Protein AF-0000000082283662 (afdb_homodimer)

Organism: NCBI:txid303405

Nearest PDB structures (foldseek):
  5i6c-assembly1_A  TM=8.855E-01  e=8.992E-28  Aspergillus nidulans FGSC A4
  5i6c-assembly1_B  TM=8.596E-01  e=1.888E-27  Aspergillus nidulans FGSC A4
  8omz-assembly1_C  TM=7.988E-01  e=1.079E-13  Escherichia coli O157:H7
  5xls-assembly1_A-2  TM=7.523E-01  e=9.564E-13  Escherichia coli O157:H7
  3qe7-assembly1_A  TM=6.862E-01  e=3.458E-10  Escherichia coli K-12

Radius of gyration: 35.25 Å; Cα contacts (8 Å, |Δi|>4): 2328; chains: 2; bounding box: 118×87×156 Å

Sequence (1244 aa):
MTSSFFGIWKEHGAKAAILGDYDWKFLCTPRFPFCSKGKNYEPPPFYAHDEPLSLIVSLSIGLQHALCMATNIITPALLVFNVVMSYFPEQFDPSLGEEQAANREQALDFAQYLVSASLICSGLATMIQVSTIPIPFTGGRYQLGTGILSTMGTANQYNAIFPVILFDIMSAGYTLDQAWGKLLGTIMACVWLEALISLVPNKALTRVCPPYVLGVTVLLIGVQLTGSGIRFWGGGVGCSAVPSPENLCLGNGEVQLGYGSAPYIGLGFSVFFIFLVVEIFGSPFARNTMVIWGLLGGYAIAALASYEGDRFVTTDRIQNSATFTFLWVETFPIGIHGPAIIPMLFAFVVTAMETMGDVTATEHASRLRPSGANHAKRIQGGLLGDAISTFFAALGTTSPNTTLSQNNSVVALTRCASTSAGYSCGFWLLCFGVIAKIGAWILSIPDCVLGGALTFLFANIIVSGIKLIGFHRIDRRSHYIVGTSLALGVGTALVPAFSSPGIGAAASRPNQWWPYNDGMSDAANSFRVGCMIAINTPYFIGSVTAILLNLIIPTDLEDDIEVEIEATWHVEEEDDEDGEPLTKQKTIADGEKNLVDAEDPDPTEPSVKAASDPRENAEEEGMTSSFFGIWKEHGAKAAILGDYDWKFLCTPRFPFCSKGKNYEPPPFYAHDEPLSLIVSLSIGLQHALCMATNIITPALLVFNVVMSYFPEQFDPSLGEEQAANREQALDFAQYLVSASLICSGLATMIQVSTIPIPFTGGRYQLGTGILSTMGTANQYNAIFPVILFDIMSAGYTLDQAWGKLLGTIMACVWLEALISLVPNKALTRVCPPYVLGVTVLLIGVQLTGSGIRFWGGGVGCSAVPSPENLCLGNGEVQLGYGSAPYIGLGFSVFFIFLVVEIFGSPFARNTMVIWGLLGGYAIAALASYEGDRFVTTDRIQNSATFTFLWVETFPIGIHGPAIIPMLFAFVVTAMETMGDVTATEHASRLRPSGANHAKRIQGGLLGDAISTFFAALGTTSPNTTLSQNNSVVALTRCASTSAGYSCGFWLLCFGVIAKIGAWILSIPDCVLGGALTFLFANIIVSGIKLIGFHRIDRRSHYIVGTSLALGVGTALVPAFSSPGIGAAASRPNQWWPYNDGMSDAANSFRVGCMIAINTPYFIGSVTAILLNLIIPTDLEDDIEVEIEATWHVEEEDDEDGEPLTKQKTIADGEKNLVDAEDPDPTEPSVKAASDPRENAEEEG

Structure (mmCIF, N/CA/C/O backbone):
data_AF-0000000082283662-model_v1
#
loop_
_entity.id
_entity.type
_entity.pdbx_description
1 polymer 'Uracil-xanthine permease'
#
loop_
_atom_site.group_PDB
_atom_site.id
_atom_site.type_symbol
_atom_site.label_atom_id
_atom_site.label_alt_id
_atom_site.label_comp_id
_atom_site.label_asym_id
_atom_site.label_entity_id
_atom_site.label_seq_id
_atom_site.pdbx_PDB_ins_code
_atom_site.Cartn_x
_atom_site.Cartn_y
_atom_site.Cartn_z
_atom_site.occupancy
_atom_site.B_iso_or_equiv
_atom_site.auth_seq_id
_atom_site.auth_comp_id
_atom_site.auth_asym_id
_atom_site.auth_atom_id
_atom_site.pdbx_PDB_model_num
ATOM 1 N N . MET A 1 1 ? -22.469 34.781 12.32 1 32.72 1 MET A N 1
ATOM 2 C CA . MET A 1 1 ? -21.547 35.375 13.289 1 32.72 1 MET A CA 1
ATOM 3 C C . MET A 1 1 ? -22.188 35.438 14.672 1 32.72 1 MET A C 1
ATOM 5 O O . MET A 1 1 ? -21.547 35.875 15.641 1 32.72 1 MET A O 1
ATOM 9 N N . THR A 1 2 ? -23.422 35.406 14.57 1 37.88 2 THR A N 1
ATOM 10 C CA . THR A 1 2 ? -24.141 35.812 15.773 1 37.88 2 THR A CA 1
ATOM 11 C C . THR A 1 2 ? -24.172 34.656 16.797 1 37.88 2 THR A C 1
ATOM 13 O O . THR A 1 2 ? -24.719 34.812 17.891 1 37.88 2 THR A O 1
ATOM 16 N N . SER A 1 3 ? -24.141 33.531 16.312 1 48.81 3 SER A N 1
ATOM 17 C CA . SER A 1 3 ? -24.234 32.469 17.344 1 48.81 3 SER A CA 1
ATOM 18 C C . SER A 1 3 ? -23.031 32.531 18.281 1 48.81 3 SER A C 1
ATOM 20 O O . SER A 1 3 ? -22.281 31.547 18.359 1 48.81 3 SER A O 1
ATOM 22 N N . SER A 1 4 ? -22.562 33.75 18.516 1 55.84 4 SER A N 1
ATOM 23 C CA . SER A 1 4 ? -21.281 34.188 19.062 1 55.84 4 SER A CA 1
ATOM 24 C C . SER A 1 4 ? -21.297 34.188 20.578 1 55.84 4 SER A C 1
ATOM 26 O O . SER A 1 4 ? -22.359 34.094 21.203 1 55.84 4 SER A O 1
ATOM 28 N N . PHE A 1 5 ? -20.125 34.094 21.203 1 60.62 5 PHE A N 1
ATOM 29 C CA . PHE A 1 5 ? -19.812 34.312 22.609 1 60.62 5 PHE A CA 1
ATOM 30 C C . PHE A 1 5 ? -20.703 35.406 23.203 1 60.62 5 PHE A C 1
ATOM 32 O O . PHE A 1 5 ? -21.266 35.25 24.281 1 60.62 5 PHE A O 1
ATOM 39 N N . PHE A 1 6 ? -20.984 36.406 22.422 1 57.72 6 PHE A N 1
ATOM 40 C CA . PHE A 1 6 ? -21.703 37.562 22.922 1 57.72 6 PHE A CA 1
ATOM 41 C C . PHE A 1 6 ? -23.188 37.25 23.031 1 57.72 6 PHE A C 1
ATOM 43 O O . PHE A 1 6 ? -23.875 37.812 23.891 1 57.72 6 PHE A O 1
ATOM 50 N N . GLY A 1 7 ? -23.5 36.344 22.156 1 60.78 7 GLY A N 1
ATOM 51 C CA . GLY A 1 7 ? -24.891 35.938 22.266 1 60.78 7 GLY A CA 1
ATOM 52 C C . GLY A 1 7 ? -25.203 35.188 23.547 1 60.78 7 GLY A C 1
ATOM 53 O O . GLY A 1 7 ? -26.219 35.469 24.203 1 60.78 7 GLY A O 1
ATOM 54 N N . ILE A 1 8 ? -24.344 34.406 24 1 70.06 8 ILE A N 1
ATOM 55 C CA . ILE A 1 8 ? -24.531 33.656 25.234 1 70.06 8 ILE A CA 1
ATOM 56 C C . ILE A 1 8 ? -24.438 34.594 26.422 1 70.06 8 ILE A C 1
ATOM 58 O O . ILE A 1 8 ? -25.219 34.5 27.375 1 70.06 8 ILE A O 1
ATOM 62 N N . TRP A 1 9 ? -23.438 35.469 26.266 1 67.44 9 TRP A N 1
ATOM 63 C CA . TRP A 1 9 ? -23.25 36.438 27.359 1 67.44 9 TRP A CA 1
ATOM 64 C C . TRP A 1 9 ? -24.516 37.25 27.594 1 67.44 9 TRP A C 1
ATOM 66 O O . TRP A 1 9 ? -24.906 37.438 28.75 1 67.44 9 TRP A O 1
ATOM 76 N N . LYS A 1 10 ? -25.172 37.656 26.578 1 65.19 10 LYS A N 1
ATOM 77 C CA . LYS A 1 10 ? -26.359 38.5 26.672 1 65.19 10 LYS A CA 1
ATOM 78 C C . LYS A 1 10 ? -27.547 37.688 27.203 1 65.19 10 LYS A C 1
ATOM 80 O O . LYS A 1 10 ? -28.344 38.188 28 1 65.19 10 LYS A O 1
ATOM 85 N N . GLU A 1 11 ? -27.5 36.469 26.734 1 66.5 11 GLU A N 1
ATOM 86 C CA . GLU A 1 11 ? -28.703 35.688 27.062 1 66.5 11 GLU A CA 1
ATOM 87 C C . GLU A 1 11 ? -28.547 34.969 28.391 1 66.5 11 GLU A C 1
ATOM 89 O O . GLU A 1 11 ? -29.5 34.844 29.156 1 66.5 11 GLU A O 1
ATOM 94 N N . HIS A 1 12 ? -27.328 34.469 28.688 1 70.5 12 HIS A N 1
ATOM 95 C CA . HIS A 1 12 ? -27.219 33.562 29.844 1 70.5 12 HIS A CA 1
ATOM 96 C C . HIS A 1 12 ? -26.219 34.125 30.859 1 70.5 12 HIS A C 1
ATOM 98 O O . HIS A 1 12 ? -25.969 33.5 31.891 1 70.5 12 HIS A O 1
ATOM 104 N N . GLY A 1 13 ? -25.656 35.219 30.625 1 68.38 13 GLY A N 1
ATOM 105 C CA . GLY A 1 13 ? -24.766 35.844 31.562 1 68.38 13 GLY A CA 1
ATOM 106 C C . GLY A 1 13 ? -23.312 35.5 31.344 1 68.38 13 GLY A C 1
ATOM 107 O O . GLY A 1 13 ? -23 34.625 30.516 1 68.38 13 GLY A O 1
ATOM 108 N N . ALA A 1 14 ? -22.453 36.156 32.156 1 69.31 14 ALA A N 1
ATOM 109 C CA . ALA A 1 14 ? -21 36.062 31.984 1 69.31 14 ALA A CA 1
ATOM 110 C C . ALA A 1 14 ? -20.484 34.688 32.406 1 69.31 14 ALA A C 1
ATOM 112 O O . ALA A 1 14 ? -19.609 34.125 31.734 1 69.31 14 ALA A O 1
ATOM 113 N N . LYS A 1 15 ? -21.078 34.188 33.406 1 71.69 15 LYS A N 1
ATOM 114 C CA . LYS A 1 15 ? -20.609 32.875 33.906 1 71.69 15 LYS A CA 1
ATOM 115 C C . LYS A 1 15 ? -20.953 31.766 32.906 1 71.69 15 LYS A C 1
ATOM 117 O O . LYS A 1 15 ? -20.125 30.875 32.656 1 71.69 15 LYS A O 1
ATOM 122 N N . ALA A 1 16 ? -22.016 31.844 32.469 1 70.5 16 ALA A N 1
ATOM 123 C CA . ALA A 1 16 ? -22.438 30.828 31.516 1 70.5 16 ALA A CA 1
ATOM 124 C C . ALA A 1 16 ? -21.641 30.938 30.203 1 70.5 16 ALA A C 1
ATOM 126 O O . ALA A 1 16 ? -21.312 29.922 29.594 1 70.5 16 ALA A O 1
ATOM 127 N N . ALA A 1 17 ? -21.422 32.156 29.922 1 73.88 17 ALA A N 1
ATOM 128 C CA . ALA A 1 17 ? -20.688 32.406 28.688 1 73.88 17 ALA A CA 1
ATOM 129 C C . ALA A 1 17 ? -19.234 31.953 28.812 1 73.88 17 ALA A C 1
ATOM 131 O O . ALA A 1 17 ? -18.625 31.516 27.828 1 73.88 17 ALA A O 1
ATOM 132 N N . ILE A 1 18 ? -18.812 31.906 30.016 1 76 18 ILE A N 1
ATOM 133 C CA . ILE A 1 18 ? -17.406 31.578 30.219 1 76 18 ILE A CA 1
ATOM 134 C C . ILE A 1 18 ? -17.266 30.094 30.562 1 76 18 ILE A C 1
ATOM 136 O O . ILE A 1 18 ? -16.469 29.375 29.969 1 76 18 ILE A O 1
ATOM 140 N N . LEU A 1 19 ? -18 29.5 31.516 1 75 19 LEU A N 1
ATOM 141 C CA . LEU A 1 19 ? -17.766 28.156 32.031 1 75 19 LEU A CA 1
ATOM 142 C C . LEU A 1 19 ? -18.641 27.141 31.328 1 75 19 LEU A C 1
ATOM 144 O O . LEU A 1 19 ? -18.219 25.984 31.125 1 75 19 LEU A O 1
ATOM 148 N N . GLY A 1 20 ? -19.641 27.391 30.75 1 70.19 20 GLY A N 1
ATOM 149 C CA . GLY A 1 20 ? -20.562 26.5 30.078 1 70.19 20 GLY A CA 1
ATOM 150 C C . GLY A 1 20 ? -20.859 25.25 30.875 1 70.19 20 GLY A C 1
ATOM 151 O O . GLY A 1 20 ? -20.375 25.094 32 1 70.19 20 GLY A O 1
ATOM 152 N N . ASP A 1 21 ? -21.844 24.297 30.484 1 70.62 21 ASP A N 1
ATOM 153 C CA . ASP A 1 21 ? -22.234 23.047 31.141 1 70.62 21 ASP A CA 1
ATOM 154 C C . ASP A 1 21 ? -21.719 21.844 30.375 1 70.62 21 ASP A C 1
ATOM 156 O O . ASP A 1 21 ? -22.406 21.297 29.5 1 70.62 21 ASP A O 1
ATOM 160 N N . TYR A 1 22 ? -20.438 21.734 30.25 1 75.12 22 TYR A N 1
ATOM 161 C CA . TYR A 1 22 ? -19.891 20.578 29.578 1 75.12 22 TYR A CA 1
ATOM 162 C C . TYR A 1 22 ? -19.438 19.516 30.578 1 75.12 22 TYR A C 1
ATOM 164 O O . TYR A 1 22 ? -18.953 19.844 31.656 1 75.12 22 TYR A O 1
ATOM 172 N N . ASP A 1 23 ? -19.797 18.234 30.297 1 72.94 23 ASP A N 1
ATOM 173 C CA . ASP A 1 23 ? -19.391 17.141 31.156 1 72.94 23 ASP A CA 1
ATOM 174 C C . ASP A 1 23 ? -17.891 16.828 31 1 72.94 23 ASP A C 1
ATOM 176 O O . ASP A 1 23 ? -17.516 15.969 30.203 1 72.94 23 ASP A O 1
ATOM 180 N N . TRP A 1 24 ? -17.094 17.438 31.828 1 77.25 24 TRP A N 1
ATOM 181 C CA . TRP A 1 24 ? -15.648 17.328 31.766 1 77.25 24 TRP A CA 1
ATOM 182 C C . TRP A 1 24 ? -15.188 15.93 32.156 1 77.25 24 TRP A C 1
ATOM 184 O O . TRP A 1 24 ? -14.125 15.477 31.734 1 77.25 24 TRP A O 1
ATOM 194 N N . LYS A 1 25 ? -15.945 15.242 32.906 1 73.12 25 LYS A N 1
ATOM 195 C CA . LYS A 1 25 ? -15.57 13.906 33.344 1 73.12 25 LYS A CA 1
ATOM 196 C C . LYS A 1 25 ? -15.586 12.906 32.188 1 73.12 25 LYS A C 1
ATOM 198 O O . LYS A 1 25 ? -14.75 12.008 32.125 1 73.12 25 LYS A O 1
ATOM 203 N N . PHE A 1 26 ? -16.469 13.203 31.359 1 74.31 26 PHE A N 1
ATOM 204 C CA . PHE A 1 26 ? -16.547 12.344 30.188 1 74.31 26 PHE A CA 1
ATOM 205 C C . PHE A 1 26 ? -15.312 12.523 29.312 1 74.31 26 PHE A C 1
ATOM 207 O O . PHE A 1 26 ? -14.742 11.547 28.828 1 74.31 26 PHE A O 1
ATOM 214 N N . LEU A 1 27 ? -14.883 13.641 29.234 1 76.25 27 LEU A N 1
ATOM 215 C CA . LEU A 1 27 ? -13.82 13.977 28.281 1 76.25 27 LEU A CA 1
ATOM 216 C C . LEU A 1 27 ? -12.453 13.625 28.859 1 76.25 27 LEU A C 1
ATOM 218 O O . LEU A 1 27 ? -11.547 13.25 28.109 1 76.25 27 LEU A O 1
ATOM 222 N N . CYS A 1 28 ? -12.258 13.633 30.156 1 76.19 28 CYS A N 1
ATOM 223 C CA . CYS A 1 28 ? -10.906 13.586 30.703 1 76.19 28 CYS A CA 1
ATOM 224 C C . CYS A 1 28 ? -10.695 12.328 31.547 1 76.19 28 CYS A C 1
ATOM 226 O O . CYS A 1 28 ? -9.578 12.047 31.969 1 76.19 28 CYS A O 1
ATOM 228 N N . THR A 1 29 ? -11.734 11.523 31.766 1 73.19 29 THR A N 1
ATOM 229 C CA . THR A 1 29 ? -11.57 10.375 32.656 1 73.19 29 THR A CA 1
ATOM 230 C C . THR A 1 29 ? -11.039 9.172 31.875 1 73.19 29 THR A C 1
ATOM 232 O O . THR A 1 29 ? -11.617 8.773 30.859 1 73.19 29 THR A O 1
ATOM 235 N N . PRO A 1 30 ? -9.922 8.656 32.344 1 76.31 30 PRO A N 1
ATOM 236 C CA . PRO A 1 30 ? -9.375 7.449 31.719 1 76.31 30 PRO A CA 1
ATOM 237 C C . PRO A 1 30 ? -10.305 6.242 31.859 1 76.31 30 PRO A C 1
ATOM 239 O O . PRO A 1 30 ? -11.156 6.207 32.75 1 76.31 30 PRO A O 1
ATOM 242 N N . ARG A 1 31 ? -10.18 5.348 30.859 1 73.69 31 ARG A N 1
ATOM 243 C CA . ARG A 1 31 ? -11.008 4.148 30.859 1 73.69 31 ARG A CA 1
ATOM 244 C C . ARG A 1 31 ? -10.227 2.943 31.375 1 73.69 31 ARG A C 1
ATOM 246 O O . ARG A 1 31 ? -9.031 2.807 31.094 1 73.69 31 ARG A O 1
ATOM 253 N N . PHE A 1 32 ? -10.797 2.266 32.219 1 73.25 32 PHE A N 1
ATOM 254 C CA . PHE A 1 32 ? -10.227 0.999 32.656 1 73.25 32 PHE A CA 1
ATOM 255 C C . PHE A 1 32 ? -11.117 -0.168 32.25 1 73.25 32 PHE A C 1
ATOM 257 O O . PHE A 1 32 ? -11.945 -0.633 33.031 1 73.25 32 PHE A O 1
ATOM 264 N N . PRO A 1 33 ? -10.969 -0.522 30.891 1 65.25 33 PRO A N 1
ATOM 265 C CA . PRO A 1 33 ? -11.898 -1.5 30.312 1 65.25 33 PRO A CA 1
ATOM 266 C C . PRO A 1 33 ? -11.875 -2.838 31.047 1 65.25 33 PRO A C 1
ATOM 268 O O . PRO A 1 33 ? -12.828 -3.619 30.938 1 65.25 33 PRO A O 1
ATOM 271 N N . PHE A 1 34 ? -10.797 -3.125 31.703 1 61.56 34 PHE A N 1
ATOM 272 C CA . PHE A 1 34 ? -10.688 -4.434 32.344 1 61.56 34 PHE A CA 1
ATOM 273 C C . PHE A 1 34 ? -11.398 -4.445 33.688 1 61.56 34 PHE A C 1
ATOM 275 O O . PHE A 1 34 ? -11.555 -5.504 34.281 1 61.56 34 PHE A O 1
ATOM 282 N N . CYS A 1 35 ? -11.773 -3.201 34.094 1 59.22 35 CYS A N 1
ATOM 283 C CA . CYS A 1 35 ? -12.508 -3.15 35.344 1 59.22 35 CYS A CA 1
ATOM 284 C C . CYS A 1 35 ? -14 -3.01 35.094 1 59.22 35 CYS A C 1
ATOM 286 O O . CYS A 1 35 ? -14.422 -2.295 34.188 1 59.22 35 CYS A O 1
ATOM 288 N N . SER A 1 36 ? -14.82 -4.031 35.281 1 54.75 36 SER A N 1
ATOM 289 C CA . SER A 1 36 ? -16.266 -4.23 35.125 1 54.75 36 SER A CA 1
ATOM 290 C C . SER A 1 36 ? -17.016 -2.922 35.312 1 54.75 36 SER A C 1
ATOM 292 O O . SER A 1 36 ? -18.141 -2.768 34.812 1 54.75 36 SER A O 1
ATOM 294 N N . LYS A 1 37 ? -16.938 -2.174 36.531 1 47.88 37 LYS A N 1
ATOM 295 C CA . LYS A 1 37 ? -17.844 -1.142 37.031 1 47.88 37 LYS A CA 1
ATOM 296 C C . LYS A 1 37 ? -17.656 0.169 36.281 1 47.88 37 LYS A C 1
ATOM 298 O O . LYS A 1 37 ? -17.828 1.25 36.844 1 47.88 37 LYS A O 1
ATOM 303 N N . GLY A 1 38 ? -17.016 0.214 35.25 1 48.06 38 GLY A N 1
ATOM 304 C CA . GLY A 1 38 ? -16.766 1.49 34.594 1 48.06 38 GLY A CA 1
ATOM 305 C C . GLY A 1 38 ? -18.016 2.297 34.344 1 48.06 38 GLY A C 1
ATOM 306 O O . GLY A 1 38 ? -19.016 1.762 33.844 1 48.06 38 GLY A O 1
ATOM 307 N N . LYS A 1 39 ? -18.406 3.287 35.094 1 47.97 39 LYS A N 1
ATOM 308 C CA . LYS A 1 39 ? -19.547 4.188 35 1 47.97 39 LYS A CA 1
ATOM 309 C C . LYS A 1 39 ? -19.703 4.715 33.562 1 47.97 39 LYS A C 1
ATOM 311 O O . LYS A 1 39 ? -18.766 5.285 33 1 47.97 39 LYS A O 1
ATOM 316 N N . ASN A 1 40 ? -20.375 3.928 32.75 1 53.94 40 ASN A N 1
ATOM 317 C CA . ASN A 1 40 ? -20.766 4.422 31.438 1 53.94 40 ASN A CA 1
ATOM 318 C C . ASN A 1 40 ? -21.266 5.863 31.5 1 53.94 40 ASN A C 1
ATOM 320 O O . ASN A 1 40 ? -22.281 6.145 32.125 1 53.94 40 ASN A O 1
ATOM 324 N N . TYR A 1 41 ? -20.328 6.777 31.594 1 55.44 41 TYR A N 1
ATOM 325 C CA . TYR A 1 41 ? -20.797 8.156 31.594 1 55.44 41 TYR A CA 1
ATOM 326 C C . TYR A 1 41 ? -21.672 8.438 30.375 1 55.44 41 TYR A C 1
ATOM 328 O O . TYR A 1 41 ? -21.453 7.863 29.312 1 55.44 41 TYR A O 1
ATOM 336 N N . GLU A 1 42 ? -22.766 8.953 30.578 1 61.78 42 GLU A N 1
ATOM 337 C CA . GLU A 1 42 ? -23.688 9.352 29.516 1 61.78 42 GLU A CA 1
ATOM 338 C C . GLU A 1 42 ? -23.016 10.32 28.547 1 61.78 42 GLU A C 1
ATOM 340 O O . GLU A 1 42 ? -22.312 11.25 28.969 1 61.78 42 GLU A O 1
ATOM 345 N N . PRO A 1 43 ? -23.031 10.062 27.312 1 69.38 43 PRO A N 1
ATOM 346 C CA . PRO A 1 43 ? -22.438 10.961 26.328 1 69.38 43 PRO A CA 1
ATOM 347 C C . PRO A 1 43 ? -23.062 12.359 26.344 1 69.38 43 PRO A C 1
ATOM 349 O O . PRO A 1 43 ? -24.25 12.492 26.609 1 69.38 43 PRO A O 1
ATOM 352 N N . PRO A 1 44 ? -22.172 13.375 26.344 1 72.75 44 PRO A N 1
ATOM 353 C CA . PRO A 1 44 ? -22.703 14.742 26.281 1 72.75 44 PRO A CA 1
ATOM 354 C C . PRO A 1 44 ? -23.625 14.961 25.078 1 72.75 44 PRO A C 1
ATOM 356 O O . PRO A 1 44 ? -23.625 14.164 24.141 1 72.75 44 PRO A O 1
ATOM 359 N N . PRO A 1 45 ? -24.438 15.953 25.234 1 78.62 45 PRO A N 1
ATOM 360 C CA . PRO A 1 45 ? -25.281 16.266 24.078 1 78.62 45 PRO A CA 1
ATOM 361 C C . PRO A 1 45 ? -24.484 16.703 22.859 1 78.62 45 PRO A C 1
ATOM 363 O O . PRO A 1 45 ? -23.359 17.188 23 1 78.62 45 PRO A O 1
ATOM 366 N N . PHE A 1 46 ? -25.062 16.516 21.734 1 85.62 46 PHE A N 1
ATOM 367 C CA . PHE A 1 46 ? -24.391 16.891 20.484 1 85.62 46 PHE A CA 1
ATOM 368 C C . PHE A 1 46 ? -24.578 18.375 20.203 1 85.62 46 PHE A C 1
ATOM 370 O O . PHE A 1 46 ? -25.703 18.859 20.125 1 85.62 46 PHE A O 1
ATOM 377 N N . TYR A 1 47 ? -23.5 19.094 20.141 1 87 47 TYR A N 1
ATOM 378 C CA . TYR A 1 47 ? -23.516 20.5 19.766 1 87 47 TYR A CA 1
ATOM 379 C C . TYR A 1 47 ? -23.484 20.656 18.25 1 87 47 TYR A C 1
ATOM 381 O O . TYR A 1 47 ? -22.484 20.297 17.609 1 87 47 TYR A O 1
ATOM 389 N N . ALA A 1 48 ? -24.469 21.266 17.75 1 88.31 48 ALA A N 1
ATOM 390 C CA . ALA A 1 48 ? -24.578 21.438 16.312 1 88.31 48 ALA A CA 1
ATOM 391 C C . ALA A 1 48 ? -23.625 22.516 15.812 1 88.31 48 ALA A C 1
ATOM 393 O O . ALA A 1 48 ? -23 23.219 16.625 1 88.31 48 ALA A O 1
ATOM 394 N N . HIS A 1 49 ? -23.469 22.719 14.492 1 89.69 49 HIS A N 1
ATOM 395 C CA . HIS A 1 49 ? -22.438 23.547 13.883 1 89.69 49 HIS A CA 1
ATOM 396 C C . HIS A 1 49 ? -22.672 25.016 14.188 1 89.69 49 HIS A C 1
ATOM 398 O O . HIS A 1 49 ? -21.719 25.797 14.25 1 89.69 49 HIS A O 1
ATOM 404 N N . ASP A 1 50 ? -23.891 25.375 14.477 1 84.38 50 ASP A N 1
ATOM 405 C CA . ASP A 1 50 ? -24.219 26.781 14.703 1 84.38 50 ASP A CA 1
ATOM 406 C C . ASP A 1 50 ? -24.484 27.062 16.172 1 84.38 50 ASP A C 1
ATOM 408 O O . ASP A 1 50 ? -24.859 28.172 16.562 1 84.38 50 ASP A O 1
ATOM 412 N N . GLU A 1 51 ? -24.25 26.094 16.969 1 82.88 51 GLU A N 1
ATOM 413 C CA . GLU A 1 51 ? -24.516 26.266 18.391 1 82.88 51 GLU A CA 1
ATOM 414 C C . GLU A 1 51 ? -23.359 26.953 19.094 1 82.88 51 GLU A C 1
ATOM 416 O O . GLU A 1 51 ? -22.203 26.547 18.938 1 82.88 51 GLU A O 1
ATOM 421 N N . PRO A 1 52 ? -23.719 28 19.75 1 82.44 52 PRO A N 1
ATOM 422 C CA . PRO A 1 52 ? -22.656 28.703 20.469 1 82.44 52 PRO A CA 1
ATOM 423 C C . PRO A 1 52 ? -22.156 27.938 21.688 1 82.44 52 PRO A C 1
ATOM 425 O O . PRO A 1 52 ? -22.953 27.281 22.375 1 82.44 52 PRO A O 1
ATOM 428 N N . LEU A 1 53 ? -20.891 28.047 21.875 1 85.62 53 LEU A N 1
ATOM 429 C CA . LEU A 1 53 ? -20.281 27.406 23.031 1 85.62 53 LEU A CA 1
ATOM 430 C C . LEU A 1 53 ? -19.766 28.438 24.016 1 85.62 53 LEU A C 1
ATOM 432 O O . LEU A 1 53 ? -19.453 29.578 23.641 1 85.62 53 LEU A O 1
ATOM 436 N N . SER A 1 54 ? -19.703 27.984 25.25 1 85.69 54 SER A N 1
ATOM 437 C CA . SER A 1 54 ? -19.016 28.812 26.234 1 85.69 54 SER A CA 1
ATOM 438 C C . SER A 1 54 ? -17.531 28.922 25.938 1 85.69 54 SER A C 1
ATOM 440 O O . SER A 1 54 ? -16.984 28.109 25.188 1 85.69 54 SER A O 1
ATOM 442 N N . LEU A 1 55 ? -16.953 29.922 26.453 1 88.19 55 LEU A N 1
ATOM 443 C CA . LEU A 1 55 ? -15.57 30.219 26.109 1 88.19 55 LEU A CA 1
ATOM 444 C C . LEU A 1 55 ? -14.641 29.094 26.547 1 88.19 55 LEU A C 1
ATOM 446 O O . LEU A 1 55 ? -13.789 28.656 25.766 1 88.19 55 LEU A O 1
ATOM 450 N N . ILE A 1 56 ? -14.773 28.594 27.703 1 88.38 56 ILE A N 1
ATOM 451 C CA . ILE A 1 56 ? -13.875 27.578 28.234 1 88.38 56 ILE A CA 1
ATOM 452 C C . ILE A 1 56 ? -14.07 26.266 27.484 1 88.38 56 ILE A C 1
ATOM 454 O O . ILE A 1 56 ? -13.109 25.547 27.203 1 88.38 56 ILE A O 1
ATOM 458 N N . VAL A 1 57 ? -15.336 26 27.219 1 87.31 57 VAL A N 1
ATOM 459 C CA . VAL A 1 57 ? -15.617 24.797 26.453 1 87.31 57 VAL A CA 1
ATOM 460 C C . VAL A 1 57 ? -15.055 24.906 25.047 1 87.31 57 VAL A C 1
ATOM 462 O O . VAL A 1 57 ? -14.438 23.984 24.531 1 87.31 57 VAL A O 1
ATOM 465 N N . SER A 1 58 ? -15.25 26.062 24.484 1 92.25 58 SER A N 1
ATOM 466 C CA . SER A 1 58 ? -14.742 26.312 23.141 1 92.25 58 SER A CA 1
ATOM 467 C C . SER A 1 58 ? -13.227 26.219 23.094 1 92.25 58 SER A C 1
ATOM 469 O O . SER A 1 58 ? -12.656 25.609 22.188 1 92.25 58 SER A O 1
ATOM 471 N N . LEU A 1 59 ? -12.586 26.766 24.062 1 93.44 59 LEU A N 1
ATOM 472 C CA . LEU A 1 59 ? -11.125 26.766 24.109 1 93.44 59 LEU A CA 1
ATOM 473 C C . LEU A 1 59 ? -10.602 25.359 24.375 1 93.44 59 LEU A C 1
ATOM 475 O O . LEU A 1 59 ? -9.562 24.969 23.844 1 93.44 59 LEU A O 1
ATOM 479 N N . SER A 1 60 ? -11.289 24.656 25.188 1 91.38 60 SER A N 1
ATOM 480 C CA . SER A 1 60 ? -10.836 23.312 25.5 1 91.38 60 SER A CA 1
ATOM 481 C C . SER A 1 60 ? -10.984 22.375 24.312 1 91.38 60 SER A C 1
ATOM 483 O O . SER A 1 60 ? -10.062 21.625 23.984 1 91.38 60 SER A O 1
ATOM 485 N N . ILE A 1 61 ? -12.117 22.453 23.656 1 92.12 61 ILE A N 1
ATOM 486 C CA . ILE A 1 61 ? -12.336 21.609 22.484 1 92.12 61 ILE A CA 1
ATOM 487 C C . ILE A 1 61 ? -11.43 22.078 21.344 1 92.12 61 ILE A C 1
ATOM 489 O O . ILE A 1 61 ? -10.891 21.25 20.609 1 92.12 61 ILE A O 1
ATOM 493 N N . GLY A 1 62 ? -11.289 23.375 21.25 1 95 62 GLY A N 1
ATOM 494 C CA . GLY A 1 62 ? -10.375 23.906 20.25 1 95 62 GLY A CA 1
ATOM 495 C C . GLY A 1 62 ? -8.945 23.438 20.453 1 95 62 GLY A C 1
ATOM 496 O O . GLY A 1 62 ? -8.227 23.188 19.484 1 95 62 GLY A O 1
ATOM 497 N N . LEU A 1 63 ? -8.547 23.375 21.672 1 94.5 63 LEU A N 1
ATOM 498 C CA . LEU A 1 63 ? -7.207 22.891 21.984 1 94.5 63 LEU A CA 1
ATOM 499 C C . LEU A 1 63 ? -7.031 21.453 21.531 1 94.5 63 LEU A C 1
ATOM 501 O O . LEU A 1 63 ? -5.973 21.078 21.016 1 94.5 63 LEU A O 1
ATOM 505 N N . GLN A 1 64 ? -8.047 20.703 21.719 1 92.69 64 GLN A N 1
ATOM 506 C CA . GLN A 1 64 ? -7.996 19.312 21.281 1 92.69 64 GLN A CA 1
ATOM 507 C C . GLN A 1 64 ? -7.828 19.203 19.766 1 92.69 64 GLN A C 1
ATOM 509 O O . GLN A 1 64 ? -7.027 18.406 19.281 1 92.69 64 GLN A O 1
ATOM 514 N N . HIS A 1 65 ? -8.609 20.016 19.078 1 95.25 65 HIS A N 1
ATOM 515 C CA . HIS A 1 65 ? -8.484 20.031 17.625 1 95.25 65 HIS A CA 1
ATOM 516 C C . HIS A 1 65 ? -7.07 20.438 17.203 1 95.25 65 HIS A C 1
ATOM 518 O O . HIS A 1 65 ? -6.484 19.812 16.312 1 95.25 65 HIS A O 1
ATOM 524 N N . ALA A 1 66 ? -6.531 21.406 17.875 1 96.12 66 ALA A N 1
ATOM 525 C CA . ALA A 1 66 ? -5.203 21.922 17.531 1 96.12 66 ALA A CA 1
ATOM 526 C C . ALA A 1 66 ? -4.129 20.859 17.797 1 96.12 66 ALA A C 1
ATOM 528 O O . ALA A 1 66 ? -3.238 20.656 16.969 1 96.12 66 ALA A O 1
ATOM 529 N N . LEU A 1 67 ? -4.223 20.234 18.891 1 92.31 67 LEU A N 1
ATOM 530 C CA . LEU A 1 67 ? -3.232 19.234 19.25 1 92.31 67 LEU A CA 1
ATOM 531 C C . LEU A 1 67 ? -3.348 18 18.344 1 92.31 67 LEU A C 1
ATOM 533 O O . LEU A 1 67 ? -2.34 17.375 18.016 1 92.31 67 LEU A O 1
ATOM 537 N N . CYS A 1 68 ? -4.539 17.719 17.953 1 89.62 68 CYS A N 1
ATOM 538 C CA . CYS A 1 68 ? -4.789 16.578 17.094 1 89.62 68 CYS A CA 1
ATOM 539 C C . CYS A 1 68 ? -4.121 16.766 15.734 1 89.62 68 CYS A C 1
ATOM 541 O O . CYS A 1 68 ? -3.592 15.805 15.164 1 89.62 68 CYS A O 1
ATOM 543 N N . MET A 1 69 ? -4.047 17.969 15.258 1 93.5 69 MET A N 1
ATOM 544 C CA . MET A 1 69 ? -3.582 18.188 13.883 1 93.5 69 MET A CA 1
ATOM 545 C C . MET A 1 69 ? -2.18 18.781 13.875 1 93.5 69 MET A C 1
ATOM 547 O O . MET A 1 69 ? -1.59 18.969 12.812 1 93.5 69 MET A O 1
ATOM 551 N N . ALA A 1 70 ? -1.616 19.141 15.008 1 91.44 70 ALA A N 1
ATOM 552 C CA . ALA A 1 70 ? -0.341 19.844 15.117 1 91.44 70 ALA A CA 1
ATOM 553 C C . ALA A 1 70 ? 0.778 19.062 14.445 1 91.44 70 ALA A C 1
ATOM 555 O O . ALA A 1 70 ? 1.59 19.625 13.703 1 91.44 70 ALA A O 1
ATOM 556 N N . THR A 1 71 ? 0.771 17.781 14.695 1 86.88 71 THR A N 1
ATOM 557 C CA . THR A 1 71 ? 1.845 16.953 14.156 1 86.88 71 THR A CA 1
ATOM 558 C C . THR A 1 71 ? 1.778 16.906 12.633 1 86.88 71 THR A C 1
ATOM 560 O O . THR A 1 71 ? 2.812 16.859 11.961 1 86.88 71 THR A O 1
ATOM 563 N N . ASN A 1 72 ? 0.626 16.891 12.109 1 87.88 72 ASN A N 1
ATOM 564 C CA . ASN A 1 72 ? 0.453 16.906 10.664 1 87.88 72 ASN A CA 1
ATOM 565 C C . ASN A 1 72 ? 0.973 18.219 10.055 1 87.88 72 ASN A C 1
ATOM 567 O O . ASN A 1 72 ? 1.507 18.219 8.945 1 87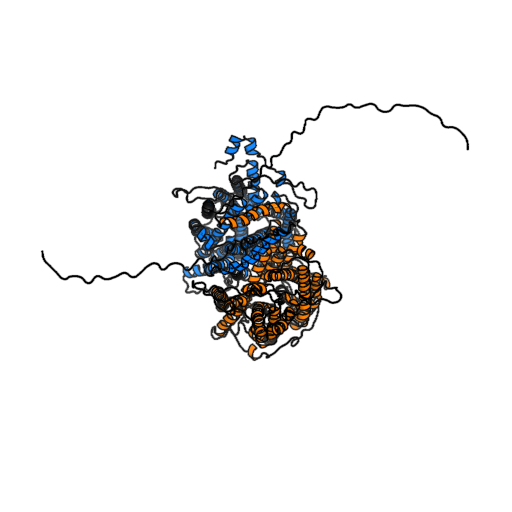.88 72 ASN A O 1
ATOM 571 N N . ILE A 1 73 ? 0.813 19.266 10.75 1 94.25 73 ILE A N 1
ATOM 572 C CA . ILE A 1 73 ? 1.151 20.609 10.258 1 94.25 73 ILE A CA 1
ATOM 573 C C . ILE A 1 73 ? 2.666 20.781 10.266 1 94.25 73 ILE A C 1
ATOM 575 O O . ILE A 1 73 ? 3.23 21.391 9.344 1 94.25 73 ILE A O 1
ATOM 579 N N . ILE A 1 74 ? 3.342 20.266 11.211 1 91.62 74 ILE A N 1
ATOM 580 C CA . ILE A 1 74 ? 4.754 20.578 11.398 1 91.62 74 ILE A CA 1
ATOM 581 C C . ILE A 1 74 ? 5.605 19.609 10.57 1 91.62 74 ILE A C 1
ATOM 583 O O . ILE A 1 74 ? 6.773 19.875 10.297 1 91.62 74 ILE A O 1
ATOM 587 N N . THR A 1 75 ? 5.047 18.516 10.125 1 86.5 75 THR A N 1
ATOM 588 C CA . THR A 1 75 ? 5.77 17.406 9.539 1 86.5 75 THR A CA 1
ATOM 589 C C . THR A 1 75 ? 6.367 17.781 8.188 1 86.5 75 THR A C 1
ATOM 591 O O . THR A 1 75 ? 7.527 17.484 7.906 1 86.5 75 THR A O 1
ATOM 594 N N . PRO A 1 76 ? 5.664 18.438 7.355 1 89.38 76 PRO A N 1
ATOM 595 C CA . PRO A 1 76 ? 6.207 18.703 6.023 1 89.38 76 PRO A CA 1
ATOM 596 C C . PRO A 1 76 ? 7.512 19.5 6.066 1 89.38 76 PRO A C 1
ATOM 598 O O . PRO A 1 76 ? 8.461 19.172 5.34 1 89.38 76 PRO A O 1
ATOM 601 N N . ALA A 1 77 ? 7.629 20.469 6.898 1 90.44 77 ALA A N 1
ATOM 602 C CA . ALA A 1 77 ? 8.844 21.281 7 1 90.44 77 ALA A CA 1
ATOM 603 C C . ALA A 1 77 ? 10.031 20.422 7.445 1 90.44 77 ALA A C 1
ATOM 605 O O . ALA A 1 77 ? 11.125 20.547 6.898 1 90.44 77 ALA A O 1
ATOM 606 N N . LEU A 1 78 ? 9.75 19.594 8.344 1 88.69 78 LEU A N 1
ATOM 607 C CA . LEU A 1 78 ? 10.805 18.719 8.859 1 88.69 78 LEU A CA 1
ATOM 608 C C . LEU A 1 78 ? 11.203 17.672 7.828 1 88.69 78 LEU A C 1
ATOM 610 O O . LEU A 1 78 ? 12.391 17.438 7.602 1 88.69 78 LEU A O 1
ATOM 614 N N . LEU A 1 79 ? 10.211 17.125 7.219 1 88.88 79 LEU A N 1
ATOM 615 C CA . LEU A 1 79 ? 10.438 16.047 6.27 1 88.88 79 LEU A CA 1
ATOM 616 C C . LEU A 1 79 ? 11.141 16.547 5.016 1 88.88 79 LEU A C 1
ATOM 618 O O . LEU A 1 79 ? 12.148 15.977 4.59 1 88.88 79 LEU A O 1
ATOM 622 N N . VAL A 1 80 ? 10.711 17.609 4.441 1 91.25 80 VAL A N 1
ATOM 623 C CA . VAL A 1 80 ? 11.211 18.109 3.158 1 91.25 80 VAL A CA 1
ATOM 624 C C . VAL A 1 80 ? 12.672 18.531 3.295 1 91.25 80 VAL A C 1
ATOM 626 O O . VAL A 1 80 ? 13.508 18.156 2.477 1 91.25 80 VAL A O 1
ATOM 629 N N . PHE A 1 81 ? 13.039 19.219 4.309 1 90.69 81 PHE A N 1
ATOM 630 C CA . PHE A 1 81 ? 14.391 19.719 4.461 1 90.69 81 PHE A CA 1
ATOM 631 C C . PHE A 1 81 ? 15.352 18.594 4.832 1 90.69 81 PHE A C 1
ATOM 633 O O . PHE A 1 81 ? 16.5 18.578 4.379 1 90.69 81 PHE A O 1
ATOM 640 N N . ASN A 1 82 ? 14.844 17.641 5.621 1 86.94 82 ASN A N 1
ATOM 641 C CA . ASN A 1 82 ? 15.688 16.5 5.938 1 86.94 82 ASN A CA 1
ATOM 642 C C . ASN A 1 82 ? 15.977 15.656 4.695 1 86.94 82 ASN A C 1
ATOM 644 O O . ASN A 1 82 ? 17.109 15.195 4.504 1 86.94 82 ASN A O 1
ATOM 648 N N . VAL A 1 83 ? 15.023 15.523 3.895 1 85 83 VAL A N 1
ATOM 649 C CA . VAL A 1 83 ? 15.18 14.711 2.693 1 85 83 VAL A CA 1
ATOM 650 C C . VAL A 1 83 ? 16.094 15.422 1.701 1 85 83 VAL A C 1
ATOM 652 O O . VAL A 1 83 ? 16.984 14.805 1.114 1 85 83 VAL A O 1
ATOM 655 N N . VAL A 1 84 ? 15.969 16.672 1.579 1 88.62 84 VAL A N 1
ATOM 656 C CA . VAL A 1 84 ? 16.781 17.406 0.613 1 88.62 84 VAL A CA 1
ATOM 657 C C . VAL A 1 84 ? 18.234 17.422 1.053 1 88.62 84 VAL A C 1
ATOM 659 O O . VAL A 1 84 ? 19.141 17.281 0.225 1 88.62 84 VAL A O 1
ATOM 662 N N . MET A 1 85 ? 18.453 17.578 2.314 1 88.31 85 MET A N 1
ATOM 663 C CA . MET A 1 85 ? 19.828 17.547 2.822 1 88.31 85 MET A CA 1
ATOM 664 C C . MET A 1 85 ? 20.484 16.203 2.553 1 88.31 85 MET A C 1
ATOM 666 O O . MET A 1 85 ? 21.688 16.141 2.287 1 88.31 85 MET A O 1
ATOM 670 N N . SER A 1 86 ? 19.688 15.219 2.559 1 83.5 86 SER A N 1
ATOM 671 C CA . SER A 1 86 ? 20.219 13.875 2.326 1 83.5 86 SER A CA 1
ATOM 672 C C . SER A 1 86 ? 20.609 13.68 0.864 1 83.5 86 SER A C 1
ATOM 674 O O . SER A 1 86 ? 21.469 12.852 0.549 1 83.5 86 SER A O 1
ATOM 676 N N . TYR A 1 87 ? 20 14.461 0.027 1 82 87 TYR A N 1
ATOM 677 C CA . TYR A 1 87 ? 20.297 14.367 -1.397 1 82 87 TYR A CA 1
ATOM 678 C C . TYR A 1 87 ? 21.641 15.023 -1.719 1 82 87 TYR A C 1
ATOM 680 O O . TYR A 1 87 ? 22.219 14.766 -2.77 1 82 87 TYR A O 1
ATOM 688 N N . PHE A 1 88 ? 22.109 15.875 -0.816 1 88.06 88 PHE A N 1
ATOM 689 C CA . PHE A 1 88 ? 23.328 16.641 -1.065 1 88.06 88 PHE A CA 1
ATOM 690 C C . PHE A 1 88 ? 24.281 16.516 0.113 1 88.06 88 PHE A C 1
ATOM 692 O O . PHE A 1 88 ? 24.625 17.516 0.742 1 88.06 88 PHE A O 1
ATOM 699 N N . PRO A 1 89 ? 24.766 15.352 0.276 1 83.5 89 PRO A N 1
ATOM 700 C CA . PRO A 1 89 ? 25.688 15.195 1.396 1 83.5 89 PRO A CA 1
ATOM 701 C C . PRO A 1 89 ? 26.922 16.078 1.264 1 83.5 89 PRO A C 1
ATOM 703 O O . PRO A 1 89 ? 27.469 16.531 2.27 1 83.5 89 PRO A O 1
ATOM 706 N N . GLU A 1 90 ? 27.344 16.344 0.112 1 87.06 90 GLU A N 1
ATOM 707 C CA . GLU A 1 90 ? 28.516 17.156 -0.143 1 87.06 90 GLU A CA 1
ATOM 708 C C . GLU A 1 90 ? 28.312 18.594 0.351 1 87.06 90 GLU A C 1
ATOM 710 O O . GLU A 1 90 ? 29.281 19.312 0.623 1 87.06 90 GLU A O 1
ATOM 715 N N . GLN A 1 91 ? 27.062 18.922 0.529 1 90.88 91 GLN A N 1
ATOM 716 C CA . GLN A 1 91 ? 26.75 20.297 0.936 1 90.88 91 GLN A CA 1
ATOM 717 C C . GLN A 1 91 ? 26.344 20.359 2.404 1 90.88 91 GLN A C 1
ATOM 719 O O . GLN A 1 91 ? 26.469 21.391 3.049 1 90.88 91 GLN A O 1
ATOM 724 N N . PHE A 1 92 ? 25.906 19.234 2.926 1 92 92 PHE A N 1
ATOM 725 C CA . PHE A 1 92 ? 25.219 19.359 4.211 1 92 92 PHE A CA 1
ATOM 726 C C . PHE A 1 92 ? 25.812 18.391 5.234 1 92 92 PHE A C 1
ATOM 728 O O . PHE A 1 92 ? 25.5 18.469 6.422 1 92 92 PHE A O 1
ATOM 735 N N . ASP A 1 93 ? 26.703 17.516 4.859 1 87.38 93 ASP A N 1
ATOM 736 C CA . ASP A 1 93 ? 27.328 16.578 5.793 1 87.38 93 ASP A CA 1
ATOM 737 C C . ASP A 1 93 ? 28.391 17.266 6.629 1 87.38 93 ASP A C 1
ATOM 739 O O . ASP A 1 93 ? 29.453 17.625 6.113 1 87.38 93 ASP A O 1
ATOM 743 N N . PRO A 1 94 ? 28.156 17.344 7.871 1 88.31 94 PRO A N 1
ATOM 744 C CA . PRO A 1 94 ? 29.109 18.094 8.703 1 88.31 94 PRO A CA 1
ATOM 745 C C . PRO A 1 94 ? 30.453 17.375 8.844 1 88.31 94 PRO A C 1
ATOM 747 O O . PRO A 1 94 ? 31.453 18 9.195 1 88.31 94 PRO A O 1
ATOM 750 N N . SER A 1 95 ? 30.453 16.109 8.602 1 83.94 95 SER A N 1
ATOM 751 C CA . SER A 1 95 ? 31.703 15.344 8.711 1 83.94 95 SER A CA 1
ATOM 752 C C . SER A 1 95 ? 32.688 15.727 7.613 1 83.94 95 SER A C 1
ATOM 754 O O . SER A 1 95 ? 33.875 15.484 7.742 1 83.94 95 SER A O 1
ATOM 756 N N . LEU A 1 96 ? 32.219 16.406 6.645 1 88.94 96 LEU A N 1
ATOM 757 C CA . LEU A 1 96 ? 33.062 16.703 5.492 1 88.94 96 LEU A CA 1
ATOM 758 C C . LEU A 1 96 ? 33.75 18.062 5.66 1 88.94 96 LEU A C 1
ATOM 760 O O . LEU A 1 96 ? 34.75 18.328 5.016 1 88.94 96 LEU A O 1
ATOM 764 N N . GLY A 1 97 ? 33.156 18.969 6.488 1 91.44 97 GLY A N 1
ATOM 765 C CA . GLY A 1 97 ? 33.812 20.234 6.695 1 91.44 97 GLY A CA 1
ATOM 766 C C . GLY A 1 97 ? 32.969 21.234 7.445 1 91.44 97 GLY A C 1
ATOM 767 O O . GLY A 1 97 ? 31.781 20.969 7.727 1 91.44 97 GLY A O 1
ATOM 768 N N . GLU A 1 98 ? 33.562 22.406 7.656 1 92.31 98 GLU A N 1
ATOM 769 C CA . GLU A 1 98 ? 32.906 23.469 8.406 1 92.31 98 GLU A CA 1
ATOM 770 C C . GLU A 1 98 ? 31.812 24.141 7.566 1 92.31 98 GLU A C 1
ATOM 772 O O . GLU A 1 98 ? 30.766 24.547 8.094 1 92.31 98 GLU A O 1
ATOM 777 N N . GLU A 1 99 ? 32.094 24.281 6.355 1 93 99 GLU A N 1
ATOM 778 C CA . GLU A 1 99 ? 31.109 24.875 5.465 1 93 99 GLU A CA 1
ATOM 779 C C . GLU A 1 99 ? 29.828 24.047 5.406 1 93 99 GLU A C 1
ATOM 781 O O . GLU A 1 99 ? 28.719 24.594 5.445 1 93 99 GLU A O 1
ATOM 786 N N . GLN A 1 100 ? 29.969 22.734 5.301 1 92.44 100 GLN A N 1
ATOM 787 C CA . GLN A 1 100 ? 28.844 21.828 5.281 1 92.44 100 GLN A CA 1
ATOM 788 C C . GLN A 1 100 ? 28.062 21.875 6.598 1 92.44 100 GLN A C 1
ATOM 790 O O . GLN A 1 100 ? 26.828 21.828 6.602 1 92.44 100 GLN A O 1
ATOM 795 N N . ALA A 1 101 ? 28.812 22.047 7.637 1 92.38 101 ALA A N 1
ATOM 796 C CA . ALA A 1 101 ? 28.172 22.156 8.953 1 92.38 101 ALA A CA 1
ATOM 797 C C . ALA A 1 101 ? 27.359 23.438 9.055 1 92.38 101 ALA A C 1
ATOM 799 O O . ALA A 1 101 ? 26.25 23.438 9.617 1 92.38 101 ALA A O 1
ATOM 800 N N . ALA A 1 102 ? 27.891 24.469 8.578 1 93.56 102 ALA A N 1
ATOM 801 C CA . ALA A 1 102 ? 27.188 25.75 8.594 1 93.56 102 ALA A CA 1
ATOM 802 C C . ALA A 1 102 ? 25.938 25.703 7.727 1 93.56 102 ALA A C 1
ATOM 804 O O . ALA A 1 102 ? 24.906 26.266 8.102 1 93.56 102 ALA A O 1
ATOM 805 N N . ASN A 1 103 ? 26.031 25.109 6.586 1 94 103 ASN A N 1
ATOM 806 C CA . ASN A 1 103 ? 24.875 24.953 5.699 1 94 103 ASN A CA 1
ATOM 807 C C . ASN A 1 103 ? 23.781 24.141 6.355 1 94 103 ASN A C 1
ATOM 809 O O . ASN A 1 103 ? 22.594 24.453 6.195 1 94 103 ASN A O 1
ATOM 813 N N . ARG A 1 104 ? 24.203 23.125 6.988 1 92.62 104 ARG A N 1
ATOM 814 C CA . ARG A 1 104 ? 23.25 22.281 7.68 1 92.62 104 ARG A CA 1
ATOM 815 C C . ARG A 1 104 ? 22.531 23.047 8.781 1 92.62 104 ARG A C 1
ATOM 817 O O . ARG A 1 104 ? 21.312 22.938 8.93 1 92.62 104 ARG A O 1
ATOM 824 N N . GLU A 1 105 ? 23.266 23.781 9.5 1 91.88 105 GLU A N 1
ATOM 825 C CA . GLU A 1 105 ? 22.656 24.578 10.562 1 91.88 105 GLU A CA 1
ATOM 826 C C . GLU A 1 105 ? 21.672 25.609 10 1 91.88 105 GLU A C 1
ATOM 828 O O . GLU A 1 105 ? 20.625 25.844 10.586 1 91.88 105 GLU A O 1
ATOM 833 N N . GLN A 1 106 ? 22.047 26.188 8.945 1 92.94 106 GLN A N 1
ATOM 834 C CA . GLN A 1 106 ? 21.141 27.125 8.289 1 92.94 106 GLN A CA 1
ATOM 835 C C . GLN A 1 106 ? 19.859 26.438 7.84 1 92.94 106 GLN A C 1
ATOM 837 O O . GLN A 1 106 ? 18.766 27 7.984 1 92.94 106 GLN A O 1
ATOM 842 N N . ALA A 1 107 ? 19.984 25.312 7.281 1 93.62 107 ALA A N 1
ATOM 843 C CA . ALA A 1 107 ? 18.828 24.531 6.848 1 93.62 107 ALA A CA 1
ATOM 844 C C . ALA A 1 107 ? 17.922 24.203 8.031 1 93.62 107 ALA A C 1
ATOM 846 O O . ALA A 1 107 ? 16.688 24.234 7.902 1 93.62 107 ALA A O 1
ATOM 847 N N . LEU A 1 108 ? 18.547 23.906 9.133 1 91.94 108 LEU A N 1
ATOM 848 C CA . LEU A 1 108 ? 17.781 23.578 10.336 1 91.94 108 LEU A CA 1
ATOM 849 C C . LEU A 1 108 ? 17.078 24.828 10.875 1 91.94 108 LEU A C 1
ATOM 851 O O . LEU A 1 108 ? 15.969 24.719 11.422 1 91.94 108 LEU A O 1
ATOM 855 N N . ASP A 1 109 ? 17.719 25.906 10.719 1 92.81 109 ASP A N 1
ATOM 856 C CA . ASP A 1 109 ? 17.078 27.172 11.102 1 92.81 109 ASP A CA 1
ATOM 857 C C . ASP A 1 109 ? 15.852 27.438 10.234 1 92.81 109 ASP A C 1
ATOM 859 O O . ASP A 1 109 ? 14.828 27.906 10.742 1 92.81 109 ASP A O 1
ATOM 863 N N . PHE A 1 110 ? 16.016 27.188 8.992 1 93.88 110 PHE A N 1
ATOM 864 C CA . PHE A 1 110 ? 14.875 27.344 8.094 1 93.88 110 PHE A CA 1
ATOM 865 C C . PHE A 1 110 ? 13.734 26.422 8.5 1 93.88 110 PHE A C 1
ATOM 867 O O . PHE A 1 110 ? 12.57 26.844 8.539 1 93.88 110 PHE A O 1
ATOM 874 N N . ALA A 1 111 ? 14.078 25.188 8.789 1 93.5 111 ALA A N 1
ATOM 875 C CA . ALA A 1 111 ? 13.07 24.219 9.18 1 93.5 111 ALA A CA 1
ATOM 876 C C . ALA A 1 111 ? 12.344 24.656 10.445 1 93.5 111 ALA A C 1
ATOM 878 O O . ALA A 1 111 ? 11.117 24.531 10.547 1 93.5 111 ALA A O 1
ATOM 879 N N . GLN A 1 112 ? 13.125 25.125 11.391 1 93.25 112 GLN A N 1
ATOM 880 C CA . GLN A 1 112 ? 12.555 25.609 12.641 1 93.25 112 GLN A CA 1
ATOM 881 C C . GLN A 1 112 ? 11.578 26.766 12.398 1 93.25 112 GLN A C 1
ATOM 883 O O . GLN A 1 112 ? 10.477 26.781 12.945 1 93.25 112 GLN A O 1
ATOM 888 N N . TYR A 1 113 ? 11.969 27.672 11.641 1 95 113 TYR A N 1
ATOM 889 C CA . TYR A 1 113 ? 11.117 28.812 11.289 1 95 113 TYR A CA 1
ATOM 890 C C . TYR A 1 113 ? 9.867 28.344 10.555 1 95 113 TYR A C 1
ATOM 892 O O . TYR A 1 113 ? 8.766 28.812 10.844 1 95 113 TYR A O 1
ATOM 900 N N . LEU A 1 114 ? 10.023 27.469 9.656 1 95.56 114 LEU A N 1
ATOM 901 C CA . LEU A 1 114 ? 8.914 27.031 8.82 1 95.56 114 LEU A CA 1
ATOM 902 C C . LEU A 1 114 ? 7.902 26.234 9.641 1 95.56 114 LEU A C 1
ATOM 904 O O . LEU A 1 114 ? 6.711 26.219 9.328 1 95.56 114 LEU A O 1
ATOM 908 N N . VAL A 1 115 ? 8.367 25.516 10.641 1 95.06 115 VAL A N 1
ATOM 909 C CA . VAL A 1 115 ? 7.453 24.859 11.562 1 95.06 115 VAL A CA 1
ATOM 910 C C . VAL A 1 115 ? 6.523 25.891 12.195 1 95.06 115 VAL A C 1
ATOM 912 O O . VAL A 1 115 ? 5.301 25.719 12.195 1 95.06 115 VAL A O 1
ATOM 915 N N . SER A 1 116 ? 7.121 26.938 12.656 1 96.31 116 SER A N 1
ATOM 916 C CA . SER A 1 116 ? 6.352 28.016 13.281 1 96.31 116 SER A CA 1
ATOM 917 C C . SER A 1 116 ? 5.438 28.703 12.273 1 96.31 116 SER A C 1
ATOM 919 O O . SER A 1 116 ? 4.262 28.938 12.555 1 96.31 116 SER A O 1
ATOM 921 N N . ALA A 1 117 ? 5.977 29 11.164 1 97 117 ALA A N 1
ATOM 922 C CA . ALA A 1 117 ? 5.203 29.672 10.125 1 97 117 ALA A CA 1
ATOM 923 C C . ALA A 1 117 ? 4.031 28.812 9.664 1 97 117 ALA A C 1
ATOM 925 O O . ALA A 1 117 ? 2.951 29.328 9.367 1 97 117 ALA A O 1
ATOM 926 N N . SER A 1 118 ? 4.246 27.5 9.555 1 97.06 118 SER A N 1
ATOM 927 C CA . SER A 1 118 ? 3.182 26.594 9.125 1 97.06 118 SER A CA 1
ATOM 928 C C . SER A 1 118 ? 2.041 26.562 10.141 1 97.06 118 SER A C 1
ATOM 930 O O . SER A 1 118 ? 0.87 26.484 9.766 1 97.06 118 SER A O 1
ATOM 932 N N . LEU A 1 119 ? 2.361 26.609 11.398 1 97.44 119 LEU A N 1
ATOM 933 C CA . LEU A 1 119 ? 1.341 26.641 12.438 1 97.44 119 LEU A CA 1
ATOM 934 C C . LEU A 1 119 ? 0.523 27.938 12.352 1 97.44 119 LEU A C 1
ATOM 936 O O . LEU A 1 119 ? -0.707 27.891 12.43 1 97.44 119 LEU A O 1
ATOM 940 N N . ILE A 1 120 ? 1.202 29.016 12.156 1 97.88 120 ILE A N 1
ATOM 941 C CA . ILE A 1 120 ? 0.534 30.312 12.078 1 97.88 120 ILE A CA 1
ATOM 942 C C . ILE A 1 120 ? -0.392 30.344 10.859 1 97.88 120 ILE A C 1
ATOM 944 O O . ILE A 1 120 ? -1.568 30.688 10.977 1 97.88 120 ILE A O 1
ATOM 948 N N . CYS A 1 121 ? 0.127 29.969 9.742 1 97.94 121 CYS A N 1
ATOM 949 C CA . CYS A 1 121 ? -0.663 29.984 8.516 1 97.94 121 CYS A CA 1
ATOM 950 C C . CYS A 1 121 ? -1.836 29.016 8.609 1 97.94 121 CYS A C 1
ATOM 952 O O . CYS A 1 121 ? -2.926 29.312 8.109 1 97.94 121 CYS A O 1
ATOM 954 N N . SER A 1 122 ? -1.644 27.844 9.172 1 97.88 122 SER A N 1
ATOM 955 C CA . SER A 1 122 ? -2.725 26.875 9.336 1 97.88 122 SER A CA 1
ATOM 956 C C . SER A 1 122 ? -3.809 27.422 10.266 1 97.88 122 SER A C 1
ATOM 958 O O . SER A 1 122 ? -4.996 27.156 10.055 1 97.88 122 SER A O 1
ATOM 960 N N . GLY A 1 123 ? -3.369 28.078 11.344 1 98 123 GLY A N 1
ATOM 961 C CA . GLY A 1 123 ? -4.336 28.703 12.242 1 98 123 GLY A CA 1
ATOM 962 C C . GLY A 1 123 ? -5.203 29.734 11.555 1 98 123 GLY A C 1
ATOM 963 O O . GLY A 1 123 ? -6.43 29.719 11.68 1 98 123 GLY A O 1
ATOM 964 N N . LEU A 1 124 ? -4.605 30.594 10.852 1 97.81 124 LEU A N 1
ATOM 965 C CA . LEU A 1 124 ? -5.336 31.625 10.125 1 97.81 124 LEU A CA 1
ATOM 966 C C . LEU A 1 124 ? -6.234 31.016 9.055 1 97.81 124 LEU A C 1
ATOM 968 O O . LEU A 1 124 ? -7.379 31.438 8.883 1 97.81 124 LEU A O 1
ATOM 972 N N . ALA A 1 125 ? -5.691 30.047 8.383 1 98 125 ALA A N 1
ATOM 973 C CA . ALA A 1 125 ? -6.461 29.359 7.352 1 98 125 ALA A CA 1
ATOM 974 C C . ALA A 1 125 ? -7.684 28.672 7.949 1 98 125 ALA A C 1
ATOM 976 O O . ALA A 1 125 ? -8.758 28.656 7.336 1 98 125 ALA A O 1
ATOM 977 N N . THR A 1 126 ? -7.488 28.047 9.086 1 97.94 126 THR A N 1
ATOM 978 C CA . THR A 1 126 ? -8.602 27.375 9.758 1 97.94 126 THR A CA 1
ATOM 979 C C . THR A 1 126 ? -9.711 28.375 10.078 1 97.94 126 THR A C 1
ATOM 981 O O . THR A 1 126 ? -10.891 28.094 9.875 1 97.94 126 THR A O 1
ATOM 984 N N . MET A 1 127 ? -9.367 29.562 10.547 1 96.94 127 MET A N 1
ATOM 985 C CA . MET A 1 127 ? -10.344 30.594 10.883 1 96.94 127 MET A CA 1
ATOM 986 C C . MET A 1 127 ? -11.109 31.047 9.641 1 96.94 127 MET A C 1
ATOM 988 O O . MET A 1 127 ? -12.312 31.297 9.703 1 96.94 127 MET A O 1
ATOM 992 N N . ILE A 1 128 ? -10.453 31.078 8.562 1 95.88 128 ILE A N 1
ATOM 993 C CA . ILE A 1 128 ? -11.102 31.453 7.309 1 95.88 128 ILE A CA 1
ATOM 994 C C . ILE A 1 128 ? -12.039 30.344 6.859 1 95.88 128 ILE A C 1
ATOM 996 O O . ILE A 1 128 ? -13.18 30.594 6.473 1 95.88 128 ILE A O 1
ATOM 1000 N N . GLN A 1 129 ? -11.57 29.125 6.906 1 96.62 129 GLN A N 1
ATOM 1001 C CA . GLN A 1 129 ? -12.312 27.984 6.391 1 96.62 129 GLN A CA 1
ATOM 1002 C C . GLN A 1 129 ? -13.594 27.75 7.188 1 96.62 129 GLN A C 1
ATOM 1004 O O . GLN A 1 129 ? -14.609 27.328 6.629 1 96.62 129 GLN A O 1
ATOM 1009 N N . VAL A 1 130 ? -13.547 27.969 8.5 1 95.75 130 VAL A N 1
ATOM 1010 C CA . VAL A 1 130 ? -14.703 27.734 9.359 1 95.75 130 VAL A CA 1
ATOM 1011 C C . VAL A 1 130 ? -15.719 28.859 9.164 1 95.75 130 VAL A C 1
ATOM 1013 O O . VAL A 1 130 ? -16.906 28.688 9.469 1 95.75 130 VAL A O 1
ATOM 1016 N N . SER A 1 131 ? -15.359 29.906 8.578 1 93.88 131 SER A N 1
ATOM 1017 C CA . SER A 1 131 ? -16.234 31.062 8.359 1 93.88 131 SER A CA 1
ATOM 1018 C C . SER A 1 131 ? -17 30.938 7.051 1 93.88 131 SER A C 1
ATOM 1020 O O . SER A 1 131 ? -16.688 30.078 6.223 1 93.88 131 SER A O 1
ATOM 1022 N N . THR A 1 132 ? -18.078 31.625 6.922 1 91.06 132 THR A N 1
ATOM 1023 C CA . THR A 1 132 ? -18.828 31.766 5.688 1 91.06 132 THR A CA 1
ATOM 1024 C C . THR A 1 132 ? -18.797 33.219 5.203 1 91.06 132 THR A C 1
ATOM 1026 O O . THR A 1 132 ? -19.656 34.031 5.555 1 91.06 132 THR A O 1
ATOM 1029 N N . ILE A 1 133 ? -17.812 33.531 4.438 1 91.12 133 ILE A N 1
ATOM 1030 C CA . ILE A 1 133 ? -17.672 34.906 3.936 1 91.12 133 ILE A CA 1
ATOM 1031 C C . ILE A 1 133 ? -18.25 35 2.523 1 91.12 133 ILE A C 1
ATOM 1033 O O . ILE A 1 133 ? -17.688 34.406 1.584 1 91.12 133 ILE A O 1
ATOM 1037 N N . PRO A 1 134 ? -19.344 35.656 2.359 1 89.75 134 PRO A N 1
ATOM 1038 C CA . PRO A 1 134 ? -19.906 35.781 1.015 1 89.75 134 PRO A CA 1
ATOM 1039 C C . PRO A 1 134 ? -19.031 36.625 0.088 1 89.75 134 PRO A C 1
ATOM 1041 O O . PRO A 1 134 ? -18.438 37.594 0.523 1 89.75 134 PRO A O 1
ATOM 1044 N N . ILE A 1 135 ? -18.766 36.219 -1.034 1 87.12 135 ILE A N 1
ATOM 1045 C CA . ILE A 1 135 ? -18.016 36.969 -2.02 1 87.12 135 ILE A CA 1
ATOM 1046 C C . ILE A 1 135 ? -18.891 38.031 -2.646 1 87.12 135 ILE A C 1
ATOM 1048 O O . ILE A 1 135 ? -19.969 37.75 -3.156 1 87.12 135 ILE A O 1
ATOM 1052 N N . PRO A 1 136 ? -18.375 39.219 -2.65 1 81.56 136 PRO A N 1
ATOM 1053 C CA . PRO A 1 136 ? -19.188 40.344 -3.143 1 81.56 136 PRO A CA 1
ATOM 1054 C C . PRO A 1 136 ? -19.5 40.219 -4.633 1 81.56 136 PRO A C 1
ATOM 1056 O O . PRO A 1 136 ? -18.719 39.625 -5.387 1 81.56 136 PRO A O 1
ATOM 1059 N N . PHE A 1 137 ? -20.547 40.688 -5.152 1 77.38 137 PHE A N 1
ATOM 1060 C CA . PHE A 1 137 ? -20.953 40.844 -6.543 1 77.38 137 PHE A CA 1
ATOM 1061 C C . PHE A 1 137 ? -21.391 39.531 -7.141 1 77.38 137 PHE A C 1
ATOM 1063 O O . PHE A 1 137 ? -21.578 39.406 -8.352 1 77.38 137 PHE A O 1
ATOM 1070 N N . THR A 1 138 ? -21.422 38.406 -6.414 1 78.19 138 THR A N 1
ATOM 1071 C CA . THR A 1 138 ? -21.844 37.156 -6.988 1 78.19 138 THR A CA 1
ATOM 1072 C C . THR A 1 138 ? -23.266 36.781 -6.527 1 78.19 138 THR A C 1
ATOM 1074 O O . THR A 1 138 ? -23.766 35.719 -6.836 1 78.19 138 THR A O 1
ATOM 1077 N N . GLY A 1 139 ? -24.047 37.656 -5.902 1 71.19 139 GLY A N 1
ATOM 1078 C CA . GLY A 1 139 ? -25.422 37.438 -5.477 1 71.19 139 GLY A CA 1
ATOM 1079 C C . GLY A 1 139 ? -25.578 36.25 -4.531 1 71.19 139 GLY A C 1
ATOM 1080 O O . GLY A 1 139 ? -26.578 35.562 -4.574 1 71.19 139 GLY A O 1
ATOM 1081 N N . GLY A 1 140 ? -24.5 35.969 -3.859 1 72.69 140 GLY A N 1
ATOM 1082 C CA . GLY A 1 140 ? -24.594 34.906 -2.863 1 72.69 140 GLY A CA 1
ATOM 1083 C C . GLY A 1 140 ? -24.328 33.531 -3.43 1 72.69 140 GLY A C 1
ATOM 1084 O O . GLY A 1 140 ? -24.469 32.531 -2.727 1 72.69 140 GLY A O 1
ATOM 1085 N N . ARG A 1 141 ? -23.859 33.375 -4.609 1 79.88 141 ARG A N 1
ATOM 1086 C CA . ARG A 1 141 ? -23.656 32.094 -5.27 1 79.88 141 ARG A CA 1
ATOM 1087 C C . ARG A 1 141 ? -22.359 31.438 -4.801 1 79.88 141 ARG A C 1
ATOM 1089 O O . ARG A 1 141 ? -22.266 30.203 -4.727 1 79.88 141 ARG A O 1
ATOM 1096 N N . TYR A 1 142 ? -21.406 32.375 -4.441 1 89.5 142 TYR A N 1
ATOM 1097 C CA . TYR A 1 142 ? -20.109 31.859 -4.039 1 89.5 142 TYR A CA 1
ATOM 1098 C C . TYR A 1 142 ? -19.719 32.375 -2.652 1 89.5 142 TYR A C 1
ATOM 1100 O O . TYR A 1 142 ? -20.141 33.469 -2.248 1 89.5 142 TYR A O 1
ATOM 1108 N N . GLN A 1 143 ? -19.047 31.578 -1.928 1 92.75 143 GLN A N 1
ATOM 1109 C CA . GLN A 1 143 ? -18.594 31.953 -0.587 1 92.75 143 GLN A CA 1
ATOM 1110 C C . GLN A 1 143 ? -17.156 31.516 -0.348 1 92.75 143 GLN A C 1
ATOM 1112 O O . GLN A 1 143 ? -16.609 30.703 -1.096 1 92.75 143 GLN A O 1
ATOM 1117 N N . LEU A 1 144 ? -16.594 32.125 0.612 1 95.19 144 LEU A N 1
ATOM 1118 C CA . LEU A 1 144 ? -15.273 31.75 1.098 1 95.19 144 LEU A CA 1
ATOM 1119 C C . LEU A 1 144 ? -15.367 31.031 2.438 1 95.19 144 LEU A C 1
ATOM 1121 O O . LEU A 1 144 ? -15.898 31.578 3.406 1 95.19 144 LEU A O 1
ATOM 1125 N N . GLY A 1 145 ? -14.875 29.766 2.414 1 95.81 145 GLY A N 1
ATOM 1126 C CA . GLY A 1 145 ? -15.008 28.953 3.611 1 95.81 145 GLY A CA 1
ATOM 1127 C C . GLY A 1 145 ? -16.203 28.016 3.559 1 95.81 145 GLY A C 1
ATOM 1128 O O . GLY A 1 145 ? -17.125 28.219 2.775 1 95.81 145 GLY A O 1
ATOM 1129 N N . THR A 1 146 ? -16.219 27.016 4.359 1 95.56 146 THR A N 1
ATOM 1130 C CA . THR A 1 146 ? -17.25 26 4.328 1 95.56 146 THR A CA 1
ATOM 1131 C C . THR A 1 146 ? -18.391 26.344 5.293 1 95.56 146 THR A C 1
ATOM 1133 O O . THR A 1 146 ? -19.516 25.891 5.117 1 95.56 146 THR A O 1
ATOM 1136 N N . GLY A 1 147 ? -18.094 27.016 6.41 1 94.5 147 GLY A N 1
ATOM 1137 C CA . GLY A 1 147 ? -19.094 27.359 7.41 1 94.5 147 GLY A CA 1
ATOM 1138 C C . GLY A 1 147 ? -19.344 26.234 8.406 1 94.5 147 GLY A C 1
ATOM 1139 O O . GLY A 1 147 ? -20.297 26.297 9.18 1 94.5 147 GLY A O 1
ATOM 1140 N N . ILE A 1 148 ? -18.625 25.188 8.266 1 95.38 148 ILE A N 1
ATOM 1141 C CA . ILE A 1 148 ? -18.672 24.094 9.227 1 95.38 148 ILE A CA 1
ATOM 1142 C C . ILE A 1 148 ? -17.297 23.891 9.844 1 95.38 148 ILE A C 1
ATOM 1144 O O . ILE A 1 148 ? -16.344 24.594 9.508 1 95.38 148 ILE A O 1
ATOM 1148 N N . LEU A 1 149 ? -17.172 23 10.82 1 95.06 149 LEU A N 1
ATOM 1149 C CA . LEU A 1 149 ? -15.922 22.828 11.547 1 95.06 149 LEU A CA 1
ATOM 1150 C C . LEU A 1 149 ? -14.906 22.078 10.688 1 95.06 149 LEU A C 1
ATOM 1152 O O . LEU A 1 149 ? -14.492 20.969 11.039 1 95.06 149 LEU A O 1
ATOM 1156 N N . SER A 1 150 ? -14.484 22.75 9.664 1 94.62 150 SER A N 1
ATOM 1157 C CA . SER A 1 150 ? -13.414 22.281 8.797 1 94.62 150 SER A CA 1
ATOM 1158 C C . SER A 1 150 ? -12.078 22.938 9.141 1 94.62 150 SER A C 1
ATOM 1160 O O . SER A 1 150 ? -11.898 24.141 8.938 1 94.62 150 SER A O 1
ATOM 1162 N N . THR A 1 151 ? -11.203 22.141 9.586 1 96.25 151 THR A N 1
ATOM 1163 C CA . THR A 1 151 ? -9.898 22.672 9.945 1 96.25 151 THR A CA 1
ATOM 1164 C C . THR A 1 151 ? -8.938 22.594 8.766 1 96.25 151 THR A C 1
ATOM 1166 O O . THR A 1 151 ? -9.164 21.844 7.816 1 96.25 151 THR A O 1
ATOM 1169 N N . MET A 1 152 ? -7.906 23.438 8.828 1 97.19 152 MET A N 1
ATOM 1170 C CA . MET A 1 152 ? -6.934 23.516 7.742 1 97.19 152 MET A CA 1
ATOM 1171 C C . MET A 1 152 ? -5.523 23.234 8.258 1 97.19 152 MET A C 1
ATOM 1173 O O . MET A 1 152 ? -5.172 23.641 9.367 1 97.19 152 MET A O 1
ATOM 1177 N N . GLY A 1 153 ? -4.766 22.547 7.52 1 95.69 153 GLY A N 1
ATOM 1178 C CA . GLY A 1 153 ? -3.371 22.266 7.812 1 95.69 153 GLY A CA 1
ATOM 1179 C C . GLY A 1 153 ? -2.529 22.062 6.566 1 95.69 153 GLY A C 1
ATOM 1180 O O . GLY A 1 153 ? -3.025 22.203 5.445 1 95.69 153 GLY A O 1
ATOM 1181 N N . THR A 1 154 ? -1.294 21.844 6.789 1 94.75 154 THR A N 1
ATOM 1182 C CA . THR A 1 154 ? -0.384 21.625 5.672 1 94.75 154 THR A CA 1
ATOM 1183 C C . THR A 1 154 ? -0.771 20.359 4.902 1 94.75 154 THR A C 1
ATOM 1185 O O . THR A 1 154 ? -1.14 19.344 5.504 1 94.75 154 THR A O 1
ATOM 1188 N N . ALA A 1 155 ? -0.717 20.453 3.613 1 92.25 155 ALA A N 1
ATOM 1189 C CA . ALA A 1 155 ? -1.105 19.344 2.746 1 92.25 155 ALA A CA 1
ATOM 1190 C C . ALA A 1 155 ? 0.047 18.359 2.566 1 92.25 155 ALA A C 1
ATOM 1192 O O . ALA A 1 155 ? 1.154 18.75 2.191 1 92.25 155 ALA A O 1
ATOM 1193 N N . ASN A 1 156 ? -0.211 17.078 2.688 1 86.38 156 ASN A N 1
ATOM 1194 C CA . ASN A 1 156 ? 0.838 16.062 2.705 1 86.38 156 ASN A CA 1
ATOM 1195 C C . ASN A 1 156 ? 1.2 15.609 1.294 1 86.38 156 ASN A C 1
ATOM 1197 O O . ASN A 1 156 ? 2.26 15.023 1.082 1 86.38 156 ASN A O 1
ATOM 1201 N N . GLN A 1 157 ? 0.316 15.758 0.355 1 86.94 157 GLN A N 1
ATOM 1202 C CA . GLN A 1 157 ? 0.598 15.273 -0.991 1 86.94 157 GLN A CA 1
ATOM 1203 C C . GLN A 1 157 ? 1.815 15.969 -1.586 1 86.94 157 GLN A C 1
ATOM 1205 O O . GLN A 1 157 ? 2.498 15.414 -2.449 1 86.94 157 GLN A O 1
ATOM 1210 N N . TYR A 1 158 ? 2.137 17.125 -1.095 1 92.31 158 TYR A N 1
ATOM 1211 C CA . TYR A 1 158 ? 3.262 17.875 -1.632 1 92.31 158 TYR A CA 1
ATOM 1212 C C . TYR A 1 158 ? 4.582 17.375 -1.066 1 92.31 158 TYR A C 1
ATOM 1214 O O . TYR A 1 158 ? 5.652 17.656 -1.609 1 92.31 158 TYR A O 1
ATOM 1222 N N . ASN A 1 159 ? 4.496 16.656 0.024 1 88.75 159 ASN A N 1
ATOM 1223 C CA . ASN A 1 159 ? 5.691 16.078 0.629 1 88.75 159 ASN A CA 1
ATOM 1224 C C . ASN A 1 159 ? 6.371 15.094 -0.309 1 88.75 159 ASN A C 1
ATOM 1226 O O . ASN A 1 159 ? 7.566 14.82 -0.174 1 88.75 159 ASN A O 1
ATOM 1230 N N . ALA A 1 160 ? 5.621 14.656 -1.201 1 81.19 160 ALA A N 1
ATOM 1231 C CA . ALA A 1 160 ? 6.168 13.672 -2.129 1 81.19 160 ALA A CA 1
ATOM 1232 C C . ALA A 1 160 ? 6.914 14.352 -3.273 1 81.19 160 ALA A C 1
ATOM 1234 O O . ALA A 1 160 ? 7.871 13.789 -3.814 1 81.19 160 ALA A O 1
ATOM 1235 N N . ILE A 1 161 ? 6.578 15.531 -3.662 1 88 161 ILE A N 1
ATOM 1236 C CA . ILE A 1 161 ? 7.137 16.109 -4.883 1 88 161 ILE A CA 1
ATOM 1237 C C . ILE A 1 161 ? 8.117 17.219 -4.527 1 88 161 ILE A C 1
ATOM 1239 O O . ILE A 1 161 ? 9.047 17.5 -5.289 1 88 161 ILE A O 1
ATOM 1243 N N . PHE A 1 162 ? 8 17.828 -3.357 1 93.62 162 PHE A N 1
ATOM 1244 C CA . PHE A 1 162 ? 8.836 18.969 -2.992 1 93.62 162 PHE A CA 1
ATOM 1245 C C . PHE A 1 162 ? 10.305 18.562 -2.957 1 93.62 162 PHE A C 1
ATOM 1247 O O . PHE A 1 162 ? 11.148 19.234 -3.557 1 93.62 162 PHE A O 1
ATOM 1254 N N . PRO A 1 163 ? 10.648 17.438 -2.287 1 88.88 163 PRO A N 1
ATOM 1255 C CA . PRO A 1 163 ? 12.07 17.094 -2.26 1 88.88 163 PRO A CA 1
ATOM 1256 C C . PRO A 1 163 ? 12.648 16.875 -3.656 1 88.88 163 PRO A C 1
ATOM 1258 O O . PRO A 1 163 ? 13.797 17.25 -3.916 1 88.88 163 PRO A O 1
ATOM 1261 N N . VAL A 1 164 ? 11.859 16.359 -4.516 1 85.75 164 VAL A N 1
ATOM 1262 C CA . VAL A 1 164 ? 12.328 16.078 -5.871 1 85.75 164 VAL A CA 1
ATOM 1263 C C . VAL A 1 164 ? 12.492 17.391 -6.637 1 85.75 164 VAL A C 1
ATOM 1265 O O . VAL A 1 164 ? 13.453 17.562 -7.391 1 85.75 164 VAL A O 1
ATOM 1268 N N . ILE A 1 165 ? 11.594 18.281 -6.461 1 91.75 165 ILE A N 1
ATOM 1269 C CA . ILE A 1 165 ? 11.656 19.578 -7.121 1 91.75 165 ILE A CA 1
ATOM 1270 C C . ILE A 1 165 ? 12.852 20.375 -6.586 1 91.75 165 ILE A C 1
ATOM 1272 O O . ILE A 1 165 ? 13.594 20.969 -7.359 1 91.75 165 ILE A O 1
ATOM 1276 N N . LEU A 1 166 ? 13.023 20.344 -5.32 1 93.81 166 LEU A N 1
ATOM 1277 C CA . LEU A 1 166 ? 14.156 21.047 -4.719 1 93.81 166 LEU A CA 1
ATOM 1278 C C . LEU A 1 166 ? 15.477 20.453 -5.188 1 93.81 166 LEU A C 1
ATOM 1280 O O . LEU A 1 166 ? 16.453 21.188 -5.418 1 93.81 166 LEU A O 1
ATOM 1284 N N . PHE A 1 167 ? 15.484 19.172 -5.293 1 88.62 167 PHE A N 1
ATOM 1285 C CA . PHE A 1 167 ? 16.672 18.516 -5.812 1 88.62 167 PHE A CA 1
ATOM 1286 C C . PHE A 1 167 ? 17 19 -7.219 1 88.62 167 PHE A C 1
ATOM 1288 O O . PHE A 1 167 ? 18.156 19.266 -7.535 1 88.62 167 PHE A O 1
ATOM 1295 N N . ASP A 1 168 ? 15.945 19.078 -7.992 1 87.44 168 ASP A N 1
ATOM 1296 C CA . ASP A 1 168 ? 16.125 19.531 -9.367 1 87.44 168 ASP A CA 1
ATOM 1297 C C . ASP A 1 168 ? 16.641 20.953 -9.414 1 87.44 168 ASP A C 1
ATOM 1299 O O . ASP A 1 168 ? 17.562 21.266 -10.18 1 87.44 168 ASP A O 1
ATOM 1303 N N . ILE A 1 169 ? 16.188 21.828 -8.609 1 92.5 169 ILE A N 1
ATOM 1304 C CA . ILE A 1 169 ? 16.578 23.219 -8.578 1 92.5 169 ILE A CA 1
ATOM 1305 C C . ILE A 1 169 ? 18 23.344 -8.055 1 92.5 169 ILE A C 1
ATOM 1307 O O . ILE A 1 169 ? 18.828 24.062 -8.633 1 92.5 169 ILE A O 1
ATOM 1311 N N . MET A 1 170 ? 18.266 22.656 -7.055 1 92.69 170 MET A N 1
ATOM 1312 C CA . MET A 1 170 ? 19.578 22.766 -6.434 1 92.69 170 MET A CA 1
ATOM 1313 C C . MET A 1 170 ? 20.656 22.109 -7.312 1 92.69 170 MET A C 1
ATOM 1315 O O . MET A 1 170 ? 21.797 22.547 -7.324 1 92.69 170 MET A O 1
ATOM 1319 N N . SER A 1 171 ? 20.281 21.062 -8.008 1 88 171 SER A N 1
ATOM 1320 C CA . SER A 1 171 ? 21.203 20.422 -8.93 1 88 171 SER A CA 1
ATOM 1321 C C . SER A 1 171 ? 21.594 21.375 -10.062 1 88 171 SER A C 1
ATOM 1323 O O . SER A 1 171 ? 22.641 21.203 -10.695 1 88 171 SER A O 1
ATOM 1325 N N . ALA A 1 172 ? 20.766 22.328 -10.305 1 87.44 172 ALA A N 1
ATOM 1326 C CA . ALA A 1 172 ? 21.062 23.344 -11.312 1 87.44 172 ALA A CA 1
ATOM 1327 C C . ALA A 1 172 ? 21.969 24.422 -10.75 1 87.44 172 ALA A C 1
ATOM 1329 O O . ALA A 1 172 ? 22.312 25.375 -11.453 1 87.44 172 ALA A O 1
ATOM 1330 N N . GLY A 1 173 ? 22.328 24.406 -9.477 1 89.75 173 GLY A N 1
ATOM 1331 C CA . GLY A 1 173 ? 23.328 25.297 -8.914 1 89.75 173 GLY A CA 1
ATOM 1332 C C . GLY A 1 173 ? 22.75 26.312 -7.941 1 89.75 173 GLY A C 1
ATOM 1333 O O . GLY A 1 173 ? 23.469 27.188 -7.461 1 89.75 173 GLY A O 1
ATOM 1334 N N . TYR A 1 174 ? 21.531 26.203 -7.586 1 94.12 174 TYR A N 1
ATOM 1335 C CA . TYR A 1 174 ? 20.906 27.156 -6.676 1 94.12 174 TYR A CA 1
ATOM 1336 C C . TYR A 1 174 ? 21.078 26.719 -5.227 1 94.12 174 TYR A C 1
ATOM 1338 O O . TYR A 1 174 ? 21.188 25.516 -4.941 1 94.12 174 TYR A O 1
ATOM 1346 N N . THR A 1 175 ? 21.094 27.703 -4.348 1 94.5 175 THR A N 1
ATOM 1347 C CA . THR A 1 175 ? 21.156 27.422 -2.92 1 94.5 175 THR A CA 1
ATOM 1348 C C . THR A 1 175 ? 19.797 27 -2.393 1 94.5 175 THR A C 1
ATOM 1350 O O . THR A 1 175 ? 18.781 27.172 -3.074 1 94.5 175 THR A O 1
ATOM 1353 N N . LEU A 1 176 ? 19.766 26.484 -1.162 1 95.19 176 LEU A N 1
ATOM 1354 C CA . LEU A 1 176 ? 18.531 25.969 -0.573 1 95.19 176 LEU A CA 1
ATOM 1355 C C . LEU A 1 176 ? 17.5 27.078 -0.427 1 95.19 176 LEU A C 1
ATOM 1357 O O . LEU A 1 176 ? 16.312 26.875 -0.68 1 95.19 176 LEU A O 1
ATOM 1361 N N . ASP A 1 177 ? 17.906 28.266 -0.008 1 95.56 177 ASP A N 1
ATOM 1362 C CA . ASP A 1 177 ? 16.984 29.391 0.158 1 95.56 177 ASP A CA 1
ATOM 1363 C C . ASP A 1 177 ? 16.406 29.828 -1.184 1 95.56 177 ASP A C 1
ATOM 1365 O O . ASP A 1 177 ? 15.211 30.125 -1.28 1 95.56 177 ASP A O 1
ATOM 1369 N N . GLN A 1 178 ? 17.234 29.812 -2.219 1 96.56 178 GLN A N 1
ATOM 1370 C CA . GLN A 1 178 ? 16.766 30.156 -3.557 1 96.56 178 GLN A CA 1
ATOM 1371 C C . GLN A 1 178 ? 15.797 29.109 -4.094 1 96.56 178 GLN A C 1
ATOM 1373 O O . GLN A 1 178 ? 14.812 29.438 -4.754 1 96.56 178 GLN A O 1
ATOM 1378 N N . ALA A 1 179 ? 16.156 27.891 -3.785 1 96.81 179 ALA A N 1
ATOM 1379 C CA . ALA A 1 179 ? 15.305 26.797 -4.234 1 96.81 179 ALA A CA 1
ATOM 1380 C C . ALA A 1 179 ? 13.922 26.875 -3.59 1 96.81 179 ALA A C 1
ATOM 1382 O O . ALA A 1 179 ? 12.906 26.703 -4.266 1 96.81 179 ALA A O 1
ATOM 1383 N N . TRP A 1 180 ? 13.914 27.125 -2.314 1 97.19 180 TRP A N 1
ATOM 1384 C CA . TRP A 1 180 ? 12.633 27.25 -1.62 1 97.19 180 TRP A CA 1
ATOM 1385 C C . TRP A 1 180 ? 11.844 28.438 -2.158 1 97.19 180 TRP A C 1
ATOM 1387 O O . TRP A 1 180 ? 10.617 28.359 -2.293 1 97.19 180 TRP A O 1
ATOM 1397 N N . GLY A 1 181 ? 12.516 29.5 -2.441 1 97.62 181 GLY A N 1
ATOM 1398 C CA . GLY A 1 181 ? 11.867 30.656 -3.025 1 97.62 181 GLY A CA 1
ATOM 1399 C C . GLY A 1 181 ? 11.227 30.375 -4.371 1 97.62 181 GLY A C 1
ATOM 1400 O O . GLY A 1 181 ? 10.117 30.828 -4.648 1 97.62 181 GLY A O 1
ATOM 1401 N N . LYS A 1 182 ? 11.938 29.656 -5.172 1 97.19 182 LYS A N 1
ATOM 1402 C CA . LYS A 1 182 ? 11.398 29.281 -6.477 1 97.19 182 LYS A CA 1
ATOM 1403 C C . LYS A 1 182 ? 10.18 28.375 -6.328 1 97.19 182 LYS A C 1
ATOM 1405 O O . LYS A 1 182 ? 9.258 28.422 -7.148 1 97.19 182 LYS A O 1
ATOM 1410 N N . LEU A 1 183 ? 10.281 27.547 -5.359 1 97.06 183 LEU A N 1
ATOM 1411 C CA . LEU A 1 183 ? 9.141 26.688 -5.074 1 97.06 183 LEU A CA 1
ATOM 1412 C C . LEU A 1 183 ? 7.93 27.5 -4.645 1 97.06 183 LEU A C 1
ATOM 1414 O O . LEU A 1 183 ? 6.812 27.266 -5.109 1 97.06 183 LEU A O 1
ATOM 1418 N N . LEU A 1 184 ? 8.148 28.5 -3.773 1 97.69 184 LEU A N 1
ATOM 1419 C CA . LEU A 1 184 ? 7.078 29.359 -3.287 1 97.69 184 LEU A CA 1
ATOM 1420 C C . LEU A 1 184 ? 6.434 30.125 -4.438 1 97.69 184 LEU A C 1
ATOM 1422 O O . LEU A 1 184 ? 5.203 30.219 -4.516 1 97.69 184 LEU A O 1
ATOM 1426 N N . GLY A 1 185 ? 7.258 30.609 -5.305 1 98.06 185 GLY A N 1
ATOM 1427 C CA . GLY A 1 185 ? 6.723 31.312 -6.457 1 98.06 185 GLY A CA 1
ATOM 1428 C C . GLY A 1 185 ? 5.898 30.438 -7.371 1 98.06 185 GLY A C 1
ATOM 1429 O O . GLY A 1 185 ? 4.887 30.859 -7.918 1 98.06 185 GLY A O 1
ATOM 1430 N N . THR A 1 186 ? 6.336 29.234 -7.531 1 97.69 186 THR A N 1
ATOM 1431 C CA . THR A 1 186 ? 5.605 28.281 -8.367 1 97.69 186 THR A CA 1
ATOM 1432 C C . THR A 1 186 ? 4.258 27.938 -7.738 1 97.69 186 THR A C 1
ATOM 1434 O O . THR A 1 186 ? 3.26 27.781 -8.445 1 97.69 186 THR A O 1
ATOM 1437 N N . ILE A 1 187 ? 4.211 27.797 -6.422 1 97.94 187 ILE A N 1
ATOM 1438 C CA . ILE A 1 187 ? 2.969 27.531 -5.699 1 97.94 187 ILE A CA 1
ATOM 1439 C C . ILE A 1 187 ? 1.997 28.688 -5.918 1 97.94 187 ILE A C 1
ATOM 1441 O O . ILE A 1 187 ? 0.817 28.484 -6.203 1 97.94 187 ILE A O 1
ATOM 1445 N N . MET A 1 188 ? 2.496 29.938 -5.836 1 97.88 188 MET A N 1
ATOM 1446 C CA . MET A 1 188 ? 1.671 31.141 -5.969 1 97.88 188 MET A CA 1
ATOM 1447 C C . MET A 1 188 ? 1.068 31.234 -7.367 1 97.88 188 MET A C 1
ATOM 1449 O O . MET A 1 188 ? -0.052 31.719 -7.535 1 97.88 188 MET A O 1
ATOM 1453 N N . ALA A 1 189 ? 1.751 30.703 -8.273 1 97.75 189 ALA A N 1
ATOM 1454 C CA . ALA A 1 189 ? 1.272 30.75 -9.656 1 97.75 189 ALA A CA 1
ATOM 1455 C C . ALA A 1 189 ? 0.267 29.625 -9.922 1 97.75 189 ALA A C 1
ATOM 1457 O O . ALA A 1 189 ? -0.732 29.844 -10.617 1 97.75 189 ALA A O 1
ATOM 1458 N N . CYS A 1 190 ? 0.506 28.453 -9.367 1 97.75 190 CYS A N 1
ATOM 1459 C CA . CYS A 1 190 ? -0.25 27.266 -9.75 1 97.75 190 CYS A CA 1
ATOM 1460 C C . CYS A 1 190 ? -1.5 27.125 -8.891 1 97.75 190 CYS A C 1
ATOM 1462 O O . CYS A 1 190 ? -2.432 26.406 -9.258 1 97.75 190 CYS A O 1
ATOM 1464 N N . VAL A 1 191 ? -1.594 27.734 -7.73 1 97.75 191 VAL A N 1
ATOM 1465 C CA . VAL A 1 191 ? -2.67 27.547 -6.762 1 97.75 191 VAL A CA 1
ATOM 1466 C C . VAL A 1 191 ? -3.996 28 -7.371 1 97.75 191 VAL A C 1
ATOM 1468 O O . VAL A 1 191 ? -5.062 27.531 -6.969 1 97.75 191 VAL A O 1
ATOM 1471 N N . TRP A 1 192 ? -3.977 28.766 -8.383 1 97.69 192 TRP A N 1
ATOM 1472 C CA . TRP A 1 192 ? -5.184 29.328 -8.984 1 97.69 192 TRP A CA 1
ATOM 1473 C C . TRP A 1 192 ? -5.957 28.266 -9.75 1 97.69 192 TRP A C 1
ATOM 1475 O O . TRP A 1 192 ? -7.148 28.438 -10.023 1 97.69 192 TRP A O 1
ATOM 1485 N N . LEU A 1 193 ? -5.305 27.188 -10.023 1 97.25 193 LEU A N 1
ATOM 1486 C CA . LEU A 1 193 ? -6.051 26.062 -10.594 1 97.25 193 LEU A CA 1
ATOM 1487 C C . LEU A 1 193 ? -7.105 25.562 -9.617 1 97.25 193 LEU A C 1
ATOM 1489 O O . LEU A 1 193 ? -8.227 25.234 -10.016 1 97.25 193 LEU A O 1
ATOM 1493 N N . GLU A 1 194 ? -6.758 25.484 -8.43 1 96.38 194 GLU A N 1
ATOM 1494 C CA . GLU A 1 194 ? -7.711 25.047 -7.418 1 96.38 194 GLU A CA 1
ATOM 1495 C C . GLU A 1 194 ? -8.867 26.031 -7.281 1 96.38 194 GLU A C 1
ATOM 1497 O O . GLU A 1 194 ? -10.016 25.625 -7.078 1 96.38 194 GLU A O 1
ATOM 1502 N N . ALA A 1 195 ? -8.57 27.297 -7.355 1 96.38 195 ALA A N 1
ATOM 1503 C CA . ALA A 1 195 ? -9.625 28.312 -7.34 1 96.38 195 ALA A CA 1
ATOM 1504 C C . ALA A 1 195 ? -10.562 28.156 -8.531 1 96.38 195 ALA A C 1
ATOM 1506 O O . ALA A 1 195 ? -11.781 28.297 -8.391 1 96.38 195 ALA A O 1
ATOM 1507 N N . LEU A 1 196 ? -10.016 27.812 -9.633 1 96.5 196 LEU A N 1
ATOM 1508 C CA . LEU A 1 196 ? -10.82 27.609 -10.836 1 96.5 196 LEU A CA 1
ATOM 1509 C C . LEU A 1 196 ? -11.68 26.359 -10.711 1 96.5 196 LEU A C 1
ATOM 1511 O O . LEU A 1 196 ? -12.828 26.344 -11.164 1 96.5 196 LEU A O 1
ATOM 1515 N N . ILE A 1 197 ? -11.148 25.375 -10.094 1 95.38 197 ILE A N 1
ATOM 1516 C CA . ILE A 1 197 ? -11.898 24.141 -9.883 1 95.38 197 ILE A CA 1
ATOM 1517 C C . ILE A 1 197 ? -13.078 24.406 -8.953 1 95.38 197 ILE A C 1
ATOM 1519 O O . ILE A 1 197 ? -14.133 23.781 -9.086 1 95.38 197 ILE A O 1
ATOM 1523 N N . SER A 1 198 ? -12.898 25.328 -8.039 1 94.56 198 SER A N 1
ATOM 1524 C CA . SER A 1 198 ? -13.961 25.672 -7.105 1 94.56 198 SER A CA 1
ATOM 1525 C C . SER A 1 198 ? -15.188 26.203 -7.836 1 94.56 198 SER A C 1
ATOM 1527 O O . SER A 1 198 ? -16.297 26.172 -7.301 1 94.56 198 SER A O 1
ATOM 1529 N N . LEU A 1 199 ? -15.023 26.656 -9.078 1 92.25 199 LEU A N 1
ATOM 1530 C CA . LEU A 1 199 ? -16.109 27.234 -9.852 1 92.25 199 LEU A CA 1
ATOM 1531 C C . LEU A 1 199 ? -16.812 26.156 -10.695 1 92.25 199 LEU A C 1
ATOM 1533 O O . LEU A 1 199 ? -17.859 26.406 -11.281 1 92.25 199 LEU A O 1
ATOM 1537 N N . VAL A 1 200 ? -16.266 25 -10.742 1 91.81 200 VAL A N 1
ATOM 1538 C CA . VAL A 1 200 ? -16.844 23.906 -11.5 1 91.81 200 VAL A CA 1
ATOM 1539 C C . VAL A 1 200 ? -17.938 23.234 -10.688 1 91.81 200 VAL A C 1
ATOM 1541 O O . VAL A 1 200 ? -17.797 23.031 -9.477 1 91.81 200 VAL A O 1
ATOM 1544 N N . PRO A 1 201 ? -19.016 22.922 -11.32 1 88.62 201 PRO A N 1
ATOM 1545 C CA . PRO A 1 201 ? -20.109 22.297 -10.602 1 88.62 201 PRO A CA 1
ATOM 1546 C C . PRO A 1 201 ? -19.703 20.969 -9.953 1 88.62 201 PRO A C 1
ATOM 1548 O O . PRO A 1 201 ? -18.922 20.203 -10.539 1 88.62 201 PRO A O 1
ATOM 1551 N N . ASN A 1 202 ? -20.25 20.75 -8.82 1 85.19 202 ASN A N 1
ATOM 1552 C CA . ASN A 1 202 ? -19.922 19.578 -8.023 1 85.19 202 ASN A CA 1
ATOM 1553 C C . ASN A 1 202 ? -20.172 18.281 -8.789 1 85.19 202 ASN A C 1
ATOM 1555 O O . ASN A 1 202 ? -19.453 17.297 -8.625 1 85.19 202 ASN A O 1
ATOM 1559 N N . LYS A 1 203 ? -21.203 18.219 -9.555 1 85.12 203 LYS A N 1
ATOM 1560 C CA . LYS A 1 203 ? -21.562 17.016 -10.297 1 85.12 203 LYS A CA 1
ATOM 1561 C C . LYS A 1 203 ? -20.453 16.625 -11.281 1 85.12 203 LYS A C 1
ATOM 1563 O O . LYS A 1 203 ? -20.172 15.445 -11.453 1 85.12 203 LYS A O 1
ATOM 1568 N N . ALA A 1 204 ? -19.906 17.609 -11.875 1 88.12 204 ALA A N 1
ATOM 1569 C CA . ALA A 1 204 ? -18.828 17.344 -12.828 1 88.12 204 ALA A CA 1
ATOM 1570 C C . ALA A 1 204 ? -17.578 16.828 -12.109 1 88.12 204 ALA A C 1
ATOM 1572 O O . ALA A 1 204 ? -16.891 15.953 -12.625 1 88.12 204 ALA A O 1
ATOM 1573 N N . LEU A 1 205 ? -17.344 17.375 -11 1 86.62 205 LEU A N 1
ATOM 1574 C CA . LEU A 1 205 ? -16.172 16.969 -10.242 1 86.62 205 LEU A CA 1
ATOM 1575 C C . LEU A 1 205 ? -16.312 15.547 -9.727 1 86.62 205 LEU A C 1
ATOM 1577 O O . LEU A 1 205 ? -15.344 14.773 -9.75 1 86.62 205 LEU A O 1
ATOM 1581 N N . THR A 1 206 ? -17.453 15.164 -9.289 1 84.88 206 THR A N 1
ATOM 1582 C CA . THR A 1 206 ? -17.688 13.82 -8.766 1 84.88 206 THR A CA 1
ATOM 1583 C C . THR A 1 206 ? -17.672 12.789 -9.891 1 84.88 206 THR A C 1
ATOM 1585 O O . THR A 1 206 ? -17.391 11.617 -9.648 1 84.88 206 THR A O 1
ATOM 1588 N N . ARG A 1 207 ? -18.031 13.289 -11.031 1 86.56 207 ARG A N 1
ATOM 1589 C CA . ARG A 1 207 ? -17.969 12.398 -12.18 1 86.56 207 ARG A CA 1
ATOM 1590 C C . ARG A 1 207 ? -16.531 12.07 -12.547 1 86.56 207 ARG A C 1
ATOM 1592 O O . ARG A 1 207 ? -16.219 10.938 -12.922 1 86.56 207 ARG A O 1
ATOM 1599 N N . VAL A 1 208 ? -15.711 12.992 -12.398 1 87.81 208 VAL A N 1
ATOM 1600 C CA . VAL A 1 208 ? -14.305 12.82 -12.766 1 87.81 208 VAL A CA 1
ATOM 1601 C C . VAL A 1 208 ? -13.57 12.062 -11.656 1 87.81 208 VAL A C 1
ATOM 1603 O O . VAL A 1 208 ? -12.711 11.227 -11.938 1 87.81 208 VAL A O 1
ATOM 1606 N N . CYS A 1 209 ? -13.906 12.367 -10.445 1 88.75 209 CYS A N 1
ATOM 1607 C CA . CYS A 1 209 ? -13.188 11.781 -9.328 1 88.75 209 CYS A CA 1
ATOM 1608 C C . CYS A 1 209 ? -14.148 11.227 -8.281 1 88.75 209 CYS A C 1
ATOM 1610 O O . CYS A 1 209 ? -14.227 11.75 -7.168 1 88.75 209 CYS A O 1
ATOM 1612 N N . PRO A 1 210 ? -14.781 10.133 -8.578 1 88.56 210 PRO A N 1
ATOM 1613 C CA . PRO A 1 210 ? -15.625 9.492 -7.57 1 88.56 210 PRO A CA 1
ATOM 1614 C C . PRO A 1 210 ? -14.836 9.023 -6.352 1 88.56 210 PRO A C 1
ATOM 1616 O O . PRO A 1 210 ? -13.602 9.055 -6.363 1 88.56 210 PRO A O 1
ATOM 1619 N N . PRO A 1 211 ? -15.5 8.594 -5.336 1 85.62 211 PRO A N 1
ATOM 1620 C CA . PRO A 1 211 ? -14.844 8.266 -4.066 1 85.62 211 PRO A CA 1
ATOM 1621 C C . PRO A 1 211 ? -13.758 7.199 -4.223 1 85.62 211 PRO A C 1
ATOM 1623 O O . PRO A 1 211 ? -12.703 7.285 -3.59 1 85.62 211 PRO A O 1
ATOM 1626 N N . TYR A 1 212 ? -14.023 6.203 -5.016 1 91.25 212 TYR A N 1
ATOM 1627 C CA . TYR A 1 212 ? -13.016 5.152 -5.121 1 91.25 212 TYR A CA 1
ATOM 1628 C C . TYR A 1 212 ? -11.758 5.672 -5.809 1 91.25 212 TYR A C 1
ATOM 1630 O O . TYR A 1 212 ? -10.648 5.219 -5.512 1 91.25 212 TYR A O 1
ATOM 1638 N N . VAL A 1 213 ? -11.906 6.641 -6.773 1 92.44 213 VAL A N 1
ATOM 1639 C CA . VAL A 1 213 ? -10.75 7.262 -7.41 1 92.44 213 VAL A CA 1
ATOM 1640 C C . VAL A 1 213 ? -9.984 8.109 -6.395 1 92.44 213 VAL A C 1
ATOM 1642 O O . VAL A 1 213 ? -8.758 8.062 -6.34 1 92.44 213 VAL A O 1
ATOM 1645 N N . LEU A 1 214 ? -10.75 8.797 -5.602 1 89.25 214 LEU A N 1
ATOM 1646 C CA . LEU A 1 214 ? -10.141 9.578 -4.531 1 89.25 214 LEU A CA 1
ATOM 1647 C C . LEU A 1 214 ? -9.438 8.672 -3.527 1 89.25 214 LEU A C 1
ATOM 1649 O O . LEU A 1 214 ? -8.352 9.008 -3.035 1 89.25 214 LEU A O 1
ATOM 1653 N N . GLY A 1 215 ? -10.102 7.609 -3.225 1 92 215 GLY A N 1
ATOM 1654 C CA . GLY A 1 215 ? -9.523 6.648 -2.299 1 92 215 GLY A CA 1
ATOM 1655 C C . GLY A 1 215 ? -8.18 6.113 -2.76 1 92 215 GLY A C 1
ATOM 1656 O O . GLY A 1 215 ? -7.262 5.949 -1.955 1 92 215 GLY A O 1
ATOM 1657 N N . VAL A 1 216 ? -8.039 5.844 -4.051 1 95 216 VAL A N 1
ATOM 1658 C CA . VAL A 1 216 ? -6.777 5.375 -4.625 1 95 216 VAL A CA 1
ATOM 1659 C C . VAL A 1 216 ? -5.688 6.418 -4.398 1 95 216 VAL A C 1
ATOM 1661 O O . VAL A 1 216 ? -4.57 6.082 -3.99 1 95 216 VAL A O 1
ATOM 1664 N N . THR A 1 217 ? -6.043 7.621 -4.625 1 91.75 217 THR A N 1
ATOM 1665 C CA . THR A 1 217 ? -5.094 8.719 -4.48 1 91.75 217 THR A CA 1
ATOM 1666 C C . THR A 1 217 ? -4.633 8.852 -3.031 1 91.75 217 THR A C 1
ATOM 1668 O O . THR A 1 217 ? -3.43 8.922 -2.762 1 91.75 217 THR A O 1
ATOM 1671 N N . VAL A 1 218 ? -5.562 8.852 -2.121 1 89.5 218 VAL A N 1
ATOM 1672 C CA . VAL A 1 218 ? -5.262 9.031 -0.705 1 89.5 218 VAL A CA 1
ATOM 1673 C C . VAL A 1 218 ? -4.434 7.852 -0.198 1 89.5 218 VAL A C 1
ATOM 1675 O O . VAL A 1 218 ? -3.469 8.031 0.545 1 89.5 218 VAL A O 1
ATOM 1678 N N . LEU A 1 219 ? -4.812 6.676 -0.597 1 94.81 219 LEU A N 1
ATOM 1679 C CA . LEU A 1 219 ? -4.082 5.473 -0.21 1 94.81 219 LEU A CA 1
ATOM 1680 C C . LEU A 1 219 ? -2.627 5.555 -0.664 1 94.81 219 LEU A C 1
ATOM 1682 O O . LEU A 1 219 ? -1.713 5.266 0.113 1 94.81 219 LEU A O 1
ATOM 1686 N N . LEU A 1 220 ? -2.404 5.992 -1.866 1 94.62 220 LEU A N 1
ATOM 1687 C CA . LEU A 1 220 ? -1.06 6.035 -2.432 1 94.62 220 LEU A CA 1
ATOM 1688 C C . LEU A 1 220 ? -0.229 7.133 -1.772 1 94.62 220 LEU A C 1
ATOM 1690 O O . LEU A 1 220 ? 0.985 6.988 -1.616 1 94.62 220 LEU A O 1
ATOM 1694 N N . ILE A 1 221 ? -0.858 8.227 -1.392 1 89.88 221 ILE A N 1
ATOM 1695 C CA . ILE A 1 221 ? -0.163 9.25 -0.622 1 89.88 221 ILE A CA 1
ATOM 1696 C C . ILE A 1 221 ? 0.336 8.656 0.694 1 89.88 221 ILE A C 1
ATOM 1698 O O . ILE A 1 221 ? 1.503 8.828 1.056 1 89.88 221 ILE A O 1
ATOM 1702 N N . GLY A 1 222 ? -0.547 7.941 1.313 1 92 222 GLY A N 1
ATOM 1703 C CA . GLY A 1 222 ? -0.182 7.305 2.568 1 92 222 GLY A CA 1
ATOM 1704 C C . GLY A 1 222 ? 0.96 6.316 2.428 1 92 222 GLY A C 1
ATOM 1705 O O . GLY A 1 222 ? 1.869 6.285 3.26 1 92 222 GLY A O 1
ATOM 1706 N N . VAL A 1 223 ? 0.902 5.562 1.381 1 93.94 223 VAL A N 1
ATOM 1707 C CA . VAL A 1 223 ? 1.938 4.562 1.152 1 93.94 223 VAL A CA 1
ATOM 1708 C C . VAL A 1 223 ? 3.293 5.246 0.993 1 93.94 223 VAL A C 1
ATOM 1710 O O . VAL A 1 223 ? 4.273 4.855 1.632 1 93.94 223 VAL A O 1
ATOM 1713 N N . GLN A 1 224 ? 3.359 6.207 0.226 1 89.5 224 GLN A N 1
ATOM 1714 C CA . GLN A 1 224 ? 4.613 6.914 -0.025 1 89.5 224 GLN A CA 1
ATOM 1715 C C . GLN A 1 224 ? 5.133 7.578 1.247 1 89.5 224 GLN A C 1
ATOM 1717 O O . GLN A 1 224 ? 6.332 7.52 1.537 1 89.5 224 GLN A O 1
ATOM 1722 N N . LEU A 1 225 ? 4.246 8.156 1.99 1 88.81 225 LEU A N 1
ATOM 1723 C CA . LEU A 1 225 ? 4.656 8.875 3.193 1 88.81 225 LEU A CA 1
ATOM 1724 C C . LEU A 1 225 ? 5.086 7.898 4.289 1 88.81 225 LEU A C 1
ATOM 1726 O O . LEU A 1 225 ? 5.973 8.211 5.086 1 88.81 225 LEU A O 1
ATOM 1730 N N . THR A 1 226 ? 4.441 6.754 4.316 1 93.25 226 THR A N 1
ATOM 1731 C CA . THR A 1 226 ? 4.84 5.746 5.293 1 93.25 226 THR A CA 1
ATOM 1732 C C . THR A 1 226 ? 6.305 5.359 5.102 1 93.25 226 THR A C 1
ATOM 1734 O O . THR A 1 226 ? 7.02 5.109 6.078 1 93.25 226 THR A O 1
ATOM 1737 N N . GLY A 1 227 ? 6.746 5.352 3.873 1 89.56 227 GLY A N 1
ATOM 1738 C CA . GLY A 1 227 ? 8.156 5.121 3.604 1 89.56 227 GLY A CA 1
ATOM 1739 C C . GLY A 1 227 ? 9.062 6.168 4.23 1 89.56 227 GLY A C 1
ATOM 1740 O O . GLY A 1 227 ? 10.102 5.832 4.805 1 89.56 227 GLY A O 1
ATOM 1741 N N . SER A 1 228 ? 8.617 7.367 4.188 1 87.88 228 SER A N 1
ATOM 1742 C CA . SER A 1 228 ? 9.375 8.445 4.812 1 87.88 228 SER A CA 1
ATOM 1743 C C . SER A 1 228 ? 9.398 8.297 6.332 1 87.88 228 SER A C 1
ATOM 1745 O O . SER A 1 228 ? 10.422 8.555 6.973 1 87.88 228 SER A O 1
ATOM 1747 N N . GLY A 1 229 ? 8.258 7.926 6.867 1 91.25 229 GLY A N 1
ATOM 1748 C CA . GLY A 1 229 ? 8.18 7.73 8.305 1 91.25 229 GLY A CA 1
ATOM 1749 C C . GLY A 1 229 ? 9.148 6.68 8.82 1 91.25 229 GLY A C 1
ATOM 1750 O O . GLY A 1 229 ? 9.852 6.902 9.805 1 91.25 229 GLY A O 1
ATOM 1751 N N . ILE A 1 230 ? 9.25 5.602 8.141 1 91.56 230 ILE A N 1
ATOM 1752 C CA . ILE A 1 230 ? 10.109 4.508 8.578 1 91.56 230 ILE A CA 1
ATOM 1753 C C . ILE A 1 230 ? 11.57 4.906 8.422 1 91.56 230 ILE A C 1
ATOM 1755 O O . ILE A 1 230 ? 12.422 4.516 9.227 1 91.56 230 ILE A O 1
ATOM 1759 N N . ARG A 1 231 ? 11.922 5.691 7.43 1 90.19 231 ARG A N 1
ATOM 1760 C CA . ARG A 1 231 ? 13.289 6.184 7.262 1 90.19 231 ARG A CA 1
ATOM 1761 C C . ARG A 1 231 ? 13.711 7.031 8.461 1 90.19 231 ARG A C 1
ATOM 1763 O O . ARG A 1 231 ? 14.852 6.934 8.922 1 90.19 231 ARG A O 1
ATOM 1770 N N . PHE A 1 232 ? 12.758 7.812 8.922 1 91.81 232 PHE A N 1
ATOM 1771 C CA . PHE A 1 232 ? 13.031 8.57 10.141 1 91.81 232 PHE A CA 1
ATOM 1772 C C . PHE A 1 232 ? 13.195 7.633 11.328 1 91.81 232 PHE A C 1
ATOM 1774 O O . PHE A 1 232 ? 14.133 7.785 12.117 1 91.81 232 PHE A O 1
ATOM 1781 N N . TRP A 1 233 ? 12.344 6.676 11.398 1 93.06 233 TRP A N 1
ATOM 1782 C CA . TRP A 1 233 ? 12.328 5.742 12.516 1 93.06 233 TRP A CA 1
ATOM 1783 C C . TRP A 1 233 ? 13.656 5 12.625 1 93.06 233 TRP A C 1
ATOM 1785 O O . TRP A 1 233 ? 14.164 4.793 13.734 1 93.06 233 TRP A O 1
ATOM 1795 N N . GLY A 1 234 ? 14.211 4.613 11.531 1 90.62 234 GLY A N 1
ATOM 1796 C CA . GLY A 1 234 ? 15.469 3.871 11.516 1 90.62 234 GLY A CA 1
ATOM 1797 C C . GLY A 1 234 ? 16.672 4.727 11.867 1 90.62 234 GLY A C 1
ATOM 1798 O O . GLY A 1 234 ? 17.781 4.211 12.023 1 90.62 234 GLY A O 1
ATOM 1799 N N . GLY A 1 235 ? 16.531 6.023 11.953 1 90.19 235 GLY A N 1
ATOM 1800 C CA . GLY A 1 235 ? 17.625 6.895 12.352 1 90.19 235 GLY A CA 1
ATOM 1801 C C . GLY A 1 235 ? 17.688 8.188 11.562 1 90.19 235 GLY A C 1
ATOM 1802 O O . GLY A 1 235 ? 18.359 9.133 11.961 1 90.19 235 GLY A O 1
ATOM 1803 N N . GLY A 1 236 ? 17.047 8.125 10.422 1 88.31 236 GLY A N 1
ATOM 1804 C CA . GLY A 1 236 ? 17.047 9.32 9.594 1 88.31 236 GLY A CA 1
ATOM 1805 C C . GLY A 1 236 ? 17.016 9.016 8.109 1 88.31 236 GLY A C 1
ATOM 1806 O O . GLY A 1 236 ? 17.391 7.922 7.684 1 88.31 236 GLY A O 1
ATOM 1807 N N . VAL A 1 237 ? 16.672 9.953 7.312 1 82.06 237 VAL A N 1
ATOM 1808 C CA . VAL A 1 237 ? 16.484 9.766 5.879 1 82.06 237 VAL A CA 1
ATOM 1809 C C . VAL A 1 237 ? 17.844 9.648 5.191 1 82.06 237 VAL A C 1
ATOM 1811 O O . VAL A 1 237 ? 18.031 8.836 4.281 1 82.06 237 VAL A O 1
ATOM 1814 N N . GLY A 1 238 ? 18.844 10.391 5.621 1 74.88 238 GLY A N 1
ATOM 1815 C CA . GLY A 1 238 ? 20.156 10.414 4.984 1 74.88 238 GLY A CA 1
ATOM 1816 C C . GLY A 1 238 ? 20.891 9.086 5.082 1 74.88 238 GLY A C 1
ATOM 1817 O O . GLY A 1 238 ? 21.453 8.617 4.098 1 74.88 238 GLY A O 1
ATOM 1818 N N . CYS A 1 239 ? 20.781 8.5 6.246 1 79.12 239 CYS A N 1
ATOM 1819 C CA . CYS A 1 239 ? 21.531 7.266 6.473 1 79.12 239 CYS A CA 1
ATOM 1820 C C . CYS A 1 239 ? 20.75 6.055 5.977 1 79.12 239 CYS A C 1
ATOM 1822 O O . CYS A 1 239 ? 21.312 4.961 5.859 1 79.12 239 CYS A O 1
ATOM 1824 N N . SER A 1 240 ? 19.562 6.211 5.523 1 80.88 240 SER A N 1
ATOM 1825 C CA . SER A 1 240 ? 18.734 5.094 5.082 1 80.88 240 SER A CA 1
ATOM 1826 C C . SER A 1 240 ? 19.062 4.695 3.646 1 80.88 240 SER A C 1
ATOM 1828 O O . SER A 1 240 ? 18.766 3.572 3.227 1 80.88 240 SER A O 1
ATOM 1830 N N . ALA A 1 241 ? 19.672 5.531 2.934 1 68.56 241 ALA A N 1
ATOM 1831 C CA . ALA A 1 241 ? 19.984 5.27 1.53 1 68.56 241 ALA A CA 1
ATOM 1832 C C . ALA A 1 241 ? 21.062 4.195 1.395 1 68.56 241 ALA A C 1
ATOM 1834 O O . ALA A 1 241 ? 21 3.359 0.488 1 68.56 241 ALA A O 1
ATOM 1835 N N . VAL A 1 242 ? 22.047 4.27 2.271 1 70.56 242 VAL A N 1
ATOM 1836 C CA . VAL A 1 242 ? 23.109 3.271 2.307 1 70.56 242 VAL A CA 1
ATOM 1837 C C . VAL A 1 242 ? 23.328 2.795 3.74 1 70.56 242 VAL A C 1
ATOM 1839 O O . VAL A 1 242 ? 24.312 3.162 4.383 1 70.56 242 VAL A O 1
ATOM 1842 N N . PRO A 1 243 ? 22.453 1.981 4.109 1 74.94 243 PRO A N 1
ATOM 1843 C CA . PRO A 1 243 ? 22.547 1.548 5.504 1 74.94 243 PRO A CA 1
ATOM 1844 C C . PRO A 1 243 ? 23.828 0.782 5.801 1 74.94 243 PRO A C 1
ATOM 1846 O O . PRO A 1 243 ? 24.172 -0.163 5.082 1 74.94 243 PRO A O 1
ATOM 1849 N N . SER A 1 244 ? 24.703 1.301 6.625 1 73.12 244 SER A N 1
ATOM 1850 C CA . SER A 1 244 ? 25.953 0.701 7.082 1 73.12 244 SER A CA 1
ATOM 1851 C C . SER A 1 244 ? 26.359 1.249 8.445 1 73.12 244 SER A C 1
ATOM 1853 O O . SER A 1 244 ? 25.953 2.344 8.828 1 73.12 244 SER A O 1
ATOM 1855 N N . PRO A 1 245 ? 27.062 0.494 9.125 1 75.88 245 PRO A N 1
ATOM 1856 C CA . PRO A 1 245 ? 27.562 1.016 10.406 1 75.88 245 PRO A CA 1
ATOM 1857 C C . PRO A 1 245 ? 28.469 2.234 10.234 1 75.88 245 PRO A C 1
ATOM 1859 O O . PRO A 1 245 ? 28.625 3.021 11.172 1 75.88 245 PRO A O 1
ATOM 1862 N N . GLU A 1 246 ? 28.984 2.342 9 1 76.81 246 GLU A N 1
ATOM 1863 C CA . GLU A 1 246 ? 29.922 3.436 8.742 1 76.81 246 GLU A CA 1
ATOM 1864 C C . GLU A 1 246 ? 29.172 4.715 8.367 1 76.81 246 GLU A C 1
ATOM 1866 O O . GLU A 1 246 ? 29.688 5.816 8.562 1 76.81 246 GLU A O 1
ATOM 1871 N N . ASN A 1 247 ? 27.953 4.539 7.871 1 81.44 247 ASN A N 1
ATOM 1872 C CA . ASN A 1 247 ? 27.125 5.688 7.535 1 81.44 247 ASN A CA 1
ATOM 1873 C C . ASN A 1 247 ? 26.219 6.086 8.695 1 81.44 247 ASN A C 1
ATOM 1875 O O . ASN A 1 247 ? 25.094 5.598 8.812 1 81.44 247 ASN A O 1
ATOM 1879 N N . LEU A 1 248 ? 26.656 7.07 9.406 1 86.75 248 LEU A N 1
ATOM 1880 C CA . LEU A 1 248 ? 26.031 7.391 10.68 1 86.75 248 LEU A CA 1
ATOM 1881 C C . LEU A 1 248 ? 24.828 8.297 10.484 1 86.75 248 LEU A C 1
ATOM 1883 O O . LEU A 1 248 ? 24.844 9.18 9.617 1 86.75 248 LEU A O 1
ATOM 1887 N N . CYS A 1 249 ? 23.828 8.078 11.289 1 89.12 249 CYS A N 1
ATOM 1888 C CA . CYS A 1 249 ? 22.641 8.922 11.297 1 89.12 249 CYS A CA 1
ATOM 1889 C C . CYS A 1 249 ? 22.844 10.133 12.203 1 89.12 249 CYS A C 1
ATOM 1891 O O . CYS A 1 249 ? 23.047 9.984 13.406 1 89.12 249 CYS A O 1
ATOM 1893 N N . LEU A 1 250 ? 22.656 11.25 11.727 1 86.69 250 LEU A N 1
ATOM 1894 C CA . LEU A 1 250 ? 23.078 12.469 12.414 1 86.69 250 LEU A CA 1
ATOM 1895 C C . LEU A 1 250 ? 21.891 13.164 13.07 1 86.69 250 LEU A C 1
ATOM 1897 O O . LEU A 1 250 ? 22.062 14.164 13.766 1 86.69 250 LEU A O 1
ATOM 1901 N N . GLY A 1 251 ? 20.703 12.672 13 1 88.81 251 GLY A N 1
ATOM 1902 C CA . GLY A 1 251 ? 19.516 13.391 13.461 1 88.81 251 GLY A CA 1
ATOM 1903 C C . GLY A 1 251 ? 19.016 12.914 14.805 1 88.81 251 GLY A C 1
ATOM 1904 O O . GLY A 1 251 ? 17.859 13.148 15.156 1 88.81 251 GLY A O 1
ATOM 1905 N N . ASN A 1 252 ? 19.891 12.258 15.594 1 94.56 252 ASN A N 1
ATOM 1906 C CA . ASN A 1 252 ? 19.453 11.695 16.875 1 94.56 252 ASN A CA 1
ATOM 1907 C C . ASN A 1 252 ? 20.328 12.188 18.016 1 94.56 252 ASN A C 1
ATOM 1909 O O . ASN A 1 252 ? 20.844 11.383 18.812 1 94.56 252 ASN A O 1
ATOM 1913 N N . GLY A 1 253 ? 20.5 13.562 18.062 1 91.31 253 GLY A N 1
ATOM 1914 C CA . GLY A 1 253 ? 21.312 14.148 19.125 1 91.31 253 GLY A CA 1
ATOM 1915 C C . GLY A 1 253 ? 22.797 13.844 18.984 1 91.31 253 GLY A C 1
ATOM 1916 O O . GLY A 1 253 ? 23.359 14 17.891 1 91.31 253 GLY A O 1
ATOM 1917 N N . GLU A 1 254 ? 23.344 13.445 20.141 1 92.5 254 GLU A N 1
ATOM 1918 C CA . GLU A 1 254 ? 24.766 13.109 20.156 1 92.5 254 GLU A CA 1
ATOM 1919 C C . GLU A 1 254 ? 25 11.656 19.766 1 92.5 254 GLU A C 1
ATOM 1921 O O . GLU A 1 254 ? 26.125 11.266 19.438 1 92.5 254 GLU A O 1
ATOM 1926 N N . VAL A 1 255 ? 23.922 10.945 19.797 1 93.38 255 VAL A N 1
ATOM 1927 C CA . VAL A 1 255 ? 24.031 9.531 19.469 1 93.38 255 VAL A CA 1
ATOM 1928 C C . VAL A 1 255 ? 24.047 9.344 17.953 1 93.38 255 VAL A C 1
ATOM 1930 O O . VAL A 1 255 ? 23.094 9.711 17.25 1 93.38 255 VAL A O 1
ATOM 1933 N N . GLN A 1 256 ? 25.141 8.828 17.422 1 91.94 256 GLN A N 1
ATOM 1934 C CA . GLN A 1 256 ? 25.312 8.617 15.992 1 91.94 256 GLN A CA 1
ATOM 1935 C C . GLN A 1 256 ? 25.609 7.152 15.688 1 91.94 256 GLN A C 1
ATOM 1937 O O . GLN A 1 256 ? 26.766 6.719 15.789 1 91.94 256 GLN A O 1
ATOM 1942 N N . LEU A 1 257 ? 24.594 6.477 15.336 1 90.31 257 LEU A N 1
ATOM 1943 C CA . LEU A 1 257 ? 24.688 5.062 15 1 90.31 257 LEU A CA 1
ATOM 1944 C C . LEU A 1 257 ? 24.219 4.805 13.578 1 90.31 257 LEU A C 1
ATOM 1946 O O . LEU A 1 257 ? 23.719 5.711 12.914 1 90.31 257 LEU A O 1
ATOM 1950 N N . GLY A 1 258 ? 24.469 3.629 13.125 1 86.19 258 GLY A N 1
ATOM 1951 C CA . GLY A 1 258 ? 24 3.264 11.797 1 86.19 258 GLY A CA 1
ATOM 1952 C C . GLY A 1 258 ? 22.484 3.104 11.711 1 86.19 258 GLY A C 1
ATOM 1953 O O . GLY A 1 258 ? 21.828 2.906 12.734 1 86.19 258 GLY A O 1
ATOM 1954 N N . TYR A 1 259 ? 21.969 3.223 10.562 1 88.19 259 TYR A N 1
ATOM 1955 C CA . TYR A 1 259 ? 20.547 3.1 10.312 1 88.19 259 TYR A CA 1
ATOM 1956 C C . TYR A 1 259 ? 20.016 1.755 10.805 1 88.19 259 TYR A C 1
ATOM 1958 O O . TYR A 1 259 ? 20.641 0.718 10.578 1 88.19 259 TYR A O 1
ATOM 1966 N N . GLY A 1 260 ? 18.984 1.721 11.492 1 86.06 260 GLY A N 1
ATOM 1967 C CA . GLY A 1 260 ? 18.344 0.494 11.945 1 86.06 260 GLY A CA 1
ATOM 1968 C C . GLY A 1 260 ? 18.922 -0.048 13.234 1 86.06 260 GLY A C 1
ATOM 1969 O O . GLY A 1 260 ? 18.672 -1.197 13.602 1 86.06 260 GLY A O 1
ATOM 1970 N N . SER A 1 261 ? 19.75 0.714 13.891 1 88.31 261 SER A N 1
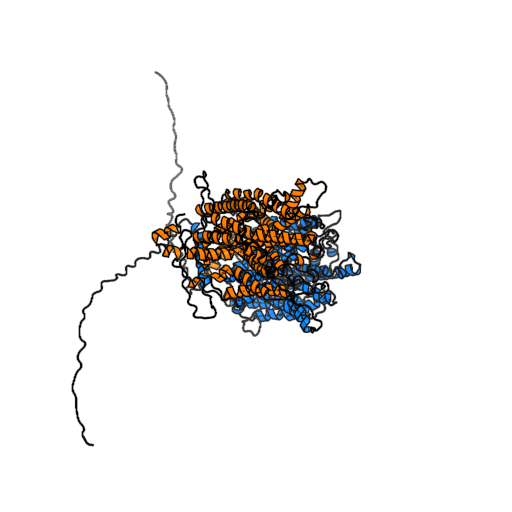ATOM 1971 C CA . SER A 1 261 ? 20.344 0.295 15.156 1 88.31 261 SER A CA 1
ATOM 1972 C C . SER A 1 261 ? 19.266 0.063 16.219 1 88.31 261 SER A C 1
ATOM 1974 O O . SER A 1 261 ? 18.203 0.673 16.172 1 88.31 261 SER A O 1
ATOM 1976 N N . ALA A 1 262 ? 19.562 -0.792 17.172 1 88.12 262 ALA A N 1
ATOM 1977 C CA . ALA A 1 262 ? 18.609 -1.256 18.172 1 88.12 262 ALA A CA 1
ATOM 1978 C C . ALA A 1 262 ? 18.062 -0.087 18.984 1 88.12 262 ALA A C 1
ATOM 1980 O O . ALA A 1 262 ? 16.859 -0.032 19.266 1 88.12 262 ALA A O 1
ATOM 1981 N N . PRO A 1 263 ? 18.938 0.862 19.391 1 91.75 263 PRO A N 1
ATOM 1982 C CA . PRO A 1 263 ? 18.375 1.969 20.172 1 91.75 263 PRO A CA 1
ATOM 1983 C C . PRO A 1 263 ? 17.375 2.799 19.391 1 91.75 263 PRO A C 1
ATOM 1985 O O . PRO A 1 263 ? 16.375 3.273 19.953 1 91.75 263 PRO A O 1
ATOM 1988 N N . TYR A 1 264 ? 17.625 3.039 18.078 1 92.56 264 TYR A N 1
ATOM 1989 C CA . TYR A 1 264 ? 16.703 3.805 17.25 1 92.56 264 TYR A CA 1
ATOM 1990 C C . TYR A 1 264 ? 15.375 3.082 17.109 1 92.56 264 TYR A C 1
ATOM 1992 O O . TYR A 1 264 ? 14.312 3.688 17.297 1 92.56 264 TYR A O 1
ATOM 2000 N N . ILE A 1 265 ? 15.438 1.761 16.875 1 90.81 265 ILE A N 1
ATOM 2001 C CA . ILE A 1 265 ? 14.227 0.958 16.703 1 90.81 265 ILE A CA 1
ATOM 2002 C C . ILE A 1 265 ? 13.461 0.895 18.016 1 90.81 265 ILE A C 1
ATOM 2004 O O . ILE A 1 265 ? 12.227 0.979 18.031 1 90.81 265 ILE A O 1
ATOM 2008 N N . GLY A 1 266 ? 14.211 0.763 19.047 1 92.69 266 GLY A N 1
ATOM 2009 C CA . GLY A 1 266 ? 13.586 0.695 20.359 1 92.69 266 GLY A CA 1
ATOM 2010 C C . GLY A 1 266 ? 12.852 1.969 20.75 1 92.69 266 GLY A C 1
ATOM 2011 O O . GLY A 1 266 ? 11.75 1.918 21.297 1 92.69 266 GLY A O 1
ATOM 2012 N N . LEU A 1 267 ? 13.477 3.08 20.484 1 95 267 LEU A N 1
ATOM 2013 C CA . LEU A 1 267 ? 12.852 4.355 20.828 1 95 267 LEU A CA 1
ATOM 2014 C C . LEU A 1 267 ? 11.609 4.59 19.969 1 95 267 LEU A C 1
ATOM 2016 O O . LEU A 1 267 ? 10.641 5.195 20.422 1 95 267 LEU A O 1
ATOM 2020 N N . GLY A 1 268 ? 11.664 4.188 18.688 1 94.38 268 GLY A N 1
ATOM 2021 C CA . GLY A 1 268 ? 10.469 4.246 17.859 1 94.38 268 GLY A CA 1
ATOM 2022 C C . GLY A 1 268 ? 9.328 3.406 18.406 1 94.38 268 GLY A C 1
ATOM 2023 O O . GLY A 1 268 ? 8.172 3.844 18.422 1 94.38 268 GLY A O 1
ATOM 2024 N N . PHE A 1 269 ? 9.672 2.234 18.906 1 95 269 PHE A N 1
ATOM 2025 C CA . PHE A 1 269 ? 8.664 1.35 19.469 1 95 269 PHE A CA 1
ATOM 2026 C C . PHE A 1 269 ? 8.109 1.917 20.766 1 95 269 PHE A C 1
ATOM 2028 O O . PHE A 1 269 ? 6.973 1.625 21.141 1 95 269 PHE A O 1
ATOM 2035 N N . SER A 1 270 ? 8.875 2.691 21.484 1 96.62 270 SER A N 1
ATOM 2036 C CA . SER A 1 270 ? 8.367 3.334 22.688 1 96.62 270 SER A CA 1
ATOM 2037 C C . SER A 1 270 ? 7.188 4.246 22.391 1 96.62 270 SER A C 1
ATOM 2039 O O . SER A 1 270 ? 6.242 4.336 23.172 1 96.62 270 SER A O 1
ATOM 2041 N N . VAL A 1 271 ? 7.254 4.898 21.266 1 96.94 271 VAL A N 1
ATOM 2042 C CA . VAL A 1 271 ? 6.148 5.75 20.828 1 96.94 271 VAL A CA 1
ATOM 2043 C C . VAL A 1 271 ? 4.906 4.895 20.578 1 96.94 271 VAL A C 1
ATOM 2045 O O . VAL A 1 271 ? 3.807 5.242 21.031 1 96.94 271 VAL A O 1
ATOM 2048 N N . PHE A 1 272 ? 5.094 3.756 19.953 1 96.06 272 PHE A N 1
ATOM 2049 C CA . PHE A 1 272 ? 3.988 2.842 19.672 1 96.06 272 PHE A CA 1
ATOM 2050 C C . PHE A 1 272 ? 3.41 2.295 20.984 1 96.06 272 PHE A C 1
ATOM 2052 O O . PHE A 1 272 ? 2.205 2.059 21.078 1 96.06 272 PHE A O 1
ATOM 2059 N N . PHE A 1 273 ? 4.289 2.072 21.891 1 96.38 273 PHE A N 1
ATOM 2060 C CA . PHE A 1 273 ? 3.834 1.589 23.188 1 96.38 273 PHE A CA 1
ATOM 2061 C C . PHE A 1 273 ? 2.947 2.623 23.875 1 96.38 273 PHE A C 1
ATOM 2063 O O . PHE A 1 273 ? 1.923 2.277 24.453 1 96.38 273 PHE A O 1
ATOM 2070 N N . ILE A 1 274 ? 3.338 3.838 23.797 1 96.56 274 ILE A N 1
ATOM 2071 C CA . ILE A 1 274 ? 2.533 4.906 24.391 1 96.56 274 ILE A CA 1
ATOM 2072 C C . ILE A 1 274 ? 1.188 4.992 23.672 1 96.56 274 ILE A C 1
ATOM 2074 O O . ILE A 1 274 ? 0.152 5.203 24.297 1 96.56 274 ILE A O 1
ATOM 2078 N N . PHE A 1 275 ? 1.222 4.879 22.297 1 95.81 275 PHE A N 1
ATOM 2079 C CA . PHE A 1 275 ? -0.033 4.836 21.547 1 95.81 275 PHE A CA 1
ATOM 2080 C C . PHE A 1 275 ? -0.949 3.75 22.109 1 95.81 275 PHE A C 1
ATOM 2082 O O . PHE A 1 275 ? -2.143 3.98 22.312 1 95.81 275 PHE A O 1
ATOM 2089 N N . LEU A 1 276 ? -0.384 2.596 22.328 1 94.81 276 LEU A N 1
ATOM 2090 C CA . LEU A 1 276 ? -1.153 1.452 22.812 1 94.81 276 LEU A CA 1
ATOM 2091 C C . LEU A 1 276 ? -1.746 1.733 24.188 1 94.81 276 LEU A C 1
ATOM 2093 O O . LEU A 1 276 ? -2.914 1.43 24.438 1 94.81 276 LEU A O 1
ATOM 2097 N N . VAL A 1 277 ? -0.975 2.309 25.062 1 94.56 277 VAL A N 1
ATOM 2098 C CA . VAL A 1 277 ? -1.427 2.627 26.422 1 94.56 277 VAL A CA 1
ATOM 2099 C C . VAL A 1 277 ? -2.566 3.643 26.359 1 94.56 277 VAL A C 1
ATOM 2101 O O . VAL A 1 277 ? -3.572 3.5 27.047 1 94.56 277 VAL A O 1
ATOM 2104 N N . VAL A 1 278 ? -2.387 4.621 25.547 1 93.12 278 VAL A N 1
ATOM 2105 C CA . VAL A 1 278 ? -3.412 5.652 25.406 1 93.12 278 VAL A CA 1
ATOM 2106 C C . VAL A 1 278 ? -4.672 5.051 24.797 1 93.12 278 VAL A C 1
ATOM 2108 O O . VAL A 1 278 ? -5.789 5.402 25.188 1 93.12 278 VAL A O 1
ATOM 2111 N N . GLU A 1 279 ? -4.465 4.176 23.859 1 90.62 279 GLU A N 1
ATOM 2112 C CA . GLU A 1 279 ? -5.609 3.553 23.188 1 90.62 279 GLU A CA 1
ATOM 2113 C C . GLU A 1 279 ? -6.41 2.699 24.172 1 90.62 279 GLU A C 1
ATOM 2115 O O . GLU A 1 279 ? -7.645 2.682 24.125 1 90.62 279 GLU A O 1
ATOM 2120 N N . ILE A 1 280 ? -5.77 2.016 25.047 1 89.75 280 ILE A N 1
ATOM 2121 C CA . ILE A 1 280 ? -6.43 1.084 25.953 1 89.75 280 ILE A CA 1
ATOM 2122 C C . ILE A 1 280 ? -6.984 1.844 27.156 1 89.75 280 ILE A C 1
ATOM 2124 O O . ILE A 1 280 ? -8.133 1.638 27.562 1 89.75 280 ILE A O 1
ATOM 2128 N N . PHE A 1 281 ? -6.207 2.801 27.703 1 89.06 281 PHE A N 1
ATOM 2129 C CA . PHE A 1 281 ? -6.559 3.387 29 1 89.06 281 PHE A CA 1
ATOM 2130 C C . PHE A 1 281 ? -6.922 4.855 28.844 1 89.06 281 PHE A C 1
ATOM 2132 O O . PHE A 1 281 ? -7.426 5.48 29.781 1 89.06 281 PHE A O 1
ATOM 2139 N N . GLY A 1 282 ? -6.691 5.379 27.734 1 86.81 282 GLY A N 1
ATOM 2140 C CA . GLY A 1 282 ? -6.832 6.816 27.578 1 86.81 282 GLY A CA 1
ATOM 2141 C C . GLY A 1 282 ? -8.273 7.281 27.562 1 86.81 282 GLY A C 1
ATOM 2142 O O . GLY A 1 282 ? -9.164 6.535 27.141 1 86.81 282 GLY A O 1
ATOM 2143 N N . SER A 1 283 ? -8.477 8.516 27.984 1 86.12 283 SER A N 1
ATOM 2144 C CA . SER A 1 283 ? -9.758 9.211 27.859 1 86.12 283 SER A CA 1
ATOM 2145 C C . SER A 1 283 ? -10.023 9.602 26.406 1 86.12 283 SER A C 1
ATOM 2147 O O . SER A 1 283 ? -9.133 9.508 25.562 1 86.12 283 SER A O 1
ATOM 2149 N N . PRO A 1 284 ? -11.242 9.992 26.156 1 79.94 284 PRO A N 1
ATOM 2150 C CA . PRO A 1 284 ? -11.523 10.477 24.812 1 79.94 284 PRO A CA 1
ATOM 2151 C C . PRO A 1 284 ? -10.586 11.602 24.375 1 79.94 284 PRO A C 1
ATOM 2153 O O . PRO A 1 284 ? -10.156 11.648 23.219 1 79.94 284 PRO A O 1
ATOM 2156 N N . PHE A 1 285 ? -10.234 12.43 25.312 1 85.62 285 PHE A N 1
ATOM 2157 C CA . PHE A 1 285 ? -9.281 13.492 25.016 1 85.62 285 PHE A CA 1
ATOM 2158 C C . PHE A 1 285 ? -7.926 12.914 24.656 1 85.62 285 PHE A C 1
ATOM 2160 O O . PHE A 1 285 ? -7.32 13.328 23.656 1 85.62 285 PHE A O 1
ATOM 2167 N N . ALA A 1 286 ? -7.508 12.039 25.406 1 88.81 286 ALA A N 1
ATOM 2168 C CA . ALA A 1 286 ? -6.195 11.445 25.188 1 88.81 286 ALA A CA 1
ATOM 2169 C C . ALA A 1 286 ? -6.172 10.633 23.891 1 88.81 286 ALA A C 1
ATOM 2171 O O . ALA A 1 286 ? -5.176 10.648 23.156 1 88.81 286 ALA A O 1
ATOM 2172 N N . ARG A 1 287 ? -7.195 10.016 23.578 1 87.69 287 ARG A N 1
ATOM 2173 C CA . ARG A 1 287 ? -7.262 9.188 22.391 1 87.69 287 ARG A CA 1
ATOM 2174 C C . ARG A 1 287 ? -7.305 10.047 21.125 1 87.69 287 ARG A C 1
ATOM 2176 O O . ARG A 1 287 ? -6.695 9.695 20.109 1 87.69 287 ARG A O 1
ATOM 2183 N N . ASN A 1 288 ? -7.938 11.164 21.266 1 84.5 288 ASN A N 1
ATOM 2184 C CA . ASN A 1 288 ? -8.016 12.07 20.125 1 84.5 288 ASN A CA 1
ATOM 2185 C C . ASN A 1 288 ? -6.684 12.766 19.859 1 84.5 288 ASN A C 1
ATOM 2187 O O . ASN A 1 288 ? -6.406 13.188 18.734 1 84.5 288 ASN A O 1
ATOM 2191 N N . THR A 1 289 ? -5.957 12.883 20.891 1 89.69 289 THR A N 1
ATOM 2192 C CA . THR A 1 289 ? -4.66 13.547 20.781 1 89.69 289 THR A CA 1
ATOM 2193 C C . THR A 1 289 ? -3.527 12.539 20.969 1 89.69 289 THR A C 1
ATOM 2195 O O . THR A 1 289 ? -2.504 12.859 21.578 1 89.69 289 THR A O 1
ATOM 2198 N N . MET A 1 290 ? -3.74 11.398 20.5 1 91.38 290 MET A N 1
ATOM 2199 C CA . MET A 1 290 ? -2.842 10.281 20.766 1 91.38 290 MET A CA 1
ATOM 2200 C C . MET A 1 290 ? -1.442 10.562 20.234 1 91.38 290 MET A C 1
ATOM 2202 O O . MET A 1 290 ? -0.448 10.25 20.891 1 91.38 290 MET A O 1
ATOM 2206 N N . VAL A 1 291 ? -1.313 11.172 19.125 1 89.94 291 VAL A N 1
ATOM 2207 C CA . VAL A 1 291 ? -0.025 11.336 18.453 1 89.94 291 VAL A CA 1
ATOM 2208 C C . VAL A 1 291 ? 0.858 12.281 19.266 1 89.94 291 VAL A C 1
ATOM 2210 O O . VAL A 1 291 ? 2.062 12.055 19.406 1 89.94 291 VAL A O 1
ATOM 2213 N N . ILE A 1 292 ? 0.304 13.289 19.828 1 90.31 292 ILE A N 1
ATOM 2214 C CA . ILE A 1 292 ? 1.08 14.234 20.625 1 90.31 292 ILE A CA 1
ATOM 2215 C C . ILE A 1 292 ? 1.597 13.547 21.875 1 90.31 292 ILE A C 1
ATOM 2217 O O . ILE A 1 292 ? 2.709 13.828 22.344 1 90.31 292 ILE A O 1
ATOM 2221 N N . TRP A 1 293 ? 0.786 12.734 22.469 1 93.31 293 TRP A N 1
ATOM 2222 C CA . TRP A 1 293 ? 1.228 12 23.641 1 93.31 293 TRP A CA 1
ATOM 2223 C C . TRP A 1 293 ? 2.373 11.055 23.297 1 93.31 293 TRP A C 1
ATOM 2225 O O . TRP A 1 293 ? 3.285 10.859 24.109 1 93.31 293 TRP A O 1
ATOM 2235 N N . GLY A 1 294 ? 2.227 10.445 22.172 1 94.5 294 GLY A N 1
ATOM 2236 C CA . GLY A 1 294 ? 3.326 9.609 21.719 1 94.5 294 GLY A CA 1
ATOM 2237 C C . GLY A 1 294 ? 4.621 10.375 21.531 1 94.5 294 GLY A C 1
ATOM 2238 O O . GLY A 1 294 ? 5.691 9.906 21.922 1 94.5 294 GLY A O 1
ATOM 2239 N N . LEU A 1 295 ? 4.516 11.539 21 1 93 295 LEU A N 1
ATOM 2240 C CA . LEU A 1 295 ? 5.691 12.367 20.766 1 93 295 LEU A CA 1
ATOM 2241 C C . LEU A 1 295 ? 6.289 12.844 22.094 1 93 295 LEU A C 1
ATOM 2243 O O . LEU A 1 295 ? 7.504 12.781 22.281 1 93 295 LEU A O 1
ATOM 2247 N N . LEU A 1 296 ? 5.422 13.305 22.953 1 94.06 296 LEU A N 1
ATOM 2248 C CA . LEU A 1 296 ? 5.883 13.797 24.25 1 94.06 296 LEU A CA 1
ATOM 2249 C C . LEU A 1 296 ? 6.473 12.672 25.078 1 94.06 296 LEU A C 1
ATOM 2251 O O . LEU A 1 296 ? 7.531 12.828 25.703 1 94.06 296 LEU A O 1
ATOM 2255 N N . GLY A 1 297 ? 5.746 11.586 25.109 1 95.94 297 GLY A N 1
ATOM 2256 C CA . GLY A 1 297 ? 6.254 10.438 25.844 1 95.94 297 GLY A CA 1
ATOM 2257 C C . GLY A 1 297 ? 7.551 9.891 25.266 1 95.94 297 GLY A C 1
ATOM 2258 O O . GLY A 1 297 ? 8.484 9.586 26.016 1 95.94 297 GLY A O 1
ATOM 2259 N N . GLY A 1 298 ? 7.578 9.727 23.938 1 96.06 298 GLY A N 1
ATOM 2260 C CA . GLY A 1 298 ? 8.805 9.281 23.297 1 96.06 298 GLY A CA 1
ATOM 2261 C C . GLY A 1 298 ? 9.977 10.219 23.531 1 96.06 298 GLY A C 1
ATOM 2262 O O . GLY A 1 298 ? 11.102 9.773 23.75 1 96.06 298 GLY A O 1
ATOM 2263 N N . TYR A 1 299 ? 9.695 11.492 23.484 1 95.38 299 TYR A N 1
ATOM 2264 C CA . TYR A 1 299 ? 10.711 12.5 23.766 1 95.38 299 TYR A CA 1
ATOM 2265 C C . TYR A 1 299 ? 11.234 12.383 25.188 1 95.38 299 TYR A C 1
ATOM 2267 O O . TYR A 1 299 ? 12.438 12.5 25.438 1 95.38 299 TYR A O 1
ATOM 2275 N N . ALA A 1 300 ? 10.344 12.18 26.094 1 96.5 300 ALA A N 1
ATOM 2276 C CA . ALA A 1 300 ? 10.734 12.039 27.5 1 96.5 300 ALA A CA 1
ATOM 2277 C C . ALA A 1 300 ? 11.633 10.828 27.703 1 96.5 300 ALA A C 1
ATOM 2279 O O . ALA A 1 300 ? 12.641 10.906 28.422 1 96.5 300 ALA A O 1
ATOM 2280 N N . ILE A 1 301 ? 11.273 9.789 27.109 1 97.06 301 ILE A N 1
ATOM 2281 C CA . ILE A 1 301 ? 12.078 8.578 27.219 1 97.06 301 ILE A CA 1
ATOM 2282 C C . ILE A 1 301 ? 13.438 8.805 26.562 1 97.06 301 ILE A C 1
ATOM 2284 O O . ILE A 1 301 ? 14.469 8.391 27.109 1 97.06 301 ILE A O 1
ATOM 2288 N N . ALA A 1 302 ? 13.438 9.43 25.438 1 96.62 302 ALA A N 1
ATOM 2289 C CA . ALA A 1 302 ? 14.688 9.719 24.734 1 96.62 302 ALA A CA 1
ATOM 2290 C C . ALA A 1 302 ? 15.57 10.664 25.547 1 96.62 302 ALA A C 1
ATOM 2292 O O . ALA A 1 302 ? 16.797 10.547 25.516 1 96.62 302 ALA A O 1
ATOM 2293 N N . ALA A 1 303 ? 14.953 11.578 26.219 1 94.94 303 ALA A N 1
ATOM 2294 C CA . ALA A 1 303 ? 15.695 12.547 27.031 1 94.94 303 ALA A CA 1
ATOM 2295 C C . ALA A 1 303 ? 16.375 11.859 28.203 1 94.94 303 ALA A C 1
ATOM 2297 O O . ALA A 1 303 ? 17.438 12.305 28.672 1 94.94 303 ALA A O 1
ATOM 2298 N N . LEU A 1 304 ? 15.797 10.742 28.641 1 94.5 304 LEU A N 1
ATOM 2299 C CA . LEU A 1 304 ? 16.344 10.008 29.781 1 94.5 304 LEU A CA 1
ATOM 2300 C C . LEU A 1 304 ? 17.297 8.914 29.312 1 94.5 304 LEU A C 1
ATOM 2302 O O . LEU A 1 304 ? 18.125 8.43 30.094 1 94.5 304 LEU A O 1
ATOM 2306 N N . ALA A 1 305 ? 17.188 8.602 28.078 1 93.19 305 ALA A N 1
ATOM 2307 C CA . ALA A 1 305 ? 18.016 7.52 27.547 1 93.19 305 ALA A CA 1
ATOM 2308 C C . ALA A 1 305 ? 19.375 8.039 27.078 1 93.19 305 ALA A C 1
ATOM 2310 O O . ALA A 1 305 ? 19.484 9.188 26.641 1 93.19 305 ALA A O 1
ATOM 2311 N N . SER A 1 306 ? 20.375 7.262 27.297 1 90.88 306 SER A N 1
ATOM 2312 C CA . SER A 1 306 ? 21.719 7.539 26.812 1 90.88 306 SER A CA 1
ATOM 2313 C C . SER A 1 306 ? 22.359 6.285 26.234 1 90.88 306 SER A C 1
ATOM 2315 O O . SER A 1 306 ? 21.953 5.164 26.547 1 90.88 306 SER A O 1
ATOM 2317 N N . TYR A 1 307 ? 23.109 6.496 25.297 1 91.81 307 TYR A N 1
ATOM 2318 C CA . TYR A 1 307 ? 23.875 5.398 24.703 1 91.81 307 TYR A CA 1
ATOM 2319 C C . TYR A 1 307 ? 25.375 5.676 24.781 1 91.81 307 TYR A C 1
ATOM 2321 O O . TYR A 1 307 ? 25.875 6.605 24.141 1 91.81 307 TYR A O 1
ATOM 2329 N N . GLU A 1 308 ? 26.094 4.863 25.516 1 91.81 308 GLU A N 1
ATOM 2330 C CA . GLU A 1 308 ? 27.547 4.965 25.703 1 91.81 308 GLU A CA 1
ATOM 2331 C C . GLU A 1 308 ? 27.953 6.379 26.094 1 91.81 308 GLU A C 1
ATOM 2333 O O . GLU A 1 308 ? 28.922 6.922 25.562 1 91.81 308 GLU A O 1
ATOM 2338 N N . GLY A 1 309 ? 27.125 7.074 26.812 1 89.19 309 GLY A N 1
ATOM 2339 C CA . GLY A 1 309 ? 27.438 8.383 27.344 1 89.19 309 GLY A CA 1
ATOM 2340 C C . GLY A 1 309 ? 26.875 9.523 26.531 1 89.19 309 GLY A C 1
ATOM 2341 O O . GLY A 1 309 ? 26.844 10.672 26.969 1 89.19 309 GLY A O 1
ATOM 2342 N N . ASP A 1 310 ? 26.406 9.242 25.391 1 93.19 310 ASP A N 1
ATOM 2343 C CA . ASP A 1 310 ? 25.844 10.273 24.531 1 93.19 310 ASP A CA 1
ATOM 2344 C C . ASP A 1 310 ? 24.328 10.391 24.719 1 93.19 310 ASP A C 1
ATOM 2346 O O . ASP A 1 310 ? 23.656 9.383 24.953 1 93.19 310 ASP A O 1
ATOM 2350 N N . ARG A 1 311 ? 23.922 11.562 24.594 1 94.12 311 ARG A N 1
ATOM 2351 C CA . ARG A 1 311 ? 22.516 11.82 24.859 1 94.12 311 ARG A CA 1
ATOM 2352 C C . ARG A 1 311 ? 21.734 11.922 23.562 1 94.12 311 ARG A C 1
ATOM 2354 O O . ARG A 1 311 ? 22.219 12.453 22.562 1 94.12 311 ARG A O 1
ATOM 2361 N N . PHE A 1 312 ? 20.453 11.508 23.531 1 95.88 312 PHE A N 1
ATOM 2362 C CA . PHE A 1 312 ? 19.578 11.547 22.359 1 95.88 312 PHE A CA 1
ATOM 2363 C C . PHE A 1 312 ? 18.969 12.93 22.188 1 95.88 312 PHE A C 1
ATOM 2365 O O . PHE A 1 312 ? 18.578 13.312 21.078 1 95.88 312 PHE A O 1
ATOM 2372 N N . VAL A 1 313 ? 18.844 13.688 23.266 1 95.38 313 VAL A N 1
ATOM 2373 C CA . VAL A 1 313 ? 18.219 15.008 23.219 1 95.38 313 VAL A CA 1
ATOM 2374 C C . VAL A 1 313 ? 19.219 16.062 23.734 1 95.38 313 VAL A C 1
ATOM 2376 O O . VAL A 1 313 ? 19.797 15.898 24.812 1 95.38 313 VAL A O 1
ATOM 2379 N N . THR A 1 314 ? 19.453 17 22.844 1 90.31 314 THR A N 1
ATOM 2380 C CA . THR A 1 314 ? 20.266 18.156 23.25 1 90.31 314 THR A CA 1
ATOM 2381 C C . THR A 1 314 ? 19.406 19.406 23.312 1 90.31 314 THR A C 1
ATOM 2383 O O . THR A 1 314 ? 18.5 19.594 22.5 1 90.31 314 THR A O 1
ATOM 2386 N N . THR A 1 315 ? 19.656 20.281 24.25 1 88.12 315 THR A N 1
ATOM 2387 C CA . THR A 1 315 ? 18.797 21.438 24.484 1 88.12 315 THR A CA 1
ATOM 2388 C C . THR A 1 315 ? 19.422 22.703 23.906 1 88.12 315 THR A C 1
ATOM 2390 O O . THR A 1 315 ? 18.906 23.797 24.109 1 88.12 315 THR A O 1
ATOM 2393 N N . ASP A 1 316 ? 20.406 22.625 23.188 1 87.44 316 ASP A N 1
ATOM 2394 C CA . ASP A 1 316 ? 21.109 23.797 22.688 1 87.44 316 ASP A CA 1
ATOM 2395 C C . ASP A 1 316 ? 20.203 24.625 21.766 1 87.44 316 ASP A C 1
ATOM 2397 O O . ASP A 1 316 ? 20.172 25.844 21.859 1 87.44 316 ASP A O 1
ATOM 2401 N N . ARG A 1 317 ? 19.469 23.969 20.969 1 85.44 317 ARG A N 1
ATOM 2402 C CA . ARG A 1 317 ? 18.625 24.688 20.016 1 85.44 317 ARG A CA 1
ATOM 2403 C C . ARG A 1 317 ? 17.484 25.391 20.75 1 85.44 317 ARG A C 1
ATOM 2405 O O . ARG A 1 317 ? 17.062 26.484 20.344 1 85.44 317 ARG A O 1
ATOM 2412 N N . ILE A 1 318 ? 17.031 24.844 21.781 1 89.81 318 ILE A N 1
ATOM 2413 C CA . ILE A 1 318 ? 15.938 25.422 22.547 1 89.81 318 ILE A CA 1
ATOM 2414 C C . ILE A 1 318 ? 16.438 26.672 23.281 1 89.81 318 ILE A C 1
ATOM 2416 O O . ILE A 1 318 ? 15.758 27.703 23.297 1 89.81 318 ILE A O 1
ATOM 2420 N N . GLN A 1 319 ? 17.609 26.547 23.734 1 88.75 319 GLN A N 1
ATOM 2421 C CA . GLN A 1 319 ? 18.172 27.641 24.516 1 88.75 319 GLN A CA 1
ATOM 2422 C C . GLN A 1 319 ? 18.562 28.812 23.609 1 88.75 319 GLN A C 1
ATOM 2424 O O . GLN A 1 319 ? 18.422 29.969 24 1 88.75 319 GLN A O 1
ATOM 2429 N N . ASN A 1 320 ? 18.984 28.547 22.438 1 88.38 320 ASN A N 1
ATOM 2430 C CA . ASN A 1 320 ? 19.484 29.578 21.547 1 88.38 320 ASN A CA 1
ATOM 2431 C C . ASN A 1 320 ? 18.375 30.156 20.672 1 88.38 320 ASN A C 1
ATOM 2433 O O . ASN A 1 320 ? 18.578 31.156 19.984 1 88.38 320 ASN A O 1
ATOM 2437 N N . SER A 1 321 ? 17.219 29.578 20.75 1 88.75 321 SER A N 1
ATOM 2438 C CA . SER A 1 321 ? 16.125 30.047 19.922 1 88.75 321 SER A CA 1
ATOM 2439 C C . SER A 1 321 ? 15.492 31.312 20.484 1 88.75 321 SER A C 1
ATOM 2441 O O . SER A 1 321 ? 15.508 31.531 21.688 1 88.75 321 SER A O 1
ATOM 2443 N N . ALA A 1 322 ? 14.977 32.156 19.578 1 89.06 322 ALA A N 1
ATOM 2444 C CA . ALA A 1 322 ? 14.203 33.312 20 1 89.06 322 ALA A CA 1
ATOM 2445 C C . ALA A 1 322 ? 12.93 32.906 20.734 1 89.06 322 ALA A C 1
ATOM 2447 O O . ALA A 1 322 ? 12.461 31.766 20.578 1 89.06 322 ALA A O 1
ATOM 2448 N N . THR A 1 323 ? 12.422 33.75 21.516 1 90.94 323 THR A N 1
ATOM 2449 C CA . THR A 1 323 ? 11.211 33.438 22.266 1 90.94 323 THR A CA 1
ATOM 2450 C C . THR A 1 323 ? 9.984 33.531 21.359 1 90.94 323 THR A C 1
ATOM 2452 O O . THR A 1 323 ? 9.07 32.688 21.484 1 90.94 323 THR A O 1
ATOM 2455 N N . PHE A 1 324 ? 9.984 34.562 20.469 1 93.5 324 PHE A N 1
ATOM 2456 C CA . PHE A 1 324 ? 8.844 34.75 19.578 1 93.5 324 PHE A CA 1
ATOM 2457 C C . PHE A 1 324 ? 9.297 34.844 18.125 1 93.5 324 PHE A C 1
ATOM 2459 O O . PHE A 1 324 ? 10.445 35.219 17.859 1 93.5 324 PHE A O 1
ATOM 2466 N N . THR A 1 325 ? 8.508 34.344 17.297 1 92.06 325 THR A N 1
ATOM 2467 C CA . THR A 1 325 ? 8.703 34.469 15.852 1 92.06 325 THR A CA 1
ATOM 2468 C C . THR A 1 325 ? 7.379 34.75 15.148 1 92.06 325 THR A C 1
ATOM 2470 O O . THR A 1 325 ? 6.32 34.75 15.781 1 92.06 325 THR A O 1
ATOM 2473 N N . PHE A 1 326 ? 7.516 35.219 13.953 1 94.06 326 PHE A N 1
ATOM 2474 C CA . PHE A 1 326 ? 6.324 35.5 13.164 1 94.06 326 PHE A CA 1
ATOM 2475 C C . PHE A 1 326 ? 6.594 35.312 11.68 1 94.06 326 PHE A C 1
ATOM 2477 O O . PHE A 1 326 ? 7.691 34.906 11.289 1 94.06 326 PHE A O 1
ATOM 2484 N N . LEU A 1 327 ? 5.566 35.531 10.961 1 93.81 327 LEU A N 1
ATOM 2485 C CA . LEU A 1 327 ? 5.707 35.406 9.516 1 93.81 327 LEU A CA 1
ATOM 2486 C C . LEU A 1 327 ? 6.688 36.438 8.977 1 93.81 327 LEU A C 1
ATOM 2488 O O . LEU A 1 327 ? 6.742 37.562 9.469 1 93.81 327 LEU A O 1
ATOM 2492 N N . TRP A 1 328 ? 7.594 36.094 8.055 1 93.31 328 TRP A N 1
ATOM 2493 C CA . TRP A 1 328 ? 8.492 36.938 7.262 1 93.31 328 TRP A CA 1
ATOM 2494 C C . TRP A 1 328 ? 9.734 37.312 8.055 1 93.31 328 TRP A C 1
ATOM 2496 O O . TRP A 1 328 ? 10.469 38.219 7.68 1 93.31 328 TRP A O 1
ATOM 2506 N N . VAL A 1 329 ? 9.891 36.656 9.211 1 89.94 329 VAL A N 1
ATOM 2507 C CA . VAL A 1 329 ? 11.195 36.781 9.859 1 89.94 329 VAL A CA 1
ATOM 2508 C C . VAL A 1 329 ? 12.289 36.25 8.938 1 89.94 329 VAL A C 1
ATOM 2510 O O . VAL A 1 329 ? 13.383 36.812 8.859 1 89.94 329 VAL A O 1
ATOM 2513 N N . GLU A 1 330 ? 11.984 35.125 8.32 1 90.75 330 GLU A N 1
ATOM 2514 C CA . GLU A 1 330 ? 12.797 34.594 7.227 1 90.75 330 GLU A CA 1
ATOM 2515 C C . GLU A 1 330 ? 12.102 34.812 5.879 1 90.75 330 GLU A C 1
ATOM 2517 O O . GLU A 1 330 ? 10.906 34.531 5.75 1 90.75 330 GLU A O 1
ATOM 2522 N N . THR A 1 331 ? 12.891 35.344 4.938 1 92.75 331 THR A N 1
ATOM 2523 C CA . THR A 1 331 ? 12.352 35.562 3.6 1 92.75 331 THR A CA 1
ATOM 2524 C C . THR A 1 331 ? 13.172 34.812 2.559 1 92.75 331 THR A C 1
ATOM 2526 O O . THR A 1 331 ? 14.359 34.531 2.779 1 92.75 331 THR A O 1
ATOM 2529 N N . PHE A 1 332 ? 12.5 34.438 1.519 1 96.12 332 PHE A N 1
ATOM 2530 C CA . PHE A 1 332 ? 13.125 33.688 0.441 1 96.12 332 PHE A CA 1
ATOM 2531 C C . PHE A 1 332 ? 12.922 34.375 -0.9 1 96.12 332 PHE A C 1
ATOM 2533 O O . PHE A 1 332 ? 11.867 34.969 -1.145 1 96.12 332 PHE A O 1
ATOM 2540 N N . PRO A 1 333 ? 13.906 34.406 -1.748 1 95.81 333 PRO A N 1
ATOM 2541 C CA . PRO A 1 333 ? 13.758 35.062 -3.057 1 95.81 333 PRO A CA 1
ATOM 2542 C C . PRO A 1 333 ? 12.742 34.344 -3.949 1 95.81 333 PRO A C 1
ATOM 2544 O O . PRO A 1 333 ? 13.008 33.25 -4.43 1 95.81 333 PRO A O 1
ATOM 2547 N N . ILE A 1 334 ? 11.734 35 -4.324 1 96.62 334 ILE A N 1
ATOM 2548 C CA . ILE A 1 334 ? 10.617 34.406 -5.039 1 96.62 334 ILE A CA 1
ATOM 2549 C C . ILE A 1 334 ? 10.969 34.25 -6.52 1 96.62 334 ILE A C 1
ATOM 2551 O O . ILE A 1 334 ? 11.562 35.156 -7.109 1 96.62 334 ILE A O 1
ATOM 2555 N N . GLY A 1 335 ? 10.742 33.125 -7.094 1 95.75 335 GLY A N 1
ATOM 2556 C CA . GLY A 1 335 ? 10.922 32.812 -8.5 1 95.75 335 GLY A CA 1
ATOM 2557 C C . GLY A 1 335 ? 10.039 31.672 -8.984 1 95.75 335 GLY A C 1
ATOM 2558 O O . GLY A 1 335 ? 9.297 31.078 -8.195 1 95.75 335 GLY A O 1
ATOM 2559 N N . ILE A 1 336 ? 10.094 31.469 -10.305 1 95.56 336 ILE A N 1
ATOM 2560 C CA . ILE A 1 336 ? 9.297 30.391 -10.891 1 95.56 336 ILE A CA 1
ATOM 2561 C C . ILE A 1 336 ? 10.219 29.312 -11.461 1 95.56 336 ILE A C 1
ATOM 2563 O O . ILE A 1 336 ? 11.219 29.641 -12.102 1 95.56 336 ILE A O 1
ATOM 2567 N N . HIS A 1 337 ? 9.945 28.125 -11.078 1 95 337 HIS A N 1
ATOM 2568 C CA . HIS A 1 337 ? 10.656 26.969 -11.641 1 95 337 HIS A CA 1
ATOM 2569 C C . HIS A 1 337 ? 9.766 26.188 -12.602 1 95 337 HIS A C 1
ATOM 2571 O O . HIS A 1 337 ? 8.93 25.406 -12.172 1 95 337 HIS A O 1
ATOM 2577 N N . GLY A 1 338 ? 9.992 26.281 -13.875 1 92.62 338 GLY A N 1
ATOM 2578 C CA . GLY A 1 338 ? 9.172 25.734 -14.945 1 92.62 338 GLY A CA 1
ATOM 2579 C C . GLY A 1 338 ? 8.859 24.266 -14.781 1 92.62 338 GLY A C 1
ATOM 2580 O O . GLY A 1 338 ? 7.695 23.859 -14.836 1 92.62 338 GLY A O 1
ATOM 2581 N N . PRO A 1 339 ? 9.898 23.453 -14.578 1 91.12 339 PRO A N 1
ATOM 2582 C CA . PRO A 1 339 ? 9.68 22 -14.492 1 91.12 339 PRO A CA 1
ATOM 2583 C C . PRO A 1 339 ? 8.742 21.609 -13.352 1 91.12 339 PRO A C 1
ATOM 2585 O O . PRO A 1 339 ? 8.195 20.516 -13.344 1 91.12 339 PRO A O 1
ATOM 2588 N N . ALA A 1 340 ? 8.578 22.5 -12.398 1 94 340 ALA A N 1
ATOM 2589 C CA . ALA A 1 340 ? 7.762 22.188 -11.227 1 94 340 ALA A CA 1
ATOM 2590 C C . ALA A 1 340 ? 6.285 22.438 -11.508 1 94 340 ALA A C 1
ATOM 2592 O O . ALA A 1 340 ? 5.418 22 -10.75 1 94 340 ALA A O 1
ATOM 2593 N N . ILE A 1 341 ? 5.934 23.016 -12.594 1 95.25 341 ILE A N 1
ATOM 2594 C CA . ILE A 1 341 ? 4.578 23.484 -12.867 1 95.25 341 ILE A CA 1
ATOM 2595 C C . ILE A 1 341 ? 3.65 22.281 -13.07 1 95.25 341 ILE A C 1
ATOM 2597 O O . ILE A 1 341 ? 2.582 22.203 -12.461 1 95.25 341 ILE A O 1
ATOM 2601 N N . ILE A 1 342 ? 4.051 21.312 -13.781 1 92 342 ILE A N 1
ATOM 2602 C CA . ILE A 1 342 ? 3.184 20.172 -14.109 1 92 342 ILE A CA 1
ATOM 2603 C C . ILE A 1 342 ? 2.891 19.375 -12.844 1 92 342 ILE A C 1
ATOM 2605 O O . ILE A 1 342 ? 1.729 19.141 -12.5 1 92 342 ILE A O 1
ATOM 2609 N N . PRO A 1 343 ? 3.959 18.938 -12.156 1 91.06 343 PRO A N 1
ATOM 2610 C CA . PRO A 1 343 ? 3.656 18.188 -10.945 1 91.06 343 PRO A CA 1
ATOM 2611 C C . PRO A 1 343 ? 2.834 18.984 -9.938 1 91.06 343 PRO A C 1
ATOM 2613 O O . PRO A 1 343 ? 1.979 18.438 -9.242 1 91.06 343 PRO A O 1
ATOM 2616 N N . MET A 1 344 ? 3.064 20.281 -9.906 1 95.12 344 MET A N 1
ATOM 2617 C CA . MET A 1 344 ? 2.334 21.125 -8.977 1 95.12 344 MET A CA 1
ATOM 2618 C C . MET A 1 344 ? 0.865 21.234 -9.367 1 95.12 344 MET A C 1
ATOM 2620 O O . MET A 1 344 ? -0.017 21.172 -8.508 1 95.12 344 MET A O 1
ATOM 2624 N N . LEU A 1 345 ? 0.584 21.375 -10.609 1 95 345 LEU A N 1
ATOM 2625 C CA . LEU A 1 345 ? -0.793 21.469 -11.078 1 95 345 LEU A CA 1
ATOM 2626 C C . LEU A 1 345 ? -1.562 20.188 -10.766 1 95 345 LEU A C 1
ATOM 2628 O O . LEU A 1 345 ? -2.709 20.234 -10.32 1 95 345 LEU A O 1
ATOM 2632 N N . PHE A 1 346 ? -0.923 19.141 -10.953 1 89.88 346 PHE A N 1
ATOM 2633 C CA . PHE A 1 346 ? -1.585 17.875 -10.656 1 89.88 346 PHE A CA 1
ATOM 2634 C C . PHE A 1 346 ? -1.818 17.734 -9.156 1 89.88 346 PHE A C 1
ATOM 2636 O O . PHE A 1 346 ? -2.844 17.188 -8.734 1 89.88 346 PHE A O 1
ATOM 2643 N N . ALA A 1 347 ? -0.811 18.125 -8.414 1 92.88 347 ALA A N 1
ATOM 2644 C CA . ALA A 1 347 ? -0.971 18.078 -6.965 1 92.88 347 ALA A CA 1
ATOM 2645 C C . ALA A 1 347 ? -2.164 18.906 -6.516 1 92.88 347 ALA A C 1
ATOM 2647 O O . ALA A 1 347 ? -2.883 18.531 -5.586 1 92.88 347 ALA A O 1
ATOM 2648 N N . PHE A 1 348 ? -2.387 20.031 -7.188 1 95.69 348 PHE A N 1
ATOM 2649 C CA . PHE A 1 348 ? -3.502 20.891 -6.816 1 95.69 348 PHE A CA 1
ATOM 2650 C C . PHE A 1 348 ? -4.832 20.25 -7.219 1 95.69 348 PHE A C 1
ATOM 2652 O O . PHE A 1 348 ? -5.844 20.453 -6.543 1 95.69 348 PHE A O 1
ATOM 2659 N N . VAL A 1 349 ? -4.879 19.469 -8.242 1 90.88 349 VAL A N 1
ATOM 2660 C CA . VAL A 1 349 ? -6.086 18.734 -8.609 1 90.88 349 VAL A CA 1
ATOM 2661 C C . VAL A 1 349 ? -6.41 17.703 -7.531 1 90.88 349 VAL A C 1
ATOM 2663 O O . VAL A 1 349 ? -7.566 17.578 -7.113 1 90.88 349 VAL A O 1
ATOM 2666 N N . VAL A 1 350 ? -5.398 17.094 -7.148 1 86.19 350 VAL A N 1
ATOM 2667 C CA . VAL A 1 350 ? -5.566 16.078 -6.121 1 86.19 350 VAL A CA 1
ATOM 2668 C C . VAL A 1 350 ? -6.047 16.719 -4.824 1 86.19 350 VAL A C 1
ATOM 2670 O O . VAL A 1 350 ? -6.914 16.188 -4.137 1 86.19 350 VAL A O 1
ATOM 2673 N N . THR A 1 351 ? -5.43 17.812 -4.508 1 92.31 351 THR A N 1
ATOM 2674 C CA . THR A 1 351 ? -5.836 18.531 -3.305 1 92.31 351 THR A CA 1
ATOM 2675 C C . THR A 1 351 ? -7.305 18.938 -3.385 1 92.31 351 THR A C 1
ATOM 2677 O O . THR A 1 351 ? -8.031 18.844 -2.393 1 92.31 351 THR A O 1
ATOM 2680 N N . ALA A 1 352 ? -7.715 19.344 -4.508 1 92.94 352 ALA A N 1
ATOM 2681 C CA . ALA A 1 352 ? -9.102 19.734 -4.699 1 92.94 352 ALA A CA 1
ATOM 2682 C C . ALA A 1 352 ? -10.047 18.562 -4.465 1 92.94 352 ALA A C 1
ATOM 2684 O O . ALA A 1 352 ? -11.07 18.703 -3.789 1 92.94 352 ALA A O 1
ATOM 2685 N N . MET A 1 353 ? -9.672 17.516 -4.949 1 86.12 353 MET A N 1
ATOM 2686 C CA . MET A 1 353 ? -10.508 16.328 -4.793 1 86.12 353 MET A CA 1
ATOM 2687 C C . MET A 1 353 ? -10.539 15.875 -3.34 1 86.12 353 MET A C 1
ATOM 2689 O O . MET A 1 353 ? -11.586 15.461 -2.836 1 86.12 353 MET A O 1
ATOM 2693 N N . GLU A 1 354 ? -9.43 15.922 -2.779 1 85.31 354 GLU A N 1
ATOM 2694 C CA . GLU A 1 354 ? -9.344 15.555 -1.368 1 85.31 354 GLU A CA 1
ATOM 2695 C C . GLU A 1 354 ? -10.203 16.484 -0.508 1 85.31 354 GLU A C 1
ATOM 2697 O O . GLU A 1 354 ? -10.875 16.031 0.422 1 85.31 354 GLU A O 1
ATOM 2702 N N . THR A 1 355 ? -10.141 17.719 -0.825 1 92.5 355 THR A N 1
ATOM 2703 C CA . THR A 1 355 ? -10.938 18.703 -0.089 1 92.5 355 THR A CA 1
ATOM 2704 C C . THR A 1 355 ? -12.43 18.406 -0.232 1 92.5 355 THR A C 1
ATOM 2706 O O . THR A 1 355 ? -13.188 18.516 0.735 1 92.5 355 THR A O 1
ATOM 2709 N N . MET A 1 356 ? -12.867 18.016 -1.388 1 89.12 356 MET A N 1
ATOM 2710 C CA . MET A 1 356 ? -14.266 17.672 -1.599 1 89.12 356 MET A CA 1
ATOM 2711 C C . MET A 1 356 ? -14.68 16.516 -0.683 1 89.12 356 MET A C 1
ATOM 2713 O O . MET A 1 356 ? -15.75 16.562 -0.07 1 89.12 356 MET A O 1
ATOM 2717 N N . GLY A 1 357 ? -13.844 15.594 -0.659 1 83.5 357 GLY A N 1
ATOM 2718 C CA . GLY A 1 357 ? -14.109 14.477 0.231 1 83.5 357 GLY A CA 1
ATOM 2719 C C . GLY A 1 357 ? -14.102 14.867 1.697 1 83.5 357 GLY A C 1
ATOM 2720 O O . GLY A 1 357 ? -14.93 14.398 2.475 1 83.5 357 GLY A O 1
ATOM 2721 N N . ASP A 1 358 ? -13.156 15.664 2.053 1 88.88 358 ASP A N 1
ATOM 2722 C CA . ASP A 1 358 ? -12.992 16.078 3.445 1 88.88 358 ASP A CA 1
ATOM 2723 C C . ASP A 1 358 ? -14.188 16.906 3.91 1 88.88 358 ASP A C 1
ATOM 2725 O O . ASP A 1 358 ? -14.656 16.75 5.039 1 88.88 358 ASP A O 1
ATOM 2729 N N . VAL A 1 359 ? -14.641 17.766 3.061 1 92.19 359 VAL A N 1
ATOM 2730 C CA . VAL A 1 359 ? -15.797 18.594 3.41 1 92.19 359 VAL A CA 1
ATOM 2731 C C . VAL A 1 359 ? -17.031 17.719 3.559 1 92.19 359 VAL A C 1
ATOM 2733 O O . VAL A 1 359 ? -17.828 17.906 4.484 1 92.19 359 VAL A O 1
ATOM 2736 N N . THR A 1 360 ? -17.219 16.797 2.684 1 86.19 360 THR A N 1
ATOM 2737 C CA . THR A 1 360 ? -18.328 15.867 2.764 1 86.19 360 THR A CA 1
ATOM 2738 C C . THR A 1 360 ? -18.266 15.055 4.055 1 86.19 360 THR A C 1
ATOM 2740 O O . THR A 1 360 ? -19.281 14.852 4.719 1 86.19 360 THR A O 1
ATOM 2743 N N . ALA A 1 361 ? -17.125 14.664 4.367 1 83.06 361 ALA A N 1
ATOM 2744 C CA . ALA A 1 361 ? -16.938 13.906 5.602 1 83.06 361 ALA A CA 1
ATOM 2745 C C . ALA A 1 361 ? -17.25 14.758 6.828 1 83.06 361 ALA A C 1
ATOM 2747 O O . ALA A 1 361 ? -17.797 14.258 7.816 1 83.06 361 ALA A O 1
ATOM 2748 N N . THR A 1 362 ? -16.812 15.977 6.781 1 91.56 362 THR A N 1
ATOM 2749 C CA . THR A 1 362 ? -17.094 16.891 7.883 1 91.56 362 THR A CA 1
ATOM 2750 C C . THR A 1 362 ? -18.594 17.125 8.016 1 91.56 362 THR A C 1
ATOM 2752 O O . THR A 1 362 ? -19.109 17.281 9.125 1 91.56 362 THR A O 1
ATOM 2755 N N . GLU A 1 363 ? -19.266 17.188 6.883 1 91.44 363 GLU A N 1
ATOM 2756 C CA . GLU A 1 363 ? -20.719 17.297 6.922 1 91.44 363 GLU A CA 1
ATOM 2757 C C . GLU A 1 363 ? -21.359 16.094 7.605 1 91.44 363 GLU A C 1
ATOM 2759 O O . GLU A 1 363 ? -22.25 16.234 8.438 1 91.44 363 GLU A O 1
ATOM 2764 N N . HIS A 1 364 ? -20.828 15.023 7.289 1 82.88 364 HIS A N 1
ATOM 2765 C CA . HIS A 1 364 ? -21.328 13.805 7.91 1 82.88 364 HIS A CA 1
ATOM 2766 C C . HIS A 1 364 ? -21.062 13.805 9.414 1 82.88 364 HIS A C 1
ATOM 2768 O O . HIS A 1 364 ? -21.953 13.477 10.203 1 82.88 364 HIS A O 1
ATOM 2774 N N . ALA A 1 365 ? -19.906 14.133 9.758 1 84.38 365 ALA A N 1
ATOM 2775 C CA . ALA A 1 365 ? -19.531 14.164 11.172 1 84.38 365 ALA A CA 1
ATOM 2776 C C . ALA A 1 365 ? -20.375 15.195 11.93 1 84.38 365 ALA A C 1
ATOM 2778 O O . ALA A 1 365 ? -20.625 15.031 13.125 1 84.38 365 ALA A O 1
ATOM 2779 N N . SER A 1 366 ? -20.781 16.188 11.227 1 90.56 366 SER A N 1
ATOM 2780 C CA . SER A 1 366 ? -21.578 17.25 11.82 1 90.56 366 SER A CA 1
ATOM 2781 C C . SER A 1 366 ? -23.062 16.938 11.75 1 90.56 366 SER A C 1
ATOM 2783 O O . SER A 1 366 ? -23.906 17.781 12.07 1 90.56 366 SER A O 1
ATOM 2785 N N . ARG A 1 367 ? -23.391 15.758 11.219 1 88.12 367 ARG A N 1
ATOM 2786 C CA . ARG A 1 367 ? -24.766 15.281 11.086 1 88.12 367 ARG A CA 1
ATOM 2787 C C . ARG A 1 367 ? -25.562 16.156 10.133 1 88.12 367 ARG A C 1
ATOM 2789 O O . ARG A 1 367 ? -26.734 16.484 10.406 1 88.12 367 ARG A O 1
ATOM 2796 N N . LEU A 1 368 ? -24.844 16.672 9.172 1 89.44 368 LEU A N 1
ATOM 2797 C CA . LEU A 1 368 ? -25.484 17.406 8.078 1 89.44 368 LEU A CA 1
ATOM 2798 C C . LEU A 1 368 ? -25.578 16.516 6.836 1 89.44 368 LEU A C 1
ATOM 2800 O O . LEU A 1 368 ? -24.734 15.656 6.613 1 89.44 368 LEU A O 1
ATOM 2804 N N . ARG A 1 369 ? -26.547 16.75 6.043 1 81.62 369 ARG A N 1
ATOM 2805 C CA . ARG A 1 369 ? -26.734 15.961 4.828 1 81.62 369 ARG A CA 1
ATOM 2806 C C . ARG A 1 369 ? -25.828 16.453 3.707 1 81.62 369 ARG A C 1
ATOM 2808 O O . ARG A 1 369 ? -25.922 17.625 3.307 1 81.62 369 ARG A O 1
ATOM 2815 N N . PRO A 1 370 ? -25 15.625 3.225 1 84.06 370 PRO A N 1
ATOM 2816 C CA . PRO A 1 370 ? -24.094 16.031 2.154 1 84.06 370 PRO A CA 1
ATOM 2817 C C . PRO A 1 370 ? -24.75 16.031 0.78 1 84.06 370 PRO A C 1
ATOM 2819 O O . PRO A 1 370 ? -24.328 15.32 -0.126 1 84.06 370 PRO A O 1
ATOM 2822 N N . SER A 1 371 ? -25.812 16.734 0.695 1 83 371 SER A N 1
ATOM 2823 C CA . SER A 1 371 ? -26.531 16.844 -0.565 1 83 371 SER A CA 1
ATOM 2824 C C . SER A 1 371 ? -27.203 18.203 -0.695 1 83 371 SER A C 1
ATOM 2826 O O . SER A 1 371 ? -27.297 18.953 0.278 1 83 371 SER A O 1
ATOM 2828 N N . GLY A 1 372 ? -27.453 18.516 -1.957 1 85 372 GLY A N 1
ATOM 2829 C CA . GLY A 1 372 ? -28.219 19.719 -2.195 1 85 372 GLY A CA 1
ATOM 2830 C C . GLY A 1 372 ? -27.359 20.938 -2.443 1 85 372 GLY A C 1
ATOM 2831 O O . GLY A 1 372 ? -26.156 20.812 -2.711 1 85 372 GLY A O 1
ATOM 2832 N N . ALA A 1 373 ? -28 22.094 -2.426 1 86.31 373 ALA A N 1
ATOM 2833 C CA . ALA A 1 373 ? -27.359 23.359 -2.766 1 86.31 373 ALA A CA 1
ATOM 2834 C C . ALA A 1 373 ? -26.391 23.797 -1.678 1 86.31 373 ALA A C 1
ATOM 2836 O O . ALA A 1 373 ? -25.328 24.375 -1.971 1 86.31 373 ALA A O 1
ATOM 2837 N N . ASN A 1 374 ? -26.781 23.547 -0.483 1 89.56 374 ASN A N 1
ATOM 2838 C CA . ASN A 1 374 ? -25.891 23.906 0.621 1 89.56 374 ASN A CA 1
ATOM 2839 C C . ASN A 1 374 ? -24.594 23.109 0.577 1 89.56 374 ASN A C 1
ATOM 2841 O O . ASN A 1 374 ? -23.531 23.641 0.889 1 89.56 374 ASN A O 1
ATOM 2845 N N . HIS A 1 375 ? -24.688 21.891 0.219 1 91.44 375 HIS A N 1
ATOM 2846 C CA . HIS A 1 375 ? -23.516 21.047 0.057 1 91.44 375 HIS A CA 1
ATOM 2847 C C . HIS A 1 375 ? -22.594 21.578 -1.045 1 91.44 375 HIS A C 1
ATOM 2849 O O . HIS A 1 375 ? -21.391 21.688 -0.858 1 91.44 375 HIS A O 1
ATOM 2855 N N . ALA A 1 376 ? -23.234 21.922 -2.111 1 90.5 376 ALA A N 1
ATOM 2856 C CA . ALA A 1 376 ? -22.469 22.453 -3.238 1 90.5 376 ALA A CA 1
ATOM 2857 C C . ALA A 1 376 ? -21.781 23.766 -2.867 1 90.5 376 ALA A C 1
ATOM 2859 O O . ALA A 1 376 ? -20.641 24.016 -3.271 1 90.5 376 ALA A O 1
ATOM 2860 N N . LYS A 1 377 ? -22.453 24.547 -2.135 1 92.25 377 LYS A N 1
ATOM 2861 C CA . LYS A 1 377 ? -21.906 25.828 -1.698 1 92.25 377 LYS A CA 1
ATOM 2862 C C . LYS A 1 377 ? -20.734 25.609 -0.73 1 92.25 377 LYS A C 1
ATOM 2864 O O . LYS A 1 377 ? -19.75 26.344 -0.772 1 92.25 377 LYS A O 1
ATOM 2869 N N . ARG A 1 378 ? -20.875 24.703 0.149 1 94.12 378 ARG A N 1
ATOM 2870 C CA . ARG A 1 378 ? -19.812 24.406 1.109 1 94.12 378 ARG A CA 1
ATOM 2871 C C . ARG A 1 378 ? -18.578 23.859 0.407 1 94.12 378 ARG A C 1
ATOM 2873 O O . ARG A 1 378 ? -17.453 24.188 0.787 1 94.12 378 ARG A O 1
ATOM 2880 N N . ILE A 1 379 ? -18.828 23.016 -0.569 1 94 379 ILE A N 1
ATOM 2881 C CA . ILE A 1 379 ? -17.719 22.469 -1.334 1 94 379 ILE A CA 1
ATOM 2882 C C . ILE A 1 379 ? -17 23.594 -2.086 1 94 379 ILE A C 1
ATOM 2884 O O . ILE A 1 379 ? -15.781 23.703 -2.045 1 94 379 ILE A O 1
ATOM 2888 N N . GLN A 1 380 ? -17.797 24.391 -2.74 1 94.5 380 GLN A N 1
ATOM 2889 C CA . GLN A 1 380 ? -17.234 25.531 -3.461 1 94.5 380 GLN A CA 1
ATOM 2890 C C . GLN A 1 380 ? -16.484 26.453 -2.516 1 94.5 380 GLN A C 1
ATOM 2892 O O . GLN A 1 380 ? -15.375 26.891 -2.826 1 94.5 380 GLN A O 1
ATOM 2897 N N . GLY A 1 381 ? -17.031 26.766 -1.416 1 95.69 381 GLY A N 1
ATOM 2898 C CA . GLY A 1 381 ? -16.391 27.625 -0.427 1 95.69 381 GLY A CA 1
ATOM 2899 C C . GLY A 1 381 ? -15.133 27.016 0.154 1 95.69 381 GLY A C 1
ATOM 2900 O O . GLY A 1 381 ? -14.188 27.734 0.473 1 95.69 381 GLY A O 1
ATOM 2901 N N . GLY A 1 382 ? -15.219 25.719 0.386 1 96.38 382 GLY A N 1
ATOM 2902 C CA . GLY A 1 382 ? -14.047 25.016 0.891 1 96.38 382 GLY A CA 1
ATOM 2903 C C . GLY A 1 382 ? -12.883 25.016 -0.086 1 96.38 382 GLY A C 1
ATOM 2904 O O . GLY A 1 382 ? -11.734 25.234 0.309 1 96.38 382 GLY A O 1
ATOM 2905 N N . LEU A 1 383 ? -13.18 24.781 -1.323 1 96.31 383 LEU A N 1
ATOM 2906 C CA . LEU A 1 383 ? -12.156 24.766 -2.363 1 96.31 383 LEU A CA 1
ATOM 2907 C C . LEU A 1 383 ? -11.523 26.141 -2.535 1 96.31 383 LEU A C 1
ATOM 2909 O O . LEU A 1 383 ? -10.305 26.266 -2.652 1 96.31 383 LEU A O 1
ATOM 2913 N N . LEU A 1 384 ? -12.336 27.125 -2.562 1 96.44 384 LEU A N 1
ATOM 2914 C CA . LEU A 1 384 ? -11.82 28.484 -2.668 1 96.44 384 LEU A CA 1
ATOM 2915 C C . LEU A 1 384 ? -11.016 28.859 -1.425 1 96.44 384 LEU A C 1
ATOM 2917 O O . LEU A 1 384 ? -10 29.531 -1.522 1 96.44 384 LEU A O 1
ATOM 2921 N N . GLY A 1 385 ? -11.555 28.484 -0.294 1 96.69 385 GLY A N 1
ATOM 2922 C CA . GLY A 1 385 ? -10.812 28.688 0.939 1 96.69 385 GLY A CA 1
ATOM 2923 C C . GLY A 1 385 ? -9.438 28.047 0.917 1 96.69 385 GLY A C 1
ATOM 2924 O O . GLY A 1 385 ? -8.461 28.625 1.384 1 96.69 385 GLY A O 1
ATOM 2925 N N . ASP A 1 386 ? -9.328 26.844 0.383 1 97.44 386 ASP A N 1
ATOM 2926 C CA . ASP A 1 386 ? -8.055 26.141 0.223 1 97.44 386 ASP A CA 1
ATOM 2927 C C . ASP A 1 386 ? -7.094 26.953 -0.638 1 97.44 386 ASP A C 1
ATOM 2929 O O . ASP A 1 386 ? -5.926 27.125 -0.281 1 97.44 386 ASP A O 1
ATOM 2933 N N . ALA A 1 387 ? -7.598 27.422 -1.748 1 97.62 387 ALA A N 1
ATOM 2934 C CA . ALA A 1 387 ? -6.762 28.125 -2.713 1 97.62 387 ALA A CA 1
ATOM 2935 C C . ALA A 1 387 ? -6.238 29.438 -2.127 1 97.62 387 ALA A C 1
ATOM 2937 O O . ALA A 1 387 ? -5.043 29.734 -2.221 1 97.62 387 ALA A O 1
ATOM 2938 N N . ILE A 1 388 ? -7.066 30.172 -1.515 1 97.06 388 ILE A N 1
ATOM 2939 C CA . ILE A 1 388 ? -6.688 31.469 -0.963 1 97.06 388 ILE A CA 1
ATOM 2940 C C . ILE A 1 388 ? -5.738 31.266 0.216 1 97.06 388 ILE A C 1
ATOM 2942 O O . ILE A 1 388 ? -4.754 32 0.359 1 97.06 388 ILE A O 1
ATOM 2946 N N . SER A 1 389 ? -6.121 30.359 1.038 1 97.69 389 SER A N 1
ATOM 2947 C CA . SER A 1 389 ? -5.258 30.062 2.178 1 97.69 389 SER A CA 1
ATOM 2948 C C . SER A 1 389 ? -3.881 29.594 1.723 1 97.69 389 SER A C 1
ATOM 2950 O O . SER A 1 389 ? -2.869 29.922 2.348 1 97.69 389 SER A O 1
ATOM 2952 N N . THR A 1 390 ? -3.822 28.75 0.701 1 98 390 THR A N 1
ATOM 2953 C CA . THR A 1 390 ? -2.551 28.297 0.152 1 98 390 THR A CA 1
ATOM 2954 C C . THR A 1 390 ? -1.748 29.469 -0.41 1 98 390 THR A C 1
ATOM 2956 O O . THR A 1 390 ? -0.527 29.516 -0.25 1 98 390 THR A O 1
ATOM 2959 N N . PHE A 1 391 ? -2.4 30.359 -1.124 1 98.06 391 PHE A N 1
ATOM 2960 C CA . PHE A 1 391 ? -1.726 31.547 -1.645 1 98.06 391 PHE A CA 1
ATOM 2961 C C . PHE A 1 391 ? -1.105 32.344 -0.513 1 98.06 391 PHE A C 1
ATOM 2963 O O . PHE A 1 391 ? 0.055 32.75 -0.598 1 98.06 391 PHE A O 1
ATOM 2970 N N . PHE A 1 392 ? -1.844 32.562 0.52 1 97.25 392 PHE A N 1
ATOM 2971 C CA . PHE A 1 392 ? -1.349 33.312 1.67 1 97.25 392 PHE A CA 1
ATOM 2972 C C . PHE A 1 392 ? -0.235 32.531 2.375 1 97.25 392 PHE A C 1
ATOM 2974 O O . PHE A 1 392 ? 0.705 33.156 2.896 1 97.25 392 PHE A O 1
ATOM 2981 N N . ALA A 1 393 ? -0.438 31.234 2.502 1 97.56 393 ALA A N 1
ATOM 2982 C CA . ALA A 1 393 ? 0.612 30.422 3.105 1 97.56 393 ALA A CA 1
ATOM 2983 C C . ALA A 1 393 ? 1.925 30.562 2.34 1 97.56 393 ALA A C 1
ATOM 2985 O O . ALA A 1 393 ? 2.996 30.641 2.945 1 97.56 393 ALA A O 1
ATOM 2986 N N . ALA A 1 394 ? 1.835 30.531 1.023 1 97.5 394 ALA A N 1
ATOM 2987 C CA . ALA A 1 394 ? 3.033 30.719 0.21 1 97.5 394 ALA A CA 1
ATOM 2988 C C . ALA A 1 394 ? 3.633 32.094 0.436 1 97.5 394 ALA A C 1
ATOM 2990 O O . ALA A 1 394 ? 4.855 32.25 0.48 1 97.5 394 ALA A O 1
ATOM 2991 N N . LEU A 1 395 ? 2.795 33.094 0.545 1 96.75 395 LEU A N 1
ATOM 2992 C CA . LEU A 1 395 ? 3.279 34.406 0.88 1 96.75 395 LEU A CA 1
ATOM 2993 C C . LEU A 1 395 ? 3.934 34.438 2.258 1 96.75 395 LEU A C 1
ATOM 2995 O O . LEU A 1 395 ? 4.887 35.188 2.49 1 96.75 395 LEU A O 1
ATOM 2999 N N . GLY A 1 396 ? 3.316 33.656 3.145 1 96.62 396 GLY A N 1
ATOM 3000 C CA . GLY A 1 396 ? 3.896 33.5 4.469 1 96.62 396 GLY A CA 1
ATOM 3001 C C . GLY A 1 396 ? 5.098 32.562 4.484 1 96.62 396 GLY A C 1
ATOM 3002 O O . GLY A 1 396 ? 5.609 32.219 5.551 1 96.62 396 GLY A O 1
ATOM 3003 N N . THR A 1 397 ? 5.516 32.031 3.334 1 96.88 397 THR A N 1
ATOM 3004 C CA . THR A 1 397 ? 6.754 31.312 3.061 1 96.88 397 THR A CA 1
ATOM 3005 C C . THR A 1 397 ? 6.602 29.828 3.408 1 96.88 397 THR A C 1
ATOM 3007 O O . THR A 1 397 ? 7.594 29.141 3.615 1 96.88 397 THR A O 1
ATOM 3010 N N . THR A 1 398 ? 5.379 29.344 3.537 1 95.81 398 THR A N 1
ATOM 3011 C CA . THR A 1 398 ? 5.18 27.953 3.959 1 95.81 398 THR A CA 1
ATOM 3012 C C . THR A 1 398 ? 4.551 27.141 2.838 1 95.81 398 THR A C 1
ATOM 3014 O O . THR A 1 398 ? 4.227 27.672 1.775 1 95.81 398 THR A O 1
ATOM 3017 N N . SER A 1 399 ? 4.41 25.859 3.08 1 95.31 399 SER A N 1
ATOM 3018 C CA . SER A 1 399 ? 3.836 24.906 2.135 1 95.31 399 SER A CA 1
ATOM 3019 C C . SER A 1 399 ? 2.328 25.094 2.01 1 95.31 399 SER A C 1
ATOM 3021 O O . SER A 1 399 ? 1.705 25.75 2.848 1 95.31 399 SER A O 1
ATOM 3023 N N . PRO A 1 400 ? 1.751 24.5 0.977 1 96.81 400 PRO A N 1
ATOM 3024 C CA . PRO A 1 400 ? 0.311 24.641 0.753 1 96.81 400 PRO A CA 1
ATOM 3025 C C . PRO A 1 400 ? -0.526 24.047 1.883 1 96.81 400 PRO A C 1
ATOM 3027 O O . PRO A 1 400 ? -0.099 23.094 2.535 1 96.81 400 PRO A O 1
ATOM 3030 N N . ASN A 1 401 ? -1.713 24.625 2.055 1 96.56 401 ASN A N 1
ATOM 3031 C CA . ASN A 1 401 ? -2.678 24.172 3.049 1 96.56 401 ASN A CA 1
ATOM 3032 C C . ASN A 1 401 ? -3.867 23.469 2.398 1 96.56 401 ASN A C 1
ATOM 3034 O O . ASN A 1 401 ? -4.152 23.688 1.221 1 96.56 401 ASN A O 1
ATOM 3038 N N . THR A 1 402 ? -4.457 22.594 3.162 1 95.06 402 THR A N 1
ATOM 3039 C CA . THR A 1 402 ? -5.68 21.953 2.711 1 95.06 402 THR A CA 1
ATOM 3040 C C . THR A 1 402 ? -6.602 21.656 3.891 1 95.06 402 THR A C 1
ATOM 3042 O O . THR A 1 402 ? -6.207 21.812 5.047 1 95.06 402 THR A O 1
ATOM 3045 N N . THR A 1 403 ? -7.828 21.375 3.551 1 94.56 403 THR A N 1
ATOM 3046 C CA . THR A 1 403 ? -8.812 20.984 4.547 1 94.56 403 THR A CA 1
ATOM 3047 C C . THR A 1 403 ? -8.523 19.594 5.082 1 94.56 403 THR A C 1
ATOM 3049 O O . THR A 1 403 ? -8.188 18.688 4.316 1 94.56 403 THR A O 1
ATOM 3052 N N . LEU A 1 404 ? -8.609 19.438 6.395 1 89.62 404 LEU A N 1
ATOM 3053 C CA . LEU A 1 404 ? -8.289 18.156 7.023 1 89.62 404 LEU A CA 1
ATOM 3054 C C . LEU A 1 404 ? -9.547 17.484 7.559 1 89.62 404 LEU A C 1
ATOM 3056 O O . LEU A 1 404 ? -10.367 18.125 8.219 1 89.62 404 LEU A O 1
ATOM 3060 N N . SER A 1 405 ? -9.719 16.203 7.293 1 81.88 405 SER A N 1
ATOM 3061 C CA . SER A 1 405 ? -10.844 15.445 7.82 1 81.88 405 SER A CA 1
ATOM 3062 C C . SER A 1 405 ? -10.445 14.672 9.07 1 81.88 405 SER A C 1
ATOM 3064 O O . SER A 1 405 ? -11.305 14.148 9.781 1 81.88 405 SER A O 1
ATOM 3066 N N . GLN A 1 406 ? -9.156 14.625 9.359 1 78.56 406 GLN A N 1
ATOM 3067 C CA . GLN A 1 406 ? -8.672 13.898 10.523 1 78.56 406 GLN A CA 1
ATOM 3068 C C . GLN A 1 406 ? -9.344 14.398 11.797 1 78.56 406 GLN A C 1
ATOM 3070 O O . GLN A 1 406 ? -9.594 13.625 12.727 1 78.56 406 GLN A O 1
ATOM 3075 N N . ASN A 1 407 ? -9.688 15.664 11.898 1 88.5 407 ASN A N 1
ATOM 3076 C CA . ASN A 1 407 ? -10.289 16.266 13.078 1 88.5 407 ASN A CA 1
ATOM 3077 C C . ASN A 1 407 ? -11.75 15.844 13.25 1 88.5 407 ASN A C 1
ATOM 3079 O O . ASN A 1 407 ? -12.359 16.109 14.289 1 88.5 407 ASN A O 1
ATOM 3083 N N . ASN A 1 408 ? -12.273 15.164 12.289 1 86.38 408 ASN A N 1
ATOM 3084 C CA . ASN A 1 408 ? -13.648 14.672 12.414 1 86.38 408 ASN A CA 1
ATOM 3085 C C . ASN A 1 408 ? -13.773 13.641 13.531 1 86.38 408 ASN A C 1
ATOM 3087 O O . ASN A 1 408 ? -14.852 13.461 14.094 1 86.38 408 ASN A O 1
ATOM 3091 N N . SER A 1 409 ? -12.742 13.016 13.781 1 79.75 409 SER A N 1
ATOM 3092 C CA . SER A 1 409 ? -12.758 12.094 14.914 1 79.75 409 SER A CA 1
ATOM 3093 C C . SER A 1 409 ? -12.977 12.836 16.234 1 79.75 409 SER A C 1
ATOM 3095 O O . SER A 1 409 ? -13.609 12.312 17.141 1 79.75 409 SER A O 1
ATOM 3097 N N . VAL A 1 410 ? -12.391 14.023 16.297 1 87.62 410 VAL A N 1
ATOM 3098 C CA . VAL A 1 410 ? -12.578 14.852 17.484 1 87.62 410 VAL A CA 1
ATOM 3099 C C . VAL A 1 410 ? -14.039 15.273 17.594 1 87.62 410 VAL A C 1
ATOM 3101 O O . VAL A 1 410 ? -14.602 15.289 18.703 1 87.62 410 VAL A O 1
ATOM 3104 N N . VAL A 1 411 ? -14.609 15.547 16.5 1 89.44 411 VAL A N 1
ATOM 3105 C CA . VAL A 1 411 ? -16.016 15.922 16.469 1 89.44 411 VAL A CA 1
ATOM 3106 C C . VAL A 1 411 ? -16.875 14.75 16.953 1 89.44 411 VAL A C 1
ATOM 3108 O O . VAL A 1 411 ? -17.797 14.93 17.75 1 89.44 411 VAL A O 1
ATOM 3111 N N . ALA A 1 412 ? -16.516 13.648 16.484 1 80.31 412 ALA A N 1
ATOM 3112 C CA . ALA A 1 412 ? -17.281 12.461 16.828 1 80.31 412 ALA A CA 1
ATOM 3113 C C . ALA A 1 412 ? -17.156 12.141 18.312 1 80.31 412 ALA A C 1
ATOM 3115 O O . ALA A 1 412 ? -18.141 11.82 18.984 1 80.31 412 ALA A O 1
ATOM 3116 N N . LEU A 1 413 ? -16.016 12.289 18.812 1 76.88 413 LEU A N 1
ATOM 3117 C CA . LEU A 1 413 ? -15.75 11.883 20.188 1 76.88 413 LEU A CA 1
ATOM 3118 C C . LEU A 1 413 ? -16.234 12.945 21.172 1 76.88 413 LEU A C 1
ATOM 3120 O O . LEU A 1 413 ? -16.688 12.617 22.281 1 76.88 413 LEU A O 1
ATOM 3124 N N . THR A 1 414 ? -16.109 14.156 20.828 1 84.75 414 THR A N 1
ATOM 3125 C CA . THR A 1 414 ? -16.516 15.242 21.703 1 84.75 414 THR A CA 1
ATOM 3126 C C . THR A 1 414 ? -17.984 15.594 21.484 1 84.75 414 THR A C 1
ATOM 3128 O O . THR A 1 414 ? -18.578 16.312 22.297 1 84.75 414 THR A O 1
ATOM 3131 N N . ARG A 1 415 ? -18.484 15.094 20.344 1 87.12 415 ARG A N 1
ATOM 3132 C CA . ARG A 1 415 ? -19.859 15.391 19.953 1 87.12 415 ARG A CA 1
ATOM 3133 C C . ARG A 1 415 ? -20.078 16.891 19.812 1 87.12 415 ARG A C 1
ATOM 3135 O O . ARG A 1 415 ? -21.078 17.422 20.312 1 87.12 415 ARG A O 1
ATOM 3142 N N . CYS A 1 416 ? -19.125 17.547 19.375 1 90.19 416 CYS A N 1
ATOM 3143 C CA . CYS A 1 416 ? -19.203 18.984 19.172 1 90.19 416 CYS A CA 1
ATOM 3144 C C . CYS A 1 416 ? -18.812 19.359 17.75 1 90.19 416 CYS A C 1
ATOM 3146 O O . CYS A 1 416 ? -17.656 19.203 17.359 1 90.19 416 CYS A O 1
ATOM 3148 N N . ALA A 1 417 ? -19.75 19.859 17.031 1 93.81 417 ALA A N 1
ATOM 3149 C CA . ALA A 1 417 ? -19.5 20.266 15.656 1 93.81 417 ALA A CA 1
ATOM 3150 C C . ALA A 1 417 ? -19.547 21.781 15.508 1 93.81 417 ALA A C 1
ATOM 3152 O O . ALA A 1 417 ? -19.562 22.312 14.398 1 93.81 417 ALA A O 1
ATOM 3153 N N . SER A 1 418 ? -19.484 22.469 16.594 1 93.62 418 SER A N 1
ATOM 3154 C CA . SER A 1 418 ? -19.656 23.922 16.578 1 93.62 418 SER A CA 1
ATOM 3155 C C . SER A 1 418 ? -18.469 24.609 15.922 1 93.62 418 SER A C 1
ATOM 3157 O O . SER A 1 418 ? -17.312 24.234 16.156 1 93.62 418 SER A O 1
ATOM 3159 N N . THR A 1 419 ? -18.75 25.672 15.18 1 94.75 419 THR A N 1
ATOM 3160 C CA . THR A 1 419 ? -17.703 26.438 14.508 1 94.75 419 THR A CA 1
ATOM 3161 C C . THR A 1 419 ? -16.891 27.25 15.516 1 94.75 419 THR A C 1
ATOM 3163 O O . THR A 1 419 ? -15.742 27.625 15.25 1 94.75 419 THR A O 1
ATOM 3166 N N . SER A 1 420 ? -17.453 27.516 16.688 1 93.38 420 SER A N 1
ATOM 3167 C CA . SER A 1 420 ? -16.734 28.219 17.734 1 93.38 420 SER A CA 1
ATOM 3168 C C . SER A 1 420 ? -15.484 27.438 18.156 1 93.38 420 SER A C 1
ATOM 3170 O O . SER A 1 420 ? -14.453 28.031 18.484 1 93.38 420 SER A O 1
ATOM 3172 N N . ALA A 1 421 ? -15.648 26.172 18.156 1 94.44 421 ALA A N 1
ATOM 3173 C CA . ALA A 1 421 ? -14.5 25.328 18.469 1 94.44 421 ALA A CA 1
ATOM 3174 C C . ALA A 1 421 ? -13.43 25.453 17.375 1 94.44 421 ALA A C 1
ATOM 3176 O O . ALA A 1 421 ? -12.234 25.359 17.656 1 94.44 421 ALA A O 1
ATOM 3177 N N . GLY A 1 422 ? -13.867 25.641 16.156 1 95.56 422 GLY A N 1
ATOM 3178 C CA . GLY A 1 422 ? -12.945 25.828 15.047 1 95.56 422 GLY A CA 1
ATOM 3179 C C . GLY A 1 422 ? -12.125 27.109 15.164 1 95.56 422 GLY A C 1
ATOM 3180 O O . GLY A 1 422 ? -10.922 27.109 14.922 1 95.56 422 GLY A O 1
ATOM 3181 N N . TYR A 1 423 ? -12.781 28.172 15.562 1 95.81 423 TYR A N 1
ATOM 3182 C CA . TYR A 1 423 ? -12.078 29.438 15.781 1 95.81 423 TYR A CA 1
ATOM 3183 C C . TYR A 1 423 ? -11.062 29.312 16.906 1 95.81 423 TYR A C 1
ATOM 3185 O O . TYR A 1 423 ? -9.961 29.844 16.812 1 95.81 423 TYR A O 1
ATOM 3193 N N . SER A 1 424 ? -11.5 28.641 17.875 1 96.25 424 SER A N 1
ATOM 3194 C CA . SER A 1 424 ? -10.594 28.422 19 1 96.25 424 SER A CA 1
ATOM 3195 C C . SER A 1 424 ? -9.398 27.578 18.578 1 96.25 424 SER A C 1
ATOM 3197 O O . SER A 1 424 ? -8.281 27.781 19.062 1 96.25 424 SER A O 1
ATOM 3199 N N . CYS A 1 425 ? -9.656 26.578 17.734 1 97.19 425 CYS A N 1
ATOM 3200 C CA . CYS A 1 425 ? -8.562 25.781 17.203 1 97.19 425 CYS A CA 1
ATOM 3201 C C . CYS A 1 425 ? -7.551 26.656 16.469 1 97.19 425 CYS A C 1
ATOM 3203 O O . CYS A 1 425 ? -6.348 26.547 16.703 1 97.19 425 CYS A O 1
ATOM 3205 N N . GLY A 1 426 ? -8.047 27.547 15.609 1 97.81 426 GLY A N 1
ATOM 3206 C CA . GLY A 1 426 ? -7.168 28.469 14.906 1 97.81 426 GLY A CA 1
ATOM 3207 C C . GLY A 1 426 ? -6.371 29.359 15.844 1 97.81 426 GLY A C 1
ATOM 3208 O O . GLY A 1 426 ? -5.184 29.609 15.617 1 97.81 426 GLY A O 1
ATOM 3209 N N . PHE A 1 427 ? -7.004 29.781 16.875 1 97.44 427 PHE A N 1
ATOM 3210 C CA . PHE A 1 427 ? -6.352 30.625 17.859 1 97.44 427 PHE A CA 1
ATOM 3211 C C . PHE A 1 427 ? -5.191 29.891 18.531 1 97.44 427 PHE A C 1
ATOM 3213 O O . PHE A 1 427 ? -4.105 30.453 18.688 1 97.44 427 PHE A O 1
ATOM 3220 N N . TRP A 1 428 ? -5.445 28.672 18.906 1 97.25 428 TRP A N 1
ATOM 3221 C CA . TRP A 1 428 ? -4.402 27.891 19.562 1 97.25 428 TRP A CA 1
ATOM 3222 C C . TRP A 1 428 ? -3.229 27.656 18.625 1 97.25 428 TRP A C 1
ATOM 3224 O O . TRP A 1 428 ? -2.068 27.719 19.031 1 97.25 428 TRP A O 1
ATOM 3234 N N . LEU A 1 429 ? -3.512 27.328 17.391 1 97.81 429 LEU A N 1
ATOM 3235 C CA . LEU A 1 429 ? -2.443 27.125 16.422 1 97.81 429 LEU A CA 1
ATOM 3236 C C . LEU A 1 429 ? -1.613 28.391 16.25 1 97.81 429 LEU A C 1
ATOM 3238 O O . LEU A 1 429 ? -0.387 28.312 16.125 1 97.81 429 LEU A O 1
ATOM 3242 N N . LEU A 1 430 ? -2.26 29.547 16.219 1 97.56 430 LEU A N 1
ATOM 3243 C CA . LEU A 1 430 ? -1.563 30.828 16.141 1 97.56 430 LEU A CA 1
ATOM 3244 C C . LEU A 1 430 ? -0.642 31.016 17.344 1 97.56 430 LEU A C 1
ATOM 3246 O O . LEU A 1 430 ? 0.507 31.438 17.188 1 97.56 430 LEU A O 1
ATOM 3250 N N . CYS A 1 431 ? -1.156 30.688 18.484 1 96.94 431 CYS A N 1
ATOM 3251 C CA . CYS A 1 431 ? -0.364 30.812 19.703 1 96.94 431 CYS A CA 1
ATOM 3252 C C . CYS A 1 431 ? 0.852 29.891 19.656 1 96.94 431 CYS A C 1
ATOM 3254 O O . CYS A 1 431 ? 1.963 30.312 19.984 1 96.94 431 CYS A O 1
ATOM 3256 N N . PHE A 1 432 ? 0.635 28.672 19.25 1 96.56 432 PHE A N 1
ATOM 3257 C CA . PHE A 1 432 ? 1.731 27.719 19.156 1 96.56 432 PHE A CA 1
ATOM 3258 C C . PHE A 1 432 ? 2.775 28.188 18.141 1 96.56 432 PHE A C 1
ATOM 3260 O O . PHE A 1 432 ? 3.975 28 18.359 1 96.56 432 PHE A O 1
ATOM 3267 N N . GLY A 1 433 ? 2.377 28.781 17.047 1 96.62 433 GLY A N 1
ATOM 3268 C CA . GLY A 1 433 ? 3.275 29.219 15.984 1 96.62 433 GLY A CA 1
ATOM 3269 C C . GLY A 1 433 ? 4.09 30.438 16.359 1 96.62 433 GLY A C 1
ATOM 3270 O O . GLY A 1 433 ? 5.246 30.562 15.945 1 96.62 433 GLY A O 1
ATOM 3271 N N . VAL A 1 434 ? 3.543 31.266 17.156 1 96.5 434 VAL A N 1
ATOM 3272 C CA . VAL A 1 434 ? 4.203 32.5 17.5 1 96.5 434 VAL A CA 1
ATOM 3273 C C . VAL A 1 434 ? 5.281 32.25 18.547 1 96.5 434 VAL A C 1
ATOM 3275 O O . VAL A 1 434 ? 6.285 32.969 18.609 1 96.5 434 VAL A O 1
ATOM 3278 N N . ILE A 1 435 ? 5.082 31.203 19.312 1 95.06 435 ILE A N 1
ATOM 3279 C CA . ILE A 1 435 ? 6.086 30.828 20.297 1 95.06 435 ILE A CA 1
ATOM 3280 C C . ILE A 1 435 ? 7.203 30.031 19.625 1 95.06 435 ILE A C 1
ATOM 3282 O O . ILE A 1 435 ? 7.094 28.828 19.438 1 95.06 435 ILE A O 1
ATOM 3286 N N . ALA A 1 436 ? 8.336 30.703 19.406 1 88.69 436 ALA A N 1
ATOM 3287 C CA . ALA A 1 436 ? 9.445 30.141 18.641 1 88.69 436 ALA A CA 1
ATOM 3288 C C . ALA A 1 436 ? 10.047 28.922 19.344 1 88.69 436 ALA A C 1
ATOM 3290 O O . ALA A 1 436 ? 10.586 28.031 18.688 1 88.69 436 ALA A O 1
ATOM 3291 N N . LYS A 1 437 ? 9.898 28.875 20.609 1 92 437 LYS A N 1
ATOM 3292 C CA . LYS A 1 437 ? 10.453 27.781 21.391 1 92 437 LYS A CA 1
ATOM 3293 C C . LYS A 1 437 ? 9.773 26.453 21.062 1 92 437 LYS A C 1
ATOM 3295 O O . LYS A 1 437 ? 10.383 25.391 21.203 1 92 437 LYS A O 1
ATOM 3300 N N . ILE A 1 438 ? 8.602 26.531 20.578 1 91.19 438 ILE A N 1
ATOM 3301 C CA . ILE A 1 438 ? 7.902 25.312 20.188 1 91.19 438 ILE A CA 1
ATOM 3302 C C . ILE A 1 438 ? 8.562 24.703 18.953 1 91.19 438 ILE A C 1
ATOM 3304 O O . ILE A 1 438 ? 8.781 23.5 18.906 1 91.19 438 ILE A O 1
ATOM 3308 N N . GLY A 1 439 ? 8.922 25.531 18.031 1 89.06 439 GLY A N 1
ATOM 3309 C CA . GLY A 1 439 ? 9.641 25.047 16.875 1 89.06 439 GLY A CA 1
ATOM 3310 C C . GLY A 1 439 ? 10.992 24.438 17.203 1 89.06 439 GLY A C 1
ATOM 3311 O O . GLY A 1 439 ? 11.383 23.422 16.641 1 89.06 439 GLY A O 1
ATOM 3312 N N . ALA A 1 440 ? 11.656 25.109 18.109 1 91.25 440 ALA A N 1
ATOM 3313 C CA . ALA A 1 440 ? 12.961 24.625 18.547 1 91.25 440 ALA A CA 1
ATOM 3314 C C . ALA A 1 440 ? 12.828 23.281 19.281 1 91.25 440 ALA A C 1
ATOM 3316 O O . ALA A 1 440 ? 13.672 22.406 19.141 1 91.25 440 ALA A O 1
ATOM 3317 N N . TRP A 1 441 ? 11.797 23.219 20.047 1 92.12 441 TRP A N 1
ATOM 3318 C CA . TRP A 1 441 ? 11.547 21.969 20.75 1 92.12 441 TRP A CA 1
ATOM 3319 C C . TRP A 1 441 ? 11.273 20.828 19.781 1 92.12 441 TRP A C 1
ATOM 3321 O O . TRP A 1 441 ? 11.789 19.719 19.953 1 92.12 441 TRP A O 1
ATOM 3331 N N . ILE A 1 442 ? 10.523 21.078 18.797 1 90.06 442 ILE A N 1
ATOM 3332 C CA . ILE A 1 442 ? 10.172 20.078 17.797 1 90.06 442 ILE A CA 1
ATOM 3333 C C . ILE A 1 442 ? 11.438 19.609 17.078 1 90.06 442 ILE A C 1
ATOM 3335 O O . ILE A 1 442 ? 11.602 18.422 16.812 1 90.06 442 ILE A O 1
ATOM 3339 N N . LEU A 1 443 ? 12.344 20.5 16.766 1 90.12 443 LEU A N 1
ATOM 3340 C CA . LEU A 1 443 ? 13.57 20.156 16.062 1 90.12 443 LEU A CA 1
ATOM 3341 C C . LEU A 1 443 ? 14.523 19.391 16.969 1 90.12 443 LEU A C 1
ATOM 3343 O O . LEU A 1 443 ? 15.469 18.75 16.484 1 90.12 443 LEU A O 1
ATOM 3347 N N . SER A 1 444 ? 14.305 19.484 18.266 1 91.94 444 SER A N 1
ATOM 3348 C CA . SER A 1 444 ? 15.172 18.781 19.203 1 91.94 444 SER A CA 1
ATOM 3349 C C . SER A 1 444 ? 14.727 17.328 19.359 1 91.94 444 SER A C 1
ATOM 3351 O O . SER A 1 444 ? 15.438 16.531 19.984 1 91.94 444 SER A O 1
ATOM 3353 N N . ILE A 1 445 ? 13.586 16.969 18.828 1 93.31 445 ILE A N 1
ATOM 3354 C CA . ILE A 1 445 ? 13.109 15.602 18.891 1 93.31 445 ILE A CA 1
ATOM 3355 C C . ILE A 1 445 ? 13.984 14.711 18.016 1 93.31 445 ILE A C 1
ATOM 3357 O O . ILE A 1 445 ? 14.172 14.984 16.828 1 93.31 445 ILE A O 1
ATOM 3361 N N . PRO A 1 446 ? 14.523 13.664 18.562 1 95.44 446 PRO A N 1
ATOM 3362 C CA . PRO A 1 446 ? 15.32 12.766 17.734 1 95.44 446 PRO A CA 1
ATOM 3363 C C . PRO A 1 446 ? 14.539 12.195 16.562 1 95.44 446 PRO A C 1
ATOM 3365 O O . PRO A 1 446 ? 13.344 11.906 16.688 1 95.44 446 PRO A O 1
ATOM 3368 N N . ASP A 1 447 ? 15.234 11.938 15.461 1 94.31 447 ASP A N 1
ATOM 3369 C CA . ASP A 1 447 ? 14.609 11.438 14.242 1 94.31 447 ASP A CA 1
ATOM 3370 C C . ASP A 1 447 ? 13.883 10.125 14.5 1 94.31 447 ASP A C 1
ATOM 3372 O O . ASP A 1 447 ? 12.797 9.891 13.961 1 94.31 447 ASP A O 1
ATOM 3376 N N . CYS A 1 448 ? 14.414 9.25 15.281 1 95.19 448 CYS A N 1
ATOM 3377 C CA . CYS A 1 448 ? 13.836 7.93 15.516 1 95.19 448 CYS A CA 1
ATOM 3378 C C . CYS A 1 448 ? 12.516 8.047 16.266 1 95.19 448 CYS A C 1
ATOM 3380 O O . CYS A 1 448 ? 11.578 7.289 16 1 95.19 448 CYS A O 1
ATOM 3382 N N . VAL A 1 449 ? 12.43 8.992 17.188 1 96.25 449 VAL A N 1
ATOM 3383 C CA . VAL A 1 449 ? 11.195 9.227 17.922 1 96.25 449 VAL A CA 1
ATOM 3384 C C . VAL A 1 449 ? 10.148 9.844 17.016 1 96.25 449 VAL A C 1
ATOM 3386 O O . VAL A 1 449 ? 9 9.398 16.984 1 96.25 449 VAL A O 1
ATOM 3389 N N . LEU A 1 450 ? 10.602 10.836 16.297 1 94.19 450 LEU A N 1
ATOM 3390 C CA . LEU A 1 450 ? 9.719 11.469 15.312 1 94.19 450 LEU A CA 1
ATOM 3391 C C . LEU A 1 450 ? 9.234 10.453 14.281 1 94.19 450 LEU A C 1
ATOM 3393 O O . LEU A 1 450 ? 8.07 10.461 13.898 1 94.19 450 LEU A O 1
ATOM 3397 N N . GLY A 1 451 ? 10.102 9.602 13.859 1 94 451 GLY A N 1
ATOM 3398 C CA . GLY A 1 451 ? 9.766 8.57 12.891 1 94 451 GLY A CA 1
ATOM 3399 C C . GLY A 1 451 ? 8.695 7.613 13.375 1 94 451 GLY A C 1
ATOM 3400 O O . GLY A 1 451 ? 7.832 7.199 12.594 1 94 451 GLY A O 1
ATOM 3401 N N . GLY A 1 452 ? 8.773 7.258 14.633 1 94.56 452 GLY A N 1
ATOM 3402 C CA . GLY A 1 452 ? 7.723 6.43 15.195 1 94.56 452 GLY A CA 1
ATOM 3403 C C . GLY A 1 452 ? 6.348 7.059 15.086 1 94.56 452 GLY A C 1
ATOM 3404 O O . GLY A 1 452 ? 5.395 6.41 14.648 1 94.56 452 GLY A O 1
ATOM 3405 N N . ALA A 1 453 ? 6.266 8.25 15.391 1 94.44 453 ALA A N 1
ATOM 3406 C CA . ALA A 1 453 ? 4.996 8.969 15.352 1 94.44 453 ALA A CA 1
ATOM 3407 C C . ALA A 1 453 ? 4.512 9.164 13.914 1 94.44 453 ALA A C 1
ATOM 3409 O O . ALA A 1 453 ? 3.33 8.977 13.625 1 94.44 453 ALA A O 1
ATOM 3410 N N . LEU A 1 454 ? 5.422 9.5 13.07 1 92.62 454 LEU A N 1
ATOM 3411 C CA . LEU A 1 454 ? 5.062 9.797 11.688 1 92.62 454 LEU A CA 1
ATOM 3412 C C . LEU A 1 454 ? 4.613 8.531 10.961 1 92.62 454 LEU A C 1
ATOM 3414 O O . LEU A 1 454 ? 3.682 8.578 10.148 1 92.62 454 LEU A O 1
ATOM 3418 N N . THR A 1 455 ? 5.27 7.434 11.188 1 94.38 455 THR A N 1
ATOM 3419 C CA . THR A 1 455 ? 4.895 6.184 10.539 1 94.38 455 THR A CA 1
ATOM 3420 C C . THR A 1 455 ? 3.445 5.824 10.852 1 94.38 455 THR A C 1
ATOM 3422 O O . THR A 1 455 ? 2.697 5.41 9.961 1 94.38 455 THR A O 1
ATOM 3425 N N . PHE A 1 456 ? 3.119 5.984 12.086 1 94 456 PHE A N 1
ATOM 3426 C CA . PHE A 1 456 ? 1.748 5.715 12.5 1 94 456 PHE A CA 1
ATOM 3427 C C . PHE A 1 456 ? 0.779 6.684 11.836 1 94 456 PHE A C 1
ATOM 3429 O O . PHE A 1 456 ? -0.26 6.273 11.32 1 94 456 PHE A O 1
ATOM 3436 N N . LEU A 1 457 ? 1.098 7.914 11.883 1 89.69 457 LEU A N 1
ATOM 3437 C CA . LEU A 1 457 ? 0.241 8.945 11.312 1 89.69 457 LEU A CA 1
ATOM 3438 C C . LEU A 1 457 ? 0.013 8.695 9.82 1 89.69 457 LEU A C 1
ATOM 3440 O O . LEU A 1 457 ? -1.119 8.781 9.344 1 89.69 457 LEU A O 1
ATOM 3444 N N . PHE A 1 458 ? 1.058 8.43 9.086 1 92.06 458 PHE A N 1
ATOM 3445 C CA . PHE A 1 458 ? 0.979 8.258 7.641 1 92.06 458 PHE A CA 1
ATOM 3446 C C . PHE A 1 458 ? 0.248 6.969 7.289 1 92.06 458 PHE A C 1
ATOM 3448 O O . PHE A 1 458 ? -0.467 6.906 6.285 1 92.06 458 PHE A O 1
ATOM 3455 N N . ALA A 1 459 ? 0.412 5.961 8.07 1 94.94 459 ALA A N 1
ATOM 3456 C CA . ALA A 1 459 ? -0.315 4.715 7.836 1 94.94 459 ALA A CA 1
ATOM 3457 C C . ALA A 1 459 ? -1.819 4.922 7.992 1 94.94 459 ALA A C 1
ATOM 3459 O O . ALA A 1 459 ? -2.615 4.27 7.312 1 94.94 459 ALA A O 1
ATOM 3460 N N . ASN A 1 460 ? -2.195 5.812 8.883 1 91.31 460 ASN A N 1
ATOM 3461 C CA . ASN A 1 460 ? -3.613 6.102 9.055 1 91.31 460 ASN A CA 1
ATOM 3462 C C . ASN A 1 460 ? -4.207 6.77 7.82 1 91.31 460 ASN A C 1
ATOM 3464 O O . ASN A 1 460 ? -5.406 6.664 7.566 1 91.31 460 ASN A O 1
ATOM 3468 N N . ILE A 1 461 ? -3.393 7.418 7.105 1 88.81 461 ILE A N 1
ATOM 3469 C CA . ILE A 1 461 ? -3.857 7.992 5.848 1 88.81 461 ILE A CA 1
ATOM 3470 C C . ILE A 1 461 ? -4.219 6.875 4.875 1 88.81 461 ILE A C 1
ATOM 3472 O O . ILE A 1 461 ? -5.18 6.996 4.109 1 88.81 461 ILE A O 1
ATOM 3476 N N . ILE A 1 462 ? -3.451 5.777 4.902 1 95 462 ILE A N 1
ATOM 3477 C CA . ILE A 1 462 ? -3.762 4.617 4.07 1 95 462 ILE A CA 1
ATOM 3478 C C . ILE A 1 462 ? -5.152 4.094 4.414 1 95 462 ILE A C 1
ATOM 3480 O O . ILE A 1 462 ? -5.953 3.805 3.521 1 95 462 ILE A O 1
ATOM 3484 N N . VAL A 1 463 ? -5.41 4.004 5.711 1 93.88 463 VAL A N 1
ATOM 3485 C CA . VAL A 1 463 ? -6.699 3.488 6.168 1 93.88 463 VAL A CA 1
ATOM 3486 C C . VAL A 1 463 ? -7.82 4.406 5.688 1 93.88 463 VAL A C 1
ATOM 3488 O O . VAL A 1 463 ? -8.891 3.934 5.285 1 93.88 463 VAL A O 1
ATOM 3491 N N . SER A 1 464 ? -7.57 5.664 5.723 1 86.94 464 SER A N 1
ATOM 3492 C CA . SER A 1 464 ? -8.562 6.613 5.219 1 86.94 464 SER A CA 1
ATOM 3493 C C . SER A 1 464 ? -8.836 6.387 3.736 1 86.94 464 SER A C 1
ATOM 3495 O O . SER A 1 464 ? -9.977 6.512 3.285 1 86.94 464 SER A O 1
ATOM 3497 N N . GLY A 1 465 ? -7.789 6.125 3.006 1 89.94 465 GLY A N 1
ATOM 3498 C CA . GLY A 1 465 ? -7.977 5.789 1.604 1 89.94 465 GLY A CA 1
ATOM 3499 C C . GLY A 1 465 ? -8.797 4.523 1.4 1 89.94 465 GLY A C 1
ATOM 3500 O O . GLY A 1 465 ? -9.656 4.469 0.518 1 89.94 465 GLY A O 1
ATOM 3501 N N . ILE A 1 466 ? -8.523 3.527 2.223 1 93.25 466 ILE A N 1
ATOM 3502 C CA . ILE A 1 466 ? -9.258 2.266 2.154 1 93.25 466 ILE A CA 1
ATOM 3503 C C . ILE A 1 466 ? -10.734 2.512 2.422 1 93.25 466 ILE A C 1
ATOM 3505 O O . ILE A 1 466 ? -11.602 1.955 1.736 1 93.25 466 ILE A O 1
ATOM 3509 N N . LYS A 1 467 ? -11.008 3.365 3.379 1 86.38 467 LYS A N 1
ATOM 3510 C CA . LYS A 1 467 ? -12.391 3.703 3.709 1 86.38 467 LYS A CA 1
ATOM 3511 C C . LYS A 1 467 ? -13.094 4.359 2.523 1 86.38 467 LYS A C 1
ATOM 3513 O O . LYS A 1 467 ? -14.258 4.062 2.244 1 86.38 467 LYS A O 1
ATOM 3518 N N . LEU A 1 468 ? -12.383 5.152 1.847 1 84.62 468 LEU A N 1
ATOM 3519 C CA . LEU A 1 468 ? -12.961 5.855 0.703 1 84.62 468 LEU A CA 1
ATOM 3520 C C . LEU A 1 468 ? -13.234 4.887 -0.444 1 84.62 468 LEU A C 1
ATOM 3522 O O . LEU A 1 468 ? -14.266 4.992 -1.117 1 84.62 468 LEU A O 1
ATOM 3526 N N . ILE A 1 469 ? -12.336 3.988 -0.652 1 89.94 469 ILE A N 1
ATOM 3527 C CA . ILE A 1 469 ? -12.508 3 -1.711 1 89.94 469 ILE A CA 1
ATOM 3528 C C . ILE A 1 469 ? -13.703 2.109 -1.392 1 89.94 469 ILE A C 1
ATOM 3530 O O . ILE A 1 469 ? -14.469 1.743 -2.285 1 89.94 469 ILE A O 1
ATOM 3534 N N . GLY A 1 470 ? -13.867 1.804 -0.113 1 79.44 470 GLY A N 1
ATOM 3535 C CA . GLY A 1 470 ? -14.922 0.898 0.329 1 79.44 470 GLY A CA 1
ATOM 3536 C C . GLY A 1 470 ? -16.25 1.595 0.58 1 79.44 470 GLY A C 1
ATOM 3537 O O . GLY A 1 470 ? -17.188 0.985 1.091 1 79.44 470 GLY A O 1
ATOM 3538 N N . PHE A 1 471 ? -16.172 2.846 0.336 1 70.12 471 PHE A N 1
ATOM 3539 C CA . PHE A 1 471 ? -17.406 3.604 0.58 1 70.12 471 PHE A CA 1
ATOM 3540 C C . PHE A 1 471 ? -18.578 2.979 -0.155 1 70.12 471 PHE A C 1
ATOM 3542 O O . PHE A 1 471 ? -19.688 2.928 0.375 1 70.12 471 PHE A O 1
ATOM 3549 N N . HIS A 1 472 ? -18.312 2.648 -1.386 1 67.25 472 HIS A N 1
ATOM 3550 C CA . HIS A 1 472 ? -19.281 1.897 -2.166 1 67.25 472 HIS A CA 1
ATOM 3551 C C . HIS A 1 472 ? -18.812 0.471 -2.42 1 67.25 472 HIS A C 1
ATOM 3553 O O . HIS A 1 472 ? -17.625 0.178 -2.289 1 67.25 472 HIS A O 1
ATOM 3559 N N . ARG A 1 473 ? -19.688 -0.292 -2.568 1 71.5 473 ARG A N 1
ATOM 3560 C CA . ARG A 1 473 ? -19.328 -1.665 -2.898 1 71.5 473 ARG A CA 1
ATOM 3561 C C . ARG A 1 473 ? -18.406 -1.709 -4.113 1 71.5 473 ARG A C 1
ATOM 3563 O O . ARG A 1 473 ? -18.641 -1.018 -5.105 1 71.5 473 ARG A O 1
ATOM 3570 N N . ILE A 1 474 ? -17.438 -2.412 -3.967 1 80.5 474 ILE A N 1
ATOM 3571 C CA . ILE A 1 474 ? -16.469 -2.566 -5.051 1 80.5 474 ILE A CA 1
ATOM 3572 C C . ILE A 1 474 ? -16.984 -3.59 -6.059 1 80.5 474 ILE A C 1
ATOM 3574 O O . ILE A 1 474 ? -17 -4.793 -5.785 1 80.5 474 ILE A O 1
ATOM 3578 N N . ASP A 1 475 ? -17.438 -3.109 -7.16 1 82.75 475 ASP A N 1
ATOM 3579 C CA . ASP A 1 475 ? -17.891 -3.979 -8.234 1 82.75 475 ASP A CA 1
ATOM 3580 C C . ASP A 1 475 ? -16.734 -4.344 -9.172 1 82.75 475 ASP A C 1
ATOM 3582 O O . ASP A 1 475 ? -15.586 -4.004 -8.906 1 82.75 475 ASP A O 1
ATOM 3586 N N . ARG A 1 476 ? -17.109 -5.062 -10.148 1 82.62 476 ARG A N 1
ATOM 3587 C CA . ARG A 1 476 ? -16.078 -5.535 -11.078 1 82.62 476 ARG A CA 1
ATOM 3588 C C . ARG A 1 476 ? -15.367 -4.367 -11.75 1 82.62 476 ARG A C 1
ATOM 3590 O O . ARG A 1 476 ? -14.141 -4.379 -11.891 1 82.62 476 ARG A O 1
ATOM 3597 N N . ARG A 1 477 ? -16.156 -3.398 -12.172 1 88.25 477 ARG A N 1
ATOM 3598 C CA . ARG A 1 477 ? -15.594 -2.229 -12.836 1 88.25 477 ARG A CA 1
ATOM 3599 C C . ARG A 1 477 ? -14.641 -1.48 -11.906 1 88.25 477 ARG A C 1
ATOM 3601 O O . ARG A 1 477 ? -13.508 -1.178 -12.281 1 88.25 477 ARG A O 1
ATOM 3608 N N . SER A 1 478 ? -15.195 -1.189 -10.734 1 91.56 478 SER A N 1
ATOM 3609 C CA . SER A 1 478 ? -14.375 -0.458 -9.773 1 91.56 478 SER A CA 1
ATOM 3610 C C . SER A 1 478 ? -13.172 -1.285 -9.336 1 91.56 478 SER A C 1
ATOM 3612 O O . SER A 1 478 ? -12.102 -0.737 -9.07 1 91.56 478 SER A O 1
ATOM 3614 N N . HIS A 1 479 ? -13.414 -2.578 -9.273 1 91.25 479 HIS A N 1
ATOM 3615 C CA . HIS A 1 479 ? -12.312 -3.465 -8.93 1 91.25 479 HIS A CA 1
ATOM 3616 C C . HIS A 1 479 ? -11.188 -3.371 -9.961 1 91.25 479 HIS A C 1
ATOM 3618 O O . HIS A 1 479 ? -10.016 -3.299 -9.602 1 91.25 479 HIS A O 1
ATOM 3624 N N . TYR A 1 480 ? -11.578 -3.355 -11.227 1 93.38 480 TYR A N 1
ATOM 3625 C CA . TYR A 1 480 ? -10.602 -3.258 -12.297 1 93.38 480 TYR A CA 1
ATOM 3626 C C . TYR A 1 480 ? -9.875 -1.915 -12.258 1 93.38 480 TYR A C 1
ATOM 3628 O O . TYR A 1 480 ? -8.656 -1.854 -12.414 1 93.38 480 TYR A O 1
ATOM 3636 N N . ILE A 1 481 ? -10.586 -0.857 -12.086 1 95.88 481 ILE A N 1
ATOM 3637 C CA . ILE A 1 481 ? -10.023 0.488 -12.102 1 95.88 481 ILE A CA 1
ATOM 3638 C C . ILE A 1 481 ? -9.062 0.66 -10.93 1 95.88 481 ILE A C 1
ATOM 3640 O O . ILE A 1 481 ? -7.926 1.11 -11.109 1 95.88 481 ILE A O 1
ATOM 3644 N N . VAL A 1 482 ? -9.531 0.278 -9.734 1 96.31 482 VAL A N 1
ATOM 3645 C CA . VAL A 1 482 ? -8.711 0.414 -8.539 1 96.31 482 VAL A CA 1
ATOM 3646 C C . VAL A 1 482 ? -7.477 -0.479 -8.656 1 96.31 482 VAL A C 1
ATOM 3648 O O . VAL A 1 482 ? -6.355 -0.041 -8.383 1 96.31 482 VAL A O 1
ATOM 3651 N N . GLY A 1 483 ? -7.688 -1.663 -9.133 1 96.38 483 GLY A N 1
ATOM 3652 C CA . GLY A 1 483 ? -6.578 -2.594 -9.281 1 96.38 483 GLY A CA 1
ATOM 3653 C C . GLY A 1 483 ? -5.52 -2.113 -10.25 1 96.38 483 GLY A C 1
ATOM 3654 O O . GLY A 1 483 ? -4.324 -2.139 -9.938 1 96.38 483 GLY A O 1
ATOM 3655 N N . THR A 1 484 ? -5.918 -1.646 -11.406 1 97 484 THR A N 1
ATOM 3656 C CA . THR A 1 484 ? -4.996 -1.162 -12.422 1 97 484 THR A CA 1
ATOM 3657 C C . THR A 1 484 ? -4.25 0.075 -11.938 1 97 484 THR A C 1
ATOM 3659 O O . THR A 1 484 ? -3.047 0.216 -12.172 1 97 484 THR A O 1
ATOM 3662 N N . SER A 1 485 ? -4.949 0.89 -11.25 1 97.44 485 SER A N 1
ATOM 3663 C CA . SER A 1 485 ? -4.348 2.115 -10.727 1 97.44 485 SER A CA 1
ATOM 3664 C C . SER A 1 485 ? -3.33 1.812 -9.633 1 97.44 485 SER A C 1
ATOM 3666 O O . SER A 1 485 ? -2.252 2.41 -9.602 1 97.44 485 SER A O 1
ATOM 3668 N N . LEU A 1 486 ? -3.682 0.869 -8.766 1 97.12 486 LEU A N 1
ATOM 3669 C CA . LEU A 1 486 ? -2.77 0.504 -7.691 1 97.12 486 LEU A CA 1
ATOM 3670 C C . LEU A 1 486 ? -1.562 -0.253 -8.234 1 97.12 486 LEU A C 1
ATOM 3672 O O . LEU A 1 486 ? -0.467 -0.17 -7.672 1 97.12 486 LEU A O 1
ATOM 3676 N N . ALA A 1 487 ? -1.782 -0.94 -9.336 1 96.25 487 ALA A N 1
ATOM 3677 C CA . ALA A 1 487 ? -0.663 -1.629 -9.969 1 96.25 487 ALA A CA 1
ATOM 3678 C C . ALA A 1 487 ? 0.451 -0.649 -10.328 1 96.25 487 ALA A C 1
ATOM 3680 O O . ALA A 1 487 ? 1.612 -0.863 -9.977 1 96.25 487 ALA A O 1
ATOM 3681 N N . LEU A 1 488 ? 0.071 0.428 -10.906 1 94.75 488 LEU A N 1
ATOM 3682 C CA . LEU A 1 488 ? 1.053 1.418 -11.336 1 94.75 488 LEU A CA 1
ATOM 3683 C C . LEU A 1 488 ? 1.515 2.271 -10.156 1 94.75 488 LEU A C 1
ATOM 3685 O O . LEU A 1 488 ? 2.701 2.586 -10.039 1 94.75 488 LEU A O 1
ATOM 3689 N N . GLY A 1 489 ? 0.614 2.586 -9.281 1 94.69 489 GLY A N 1
ATOM 3690 C CA . GLY A 1 489 ? 0.938 3.443 -8.156 1 94.69 489 GLY A CA 1
ATOM 3691 C C . GLY A 1 489 ? 1.83 2.768 -7.129 1 94.69 489 GLY A C 1
ATOM 3692 O O . GLY A 1 489 ? 2.93 3.248 -6.844 1 94.69 489 GLY A O 1
ATOM 3693 N N . VAL A 1 490 ? 1.376 1.618 -6.594 1 94.75 490 VAL A N 1
ATOM 3694 C CA . VAL A 1 490 ? 2.148 0.88 -5.602 1 94.75 490 VAL A CA 1
ATOM 3695 C C . VAL A 1 490 ? 3.453 0.389 -6.223 1 94.75 490 VAL A C 1
ATOM 3697 O O . VAL A 1 490 ? 4.5 0.388 -5.566 1 94.75 490 VAL A O 1
ATOM 3700 N N . GLY A 1 491 ? 3.365 0.001 -7.473 1 91.69 491 GLY A N 1
ATOM 3701 C CA . GLY A 1 491 ? 4.57 -0.414 -8.172 1 91.69 491 GLY A CA 1
ATOM 3702 C C . GLY A 1 491 ? 5.637 0.664 -8.219 1 91.69 491 GLY A C 1
ATOM 3703 O O . GLY A 1 491 ? 6.805 0.402 -7.918 1 91.69 491 GLY A O 1
ATOM 3704 N N . THR A 1 492 ? 5.219 1.849 -8.484 1 88.88 492 THR A N 1
ATOM 3705 C CA . THR A 1 492 ? 6.141 2.977 -8.562 1 88.88 492 THR A CA 1
ATOM 3706 C C . THR A 1 492 ? 6.672 3.34 -7.18 1 88.88 492 THR A C 1
ATOM 3708 O O . THR A 1 492 ? 7.82 3.766 -7.043 1 88.88 492 THR A O 1
ATOM 3711 N N . ALA A 1 493 ? 5.891 3.125 -6.215 1 88.75 493 ALA A N 1
ATOM 3712 C CA . ALA A 1 493 ? 6.312 3.428 -4.852 1 88.75 493 ALA A CA 1
ATOM 3713 C C . ALA A 1 493 ? 7.402 2.463 -4.387 1 88.75 493 ALA A C 1
ATOM 3715 O O . ALA A 1 493 ? 8.305 2.852 -3.643 1 88.75 493 ALA A O 1
ATOM 3716 N N . LEU A 1 494 ? 7.332 1.262 -4.855 1 86.06 494 LEU A N 1
ATOM 3717 C CA . LEU A 1 494 ? 8.234 0.228 -4.363 1 86.06 494 LEU A CA 1
ATOM 3718 C C . LEU A 1 494 ? 9.539 0.218 -5.164 1 86.06 494 LEU A C 1
ATOM 3720 O O . LEU A 1 494 ? 10.617 0.011 -4.602 1 86.06 494 LEU A O 1
ATOM 3724 N N . VAL A 1 495 ? 9.375 0.276 -6.52 1 79.19 495 VAL A N 1
ATOM 3725 C CA . VAL A 1 495 ? 10.547 0.212 -7.387 1 79.19 495 VAL A CA 1
ATOM 3726 C C . VAL A 1 495 ? 10.539 1.385 -8.367 1 79.19 495 VAL A C 1
ATOM 3728 O O . VAL A 1 495 ? 9.523 1.643 -9.023 1 79.19 495 VAL A O 1
ATOM 3731 N N . PRO A 1 496 ? 11.516 2.084 -8.289 1 66.25 496 PRO A N 1
ATOM 3732 C CA . PRO A 1 496 ? 11.539 3.189 -9.258 1 66.25 496 PRO A CA 1
ATOM 3733 C C . PRO A 1 496 ? 11.719 2.713 -10.695 1 66.25 496 PRO A C 1
ATOM 3735 O O . PRO A 1 496 ? 12.812 2.846 -11.258 1 66.25 496 PRO A O 1
ATOM 3738 N N . ALA A 1 497 ? 10.938 1.948 -11.172 1 56.03 497 ALA A N 1
ATOM 3739 C CA . ALA A 1 497 ? 11.07 1.321 -12.484 1 56.03 497 ALA A CA 1
ATOM 3740 C C . ALA A 1 497 ? 10.992 2.361 -13.602 1 56.03 497 ALA A C 1
ATOM 3742 O O . ALA A 1 497 ? 11.656 2.225 -14.625 1 56.03 497 ALA A O 1
ATOM 3743 N N . PHE A 1 498 ? 10.047 3.258 -13.305 1 56.31 498 PHE A N 1
ATOM 3744 C CA . PHE A 1 498 ? 9.812 4.219 -14.375 1 56.31 498 PHE A CA 1
ATOM 3745 C C . PHE A 1 498 ? 10.781 5.387 -14.289 1 56.31 498 PHE A C 1
ATOM 3747 O O . PHE A 1 498 ? 10.812 6.246 -15.172 1 56.31 498 PHE A O 1
ATOM 3754 N N . SER A 1 499 ? 11.359 5.539 -12.969 1 50.56 499 SER A N 1
ATOM 3755 C CA . SER A 1 499 ? 12.109 6.762 -12.727 1 50.56 499 SER A CA 1
ATOM 3756 C C . SER A 1 499 ? 13.555 6.453 -12.352 1 50.56 499 SER A C 1
ATOM 3758 O O . SER A 1 499 ? 13.812 5.629 -11.469 1 50.56 499 SER A O 1
ATOM 3760 N N . SER A 1 500 ? 14.344 5.848 -12.977 1 44.72 500 SER A N 1
ATOM 3761 C CA . SER A 1 500 ? 15.633 6.086 -12.344 1 44.72 500 SER A CA 1
ATOM 3762 C C . SER A 1 500 ? 15.773 7.535 -11.906 1 44.72 500 SER A C 1
ATOM 3764 O O . SER A 1 500 ? 15.656 8.453 -12.719 1 44.72 500 SER A O 1
ATOM 3766 N N . PRO A 1 501 ? 15.242 7.922 -10.688 1 41.22 501 PRO A N 1
ATOM 3767 C CA . PRO A 1 501 ? 15.477 9.352 -10.453 1 41.22 501 PRO A CA 1
ATOM 3768 C C . PRO A 1 501 ? 16.797 9.836 -11.055 1 41.22 501 PRO A C 1
ATOM 3770 O O . PRO A 1 501 ? 17.844 9.711 -10.422 1 41.22 501 PRO A O 1
ATOM 3773 N N . GLY A 1 502 ? 17.234 9.406 -12.07 1 37.22 502 GLY A N 1
ATOM 3774 C CA . GLY A 1 502 ? 18.266 10.312 -12.57 1 37.22 502 GLY A CA 1
ATOM 3775 C C . GLY A 1 502 ? 17.906 11.773 -12.383 1 37.22 502 GLY A C 1
ATOM 3776 O O . GLY A 1 502 ? 18.266 12.617 -13.203 1 37.22 502 GLY A O 1
ATOM 3777 N N . ILE A 1 503 ? 16.984 11.961 -11.57 1 33.44 503 ILE A N 1
ATOM 3778 C CA . ILE A 1 503 ? 16.594 13.359 -11.453 1 33.44 503 ILE A CA 1
ATOM 3779 C C . ILE A 1 503 ? 17.578 14.102 -10.547 1 33.44 503 ILE A C 1
ATOM 3781 O O . ILE A 1 503 ? 17.812 13.688 -9.414 1 33.44 503 ILE A O 1
ATOM 3785 N N . GLY A 1 504 ? 18.344 15.055 -10.883 1 32.12 504 GLY A N 1
ATOM 3786 C CA . GLY A 1 504 ? 19.5 15.914 -10.68 1 32.12 504 GLY A CA 1
ATOM 3787 C C . GLY A 1 504 ? 20.828 15.203 -10.93 1 32.12 504 GLY A C 1
ATOM 3788 O O . GLY A 1 504 ? 20.859 14.141 -11.555 1 32.12 504 GLY A O 1
ATOM 3789 N N . ALA A 1 505 ? 21.984 15.695 -10.055 1 29.52 505 ALA A N 1
ATOM 3790 C CA . ALA A 1 505 ? 23.359 15.203 -10.227 1 29.52 505 ALA A CA 1
ATOM 3791 C C . ALA A 1 505 ? 23.422 13.688 -10.039 1 29.52 505 ALA A C 1
ATOM 3793 O O . ALA A 1 505 ? 24.438 13.062 -10.336 1 29.52 505 ALA A O 1
ATOM 3794 N N . ALA A 1 506 ? 22.734 13.172 -9.148 1 30.69 506 ALA A N 1
ATOM 3795 C CA . ALA A 1 506 ? 22.969 11.727 -9.109 1 30.69 506 ALA A CA 1
ATOM 3796 C C . ALA A 1 506 ? 22.312 11.023 -10.281 1 30.69 506 ALA A C 1
ATOM 3798 O O . ALA A 1 506 ? 21.266 10.383 -10.125 1 30.69 506 ALA A O 1
ATOM 3799 N N . ALA A 1 507 ? 21.766 11.516 -11.266 1 34.69 507 ALA A N 1
ATOM 3800 C CA . ALA A 1 507 ? 21.766 11.695 -12.719 1 34.69 507 ALA A CA 1
ATOM 3801 C C . ALA A 1 507 ? 22.516 10.562 -13.406 1 34.69 507 ALA A C 1
ATOM 3803 O O . ALA A 1 507 ? 22.594 10.523 -14.641 1 34.69 507 ALA A O 1
ATOM 3804 N N . SER A 1 508 ? 23.281 10.172 -12.734 1 33.88 508 SER A N 1
ATOM 3805 C CA . SER A 1 508 ? 24.141 9.273 -13.492 1 33.88 508 SER A CA 1
ATOM 3806 C C . SER A 1 508 ? 23.328 8.195 -14.203 1 33.88 508 SER A C 1
ATOM 3808 O O . SER A 1 508 ? 23.891 7.383 -14.945 1 33.88 508 SER A O 1
ATOM 3810 N N . ARG A 1 509 ? 22.016 8.078 -13.586 1 38.28 509 ARG A N 1
ATOM 3811 C CA . ARG A 1 509 ? 21.531 6.934 -14.367 1 38.28 509 ARG A CA 1
ATOM 3812 C C . ARG A 1 509 ? 20.531 7.367 -15.414 1 38.28 509 ARG A C 1
ATOM 3814 O O . ARG A 1 509 ? 19.484 7.934 -15.086 1 38.28 509 ARG A O 1
ATOM 3821 N N . PRO A 1 510 ? 20.797 7.891 -16.594 1 44.47 510 PRO A N 1
ATOM 3822 C CA . PRO A 1 510 ? 19.906 8.219 -17.703 1 44.47 510 PRO A CA 1
ATOM 3823 C C . PRO A 1 510 ? 18.609 7.418 -17.672 1 44.47 510 PRO A C 1
ATOM 3825 O O . PRO A 1 510 ? 18.625 6.207 -17.453 1 44.47 510 PRO A O 1
ATOM 3828 N N . ASN A 1 511 ? 17.422 8.188 -17.297 1 53.62 511 ASN A N 1
ATOM 3829 C CA . ASN A 1 511 ? 16.125 7.523 -17.469 1 53.62 511 ASN A CA 1
ATOM 3830 C C . ASN A 1 511 ? 15.992 6.914 -18.875 1 53.62 511 ASN A C 1
ATOM 3832 O O . ASN A 1 511 ? 16.062 7.629 -19.875 1 53.62 511 ASN A O 1
ATOM 3836 N N . GLN A 1 512 ? 16.109 5.738 -18.844 1 61.38 512 GLN A N 1
ATOM 3837 C CA . GLN A 1 512 ? 16.219 5.004 -20.109 1 61.38 512 GLN A CA 1
ATOM 3838 C C . GLN A 1 512 ? 14.906 5.047 -20.891 1 61.38 512 GLN A C 1
ATOM 3840 O O . GLN A 1 512 ? 14.891 4.805 -22.094 1 61.38 512 GLN A O 1
ATOM 3845 N N . TRP A 1 513 ? 13.883 5.723 -20.094 1 68.06 513 TRP A N 1
ATOM 3846 C CA . TRP A 1 513 ? 12.594 5.73 -20.781 1 68.06 513 TRP A CA 1
ATOM 3847 C C . TRP A 1 513 ? 12.477 6.938 -21.703 1 68.06 513 TRP A C 1
ATOM 3849 O O . TRP A 1 513 ? 11.992 6.82 -22.828 1 68.06 513 TRP A O 1
ATOM 3859 N N . TRP A 1 514 ? 12.867 8.195 -21.203 1 72.44 514 TRP A N 1
ATOM 3860 C CA . TRP A 1 514 ? 12.883 9.438 -21.969 1 72.44 514 TRP A CA 1
ATOM 3861 C C . TRP A 1 514 ? 14.195 10.188 -21.781 1 72.44 514 TRP A C 1
ATOM 3863 O O . TRP A 1 514 ? 14.25 11.172 -21.047 1 72.44 514 TRP A O 1
ATOM 3873 N N . PRO A 1 515 ? 15.195 9.664 -22.516 1 72.19 515 PRO A N 1
ATOM 3874 C CA . PRO A 1 515 ? 16.531 10.234 -22.297 1 72.19 515 PRO A CA 1
ATOM 3875 C C . PRO A 1 515 ? 16.641 11.664 -22.797 1 72.19 515 PRO A C 1
ATOM 3877 O O . PRO A 1 515 ? 15.922 12.062 -23.719 1 72.19 515 PRO A O 1
ATOM 3880 N N . TYR A 1 516 ? 17.469 12.422 -22.078 1 72.69 516 TYR A N 1
ATOM 3881 C CA . TYR A 1 516 ? 17.797 13.773 -22.5 1 72.69 516 TYR A CA 1
ATOM 3882 C C . TYR A 1 516 ? 18.547 13.758 -23.828 1 72.69 516 TYR A C 1
ATOM 3884 O O . TYR A 1 516 ? 19.375 12.867 -24.078 1 72.69 516 TYR A O 1
ATOM 3892 N N . ASN A 1 517 ? 18.016 14.617 -24.703 1 71.88 517 ASN A N 1
ATOM 3893 C CA . ASN A 1 517 ? 18.719 14.805 -25.969 1 71.88 517 ASN A CA 1
ATOM 3894 C C . ASN A 1 517 ? 19.266 16.219 -26.094 1 71.88 517 ASN A C 1
ATOM 3896 O O . ASN A 1 517 ? 18.562 17.203 -25.844 1 71.88 517 ASN A O 1
ATOM 3900 N N . ASP A 1 518 ? 20.5 16.312 -26.344 1 71.81 518 ASP A N 1
ATOM 3901 C CA . ASP A 1 518 ? 21.172 17.594 -26.438 1 71.81 518 ASP A CA 1
ATOM 3902 C C . ASP A 1 518 ? 20.422 18.531 -27.375 1 71.81 518 ASP A C 1
ATOM 3904 O O . ASP A 1 518 ? 20.531 19.766 -27.234 1 71.81 518 ASP A O 1
ATOM 3908 N N . GLY A 1 519 ? 19.672 18.062 -28.188 1 77 519 GLY A N 1
ATOM 3909 C CA . GLY A 1 519 ? 18.938 18.906 -29.125 1 77 519 GLY A CA 1
ATOM 3910 C C . GLY A 1 519 ? 17.625 19.438 -28.562 1 77 519 GLY A C 1
ATOM 3911 O O . GLY A 1 519 ? 16.938 20.203 -29.219 1 77 519 GLY A O 1
ATOM 3912 N N . MET A 1 520 ? 17.422 19.203 -27.375 1 80.12 520 MET A N 1
ATOM 3913 C CA . MET A 1 520 ? 16.141 19.578 -26.766 1 80.12 520 MET A CA 1
ATOM 3914 C C . MET A 1 520 ? 16.188 21.031 -26.281 1 80.12 520 MET A C 1
ATOM 3916 O O . MET A 1 520 ? 17.172 21.469 -25.703 1 80.12 520 MET A O 1
ATOM 3920 N N . SER A 1 521 ? 15.227 21.812 -26.625 1 86.06 521 SER A N 1
ATOM 3921 C CA . SER A 1 521 ? 15.102 23.172 -26.125 1 86.06 521 SER A CA 1
ATOM 3922 C C . SER A 1 521 ? 14.93 23.188 -24.609 1 86.06 521 SER A C 1
ATOM 3924 O O . SER A 1 521 ? 14.617 22.156 -24 1 86.06 521 SER A O 1
ATOM 3926 N N . ASP A 1 522 ? 15.172 24.312 -24.031 1 82.69 522 ASP A N 1
ATOM 3927 C CA . ASP A 1 522 ? 15.031 24.453 -22.594 1 82.69 522 ASP A CA 1
ATOM 3928 C C . ASP A 1 522 ? 13.594 24.188 -22.156 1 82.69 522 ASP A C 1
ATOM 3930 O O . ASP A 1 522 ? 13.359 23.578 -21.109 1 82.69 522 ASP A O 1
ATOM 3934 N N . ALA A 1 523 ? 12.734 24.656 -22.922 1 86.19 523 ALA A N 1
ATOM 3935 C CA . ALA A 1 523 ? 11.32 24.453 -22.609 1 86.19 523 ALA A CA 1
ATOM 3936 C C . ALA A 1 523 ? 10.938 22.984 -22.719 1 86.19 523 ALA A C 1
ATOM 3938 O O . ALA A 1 523 ? 10.188 22.469 -21.891 1 86.19 523 ALA A O 1
ATOM 3939 N N . ALA A 1 524 ? 11.477 22.375 -23.719 1 85.5 524 ALA A N 1
ATOM 3940 C CA . ALA A 1 524 ? 11.195 20.953 -23.922 1 85.5 524 ALA A CA 1
ATOM 3941 C C . ALA A 1 524 ? 11.797 20.109 -22.797 1 85.5 524 ALA A C 1
ATOM 3943 O O . ALA A 1 524 ? 11.195 19.141 -22.344 1 85.5 524 ALA A O 1
ATOM 3944 N N . ASN A 1 525 ? 12.922 20.5 -22.406 1 84.25 525 ASN A N 1
ATOM 3945 C CA . ASN A 1 525 ? 13.562 19.781 -21.312 1 84.25 525 ASN A CA 1
ATOM 3946 C C . ASN A 1 525 ? 12.812 20 -20 1 84.25 525 ASN A C 1
ATOM 3948 O O . ASN A 1 525 ? 12.703 19.078 -19.188 1 84.25 525 ASN A O 1
ATOM 3952 N N . SER A 1 526 ? 12.391 21.25 -19.844 1 84.75 526 SER A N 1
ATOM 3953 C CA . SER A 1 526 ? 11.609 21.531 -18.641 1 84.75 526 SER A CA 1
ATOM 3954 C C . SER A 1 526 ? 10.328 20.703 -18.609 1 84.75 526 SER A C 1
ATOM 3956 O O . SER A 1 526 ? 9.922 20.219 -17.547 1 84.75 526 SER A O 1
ATOM 3958 N N . PHE A 1 527 ? 9.773 20.594 -19.719 1 87.44 527 PHE A N 1
ATOM 3959 C CA . PHE A 1 527 ? 8.57 19.781 -19.844 1 87.44 527 PHE A CA 1
ATOM 3960 C C . PHE A 1 527 ? 8.867 18.312 -19.562 1 87.44 527 PHE A C 1
ATOM 3962 O O . PHE A 1 527 ? 8.117 17.641 -18.844 1 87.44 527 PHE A O 1
ATOM 3969 N N . ARG A 1 528 ? 9.922 17.844 -20.094 1 84.94 528 ARG A N 1
ATOM 3970 C CA . ARG A 1 528 ? 10.336 16.453 -19.891 1 84.94 528 ARG A CA 1
ATOM 3971 C C . ARG A 1 528 ? 10.578 16.172 -18.422 1 84.94 528 ARG A C 1
ATOM 3973 O O . ARG A 1 528 ? 10.086 15.172 -17.891 1 84.94 528 ARG A O 1
ATOM 3980 N N . VAL A 1 529 ? 11.297 17.047 -17.781 1 83.69 529 VAL A N 1
ATOM 3981 C CA . VAL A 1 529 ? 11.633 16.859 -16.359 1 83.69 529 VAL A CA 1
ATOM 3982 C C . VAL A 1 529 ? 10.359 16.906 -15.523 1 83.69 529 VAL A C 1
ATOM 3984 O O . VAL A 1 529 ? 10.195 16.109 -14.602 1 83.69 529 VAL A O 1
ATOM 3987 N N . GLY A 1 530 ? 9.484 17.828 -15.867 1 85.88 530 GLY A N 1
ATOM 3988 C CA . GLY A 1 530 ? 8.219 17.906 -15.164 1 85.88 530 GLY A CA 1
ATOM 3989 C C . GLY A 1 530 ? 7.387 16.641 -15.273 1 85.88 530 GLY A C 1
ATOM 3990 O O . GLY A 1 530 ? 6.836 16.172 -14.281 1 85.88 530 GLY A O 1
ATOM 3991 N N . CYS A 1 531 ? 7.379 16.078 -16.422 1 85.44 531 CYS A N 1
ATOM 3992 C CA . CYS A 1 531 ? 6.641 14.852 -16.656 1 85.44 531 CYS A CA 1
ATOM 3993 C C . CYS A 1 531 ? 7.277 13.688 -15.906 1 85.44 531 CYS A C 1
ATOM 3995 O O . CYS A 1 531 ? 6.574 12.828 -15.367 1 85.44 531 CYS A O 1
ATOM 3997 N N . MET A 1 532 ? 8.531 13.727 -15.852 1 83 532 MET A N 1
ATOM 3998 C CA . MET A 1 532 ? 9.242 12.648 -15.18 1 83 532 MET A CA 1
ATOM 3999 C C . MET A 1 532 ? 9.008 12.695 -13.672 1 83 532 MET A C 1
ATOM 4001 O O . MET A 1 532 ? 8.836 11.656 -13.031 1 83 532 MET A O 1
ATOM 4005 N N . ILE A 1 533 ? 9.008 13.898 -13.141 1 83.31 533 ILE A N 1
ATOM 4006 C CA . ILE A 1 533 ? 8.734 14.039 -11.719 1 83.31 533 ILE A CA 1
ATOM 4007 C C . ILE A 1 533 ? 7.328 13.539 -11.406 1 83.31 533 ILE A C 1
ATOM 4009 O O . ILE A 1 533 ? 7.125 12.789 -10.445 1 83.31 533 ILE A O 1
ATOM 4013 N N . ALA A 1 534 ? 6.465 13.883 -12.297 1 85.31 534 ALA A N 1
ATOM 4014 C CA . ALA A 1 534 ? 5.062 13.516 -12.094 1 85.31 534 ALA A CA 1
ATOM 4015 C C . ALA A 1 534 ? 4.871 12.008 -12.195 1 85.31 534 ALA A C 1
ATOM 4017 O O . ALA A 1 534 ? 4.277 11.391 -11.305 1 85.31 534 ALA A O 1
ATOM 4018 N N . ILE A 1 535 ? 5.398 11.414 -13.164 1 83.25 535 ILE A N 1
ATOM 4019 C CA . ILE A 1 535 ? 5.168 10 -13.438 1 83.25 535 ILE A CA 1
ATOM 4020 C C . ILE A 1 535 ? 5.855 9.148 -12.375 1 83.25 535 ILE A C 1
ATOM 4022 O O . ILE A 1 535 ? 5.395 8.055 -12.055 1 83.25 535 ILE A O 1
ATOM 4026 N N . ASN A 1 536 ? 6.898 9.703 -11.797 1 83.38 536 ASN A N 1
ATOM 4027 C CA . ASN A 1 536 ? 7.637 8.953 -10.781 1 83.38 536 ASN A CA 1
ATOM 4028 C C . ASN A 1 536 ? 7.055 9.172 -9.391 1 83.38 536 ASN A C 1
ATOM 4030 O O . ASN A 1 536 ? 7.609 8.703 -8.398 1 83.38 536 ASN A O 1
ATOM 4034 N N . THR A 1 537 ? 6.02 9.93 -9.336 1 87 537 THR A N 1
ATOM 4035 C CA . THR A 1 537 ? 5.273 10.094 -8.094 1 87 537 THR A CA 1
ATOM 4036 C C . THR A 1 537 ? 4.121 9.094 -8.023 1 87 537 THR A C 1
ATOM 4038 O O . THR A 1 537 ? 3.195 9.141 -8.836 1 87 537 THR A O 1
ATOM 4041 N N . PRO A 1 538 ? 4.145 8.242 -7.074 1 90.69 538 PRO A N 1
ATOM 4042 C CA . PRO A 1 538 ? 3.184 7.141 -7.02 1 90.69 538 PRO A CA 1
ATOM 4043 C C . PRO A 1 538 ? 1.733 7.617 -7.074 1 90.69 538 PRO A C 1
ATOM 4045 O O . PRO A 1 538 ? 0.933 7.078 -7.844 1 90.69 538 PRO A O 1
ATOM 4048 N N . TYR A 1 539 ? 1.365 8.578 -6.227 1 90.62 539 TYR A N 1
ATOM 4049 C CA . TYR A 1 539 ? -0.043 8.961 -6.199 1 90.62 539 TYR A CA 1
ATOM 4050 C C . TYR A 1 539 ? -0.449 9.633 -7.504 1 90.62 539 TYR A C 1
ATOM 4052 O O . TYR A 1 539 ? -1.626 9.633 -7.871 1 90.62 539 TYR A O 1
ATOM 4060 N N . PHE A 1 540 ? 0.532 10.234 -8.281 1 89.94 540 PHE A N 1
ATOM 4061 C CA . PHE A 1 540 ? 0.209 10.859 -9.555 1 89.94 540 PHE A CA 1
ATOM 4062 C C . PHE A 1 540 ? -0.183 9.812 -10.594 1 89.94 540 PHE A C 1
ATOM 4064 O O . PHE A 1 540 ? -1.265 9.883 -11.18 1 89.94 540 PHE A O 1
ATOM 4071 N N . ILE A 1 541 ? 0.684 8.852 -10.773 1 91.12 541 ILE A N 1
ATOM 4072 C CA . ILE A 1 541 ? 0.446 7.867 -11.828 1 91.12 541 ILE A CA 1
ATOM 4073 C C . ILE A 1 541 ? -0.787 7.031 -11.484 1 91.12 541 ILE A C 1
ATOM 4075 O O . ILE A 1 541 ? -1.565 6.676 -12.375 1 91.12 541 ILE A O 1
ATOM 4079 N N . GLY A 1 542 ? -0.929 6.684 -10.242 1 94.5 542 GLY A N 1
ATOM 4080 C CA . GLY A 1 542 ? -2.111 5.945 -9.828 1 94.5 542 GLY A CA 1
ATOM 4081 C C . GLY A 1 542 ? -3.4 6.723 -10.031 1 94.5 542 GLY A C 1
ATOM 4082 O O . GLY A 1 542 ? -4.383 6.18 -10.539 1 94.5 542 GLY A O 1
ATOM 4083 N N . SER A 1 543 ? -3.402 7.988 -9.672 1 93.38 543 SER A N 1
ATOM 4084 C CA . SER A 1 543 ? -4.605 8.812 -9.758 1 93.38 543 SER A CA 1
ATOM 4085 C C . SER A 1 543 ? -4.969 9.102 -11.211 1 93.38 543 SER A C 1
ATOM 4087 O O . SER A 1 543 ? -6.145 9.055 -11.578 1 93.38 543 SER A O 1
ATOM 4089 N N . VAL A 1 544 ? -4 9.453 -11.992 1 92.88 544 VAL A N 1
ATOM 4090 C CA . VAL A 1 544 ? -4.254 9.742 -13.398 1 92.88 544 VAL A CA 1
ATOM 4091 C C . VAL A 1 544 ? -4.824 8.508 -14.094 1 92.88 544 VAL A C 1
ATOM 4093 O O . VAL A 1 544 ? -5.77 8.602 -14.875 1 92.88 544 VAL A O 1
ATOM 4096 N N . THR A 1 545 ? -4.246 7.391 -13.766 1 95.69 545 THR A N 1
ATOM 4097 C CA . THR A 1 545 ? -4.75 6.145 -14.336 1 95.69 545 THR A CA 1
ATOM 4098 C C . THR A 1 545 ? -6.188 5.895 -13.906 1 95.69 545 THR A C 1
ATOM 4100 O O . THR A 1 545 ? -7.031 5.512 -14.719 1 95.69 545 THR A O 1
ATOM 4103 N N . ALA A 1 546 ? -6.461 6.102 -12.648 1 96.06 546 ALA A N 1
ATOM 4104 C CA . ALA A 1 546 ? -7.809 5.891 -12.133 1 96.06 546 ALA A CA 1
ATOM 4105 C C . ALA A 1 546 ? -8.805 6.824 -12.805 1 96.06 546 ALA A C 1
ATOM 4107 O O . ALA A 1 546 ? -9.898 6.402 -13.188 1 96.06 546 ALA A O 1
ATOM 4108 N N . ILE A 1 547 ? -8.445 8.062 -12.953 1 93.75 547 ILE A N 1
ATOM 4109 C CA . ILE A 1 547 ? -9.328 9.055 -13.562 1 93.75 547 ILE A CA 1
ATOM 4110 C C . ILE A 1 547 ? -9.578 8.695 -15.023 1 93.75 547 ILE A C 1
ATOM 4112 O O . ILE A 1 547 ? -10.719 8.703 -15.484 1 93.75 547 ILE A O 1
ATOM 4116 N N . LEU A 1 548 ? -8.508 8.398 -15.727 1 94.69 548 LEU A N 1
ATOM 4117 C CA . LEU A 1 548 ? -8.633 8.07 -17.141 1 94.69 548 LEU A CA 1
ATOM 4118 C C . LEU A 1 548 ? -9.508 6.836 -17.344 1 94.69 548 LEU A C 1
ATOM 4120 O O . LEU A 1 548 ? -10.391 6.828 -18.203 1 94.69 548 LEU A O 1
ATOM 4124 N N . LEU A 1 549 ? -9.25 5.82 -16.594 1 95.94 549 LEU A N 1
ATOM 4125 C CA . LEU A 1 549 ? -10.023 4.59 -16.734 1 95.94 549 LEU A CA 1
ATOM 4126 C C . LEU A 1 549 ? -11.477 4.812 -16.328 1 95.94 549 LEU A C 1
ATOM 4128 O O . LEU A 1 549 ? -12.383 4.23 -16.922 1 95.94 549 LEU A O 1
ATOM 4132 N N . ASN A 1 550 ? -11.68 5.605 -15.273 1 93.69 550 ASN A N 1
ATOM 4133 C CA . ASN A 1 550 ? -13.031 5.926 -14.852 1 93.69 550 ASN A CA 1
ATOM 4134 C C . ASN A 1 550 ? -13.828 6.602 -15.969 1 93.69 550 ASN A C 1
ATOM 4136 O O . ASN A 1 550 ? -15.023 6.367 -16.109 1 93.69 550 ASN A O 1
ATOM 4140 N N . LEU A 1 551 ? -13.148 7.375 -16.766 1 92.56 551 LEU A N 1
ATOM 4141 C CA . LEU A 1 551 ? -13.82 8.125 -17.812 1 92.56 551 LEU A CA 1
ATOM 4142 C C . LEU A 1 551 ? -13.969 7.273 -19.078 1 92.56 551 LEU A C 1
ATOM 4144 O O . LEU A 1 551 ? -14.898 7.477 -19.859 1 92.56 551 LEU A O 1
ATOM 4148 N N . ILE A 1 552 ? -13.117 6.305 -19.297 1 92.38 552 ILE A N 1
ATOM 4149 C CA . ILE A 1 552 ? -13.078 5.539 -20.531 1 92.38 552 ILE A CA 1
ATOM 4150 C C . ILE A 1 552 ? -13.992 4.32 -20.406 1 92.38 552 ILE A C 1
ATOM 4152 O O . ILE A 1 552 ? -14.711 3.98 -21.359 1 92.38 552 ILE A O 1
ATOM 4156 N N . ILE A 1 553 ? -13.93 3.615 -19.281 1 91.38 553 ILE A N 1
ATOM 4157 C CA . ILE A 1 553 ? -14.664 2.365 -19.125 1 91.38 553 ILE A CA 1
ATOM 4158 C C . ILE A 1 553 ? -16.141 2.664 -18.844 1 91.38 553 ILE A C 1
ATOM 4160 O O . ILE A 1 553 ? -16.453 3.395 -17.906 1 91.38 553 ILE A O 1
ATOM 4164 N N . PRO A 1 554 ? -17 2.137 -19.609 1 84.94 554 PRO A N 1
ATOM 4165 C CA . PRO A 1 554 ? -18.422 2.404 -19.438 1 84.94 554 PRO A CA 1
ATOM 4166 C C . PRO A 1 554 ? -18.984 1.779 -18.172 1 84.94 554 PRO A C 1
ATOM 4168 O O . PRO A 1 554 ? -18.469 0.768 -17.688 1 84.94 554 PRO A O 1
ATOM 4171 N N . THR A 1 555 ? -19.906 2.457 -17.562 1 75.62 555 THR A N 1
ATOM 4172 C CA . THR A 1 555 ? -20.578 1.972 -16.359 1 75.62 555 THR A CA 1
ATOM 4173 C C . THR A 1 555 ? -21.516 0.823 -16.688 1 75.62 555 THR A C 1
ATOM 4175 O O . THR A 1 555 ? -22.25 0.879 -17.688 1 75.62 555 THR A O 1
ATOM 4178 N N . ASP A 1 556 ? -21.125 -0.466 -16.453 1 57.56 556 ASP A N 1
ATOM 4179 C CA . ASP A 1 556 ? -21.859 -1.677 -16.797 1 57.56 556 ASP A CA 1
ATOM 4180 C C . ASP A 1 556 ? -23.25 -1.674 -16.156 1 57.56 556 ASP A C 1
ATOM 4182 O O . ASP A 1 556 ? -23.391 -1.375 -14.977 1 57.56 556 ASP A O 1
ATOM 4186 N N . LEU A 1 557 ? -24.297 -1.526 -16.891 1 47.69 557 LEU A N 1
ATOM 4187 C CA . LEU A 1 557 ? -25.672 -1.802 -16.484 1 47.69 557 LEU A CA 1
ATOM 4188 C C . LEU A 1 557 ? -25.766 -3.119 -15.719 1 47.69 557 LEU A C 1
ATOM 4190 O O . LEU A 1 557 ? -26.656 -3.301 -14.883 1 47.69 557 LEU A O 1
ATOM 4194 N N . GLU A 1 558 ? -25.172 -4.141 -16.188 1 47.19 558 GLU A N 1
ATOM 4195 C CA . GLU A 1 558 ? -25.297 -5.504 -15.68 1 47.19 558 GLU A CA 1
ATOM 4196 C C . GLU A 1 558 ? -24.719 -5.625 -14.273 1 47.19 558 GLU A C 1
ATOM 4198 O O . GLU A 1 558 ? -24.922 -6.641 -13.602 1 47.19 558 GLU A O 1
ATOM 4203 N N . ASP A 1 559 ? -23.812 -4.875 -13.945 1 48.38 559 ASP A N 1
ATOM 4204 C CA . ASP A 1 559 ? -23.156 -4.906 -12.641 1 48.38 559 ASP A CA 1
ATOM 4205 C C . ASP A 1 559 ? -24.172 -4.723 -11.516 1 48.38 559 ASP A C 1
ATOM 4207 O O . ASP A 1 559 ? -23.812 -4.863 -10.336 1 48.38 559 ASP A O 1
ATOM 4211 N N . ASP A 1 560 ? -25.281 -4.375 -11.836 1 43 560 ASP A N 1
ATOM 4212 C CA . ASP A 1 560 ? -26.453 -4.312 -10.961 1 43 560 ASP A CA 1
ATOM 4213 C C . ASP A 1 560 ? -26.844 -5.707 -10.477 1 43 560 ASP A C 1
ATOM 4215 O O . ASP A 1 560 ? -27.5 -5.844 -9.438 1 43 560 ASP A O 1
ATOM 4219 N N . ILE A 1 561 ? -26.656 -6.656 -11.242 1 41.34 561 ILE A N 1
ATOM 4220 C CA . ILE A 1 561 ? -27.047 -7.992 -10.805 1 41.34 561 ILE A CA 1
ATOM 4221 C C . ILE A 1 561 ? -26.156 -8.445 -9.656 1 41.34 561 ILE A C 1
ATOM 4223 O O . ILE A 1 561 ? -26.625 -9.117 -8.734 1 41.34 561 ILE A O 1
ATOM 4227 N N . GLU A 1 562 ? -24.875 -8.266 -9.688 1 44.31 562 GLU A N 1
ATOM 4228 C CA . GLU A 1 562 ? -23.953 -8.656 -8.625 1 44.31 562 GLU A CA 1
ATOM 4229 C C . GLU A 1 562 ? -24.266 -7.93 -7.324 1 44.31 562 GLU A C 1
ATOM 4231 O O . GLU A 1 562 ? -24.141 -8.508 -6.238 1 44.31 562 GLU A O 1
ATOM 4236 N N . VAL A 1 563 ? -24.688 -6.707 -7.375 1 43.72 563 VAL A N 1
ATOM 4237 C CA . VAL A 1 563 ? -25.078 -5.883 -6.238 1 43.72 563 VAL A CA 1
ATOM 4238 C C . VAL A 1 563 ? -26.375 -6.43 -5.633 1 43.72 563 VAL A C 1
ATOM 4240 O O . VAL A 1 563 ? -26.578 -6.355 -4.422 1 43.72 563 VAL A O 1
ATOM 4243 N N . GLU A 1 564 ? -27.266 -6.844 -6.387 1 38.09 564 GLU A N 1
ATOM 4244 C CA . GLU A 1 564 ? -28.516 -7.359 -5.852 1 38.09 564 GLU A CA 1
ATOM 4245 C C . GLU A 1 564 ? -28.297 -8.609 -5.016 1 38.09 564 GLU A C 1
ATOM 4247 O O . GLU A 1 564 ? -28.938 -8.805 -3.984 1 38.09 564 GLU A O 1
ATOM 4252 N N . ILE A 1 565 ? -27.453 -9.391 -5.449 1 38.22 565 ILE A N 1
ATOM 4253 C CA . ILE A 1 565 ? -27.234 -10.633 -4.707 1 38.22 565 ILE A CA 1
ATOM 4254 C C . ILE A 1 565 ? -26.516 -10.328 -3.395 1 38.22 565 ILE A C 1
ATOM 4256 O O . ILE A 1 565 ? -26.891 -10.859 -2.344 1 38.22 565 ILE A O 1
ATOM 4260 N N . GLU A 1 566 ? -25.516 -9.5 -3.369 1 41.09 566 GLU A N 1
ATOM 4261 C CA . GLU A 1 566 ? -24.734 -9.203 -2.172 1 41.09 566 GLU A CA 1
ATOM 4262 C C . GLU A 1 566 ? -25.5 -8.266 -1.234 1 41.09 566 GLU A C 1
ATOM 4264 O O . GLU A 1 566 ? -25.375 -8.375 -0.012 1 41.09 566 GLU A O 1
ATOM 4269 N N . ALA A 1 567 ? -26.266 -7.285 -1.618 1 38.44 567 ALA A N 1
ATOM 4270 C CA . ALA A 1 567 ? -27.156 -6.457 -0.824 1 38.44 567 ALA A CA 1
ATOM 4271 C C . ALA A 1 567 ? -28.188 -7.312 -0.08 1 38.44 567 ALA A C 1
ATOM 4273 O O . ALA A 1 567 ? -28.578 -6.992 1.045 1 38.44 567 ALA A O 1
ATOM 4274 N N . THR A 1 568 ? -28.688 -8.289 -0.639 1 35.97 568 THR A N 1
ATOM 4275 C CA . THR A 1 568 ? -29.641 -9.148 0.055 1 35.97 568 THR A CA 1
ATOM 4276 C C . THR A 1 568 ? -28.984 -9.82 1.26 1 35.97 568 THR A C 1
ATOM 4278 O O . THR A 1 568 ? -29.656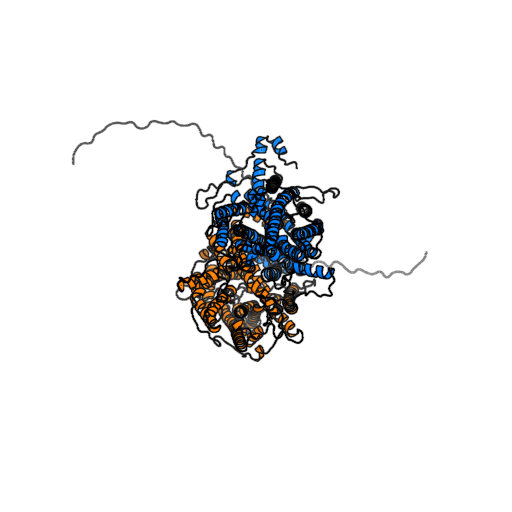 -10.109 2.254 1 35.97 568 THR A O 1
ATOM 4281 N N . TRP A 1 569 ? -27.719 -9.922 1.275 1 36.91 569 TRP A N 1
ATOM 4282 C CA . TRP A 1 569 ? -27.031 -10.617 2.355 1 36.91 569 TRP A CA 1
ATOM 4283 C C . TRP A 1 569 ? -26.812 -9.688 3.549 1 36.91 569 TRP A C 1
ATOM 4285 O O . TRP A 1 569 ? -26.938 -10.117 4.699 1 36.91 569 TRP A O 1
ATOM 4295 N N . HIS A 1 570 ? -26.422 -8.43 3.367 1 39.62 570 HIS A N 1
ATOM 4296 C CA . HIS A 1 570 ? -26.297 -7.512 4.496 1 39.62 570 HIS A CA 1
ATOM 4297 C C . HIS A 1 570 ? -27.625 -7.312 5.195 1 39.62 570 HIS A C 1
ATOM 4299 O O . HIS A 1 570 ? -27.672 -7.062 6.402 1 39.62 570 HIS A O 1
ATOM 4305 N N . VAL A 1 571 ? -28.734 -7.316 4.543 1 36.25 571 VAL A N 1
ATOM 4306 C CA . VAL A 1 571 ? -30.047 -7.125 5.152 1 36.25 571 VAL A CA 1
ATOM 4307 C C . VAL A 1 571 ? -30.406 -8.352 5.992 1 36.25 571 VAL A C 1
ATOM 4309 O O . VAL A 1 571 ? -30.938 -8.211 7.094 1 36.25 571 VAL A O 1
ATOM 4312 N N . GLU A 1 572 ? -30.031 -9.547 5.512 1 36.19 572 GLU A N 1
ATOM 4313 C CA . GLU A 1 572 ? -30.531 -10.719 6.227 1 36.19 572 GLU A CA 1
ATOM 4314 C C . GLU A 1 572 ? -29.734 -10.977 7.5 1 36.19 572 GLU A C 1
ATOM 4316 O O . GLU A 1 572 ? -30.266 -11.508 8.477 1 36.19 572 GLU A O 1
ATOM 4321 N N . GLU A 1 573 ? -28.453 -10.656 7.582 1 38.62 573 GLU A N 1
ATOM 4322 C CA . GLU A 1 573 ? -27.719 -10.891 8.82 1 38.62 573 GLU A CA 1
ATOM 4323 C C . GLU A 1 573 ? -28.203 -9.953 9.93 1 38.62 573 GLU A C 1
ATOM 4325 O O . GLU A 1 573 ? -28.094 -10.281 11.117 1 38.62 573 GLU A O 1
ATOM 4330 N N . GLU A 1 574 ? -28.625 -8.805 9.672 1 36.53 574 GLU A N 1
ATOM 4331 C CA . GLU A 1 574 ? -29.234 -8.008 10.727 1 36.53 574 GLU A CA 1
ATOM 4332 C C . GLU A 1 574 ? -30.469 -8.695 11.305 1 36.53 574 GLU A C 1
ATOM 4334 O O . GLU A 1 574 ? -30.781 -8.531 12.484 1 36.53 574 GLU A O 1
ATOM 4339 N N . ASP A 1 575 ? -31.219 -9.414 10.453 1 35.25 575 ASP A N 1
ATOM 4340 C CA . ASP A 1 575 ? -32.469 -9.953 10.961 1 35.25 575 ASP A CA 1
ATOM 4341 C C . ASP A 1 575 ? -32.219 -11.125 11.906 1 35.25 575 ASP A C 1
ATOM 4343 O O . ASP A 1 575 ? -33.062 -11.438 12.742 1 35.25 575 ASP A O 1
ATOM 4347 N N . ASP A 1 576 ? -31.219 -11.883 11.609 1 36.06 576 ASP A N 1
ATOM 4348 C CA . ASP A 1 576 ? -31.234 -13.109 12.406 1 36.06 576 ASP A CA 1
ATOM 4349 C C . ASP A 1 576 ? -30.797 -12.836 13.844 1 36.06 576 ASP A C 1
ATOM 4351 O O . ASP A 1 576 ? -30.688 -13.766 14.648 1 36.06 576 ASP A O 1
ATOM 4355 N N . GLU A 1 577 ? -30.219 -11.742 14.164 1 35.16 577 GLU A N 1
ATOM 4356 C CA . GLU A 1 577 ? -30.109 -11.734 15.617 1 35.16 577 GLU A CA 1
ATOM 4357 C C . GLU A 1 577 ? -31.5 -11.781 16.266 1 35.16 577 GLU A C 1
ATOM 4359 O O . GLU A 1 577 ? -31.609 -12.109 17.453 1 35.16 577 GLU A O 1
ATOM 4364 N N . ASP A 1 578 ? -32.469 -10.961 15.797 1 32.12 578 ASP A N 1
ATOM 4365 C CA . ASP A 1 578 ? -33.75 -11.188 16.484 1 32.12 578 ASP A CA 1
ATOM 4366 C C . ASP A 1 578 ? -34.438 -12.438 15.953 1 32.12 578 ASP A C 1
ATOM 4368 O O . ASP A 1 578 ? -34.375 -12.727 14.75 1 32.12 578 ASP A O 1
ATOM 4372 N N . GLY A 1 579 ? -34.688 -13.57 16.672 1 32.25 579 GLY A N 1
ATOM 4373 C CA . GLY A 1 579 ? -35.406 -14.844 16.562 1 32.25 579 GLY A CA 1
ATOM 4374 C C . GLY A 1 579 ? -36.531 -14.82 15.547 1 32.25 579 GLY A C 1
ATOM 4375 O O . GLY A 1 579 ? -37.156 -15.844 15.297 1 32.25 579 GLY A O 1
ATOM 4376 N N . GLU A 1 580 ? -37.344 -13.781 15.562 1 30.36 580 GLU A N 1
ATOM 4377 C CA . GLU A 1 580 ? -38.594 -14.047 14.906 1 30.36 580 GLU A CA 1
ATOM 4378 C C . GLU A 1 580 ? -38.469 -14.047 13.391 1 30.36 580 GLU A C 1
ATOM 4380 O O . GLU A 1 580 ? -37.875 -13.125 12.812 1 30.36 580 GLU A O 1
ATOM 4385 N N . PRO A 1 581 ? -38.406 -15.328 12.875 1 33.34 581 PRO A N 1
ATOM 4386 C CA . PRO A 1 581 ? -38.469 -15.508 11.422 1 33.34 581 PRO A CA 1
ATOM 4387 C C . PRO A 1 581 ? -39.406 -14.508 10.742 1 33.34 581 PRO A C 1
ATOM 4389 O O . PRO A 1 581 ? -40.562 -14.383 11.125 1 33.34 581 PRO A O 1
ATOM 4392 N N . LEU A 1 582 ? -39 -13.289 10.492 1 29 582 LEU A N 1
ATOM 4393 C CA . LEU A 1 582 ? -39.969 -12.531 9.711 1 29 582 LEU A CA 1
ATOM 4394 C C . LEU A 1 582 ? -40.375 -13.312 8.469 1 29 582 LEU A C 1
ATOM 4396 O O . LEU A 1 582 ? -39.562 -13.555 7.574 1 29 582 LEU A O 1
ATOM 4400 N N . THR A 1 583 ? -41.344 -14.359 8.703 1 25.72 583 THR A N 1
ATOM 4401 C CA . THR A 1 583 ? -42.219 -14.883 7.656 1 25.72 583 THR A CA 1
ATOM 4402 C C . THR A 1 583 ? -42.812 -13.75 6.828 1 25.72 583 THR A C 1
ATOM 4404 O O . THR A 1 583 ? -43.75 -13.062 7.273 1 25.72 583 THR A O 1
ATOM 4407 N N . LYS A 1 584 ? -42.031 -12.922 6.32 1 27.78 584 LYS A N 1
ATOM 4408 C CA . LYS A 1 584 ? -42.781 -12.203 5.293 1 27.78 584 LYS A CA 1
ATOM 4409 C C . LYS A 1 584 ? -43.531 -13.164 4.375 1 27.78 584 LYS A C 1
ATOM 4411 O O . LYS A 1 584 ? -42.906 -13.883 3.584 1 27.78 584 LYS A O 1
ATOM 4416 N N . GLN A 1 585 ? -44.719 -13.695 4.895 1 20.98 585 GLN A N 1
ATOM 4417 C CA . GLN A 1 585 ? -45.812 -14.18 4.082 1 20.98 585 GLN A CA 1
ATOM 4418 C C . GLN A 1 585 ? -46.125 -13.211 2.947 1 20.98 585 GLN A C 1
ATOM 4420 O O . GLN A 1 585 ? -46.656 -12.125 3.184 1 20.98 585 GLN A O 1
ATOM 4425 N N . LYS A 1 586 ? -45.219 -13.031 2.086 1 25.91 586 LYS A N 1
ATOM 4426 C CA . LYS A 1 586 ? -45.844 -12.641 0.839 1 25.91 586 LYS A CA 1
ATOM 4427 C C . LYS A 1 586 ? -47.125 -13.477 0.588 1 25.91 586 LYS A C 1
ATOM 4429 O O . LYS A 1 586 ? -47.031 -14.664 0.275 1 25.91 586 LYS A O 1
ATOM 4434 N N . THR A 1 587 ? -48.156 -13.359 1.459 1 22.94 587 THR A N 1
ATOM 4435 C CA . THR A 1 587 ? -49.531 -13.625 1.056 1 22.94 587 THR A CA 1
ATOM 4436 C C . THR A 1 587 ? -49.812 -13.078 -0.341 1 22.94 587 THR A C 1
ATOM 4438 O O . THR A 1 587 ? -49.844 -11.859 -0.54 1 22.94 587 THR A O 1
ATOM 4441 N N . ILE A 1 588 ? -49.062 -13.602 -1.252 1 23.92 588 ILE A N 1
ATOM 4442 C CA . ILE A 1 588 ? -49.719 -13.641 -2.551 1 23.92 588 ILE A CA 1
ATOM 4443 C C . ILE A 1 588 ? -51.188 -14.047 -2.373 1 23.92 588 ILE A C 1
ATOM 4445 O O . ILE A 1 588 ? -51.469 -15.203 -2.064 1 23.92 588 ILE A O 1
ATOM 4449 N N . ALA A 1 589 ? -51.812 -13.344 -1.443 1 21.5 589 ALA A N 1
ATOM 4450 C CA . ALA A 1 589 ? -53.281 -13.367 -1.505 1 21.5 589 ALA A CA 1
ATOM 4451 C C . ALA A 1 589 ? -53.75 -13.477 -2.947 1 21.5 589 ALA A C 1
ATOM 4453 O O . ALA A 1 589 ? -53.375 -12.672 -3.799 1 21.5 589 ALA A O 1
ATOM 4454 N N . ASP A 1 590 ? -54 -14.758 -3.285 1 23.5 590 ASP A N 1
ATOM 4455 C CA . ASP A 1 590 ? -54.875 -15.242 -4.367 1 23.5 590 ASP A CA 1
ATOM 4456 C C . ASP A 1 590 ? -56.094 -14.352 -4.531 1 23.5 590 ASP A C 1
ATOM 4458 O O . ASP A 1 590 ? -57.031 -14.422 -3.73 1 23.5 590 ASP A O 1
ATOM 4462 N N . GLY A 1 591 ? -55.969 -13.008 -4.25 1 20.77 591 GLY A N 1
ATOM 4463 C CA . GLY A 1 591 ? -57.125 -12.336 -4.77 1 20.77 591 GLY A CA 1
ATOM 4464 C C . GLY A 1 591 ? -57.688 -12.977 -6.039 1 20.77 591 GLY A C 1
ATOM 4465 O O . GLY A 1 591 ? -57.031 -12.93 -7.082 1 20.77 591 GLY A O 1
ATOM 4466 N N . GLU A 1 592 ? -58.219 -14.234 -5.766 1 20.61 592 GLU A N 1
ATOM 4467 C CA . GLU A 1 592 ? -59.25 -14.844 -6.613 1 20.61 592 GLU A CA 1
ATOM 4468 C C . GLU A 1 592 ? -60.188 -13.789 -7.176 1 20.61 592 GLU A C 1
ATOM 4470 O O . GLU A 1 592 ? -61.125 -13.375 -6.496 1 20.61 592 GLU A O 1
ATOM 4475 N N . LYS A 1 593 ? -59.625 -12.633 -7.535 1 23.22 593 LYS A N 1
ATOM 4476 C CA . LYS A 1 593 ? -60.594 -12.008 -8.43 1 23.22 593 LYS A CA 1
ATOM 4477 C C . LYS A 1 593 ? -61.312 -13.047 -9.273 1 23.22 593 LYS A C 1
ATOM 4479 O O . LYS A 1 593 ? -60.688 -13.945 -9.836 1 23.22 593 LYS A O 1
ATOM 4484 N N . ASN A 1 594 ? -62.625 -13.367 -8.93 1 19.5 594 ASN A N 1
ATOM 4485 C CA . ASN A 1 594 ? -63.719 -14.047 -9.609 1 19.5 594 ASN A CA 1
ATOM 4486 C C . ASN A 1 594 ? -63.625 -13.891 -11.117 1 19.5 594 ASN A C 1
ATOM 4488 O O . ASN A 1 594 ? -63.688 -12.773 -11.641 1 19.5 594 ASN A O 1
ATOM 4492 N N . LEU A 1 595 ? -62.688 -14.562 -11.727 1 20.09 595 LEU A N 1
ATOM 4493 C CA . LEU A 1 595 ? -62.906 -14.797 -13.141 1 20.09 595 LEU A CA 1
ATOM 4494 C C . LEU A 1 595 ? -64.375 -15.18 -13.383 1 20.09 595 LEU A C 1
ATOM 4496 O O . LEU A 1 595 ? -64.75 -16.312 -13.125 1 20.09 595 LEU A O 1
ATOM 4500 N N . VAL A 1 596 ? -65.312 -14.328 -12.82 1 21.67 596 VAL A N 1
ATOM 4501 C CA . VAL A 1 596 ? -66.688 -14.586 -13.227 1 21.67 596 VAL A CA 1
ATOM 4502 C C . VAL A 1 596 ? -66.75 -15.062 -14.68 1 21.67 596 VAL A C 1
ATOM 4504 O O . VAL A 1 596 ? -65.875 -14.703 -15.477 1 21.67 596 VAL A O 1
ATOM 4507 N N . ASP A 1 597 ? -67.625 -16.125 -14.938 1 18.5 597 ASP A N 1
ATOM 4508 C CA . ASP A 1 597 ? -68.062 -17 -16.016 1 18.5 597 ASP A CA 1
ATOM 4509 C C . ASP A 1 597 ? -68.25 -16.219 -17.312 1 18.5 597 ASP A C 1
ATOM 4511 O O . ASP A 1 597 ? -68.562 -15.023 -17.281 1 18.5 597 ASP A O 1
ATOM 4515 N N . ALA A 1 598 ? -67.812 -16.734 -18.422 1 20.38 598 ALA A N 1
ATOM 4516 C CA . ALA A 1 598 ? -67.938 -16.297 -19.812 1 20.38 598 ALA A CA 1
ATOM 4517 C C . ALA A 1 598 ? -69.375 -15.852 -20.109 1 20.38 598 ALA A C 1
ATOM 4519 O O . ALA A 1 598 ? -69.688 -15.406 -21.234 1 20.38 598 ALA A O 1
ATOM 4520 N N . GLU A 1 599 ? -70.312 -15.219 -19.391 1 18.09 599 GLU A N 1
ATOM 4521 C CA . GLU A 1 599 ? -71.5 -15.461 -20.172 1 18.09 599 GLU A CA 1
ATOM 4522 C C . GLU A 1 599 ? -71.25 -15.102 -21.641 1 18.09 599 GLU A C 1
ATOM 4524 O O . GLU A 1 599 ? -70.625 -14.094 -21.953 1 18.09 599 GLU A O 1
ATOM 4529 N N . ASP A 1 600 ? -71.375 -16.156 -22.531 1 18.88 600 ASP A N 1
ATOM 4530 C CA . ASP A 1 600 ? -71.438 -16.266 -24 1 18.88 600 ASP A CA 1
ATOM 4531 C C . ASP A 1 600 ? -72.375 -15.195 -24.578 1 18.88 600 ASP A C 1
ATOM 4533 O O . ASP A 1 600 ? -73.562 -15.461 -24.828 1 18.88 600 ASP A O 1
ATOM 4537 N N . PRO A 1 601 ? -72.5 -13.945 -23.922 1 19.88 601 PRO A N 1
ATOM 4538 C CA . PRO A 1 601 ? -73.812 -13.5 -24.5 1 19.88 601 PRO A CA 1
ATOM 4539 C C . PRO A 1 601 ? -73.812 -13.633 -26.016 1 19.88 601 PRO A C 1
ATOM 4541 O O . PRO A 1 601 ? -72.812 -13.695 -26.672 1 19.88 601 PRO A O 1
ATOM 4544 N N . ASP A 1 602 ? -75.125 -13.742 -26.562 1 18.02 602 ASP A N 1
ATOM 4545 C CA . ASP A 1 602 ? -75.75 -14.125 -27.828 1 18.02 602 ASP A CA 1
ATOM 4546 C C . ASP A 1 602 ? -75.25 -13.25 -28.969 1 18.02 602 ASP A C 1
ATOM 4548 O O . ASP A 1 602 ? -74.812 -12.109 -28.75 1 18.02 602 ASP A O 1
ATOM 4552 N N . PRO A 1 603 ? -75 -13.859 -30.109 1 19.77 603 PRO A N 1
ATOM 4553 C CA . PRO A 1 603 ? -74.562 -13.477 -31.453 1 19.77 603 PRO A CA 1
ATOM 4554 C C . PRO A 1 603 ? -75.25 -12.234 -31.984 1 19.77 603 PRO A C 1
ATOM 4556 O O . PRO A 1 603 ? -75.062 -11.852 -33.125 1 19.77 603 PRO A O 1
ATOM 4559 N N . THR A 1 604 ? -76.188 -11.516 -31.109 1 16.95 604 THR A N 1
ATOM 4560 C CA . THR A 1 604 ? -77.312 -11.172 -31.938 1 16.95 604 THR A CA 1
ATOM 4561 C C . THR A 1 604 ? -76.875 -10.32 -33.125 1 16.95 604 THR A C 1
ATOM 4563 O O . THR A 1 604 ? -75.75 -9.883 -33.188 1 16.95 604 THR A O 1
ATOM 4566 N N . GLU A 1 605 ? -77.75 -9.227 -33.438 1 17.17 605 GLU A N 1
ATOM 4567 C CA . GLU A 1 605 ? -78.562 -8.906 -34.594 1 17.17 605 GLU A CA 1
ATOM 4568 C C . GLU A 1 605 ? -77.812 -8.039 -35.594 1 17.17 605 GLU A C 1
ATOM 4570 O O . GLU A 1 605 ? -77 -7.188 -35.219 1 17.17 605 GLU A O 1
ATOM 4575 N N . PRO A 1 606 ? -78.062 -8.289 -36.875 1 17.47 606 PRO A N 1
ATOM 4576 C CA . PRO A 1 606 ? -77.625 -7.879 -38.219 1 17.47 606 PRO A CA 1
ATOM 4577 C C . PRO A 1 606 ? -77.688 -6.375 -38.438 1 17.47 606 PRO A C 1
ATOM 4579 O O . PRO A 1 606 ? -78.812 -5.793 -38.219 1 17.47 606 PRO A O 1
ATOM 4582 N N . SER A 1 607 ? -76.875 -5.48 -37.75 1 16.06 607 SER A N 1
ATOM 4583 C CA . SER A 1 607 ? -77.25 -4.176 -38.312 1 16.06 607 SER A CA 1
ATOM 4584 C C . SER A 1 607 ? -77.5 -4.262 -39.812 1 16.06 607 SER A C 1
ATOM 4586 O O . SER A 1 607 ? -76.75 -4.922 -40.531 1 16.06 607 SER A O 1
ATOM 4588 N N . VAL A 1 608 ? -78.562 -3.562 -40.219 1 16.09 608 VAL A N 1
ATOM 4589 C CA . VAL A 1 608 ? -79.438 -3.477 -41.375 1 16.09 608 VAL A CA 1
ATOM 4590 C C . VAL A 1 608 ? -78.688 -3.078 -42.625 1 16.09 608 VAL A C 1
ATOM 4592 O O . VAL A 1 608 ? -77.625 -2.424 -42.531 1 16.09 608 VAL A O 1
ATOM 4595 N N . LYS A 1 609 ? -79.375 -3.148 -43.781 1 15.3 609 LYS A N 1
ATOM 4596 C CA . LYS A 1 609 ? -79.5 -3.463 -45.188 1 15.3 609 LYS A CA 1
ATOM 4597 C C . LYS A 1 609 ? -79.125 -2.285 -46.062 1 15.3 609 LYS A C 1
ATOM 4599 O O . LYS A 1 609 ? -79.375 -1.131 -45.75 1 15.3 609 LYS A O 1
ATOM 4604 N N . ALA A 1 610 ? -78.375 -2.512 -47.031 1 16.45 610 ALA A N 1
ATOM 4605 C CA . ALA A 1 610 ? -77.875 -1.941 -48.312 1 16.45 610 ALA A CA 1
ATOM 4606 C C . ALA A 1 610 ? -79 -1.243 -49.031 1 16.45 610 ALA A C 1
ATOM 4608 O O . ALA A 1 610 ? -79.875 -1.898 -49.688 1 16.45 610 ALA A O 1
ATOM 4609 N N . ALA A 1 611 ? -79.688 -0.159 -48.594 1 14.91 611 ALA A N 1
ATOM 4610 C CA . ALA A 1 611 ? -80.688 0.238 -49.531 1 14.91 611 ALA A CA 1
ATOM 4611 C C . ALA A 1 611 ? -80.125 0.506 -50.906 1 14.91 611 ALA A C 1
ATOM 4613 O O . ALA A 1 611 ? -78.938 0.773 -51.062 1 14.91 611 ALA A O 1
ATOM 4614 N N . SER A 1 612 ? -80.938 1.321 -51.906 1 15.22 612 SER A N 1
ATOM 4615 C CA . SER A 1 612 ? -81.75 1.235 -53.125 1 15.22 612 SER A CA 1
ATOM 4616 C C . SER A 1 612 ? -81.125 1.999 -54.281 1 15.22 612 SER A C 1
ATOM 4618 O O . SER A 1 612 ? -80.188 2.777 -54.062 1 15.22 612 SER A O 1
ATOM 4620 N N . ASP A 1 613 ? -81.875 2.928 -55.156 1 15.97 613 ASP A N 1
ATOM 4621 C CA . ASP A 1 613 ? -82.438 2.859 -56.5 1 15.97 613 ASP A CA 1
ATOM 4622 C C . ASP A 1 613 ? -81.812 3.93 -57.375 1 15.97 613 ASP A C 1
ATOM 4624 O O . ASP A 1 613 ? -81.562 3.676 -58.562 1 15.97 613 ASP A O 1
ATOM 4628 N N . PRO A 1 614 ? -81.5 5.434 -57.125 1 16.39 614 PRO A N 1
ATOM 4629 C CA . PRO A 1 614 ? -82.25 6.344 -58.062 1 16.39 614 PRO A CA 1
ATOM 4630 C C . PRO A 1 614 ? -81.375 6.734 -59.25 1 16.39 614 PRO A C 1
ATOM 4632 O O . PRO A 1 614 ? -80.188 7.039 -59.094 1 16.39 614 PRO A O 1
ATOM 4635 N N . ARG A 1 615 ? -81.75 6.812 -60.625 1 18.09 615 ARG A N 1
ATOM 4636 C CA . ARG A 1 615 ? -81.438 6.895 -62.062 1 18.09 615 ARG A CA 1
ATOM 4637 C C . ARG A 1 615 ? -81.312 8.344 -62.5 1 18.09 615 ARG A C 1
ATOM 4639 O O . ARG A 1 615 ? -80.875 8.617 -63.625 1 18.09 615 ARG A O 1
ATOM 4646 N N . GLU A 1 616 ? -81.938 9.484 -61.906 1 16.39 616 GLU A N 1
ATOM 4647 C CA . GLU A 1 616 ? -82.625 10.359 -62.812 1 16.39 616 GLU A CA 1
ATOM 4648 C C . GLU A 1 616 ? -81.625 11.203 -63.625 1 16.39 616 GLU A C 1
ATOM 4650 O O . GLU A 1 616 ? -80.5 11.406 -63.219 1 16.39 616 GLU A O 1
ATOM 4655 N N . ASN A 1 617 ? -82.188 12.555 -64.125 1 17.41 617 ASN A N 1
ATOM 4656 C CA . ASN A 1 617 ? -82.562 13.391 -65.25 1 17.41 617 ASN A CA 1
ATOM 4657 C C . ASN A 1 617 ? -81.562 14.469 -65.562 1 17.41 617 ASN A C 1
ATOM 4659 O O . ASN A 1 617 ? -80.938 15.008 -64.625 1 17.41 617 ASN A O 1
ATOM 4663 N N . ALA A 1 618 ? -81.375 14.844 -66.875 1 20.62 618 ALA A N 1
ATOM 4664 C CA . ALA A 1 618 ? -80.688 15.656 -67.875 1 20.62 618 ALA A CA 1
ATOM 4665 C C . ALA A 1 618 ? -80.875 17.141 -67.562 1 20.62 618 ALA A C 1
ATOM 4667 O O . ALA A 1 618 ? -80.062 17.984 -68 1 20.62 618 ALA A O 1
ATOM 4668 N N . GLU A 1 619 ? -82.188 17.531 -67.312 1 17.3 619 GLU A N 1
ATOM 4669 C CA . GLU A 1 619 ? -82.812 18.516 -68.188 1 17.3 619 GLU A CA 1
ATOM 4670 C C . GLU A 1 619 ? -82.062 19.828 -68.125 1 17.3 619 GLU A C 1
ATOM 4672 O O . GLU A 1 619 ? -81.688 20.359 -69.188 1 17.3 619 GLU A O 1
ATOM 4677 N N . GLU A 1 620 ? -82.812 20.844 -67.75 1 18.12 620 GLU A N 1
ATOM 4678 C CA . GLU A 1 620 ? -83.5 22.031 -68.312 1 18.12 620 GLU A CA 1
ATOM 4679 C C . GLU A 1 620 ? -82.562 23.25 -68.25 1 18.12 620 GLU A C 1
ATOM 4681 O O . GLU A 1 620 ? -81.562 23.234 -67.562 1 18.12 620 GLU A O 1
ATOM 4686 N N . GLU A 1 621 ? -83.25 24.359 -67.875 1 19.48 621 GLU A N 1
ATOM 4687 C CA . GLU A 1 621 ? -83.688 25.703 -68.25 1 19.48 621 GLU A CA 1
ATOM 4688 C C . GLU A 1 621 ? -82.625 26.734 -67.875 1 19.48 621 GLU A C 1
ATOM 4690 O O . GLU A 1 621 ? -82.25 27.547 -68.688 1 19.48 621 GLU A O 1
ATOM 4695 N N . GLY A 1 622 ? -83.188 27.562 -66.812 1 19.86 622 GLY A N 1
ATOM 4696 C CA . GLY A 1 622 ? -83.312 29 -66.625 1 19.86 622 GLY A CA 1
ATOM 4697 C C . GLY A 1 622 ? -81.938 29.672 -66.312 1 19.86 622 GLY A C 1
ATOM 4698 O O . GLY A 1 622 ? -81.125 29.094 -65.625 1 19.86 622 GLY A O 1
ATOM 4699 N N . MET B 1 1 ? -21.828 -37.625 -5.117 1 32.72 1 MET B N 1
ATOM 4700 C CA . MET B 1 1 ? -21.203 -38.156 -6.328 1 32.72 1 MET B CA 1
ATOM 4701 C C . MET B 1 1 ? -22.234 -38.281 -7.449 1 32.72 1 MET B C 1
ATOM 4703 O O . MET B 1 1 ? -21.875 -38.688 -8.57 1 32.72 1 MET B O 1
ATOM 4707 N N . THR B 1 2 ? -23.375 -38.344 -6.988 1 37.94 2 THR B N 1
ATOM 4708 C CA . THR B 1 2 ? -24.406 -38.812 -7.914 1 37.94 2 THR B CA 1
ATOM 4709 C C . THR B 1 2 ? -24.812 -37.688 -8.867 1 37.94 2 THR B C 1
ATOM 4711 O O . THR B 1 2 ? -25.641 -37.906 -9.75 1 37.94 2 THR B O 1
ATOM 4714 N N . SER B 1 3 ? -24.703 -36.531 -8.383 1 48.72 3 SER B N 1
ATOM 4715 C CA . SER B 1 3 ? -25.188 -35.5 -9.297 1 48.72 3 SER B CA 1
ATOM 4716 C C . SER B 1 3 ? -24.344 -35.438 -10.562 1 48.72 3 SER B C 1
ATOM 4718 O O . SER B 1 3 ? -23.859 -34.375 -10.953 1 48.72 3 SER B O 1
ATOM 4720 N N . SER B 1 4 ? -23.844 -36.625 -10.938 1 55.53 4 SER B N 1
ATOM 4721 C CA . SER B 1 4 ? -22.766 -36.969 -11.867 1 55.53 4 SER B CA 1
ATOM 4722 C C . SER B 1 4 ? -23.266 -37 -13.305 1 55.53 4 SER B C 1
ATOM 4724 O O . SER B 1 4 ? -24.484 -37 -13.547 1 55.53 4 SER B O 1
ATOM 4726 N N . PHE B 1 5 ? -22.359 -36.781 -14.273 1 60 5 PHE B N 1
ATOM 4727 C CA . PHE B 1 5 ? -22.484 -37 -15.711 1 60 5 PHE B CA 1
ATOM 4728 C C . PHE B 1 5 ? -23.391 -38.188 -16 1 60 5 PHE B C 1
ATOM 4730 O O . PHE B 1 5 ? -24.297 -38.125 -16.844 1 60 5 PHE B O 1
ATOM 4737 N N . PHE B 1 6 ? -23.297 -39.188 -15.195 1 57.25 6 PHE B N 1
ATOM 4738 C CA . PHE B 1 6 ? -24.016 -40.438 -15.445 1 57.25 6 PHE B CA 1
ATOM 4739 C C . PHE B 1 6 ? -25.484 -40.312 -15.07 1 57.25 6 PHE B C 1
ATOM 4741 O O . PHE B 1 6 ? -26.344 -40.938 -15.68 1 57.25 6 PHE B O 1
ATOM 4748 N N . GLY B 1 7 ? -25.594 -39.375 -14.148 1 60.72 7 GLY B N 1
ATOM 4749 C CA . GLY B 1 7 ? -26.984 -39.125 -13.805 1 60.72 7 GLY B CA 1
ATOM 4750 C C . GLY B 1 7 ? -27.766 -38.438 -14.906 1 60.72 7 GLY B C 1
ATOM 4751 O O . GLY B 1 7 ? -28.891 -38.844 -15.219 1 60.72 7 GLY B O 1
ATOM 4752 N N . ILE B 1 8 ? -27.172 -37.594 -15.602 1 69.56 8 ILE B N 1
ATOM 4753 C CA . ILE B 1 8 ? -27.828 -36.875 -16.703 1 69.56 8 ILE B CA 1
ATOM 4754 C C . ILE B 1 8 ? -28.016 -37.844 -17.875 1 69.56 8 ILE B C 1
ATOM 4756 O O . ILE B 1 8 ? -29.062 -37.844 -18.531 1 69.56 8 ILE B O 1
ATOM 4760 N N . TRP B 1 9 ? -26.922 -38.594 -18.062 1 66.06 9 TRP B N 1
ATOM 4761 C CA . TRP B 1 9 ? -26.984 -39.531 -19.172 1 66.06 9 TRP B CA 1
ATOM 4762 C C . TRP B 1 9 ? -28.156 -40.469 -19.031 1 66.06 9 TRP B C 1
ATOM 4764 O O . TRP B 1 9 ? -28.891 -40.75 -19.984 1 66.06 9 TRP B O 1
ATOM 4774 N N . LYS B 1 10 ? -28.438 -40.938 -17.844 1 65.62 10 LYS B N 1
ATOM 4775 C CA . LYS B 1 10 ? -29.516 -41.875 -17.578 1 65.62 10 LYS B CA 1
ATOM 4776 C C . LYS B 1 10 ? -30.875 -41.219 -17.688 1 65.62 10 LYS B C 1
ATOM 4778 O O . LYS B 1 10 ? -31.828 -41.812 -18.203 1 65.62 10 LYS B O 1
ATOM 4783 N N . GLU B 1 11 ? -30.812 -39.969 -17.234 1 66.31 11 GLU B N 1
ATOM 4784 C CA . GLU B 1 11 ? -32.125 -39.344 -17.156 1 66.31 11 GLU B CA 1
ATOM 4785 C C . GLU B 1 11 ? -32.469 -38.625 -18.469 1 66.31 11 GLU B C 1
ATOM 4787 O O . GLU B 1 11 ? -33.625 -38.625 -18.875 1 66.31 11 GLU B O 1
ATOM 4792 N N . HIS B 1 12 ? -31.469 -38 -19.109 1 70.12 12 HIS B N 1
ATOM 4793 C CA . HIS B 1 12 ? -31.812 -37.156 -20.219 1 70.12 12 HIS B CA 1
ATOM 4794 C C . HIS B 1 12 ? -31.141 -37.594 -21.5 1 70.12 12 HIS B C 1
ATOM 4796 O O . HIS B 1 12 ? -31.297 -36.969 -22.547 1 70.12 12 HIS B O 1
ATOM 4802 N N . GLY B 1 13 ? -30.438 -38.656 -21.469 1 67.88 13 GLY B N 1
ATOM 4803 C CA . GLY B 1 13 ? -29.812 -39.188 -22.672 1 67.88 13 GLY B CA 1
ATOM 4804 C C . GLY B 1 13 ? -28.406 -38.688 -22.906 1 67.88 13 GLY B C 1
ATOM 4805 O O . GLY B 1 13 ? -27.938 -37.781 -22.219 1 67.88 13 GLY B O 1
ATOM 4806 N N . ALA B 1 14 ? -27.781 -39.281 -23.969 1 68.38 14 ALA B N 1
ATOM 4807 C CA . ALA B 1 14 ? -26.375 -39.062 -24.266 1 68.38 14 ALA B CA 1
ATOM 4808 C C . ALA B 1 14 ? -26.172 -37.625 -24.797 1 68.38 14 ALA B C 1
ATOM 4810 O O . ALA B 1 14 ? -25.188 -36.969 -24.438 1 68.38 14 ALA B O 1
ATOM 4811 N N . LYS B 1 15 ? -27.109 -37.188 -25.547 1 70.75 15 LYS B N 1
ATOM 4812 C CA . LYS B 1 15 ? -26.953 -35.875 -26.156 1 70.75 15 LYS B CA 1
ATOM 4813 C C . LYS B 1 15 ? -27.078 -34.781 -25.109 1 70.75 15 LYS B C 1
ATOM 4815 O O . LYS B 1 15 ? -26.312 -33.812 -25.125 1 70.75 15 LYS B O 1
ATOM 4820 N N . ALA B 1 16 ? -27.938 -34.969 -24.344 1 70 16 ALA B N 1
ATOM 4821 C CA . ALA B 1 16 ? -28.125 -33.969 -23.281 1 70 16 ALA B CA 1
ATOM 4822 C C . ALA B 1 16 ? -26.969 -33.969 -22.297 1 70 16 ALA B C 1
ATOM 4824 O O . ALA B 1 16 ? -26.547 -32.938 -21.812 1 70 16 ALA B O 1
ATOM 4825 N N . ALA B 1 17 ? -26.531 -35.156 -22.141 1 73.31 17 ALA B N 1
ATOM 4826 C CA . ALA B 1 17 ? -25.422 -35.312 -21.203 1 73.31 17 ALA B CA 1
ATOM 4827 C C . ALA B 1 17 ? -24.125 -34.719 -21.766 1 73.31 17 ALA B C 1
ATOM 4829 O O . ALA B 1 17 ? -23.281 -34.219 -21.016 1 73.31 17 ALA B O 1
ATOM 4830 N N . ILE B 1 18 ? -24.125 -34.656 -23.062 1 75.5 18 ILE B N 1
ATOM 4831 C CA . ILE B 1 18 ? -22.891 -34.188 -23.688 1 75.5 18 ILE B CA 1
ATOM 4832 C C . ILE B 1 18 ? -23.031 -32.719 -24.031 1 75.5 18 ILE B C 1
ATOM 4834 O O . ILE B 1 18 ? -22.156 -31.906 -23.688 1 75.5 18 ILE B O 1
ATOM 4838 N N . LEU B 1 19 ? -24.062 -32.188 -24.688 1 74.12 19 LEU B N 1
ATOM 4839 C CA . LEU B 1 19 ? -24.156 -30.844 -25.234 1 74.12 19 LEU B CA 1
ATOM 4840 C C . LEU B 1 19 ? -24.859 -29.906 -24.266 1 74.12 19 LEU B C 1
ATOM 4842 O O . LEU B 1 19 ? -24.516 -28.719 -24.203 1 74.12 19 LEU B O 1
ATOM 4846 N N . GLY B 1 20 ? -25.578 -30.25 -23.406 1 69.06 20 GLY B N 1
ATOM 4847 C CA . GLY B 1 20 ? -26.344 -29.438 -22.469 1 69.06 20 GLY B CA 1
ATOM 4848 C C . GLY B 1 20 ? -27 -28.234 -23.109 1 69.06 20 GLY B C 1
ATOM 4849 O O . GLY B 1 20 ? -26.922 -28.047 -24.328 1 69.06 20 GLY B O 1
ATOM 4850 N N . ASP B 1 21 ? -27.891 -27.375 -22.406 1 69.88 21 ASP B N 1
ATOM 4851 C CA . ASP B 1 21 ? -28.609 -26.203 -22.891 1 69.88 21 ASP B CA 1
ATOM 4852 C C . ASP B 1 21 ? -28 -24.922 -22.328 1 69.88 21 ASP B C 1
ATOM 4854 O O . ASP B 1 21 ? -28.438 -24.406 -21.297 1 69.88 21 ASP B O 1
ATOM 4858 N N . TYR B 1 22 ? -26.75 -24.719 -22.609 1 74.38 22 TYR B N 1
ATOM 4859 C CA . TYR B 1 22 ? -26.125 -23.484 -22.125 1 74.38 22 TYR B CA 1
ATOM 4860 C C . TYR B 1 22 ? -26.125 -22.406 -23.203 1 74.38 22 TYR B C 1
ATOM 4862 O O . TYR B 1 22 ? -26 -22.719 -24.391 1 74.38 22 TYR B O 1
ATOM 4870 N N . ASP B 1 23 ? -26.516 -21.172 -22.828 1 72.19 23 ASP B N 1
ATOM 4871 C CA . ASP B 1 23 ? -26.516 -20.047 -23.766 1 72.19 23 ASP B CA 1
ATOM 4872 C C . ASP B 1 23 ? -25.094 -19.594 -24.062 1 72.19 23 ASP B C 1
ATOM 4874 O O . ASP B 1 23 ? -24.562 -18.688 -23.406 1 72.19 23 ASP B O 1
ATOM 4878 N N . TRP B 1 24 ? -24.531 -20.141 -25.109 1 76.75 24 TRP B N 1
ATOM 4879 C CA . TRP B 1 24 ? -23.141 -19.875 -25.516 1 76.75 24 TRP B CA 1
ATOM 4880 C C . TRP B 1 24 ? -22.984 -18.438 -26 1 76.75 24 TRP B C 1
ATOM 4882 O O . TRP B 1 24 ? -21.891 -17.875 -25.922 1 76.75 24 TRP B O 1
ATOM 4892 N N . LYS B 1 25 ? -24 -17.844 -26.453 1 72.75 25 LYS B N 1
ATOM 4893 C CA . LYS B 1 25 ? -23.922 -16.469 -26.969 1 72.75 25 LYS B CA 1
ATOM 4894 C C . LYS B 1 25 ? -23.672 -15.469 -25.859 1 72.75 25 LYS B C 1
ATOM 4896 O O . LYS B 1 25 ? -22.953 -14.492 -26.047 1 72.75 25 LYS B O 1
ATOM 4901 N N . PHE B 1 26 ? -24.219 -15.852 -24.797 1 74 26 PHE B N 1
ATOM 4902 C CA . PHE B 1 26 ? -24 -14.984 -23.641 1 74 26 PHE B CA 1
ATOM 4903 C C . PHE B 1 26 ? -22.547 -15.023 -23.203 1 74 26 PHE B C 1
ATOM 4905 O O . PHE B 1 26 ? -21.953 -13.984 -22.922 1 74 26 PHE B O 1
ATOM 4912 N N . LEU B 1 27 ? -21.984 -16.094 -23.312 1 76.06 27 LEU B N 1
ATOM 4913 C CA . LEU B 1 27 ? -20.656 -16.312 -22.75 1 76.06 27 LEU B CA 1
ATOM 4914 C C . LEU B 1 27 ? -19.578 -15.828 -23.719 1 76.06 27 LEU B C 1
ATOM 4916 O O . LEU B 1 27 ? -18.531 -15.336 -23.297 1 76.06 27 LEU B O 1
ATOM 4920 N N . CYS B 1 28 ? -19.781 -15.836 -25.016 1 75.75 28 CYS B N 1
ATOM 4921 C CA . CYS B 1 28 ? -18.688 -15.664 -25.969 1 75.75 28 CYS B CA 1
ATOM 4922 C C . CYS B 1 28 ? -18.875 -14.406 -26.812 1 75.75 28 CYS B C 1
ATOM 4924 O O . CYS B 1 28 ? -17.984 -14.016 -27.562 1 75.75 28 CYS B O 1
ATOM 4926 N N . THR B 1 29 ? -20.016 -13.711 -26.688 1 72.06 29 THR B N 1
ATOM 4927 C CA . THR B 1 29 ? -20.25 -12.555 -27.547 1 72.06 29 THR B CA 1
ATOM 4928 C C . THR B 1 29 ? -19.625 -11.297 -26.953 1 72.06 29 THR B C 1
ATOM 4930 O O . THR B 1 29 ? -19.891 -10.945 -25.812 1 72.06 29 THR B O 1
ATOM 4933 N N . PRO B 1 30 ? -18.781 -10.68 -27.766 1 75.62 30 PRO B N 1
ATOM 4934 C CA . PRO B 1 30 ? -18.188 -9.422 -27.328 1 75.62 30 PRO B CA 1
ATOM 4935 C C . PRO B 1 30 ? -19.219 -8.32 -27.125 1 75.62 30 PRO B C 1
ATOM 4937 O O . PRO B 1 30 ? -20.312 -8.383 -27.719 1 75.62 30 PRO B O 1
ATOM 4940 N N . ARG B 1 31 ? -18.891 -7.391 -26.203 1 73.19 31 ARG B N 1
ATOM 4941 C CA . ARG B 1 31 ? -19.797 -6.281 -25.922 1 73.19 31 ARG B CA 1
ATOM 4942 C C . ARG B 1 31 ? -19.344 -5.008 -26.641 1 73.19 31 ARG B C 1
ATOM 4944 O O . ARG B 1 31 ? -18.141 -4.758 -26.766 1 73.19 31 ARG B O 1
ATOM 4951 N N . PHE B 1 32 ? -20.219 -4.402 -27.25 1 72.56 32 PHE B N 1
ATOM 4952 C CA . PHE B 1 32 ? -19.953 -3.088 -27.812 1 72.56 32 PHE B CA 1
ATOM 4953 C C . PHE B 1 32 ? -20.781 -2.014 -27.109 1 72.56 32 PHE B C 1
ATOM 4955 O O . PHE B 1 32 ? -21.859 -1.654 -27.578 1 72.56 32 PHE B O 1
ATOM 4962 N N . PRO B 1 33 ? -20.219 -1.632 -25.875 1 65.06 33 PRO B N 1
ATOM 4963 C CA . PRO B 1 33 ? -21 -0.753 -25 1 65.06 33 PRO B CA 1
ATOM 4964 C C . PRO B 1 33 ? -21.375 0.568 -25.672 1 65.06 33 PRO B C 1
ATOM 4966 O O . PRO B 1 33 ? -22.312 1.244 -25.234 1 65.06 33 PRO B O 1
ATOM 4969 N N . PHE B 1 34 ? -20.609 0.97 -26.625 1 61.56 34 PHE B N 1
ATOM 4970 C CA . PHE B 1 34 ? -20.859 2.275 -27.234 1 61.56 34 PHE B CA 1
ATOM 4971 C C . PHE B 1 34 ? -21.969 2.189 -28.281 1 61.56 34 PHE B C 1
ATOM 4973 O O . PHE B 1 34 ? -22.422 3.215 -28.781 1 61.56 34 PHE B O 1
ATOM 4980 N N . CYS B 1 35 ? -22.297 0.922 -28.578 1 58.78 35 CYS B N 1
ATOM 4981 C CA . CYS B 1 35 ? -23.391 0.778 -29.547 1 58.78 35 CYS B CA 1
ATOM 4982 C C . CYS B 1 35 ? -24.703 0.471 -28.828 1 58.78 35 CYS B C 1
ATOM 4984 O O . CYS B 1 35 ? -24.734 -0.292 -27.875 1 58.78 35 CYS B O 1
ATOM 4986 N N . SER B 1 36 ? -25.656 1.379 -28.719 1 54.25 36 SER B N 1
ATOM 4987 C CA . SER B 1 36 ? -26.984 1.42 -28.094 1 54.25 36 SER B CA 1
ATOM 4988 C C . SER B 1 36 ? -27.625 0.039 -28.094 1 54.25 36 SER B C 1
ATOM 4990 O O . SER B 1 36 ? -28.5 -0.239 -27.25 1 54.25 36 SER B O 1
ATOM 4992 N N . LYS B 1 37 ? -27.828 -0.698 -29.266 1 47.69 37 LYS B N 1
ATOM 4993 C CA . LYS B 1 37 ? -28.734 -1.822 -29.469 1 47.69 37 LYS B CA 1
ATOM 4994 C C . LYS B 1 37 ? -28.188 -3.094 -28.828 1 47.69 37 LYS B C 1
ATOM 4996 O O . LYS B 1 37 ? -28.484 -4.203 -29.281 1 47.69 37 LYS B O 1
ATOM 5001 N N . GLY B 1 38 ? -27.266 -3.066 -28.094 1 47.59 38 GLY B N 1
ATOM 5002 C CA . GLY B 1 38 ? -26.703 -4.312 -27.609 1 47.59 38 GLY B CA 1
ATOM 5003 C C . GLY B 1 38 ? -27.734 -5.219 -26.953 1 47.59 38 GLY B C 1
ATOM 5004 O O . GLY B 1 38 ? -28.531 -4.766 -26.141 1 47.59 38 GLY B O 1
ATOM 5005 N N . LYS B 1 39 ? -28.281 -6.238 -27.578 1 47.38 39 LYS B N 1
ATOM 5006 C CA . LYS B 1 39 ? -29.234 -7.234 -27.125 1 47.38 39 LYS B CA 1
ATOM 5007 C C . LYS B 1 39 ? -28.875 -7.762 -25.734 1 47.38 39 LYS B C 1
ATOM 5009 O O . LYS B 1 39 ? -27.75 -8.242 -25.531 1 47.38 39 LYS B O 1
ATOM 5014 N N . ASN B 1 40 ? -29.312 -7.027 -24.734 1 53.38 40 ASN B N 1
ATOM 5015 C CA . ASN B 1 40 ? -29.203 -7.527 -23.375 1 53.38 40 ASN B CA 1
ATOM 5016 C C . ASN B 1 40 ? -29.531 -9.016 -23.297 1 53.38 40 ASN B C 1
ATOM 5018 O O . ASN B 1 40 ? -30.656 -9.422 -23.562 1 53.38 40 ASN B O 1
ATOM 5022 N N . TYR B 1 41 ? -28.594 -9.828 -23.703 1 54.97 41 TYR B N 1
ATOM 5023 C CA . TYR B 1 41 ? -28.891 -11.258 -23.578 1 54.97 41 TYR B CA 1
ATOM 5024 C C . TYR B 1 41 ? -29.297 -11.602 -22.141 1 54.97 41 TYR B C 1
ATOM 5026 O O . TYR B 1 41 ? -28.828 -10.984 -21.188 1 54.97 41 TYR B O 1
ATOM 5034 N N . GLU B 1 42 ? -30.344 -12.227 -22 1 61.53 42 GLU B N 1
ATOM 5035 C CA . GLU B 1 42 ? -30.844 -12.695 -20.703 1 61.53 42 GLU B CA 1
ATOM 5036 C C . GLU B 1 42 ? -29.797 -13.57 -20.016 1 61.53 42 GLU B C 1
ATOM 5038 O O . GLU B 1 42 ? -29.188 -14.43 -20.641 1 61.53 42 GLU B O 1
ATOM 5043 N N . PRO B 1 43 ? -29.438 -13.297 -18.828 1 68.94 43 PRO B N 1
ATOM 5044 C CA . PRO B 1 43 ? -28.469 -14.109 -18.094 1 68.94 43 PRO B CA 1
ATOM 5045 C C . PRO B 1 43 ? -28.922 -15.555 -17.938 1 68.94 43 PRO B C 1
ATOM 5047 O O . PRO B 1 43 ? -30.109 -15.828 -17.797 1 68.94 43 PRO B O 1
ATOM 5050 N N . PRO B 1 44 ? -28 -16.484 -18.219 1 72.62 44 PRO B N 1
ATOM 5051 C CA . PRO B 1 44 ? -28.328 -17.891 -18.016 1 72.62 44 PRO B CA 1
ATOM 5052 C C . PRO B 1 44 ? -28.797 -18.188 -16.594 1 72.62 44 PRO B C 1
ATOM 5054 O O . PRO B 1 44 ? -28.578 -17.375 -15.68 1 72.62 44 PRO B O 1
ATOM 5057 N N . PRO B 1 45 ? -29.5 -19.266 -16.484 1 78.69 45 PRO B N 1
ATOM 5058 C CA . PRO B 1 45 ? -29.906 -19.641 -15.125 1 78.69 45 PRO B CA 1
ATOM 5059 C C . PRO B 1 45 ? -28.703 -19.969 -14.234 1 78.69 45 PRO B C 1
ATOM 5061 O O . PRO B 1 45 ? -27.641 -20.344 -14.734 1 78.69 45 PRO B O 1
ATOM 5064 N N . PHE B 1 46 ? -28.922 -19.844 -12.977 1 85.38 46 PHE B N 1
ATOM 5065 C CA . PHE B 1 46 ? -27.859 -20.109 -12.023 1 85.38 46 PHE B CA 1
ATOM 5066 C C . PHE B 1 46 ? -27.797 -21.609 -11.711 1 85.38 46 PHE B C 1
ATOM 5068 O O . PHE B 1 46 ? -28.781 -22.203 -11.297 1 85.38 46 PHE B O 1
ATOM 5075 N N . TYR B 1 47 ? -26.688 -22.203 -12 1 86.88 47 TYR B N 1
ATOM 5076 C CA . TYR B 1 47 ? -26.453 -23.594 -11.656 1 86.88 47 TYR B CA 1
ATOM 5077 C C . TYR B 1 47 ? -25.906 -23.734 -10.242 1 86.88 47 TYR B C 1
ATOM 5079 O O . TYR B 1 47 ? -24.812 -23.25 -9.938 1 86.88 47 TYR B O 1
ATOM 5087 N N . ALA B 1 48 ? -26.625 -24.422 -9.461 1 88 48 ALA B N 1
ATOM 5088 C CA . ALA B 1 48 ? -26.25 -24.594 -8.062 1 88 48 ALA B CA 1
ATOM 5089 C C . ALA B 1 48 ? -25.078 -25.562 -7.922 1 88 48 ALA B C 1
ATOM 5091 O O . ALA B 1 48 ? -24.688 -26.219 -8.891 1 88 48 ALA B O 1
ATOM 5092 N N . HIS B 1 49 ? -24.516 -25.719 -6.711 1 89.56 49 HIS B N 1
ATOM 5093 C CA . HIS B 1 49 ? -23.266 -26.422 -6.473 1 89.56 49 HIS B CA 1
ATOM 5094 C C . HIS B 1 49 ? -23.422 -27.922 -6.711 1 89.56 49 HIS B C 1
ATOM 5096 O O . HIS B 1 49 ? -22.469 -28.609 -7.082 1 89.56 49 HIS B O 1
ATOM 5102 N N . ASP B 1 50 ? -24.625 -28.406 -6.602 1 84.06 50 ASP B N 1
ATOM 5103 C CA . ASP B 1 50 ? -24.875 -29.844 -6.734 1 84.06 50 ASP B CA 1
ATOM 5104 C C . ASP B 1 50 ? -25.562 -30.156 -8.055 1 84.06 50 ASP B C 1
ATOM 5106 O O . ASP B 1 50 ? -25.906 -31.312 -8.312 1 84.06 50 ASP B O 1
ATOM 5110 N N . GLU B 1 51 ? -25.703 -29.188 -8.859 1 82.62 51 GLU B N 1
ATOM 5111 C CA . GLU B 1 51 ? -26.391 -29.422 -10.125 1 82.62 51 GLU B CA 1
ATOM 5112 C C . GLU B 1 51 ? -25.453 -30.016 -11.172 1 82.62 51 GLU B C 1
ATOM 5114 O O . GLU B 1 51 ? -24.359 -29.5 -11.391 1 82.62 51 GLU B O 1
ATOM 5119 N N . PRO B 1 52 ? -25.891 -31.078 -11.695 1 82 52 PRO B N 1
ATOM 5120 C CA . PRO B 1 52 ? -25.031 -31.688 -12.719 1 82 52 PRO B CA 1
ATOM 5121 C C . PRO B 1 52 ? -25.031 -30.906 -14.031 1 82 52 PRO B C 1
ATOM 5123 O O . PRO B 1 52 ? -26.078 -30.359 -14.422 1 82 52 PRO B O 1
ATOM 5126 N N . LEU B 1 53 ? -23.906 -30.891 -14.602 1 85.44 53 LEU B N 1
ATOM 5127 C CA . LEU B 1 53 ? -23.75 -30.203 -15.883 1 85.44 53 LEU B CA 1
ATOM 5128 C C . LEU B 1 53 ? -23.469 -31.203 -17 1 85.44 53 LEU B C 1
ATOM 5130 O O . LEU B 1 53 ? -22.953 -32.312 -16.75 1 85.44 53 LEU B O 1
ATOM 5134 N N . SER B 1 54 ? -23.859 -30.766 -18.188 1 85.38 54 SER B N 1
ATOM 5135 C CA . SER B 1 54 ? -23.438 -31.547 -19.344 1 85.38 54 SER B CA 1
ATOM 5136 C C . SER B 1 54 ? -21.938 -31.5 -19.531 1 85.38 54 SER B C 1
ATOM 5138 O O . SER B 1 54 ? -21.25 -30.625 -18.984 1 85.38 54 SER B O 1
ATOM 5140 N N . LEU B 1 55 ? -21.453 -32.469 -20.219 1 87.88 55 LEU B N 1
ATOM 5141 C CA . LEU B 1 55 ? -20.016 -32.625 -20.344 1 87.88 55 LEU B CA 1
ATOM 5142 C C . LEU B 1 55 ? -19.391 -31.406 -21.031 1 87.88 55 LEU B C 1
ATOM 5144 O O . LEU B 1 55 ? -18.375 -30.875 -20.562 1 87.88 55 LEU B O 1
ATOM 5148 N N . ILE B 1 56 ? -19.938 -30.938 -22.078 1 88.19 56 ILE B N 1
ATOM 5149 C CA . ILE B 1 56 ? -19.359 -29.844 -22.844 1 88.19 56 ILE B CA 1
ATOM 5150 C C . ILE B 1 56 ? -19.438 -28.547 -22.047 1 88.19 56 ILE B C 1
ATOM 5152 O O . ILE B 1 56 ? -18.5 -27.734 -22.078 1 88.19 56 ILE B O 1
ATOM 5156 N N . VAL B 1 57 ? -20.562 -28.406 -21.406 1 87.19 57 VAL B N 1
ATOM 5157 C CA . VAL B 1 57 ? -20.719 -27.219 -20.578 1 87.19 57 VAL B CA 1
ATOM 5158 C C . VAL B 1 57 ? -19.719 -27.266 -19.422 1 87.19 57 VAL B C 1
ATOM 5160 O O . VAL B 1 57 ? -19.062 -26.266 -19.125 1 87.19 57 VAL B O 1
ATOM 5163 N N . SER B 1 58 ? -19.609 -28.422 -18.844 1 92.12 58 SER B N 1
ATOM 5164 C CA . SER B 1 58 ? -18.688 -28.578 -17.734 1 92.12 58 SER B CA 1
ATOM 5165 C C . SER B 1 58 ? -17.25 -28.344 -18.188 1 92.12 58 SER B C 1
ATOM 5167 O O . SER B 1 58 ? -16.484 -27.656 -17.5 1 92.12 58 SER B O 1
ATOM 5169 N N . LEU B 1 59 ? -16.891 -28.859 -19.297 1 93.31 59 LEU B N 1
ATOM 5170 C CA . LEU B 1 59 ? -15.539 -28.703 -19.828 1 93.31 59 LEU B CA 1
ATOM 5171 C C . LEU B 1 59 ? -15.258 -27.25 -20.219 1 93.31 59 LEU B C 1
ATOM 5173 O O . LEU B 1 59 ? -14.148 -26.766 -20.031 1 93.31 59 LEU B O 1
ATOM 5177 N N . SER B 1 60 ? -16.234 -26.641 -20.75 1 91.12 60 SER B N 1
ATOM 5178 C CA . SER B 1 60 ? -16.047 -25.25 -21.188 1 91.12 60 SER B CA 1
ATOM 5179 C C . SER B 1 60 ? -15.898 -24.328 -19.984 1 91.12 60 SER B C 1
ATOM 5181 O O . SER B 1 60 ? -15.008 -23.469 -19.969 1 91.12 60 SER B O 1
ATOM 5183 N N . ILE B 1 61 ? -16.75 -24.5 -19.016 1 92 61 ILE B N 1
ATOM 5184 C CA . ILE B 1 61 ? -16.672 -23.672 -17.812 1 92 61 ILE B CA 1
ATOM 5185 C C . ILE B 1 61 ? -15.414 -24.016 -17.031 1 92 61 ILE B C 1
ATOM 5187 O O . ILE B 1 61 ? -14.742 -23.141 -16.5 1 92 61 ILE B O 1
ATOM 5191 N N . GLY B 1 62 ? -15.117 -25.281 -17 1 94.94 62 GLY B N 1
ATOM 5192 C CA . GLY B 1 62 ? -13.891 -25.719 -16.359 1 94.94 62 GLY B CA 1
ATOM 5193 C C . GLY B 1 62 ? -12.648 -25.125 -17 1 94.94 62 GLY B C 1
ATOM 5194 O O . GLY B 1 62 ? -11.688 -24.781 -16.312 1 94.94 62 GLY B O 1
ATOM 5195 N N . LEU B 1 63 ? -12.656 -25.047 -18.281 1 94.38 63 LEU B N 1
ATOM 5196 C CA . LEU B 1 63 ? -11.539 -24.438 -19 1 94.38 63 LEU B CA 1
ATOM 5197 C C . LEU B 1 63 ? -11.375 -22.969 -18.609 1 94.38 63 LEU B C 1
ATOM 5199 O O . LEU B 1 63 ? -10.25 -22.484 -18.453 1 94.38 63 LEU B O 1
ATOM 5203 N N . GLN B 1 64 ? -12.469 -22.328 -18.453 1 92.56 64 GLN B N 1
ATOM 5204 C CA . GLN B 1 64 ? -12.414 -20.938 -18.031 1 92.56 64 GLN B CA 1
ATOM 5205 C C . GLN B 1 64 ? -11.789 -20.781 -16.656 1 92.56 64 GLN B C 1
ATOM 5207 O O . GLN B 1 64 ? -10.953 -19.906 -16.438 1 92.56 64 GLN B O 1
ATOM 5212 N N . HIS B 1 65 ? -12.227 -21.656 -15.758 1 95.12 65 HIS B N 1
ATOM 5213 C CA . HIS B 1 65 ? -11.641 -21.625 -14.422 1 95.12 65 HIS B CA 1
ATOM 5214 C C . HIS B 1 65 ? -10.141 -21.891 -14.477 1 95.12 65 HIS B C 1
ATOM 5216 O O . HIS B 1 65 ? -9.367 -21.203 -13.812 1 95.12 65 HIS B O 1
ATOM 5222 N N . ALA B 1 66 ? -9.75 -22.812 -15.289 1 96.06 66 ALA B N 1
ATOM 5223 C CA . ALA B 1 66 ? -8.344 -23.188 -15.406 1 96.06 66 ALA B CA 1
ATOM 5224 C C . ALA B 1 66 ? -7.516 -22.047 -15.977 1 96.06 66 ALA B C 1
ATOM 5226 O O . ALA B 1 66 ? -6.43 -21.734 -15.477 1 96.06 66 ALA B O 1
ATOM 5227 N N . LEU B 1 67 ? -8 -21.438 -16.984 1 92.06 67 LEU B N 1
ATOM 5228 C CA . LEU B 1 67 ? -7.285 -20.344 -17.625 1 92.06 67 LEU B CA 1
ATOM 5229 C C . LEU B 1 67 ? -7.223 -19.125 -16.703 1 92.06 67 LEU B C 1
ATOM 5231 O O . LEU B 1 67 ? -6.234 -18.391 -16.703 1 92.06 67 LEU B O 1
ATOM 5235 N N . CYS B 1 68 ? -8.25 -18.953 -15.945 1 89.44 68 CYS B N 1
ATOM 5236 C CA . CYS B 1 68 ? -8.328 -17.828 -15.023 1 89.44 68 CYS B CA 1
ATOM 5237 C C . CYS B 1 68 ? -7.246 -17.922 -13.953 1 89.44 68 CYS B C 1
ATOM 5239 O O . CYS B 1 68 ? -6.656 -16.922 -13.57 1 89.44 68 CYS B O 1
ATOM 5241 N N . MET B 1 69 ? -6.91 -19.125 -13.547 1 93.38 69 MET B N 1
ATOM 5242 C CA . MET B 1 69 ? -6.016 -19.25 -12.398 1 93.38 69 MET B CA 1
ATOM 5243 C C . MET B 1 69 ? -4.629 -19.719 -12.844 1 93.38 69 MET B C 1
ATOM 5245 O O . MET B 1 69 ? -3.717 -19.828 -12.023 1 93.38 69 MET B O 1
ATOM 5249 N N . ALA B 1 70 ? -4.426 -20.031 -14.109 1 91.31 70 ALA B N 1
ATOM 5250 C CA . ALA B 1 70 ? -3.186 -20.609 -14.617 1 91.31 70 ALA B CA 1
ATOM 5251 C C . ALA B 1 70 ? -1.996 -19.703 -14.328 1 91.31 70 ALA B C 1
ATOM 5253 O O . ALA B 1 70 ? -0.94 -20.172 -13.891 1 91.31 70 ALA B O 1
ATOM 5254 N N . THR B 1 71 ? -2.203 -18.438 -14.547 1 86.62 71 THR B N 1
ATOM 5255 C CA . THR B 1 71 ? -1.104 -17.5 -14.367 1 86.62 71 THR B CA 1
ATOM 5256 C C . THR B 1 71 ? -0.686 -17.438 -12.898 1 86.62 71 THR B C 1
ATOM 5258 O O . THR B 1 71 ? 0.498 -17.281 -12.594 1 86.62 71 THR B O 1
ATOM 5261 N N . ASN B 1 72 ? -1.606 -17.531 -12.031 1 87.75 72 ASN B N 1
ATOM 5262 C CA . ASN B 1 72 ? -1.306 -17.547 -10.602 1 87.75 72 ASN B CA 1
ATOM 5263 C C . ASN B 1 72 ? -0.496 -18.781 -10.219 1 87.75 72 ASN B C 1
ATOM 5265 O O . ASN B 1 72 ? 0.361 -18.703 -9.336 1 87.75 72 ASN B O 1
ATOM 5269 N N . ILE B 1 73 ? -0.763 -19.844 -10.844 1 94.19 73 ILE B N 1
ATOM 5270 C CA . ILE B 1 73 ? -0.159 -21.141 -10.508 1 94.19 73 ILE B CA 1
ATOM 5271 C C . ILE B 1 73 ? 1.288 -21.172 -10.992 1 94.19 73 ILE B C 1
ATOM 5273 O O . ILE B 1 73 ? 2.17 -21.688 -10.305 1 94.19 73 ILE B O 1
ATOM 5277 N N . ILE B 1 74 ? 1.567 -20.609 -12.102 1 91.44 74 ILE B N 1
ATOM 5278 C CA . ILE B 1 74 ? 2.875 -20.781 -12.734 1 91.44 74 ILE B CA 1
ATOM 5279 C C . ILE B 1 74 ? 3.842 -19.719 -12.203 1 91.44 74 ILE B C 1
ATOM 5281 O O . ILE B 1 74 ? 5.059 -19.875 -12.32 1 91.44 74 ILE B O 1
ATOM 5285 N N . THR B 1 75 ? 3.361 -18.688 -11.586 1 86.12 75 THR B N 1
ATOM 5286 C CA . THR B 1 75 ? 4.121 -17.484 -11.242 1 86.12 75 THR B CA 1
ATOM 5287 C C . THR B 1 75 ? 5.148 -17.797 -10.148 1 86.12 75 THR B C 1
ATOM 5289 O O . THR B 1 75 ? 6.305 -17.375 -10.25 1 86.12 75 THR B O 1
ATOM 5292 N N . PRO B 1 76 ? 4.812 -18.5 -9.148 1 89.06 76 PRO B N 1
ATOM 5293 C CA . PRO B 1 76 ? 5.773 -18.688 -8.055 1 89.06 76 PRO B CA 1
ATOM 5294 C C . PRO B 1 76 ? 7.066 -19.344 -8.523 1 89.06 76 PRO B C 1
ATOM 5296 O O . PRO B 1 76 ? 8.156 -18.922 -8.141 1 89.06 76 PRO B O 1
ATOM 5299 N N . ALA B 1 77 ? 7.004 -20.312 -9.367 1 90.12 77 ALA B N 1
ATOM 5300 C CA . ALA B 1 77 ? 8.195 -21 -9.859 1 90.12 77 ALA B CA 1
ATOM 5301 C C . ALA B 1 77 ? 9.086 -20.047 -10.648 1 90.12 77 ALA B C 1
ATOM 5303 O O . ALA B 1 77 ? 10.312 -20.047 -10.477 1 90.12 77 ALA B O 1
ATOM 5304 N N . LEU B 1 78 ? 8.469 -19.266 -11.398 1 88.5 78 LEU B N 1
ATOM 5305 C CA . LEU B 1 78 ? 9.211 -18.312 -12.211 1 88.5 78 LEU B CA 1
ATOM 5306 C C . LEU B 1 78 ? 9.812 -17.203 -11.336 1 88.5 78 LEU B C 1
ATOM 5308 O O . LEU B 1 78 ? 10.984 -16.859 -11.5 1 88.5 78 LEU B O 1
ATOM 5312 N N . LEU B 1 79 ? 9.016 -16.75 -10.445 1 88.62 79 LEU B N 1
ATOM 5313 C CA . LEU B 1 79 ? 9.422 -15.633 -9.602 1 88.62 79 LEU B CA 1
ATOM 5314 C C . LEU B 1 79 ? 10.531 -16.047 -8.648 1 88.62 79 LEU B C 1
ATOM 5316 O O . LEU B 1 79 ? 11.562 -15.367 -8.555 1 88.62 79 LEU B O 1
ATOM 5320 N N . VAL B 1 80 ? 10.422 -17.141 -7.977 1 91.12 80 VAL B N 1
ATOM 5321 C CA . VAL B 1 80 ? 11.336 -17.562 -6.926 1 91.12 80 VAL B CA 1
ATOM 5322 C C . VAL B 1 80 ? 12.719 -17.828 -7.523 1 91.12 80 VAL B C 1
ATOM 5324 O O . VAL B 1 80 ? 13.734 -17.359 -7.008 1 91.12 80 VAL B O 1
ATOM 5327 N N . PHE B 1 81 ? 12.805 -18.5 -8.617 1 90.5 81 PHE B N 1
ATOM 5328 C CA . PHE B 1 81 ? 14.086 -18.875 -9.195 1 90.5 81 PHE B CA 1
ATOM 5329 C C . PHE B 1 81 ? 14.766 -17.656 -9.836 1 90.5 81 PHE B C 1
ATOM 5331 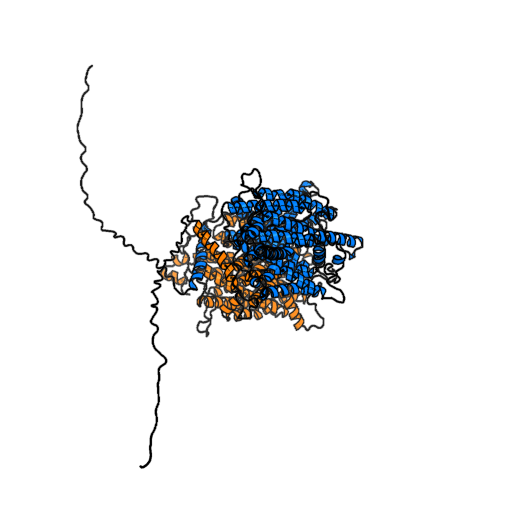O O . PHE B 1 81 ? 15.992 -17.531 -9.766 1 90.5 81 PHE B O 1
ATOM 5338 N N . ASN B 1 82 ? 13.945 -16.781 -10.398 1 86.88 82 ASN B N 1
ATOM 5339 C CA . ASN B 1 82 ? 14.531 -15.562 -10.953 1 86.88 82 ASN B CA 1
ATOM 5340 C C . ASN B 1 82 ? 15.117 -14.68 -9.852 1 86.88 82 ASN B C 1
ATOM 5342 O O . ASN B 1 82 ? 16.203 -14.109 -10.016 1 86.88 82 ASN B O 1
ATOM 5346 N N . VAL B 1 83 ? 14.453 -14.625 -8.789 1 84.88 83 VAL B N 1
ATOM 5347 C CA . VAL B 1 83 ? 14.906 -13.781 -7.684 1 84.88 83 VAL B CA 1
ATOM 5348 C C . VAL B 1 83 ? 16.156 -14.383 -7.047 1 84.88 83 VAL B C 1
ATOM 5350 O O . VAL B 1 83 ? 17.125 -13.672 -6.77 1 84.88 83 VAL B O 1
ATOM 5353 N N . VAL B 1 84 ? 16.188 -15.633 -6.914 1 88.62 84 VAL B N 1
ATOM 5354 C CA . VAL B 1 84 ? 17.328 -16.281 -6.266 1 88.62 84 VAL B CA 1
ATOM 5355 C C . VAL B 1 84 ? 18.562 -16.156 -7.148 1 88.62 84 VAL B C 1
ATOM 5357 O O . VAL B 1 84 ? 19.672 -15.914 -6.648 1 88.62 84 VAL B O 1
ATOM 5360 N N . MET B 1 85 ? 18.375 -16.297 -8.406 1 88.31 85 MET B N 1
ATOM 5361 C CA . MET B 1 85 ? 19.516 -16.156 -9.328 1 88.31 85 MET B CA 1
ATOM 5362 C C . MET B 1 85 ? 20.094 -14.75 -9.258 1 88.31 85 MET B C 1
ATOM 5364 O O . MET B 1 85 ? 21.297 -14.562 -9.391 1 88.31 85 MET B O 1
ATOM 5368 N N . SER B 1 86 ? 19.25 -13.844 -8.992 1 83.38 86 SER B N 1
ATOM 5369 C CA . SER B 1 86 ? 19.688 -12.453 -8.914 1 83.38 86 SER B CA 1
ATOM 5370 C C . SER B 1 86 ? 20.5 -12.195 -7.652 1 83.38 86 SER B C 1
ATOM 5372 O O . SER B 1 86 ? 21.328 -11.289 -7.613 1 83.38 86 SER B O 1
ATOM 5374 N N . TYR B 1 87 ? 20.281 -13.023 -6.684 1 81.88 87 TYR B N 1
ATOM 5375 C CA . TYR B 1 87 ? 21 -12.875 -5.426 1 81.88 87 TYR B CA 1
ATOM 5376 C C . TYR B 1 87 ? 22.422 -13.398 -5.555 1 81.88 87 TYR B C 1
ATOM 5378 O O . TYR B 1 87 ? 23.297 -13.062 -4.742 1 81.88 87 TYR B O 1
ATOM 5386 N N . PHE B 1 88 ? 22.672 -14.219 -6.57 1 88 88 PHE B N 1
ATOM 5387 C CA . PHE B 1 88 ? 23.969 -14.844 -6.734 1 88 88 PHE B CA 1
ATOM 5388 C C . PHE B 1 88 ? 24.5 -14.656 -8.156 1 88 88 PHE B C 1
ATOM 5390 O O . PHE B 1 88 ? 24.719 -15.633 -8.875 1 88 88 PHE B O 1
ATOM 5397 N N . PRO B 1 89 ? 24.766 -13.461 -8.438 1 83.44 89 PRO B N 1
ATOM 5398 C CA . PRO B 1 89 ? 25.266 -13.227 -9.797 1 83.44 89 PRO B CA 1
ATOM 5399 C C . PRO B 1 89 ? 26.562 -13.984 -10.078 1 83.44 89 PRO B C 1
ATOM 5401 O O . PRO B 1 89 ? 26.812 -14.406 -11.211 1 83.44 89 PRO B O 1
ATOM 5404 N N . GLU B 1 90 ? 27.359 -14.18 -9.117 1 86.94 90 GLU B N 1
ATOM 5405 C CA . GLU B 1 90 ? 28.625 -14.883 -9.266 1 86.94 90 GLU B CA 1
ATOM 5406 C C . GLU B 1 90 ? 28.406 -16.328 -9.688 1 86.94 90 GLU B C 1
ATOM 5408 O O . GLU B 1 90 ? 29.297 -16.953 -10.266 1 86.94 90 GLU B O 1
ATOM 5413 N N . GLN B 1 91 ? 27.203 -16.781 -9.469 1 90.81 91 GLN B N 1
ATOM 5414 C CA . GLN B 1 91 ? 26.922 -18.188 -9.781 1 90.81 91 GLN B CA 1
ATOM 5415 C C . GLN B 1 91 ? 26.078 -18.312 -11.039 1 90.81 91 GLN B C 1
ATOM 5417 O O . GLN B 1 91 ? 26.094 -19.344 -11.719 1 90.81 91 GLN B O 1
ATOM 5422 N N . PHE B 1 92 ? 25.391 -17.234 -11.383 1 92 92 PHE B N 1
ATOM 5423 C CA . PHE B 1 92 ? 24.344 -17.453 -12.391 1 92 92 PHE B CA 1
ATOM 5424 C C . PHE B 1 92 ? 24.484 -16.453 -13.531 1 92 92 PHE B C 1
ATOM 5426 O O . PHE B 1 92 ? 23.812 -16.578 -14.555 1 92 92 PHE B O 1
ATOM 5433 N N . ASP B 1 93 ? 25.359 -15.492 -13.445 1 87.38 93 ASP B N 1
ATOM 5434 C CA . ASP B 1 93 ? 25.562 -14.516 -14.508 1 87.38 93 ASP B CA 1
ATOM 5435 C C . ASP B 1 93 ? 26.375 -15.109 -15.656 1 87.38 93 ASP B C 1
ATOM 5437 O O . ASP B 1 93 ? 27.578 -15.352 -15.508 1 87.38 93 ASP B O 1
ATOM 5441 N N . PRO B 1 94 ? 25.766 -15.227 -16.766 1 88.44 94 PRO B N 1
ATOM 5442 C CA . PRO B 1 94 ? 26.469 -15.883 -17.875 1 88.44 94 PRO B CA 1
ATOM 5443 C C . PRO B 1 94 ? 27.625 -15.047 -18.422 1 88.44 94 PRO B C 1
ATOM 5445 O O . PRO B 1 94 ? 28.516 -15.586 -19.078 1 88.44 94 PRO B O 1
ATOM 5448 N N . SER B 1 95 ? 27.578 -13.781 -18.156 1 83.94 95 SER B N 1
ATOM 5449 C CA . SER B 1 95 ? 28.641 -12.906 -18.641 1 83.94 95 SER B CA 1
ATOM 5450 C C . SER B 1 95 ? 29.953 -13.172 -17.922 1 83.94 95 SER B C 1
ATOM 5452 O O . SER B 1 95 ? 31.031 -12.82 -18.422 1 83.94 95 SER B O 1
ATOM 5454 N N . LEU B 1 96 ? 29.891 -13.883 -16.875 1 89.06 96 LEU B N 1
ATOM 5455 C CA . LEU B 1 96 ? 31.078 -14.094 -16.047 1 89.06 96 LEU B CA 1
ATOM 5456 C C . LEU B 1 96 ? 31.797 -15.375 -16.438 1 89.06 96 LEU B C 1
ATOM 5458 O O . LEU B 1 96 ? 32.969 -15.539 -16.156 1 89.06 96 LEU B O 1
ATOM 5462 N N . GLY B 1 97 ? 31.062 -16.328 -17.062 1 91.5 97 GLY B N 1
ATOM 5463 C CA . GLY B 1 97 ? 31.734 -17.547 -17.484 1 91.5 97 GLY B CA 1
ATOM 5464 C C . GLY B 1 97 ? 30.781 -18.641 -17.938 1 91.5 97 GLY B C 1
ATOM 5465 O O . GLY B 1 97 ? 29.562 -18.484 -17.828 1 91.5 97 GLY B O 1
ATOM 5466 N N . GLU B 1 98 ? 31.406 -19.734 -18.344 1 92.5 98 GLU B N 1
ATOM 5467 C CA . GLU B 1 98 ? 30.641 -20.875 -18.859 1 92.5 98 GLU B CA 1
ATOM 5468 C C . GLU B 1 98 ? 29.953 -21.625 -17.734 1 92.5 98 GLU B C 1
ATOM 5470 O O . GLU B 1 98 ? 28.844 -22.141 -17.906 1 92.5 98 GLU B O 1
ATOM 5475 N N . GLU B 1 99 ? 30.625 -21.719 -16.672 1 93.12 99 GLU B N 1
ATOM 5476 C CA . GLU B 1 99 ? 30.047 -22.406 -15.523 1 93.12 99 GLU B CA 1
ATOM 5477 C C . GLU B 1 99 ? 28.781 -21.688 -15.055 1 93.12 99 GLU B C 1
ATOM 5479 O O . GLU B 1 99 ? 27.766 -22.344 -14.742 1 93.12 99 GLU B O 1
ATOM 5484 N N . GLN B 1 100 ? 28.797 -20.375 -14.977 1 92.5 100 GLN B N 1
ATOM 5485 C CA . GLN B 1 100 ? 27.656 -19.578 -14.578 1 92.5 100 GLN B CA 1
ATOM 5486 C C . GLN B 1 100 ? 26.516 -19.719 -15.578 1 92.5 100 GLN B C 1
ATOM 5488 O O . GLN B 1 100 ? 25.344 -19.797 -15.188 1 92.5 100 GLN B O 1
ATOM 5493 N N . ALA B 1 101 ? 26.906 -19.844 -16.812 1 92.44 101 ALA B N 1
ATOM 5494 C CA . ALA B 1 101 ? 25.906 -20.031 -17.859 1 92.44 101 ALA B CA 1
ATOM 5495 C C . ALA B 1 101 ? 25.203 -21.375 -17.719 1 92.44 101 ALA B C 1
ATOM 5497 O O . ALA B 1 101 ? 24 -21.484 -17.891 1 92.44 101 ALA B O 1
ATOM 5498 N N . ALA B 1 102 ? 25.969 -22.344 -17.453 1 93.69 102 ALA B N 1
ATOM 5499 C CA . ALA B 1 102 ? 25.438 -23.688 -17.266 1 93.69 102 ALA B CA 1
ATOM 5500 C C . ALA B 1 102 ? 24.516 -23.75 -16.047 1 93.69 102 ALA B C 1
ATOM 5502 O O . ALA B 1 102 ? 23.469 -24.406 -16.078 1 93.69 102 ALA B O 1
ATOM 5503 N N . ASN B 1 103 ? 24.906 -23.125 -14.984 1 94 103 ASN B N 1
ATOM 5504 C CA . ASN B 1 103 ? 24.094 -23.078 -13.773 1 94 103 ASN B CA 1
ATOM 5505 C C . ASN B 1 103 ? 22.766 -22.375 -14.031 1 94 103 ASN B C 1
ATOM 5507 O O . ASN B 1 103 ? 21.719 -22.797 -13.508 1 94 103 ASN B O 1
ATOM 5511 N N . ARG B 1 104 ? 22.875 -21.344 -14.75 1 92.62 104 ARG B N 1
ATOM 5512 C CA . ARG B 1 104 ? 21.656 -20.609 -15.086 1 92.62 104 ARG B CA 1
ATOM 5513 C C . ARG B 1 104 ? 20.703 -21.453 -15.914 1 92.62 104 ARG B C 1
ATOM 5515 O O . ARG B 1 104 ? 19.5 -21.453 -15.672 1 92.62 104 ARG B O 1
ATOM 5522 N N . GLU B 1 105 ? 21.234 -22.125 -16.828 1 91.81 105 GLU B N 1
ATOM 5523 C CA . GLU B 1 105 ? 20.406 -23 -17.656 1 91.81 105 GLU B CA 1
ATOM 5524 C C . GLU B 1 105 ? 19.766 -24.109 -16.828 1 91.81 105 GLU B C 1
ATOM 5526 O O . GLU B 1 105 ? 18.609 -24.453 -17.062 1 91.81 105 GLU B O 1
ATOM 5531 N N . GLN B 1 106 ? 20.5 -24.625 -15.969 1 92.81 106 GLN B N 1
ATOM 5532 C CA . GLN B 1 106 ? 19.953 -25.641 -15.078 1 92.81 106 GLN B CA 1
ATOM 5533 C C . GLN B 1 106 ? 18.812 -25.078 -14.227 1 92.81 106 GLN B C 1
ATOM 5535 O O . GLN B 1 106 ? 17.797 -25.734 -14.023 1 92.81 106 GLN B O 1
ATOM 5540 N N . ALA B 1 107 ? 19.016 -23.938 -13.727 1 93.5 107 ALA B N 1
ATOM 5541 C CA . ALA B 1 107 ? 17.984 -23.266 -12.938 1 93.5 107 ALA B CA 1
ATOM 5542 C C . ALA B 1 107 ? 16.719 -23.047 -13.758 1 93.5 107 ALA B C 1
ATOM 5544 O O . ALA B 1 107 ? 15.602 -23.203 -13.25 1 93.5 107 ALA B O 1
ATOM 5545 N N . LEU B 1 108 ? 16.922 -22.703 -15.008 1 91.81 108 LEU B N 1
ATOM 5546 C CA . LEU B 1 108 ? 15.789 -22.484 -15.898 1 91.81 108 LEU B CA 1
ATOM 5547 C C . LEU B 1 108 ? 15.07 -23.797 -16.203 1 91.81 108 LEU B C 1
ATOM 5549 O O . LEU B 1 108 ? 13.852 -23.812 -16.375 1 91.81 108 LEU B O 1
ATOM 5553 N N . ASP B 1 109 ? 15.836 -24.812 -16.266 1 92.69 109 ASP B N 1
ATOM 5554 C CA . ASP B 1 109 ? 15.234 -26.125 -16.453 1 92.69 109 ASP B CA 1
ATOM 5555 C C . ASP B 1 109 ? 14.375 -26.516 -15.242 1 92.69 109 ASP B C 1
ATOM 5557 O O . ASP B 1 109 ? 13.289 -27.078 -15.406 1 92.69 109 ASP B O 1
ATOM 5561 N N . PHE B 1 110 ? 14.898 -26.219 -14.117 1 93.81 110 PHE B N 1
ATOM 5562 C CA . PHE B 1 110 ? 14.125 -26.469 -12.906 1 93.81 110 PHE B CA 1
ATOM 5563 C C . PHE B 1 110 ? 12.828 -25.672 -12.914 1 93.81 110 PHE B C 1
ATOM 5565 O O . PHE B 1 110 ? 11.766 -26.203 -12.594 1 93.81 110 PHE B O 1
ATOM 5572 N N . ALA B 1 111 ? 12.945 -24.422 -13.281 1 93.38 111 ALA B N 1
ATOM 5573 C CA . ALA B 1 111 ? 11.766 -23.547 -13.32 1 93.38 111 ALA B CA 1
ATOM 5574 C C . ALA B 1 111 ? 10.727 -24.094 -14.297 1 93.38 111 ALA B C 1
ATOM 5576 O O . ALA B 1 111 ? 9.531 -24.078 -14.008 1 93.38 111 ALA B O 1
ATOM 5577 N N . GLN B 1 112 ? 11.219 -24.484 -15.445 1 93 112 GLN B N 1
ATOM 5578 C CA . GLN B 1 112 ? 10.328 -25.047 -16.453 1 93 112 GLN B CA 1
ATOM 5579 C C . GLN B 1 112 ? 9.602 -26.281 -15.938 1 93 112 GLN B C 1
ATOM 5581 O O . GLN B 1 112 ? 8.383 -26.406 -16.109 1 93 112 GLN B O 1
ATOM 5586 N N . TYR B 1 113 ? 10.297 -27.141 -15.352 1 94.88 113 TYR B N 1
ATOM 5587 C CA . TYR B 1 113 ? 9.719 -28.344 -14.773 1 94.88 113 TYR B CA 1
ATOM 5588 C C . TYR B 1 113 ? 8.719 -28 -13.672 1 94.88 113 TYR B C 1
ATOM 5590 O O . TYR B 1 113 ? 7.633 -28.578 -13.602 1 94.88 113 TYR B O 1
ATOM 5598 N N . LEU B 1 114 ? 9.07 -27.094 -12.852 1 95.44 114 LEU B N 1
ATOM 5599 C CA . LEU B 1 114 ? 8.242 -26.75 -11.703 1 95.44 114 LEU B CA 1
ATOM 5600 C C . LEU B 1 114 ? 6.949 -26.062 -12.148 1 95.44 114 LEU B C 1
ATOM 5602 O O . LEU B 1 114 ? 5.926 -26.172 -11.469 1 95.44 114 LEU B O 1
ATOM 5606 N N . VAL B 1 115 ? 7 -25.328 -13.234 1 94.94 115 VAL B N 1
ATOM 5607 C CA . VAL B 1 115 ? 5.777 -24.781 -13.805 1 94.94 115 VAL B CA 1
ATOM 5608 C C . VAL B 1 115 ? 4.801 -25.906 -14.125 1 94.94 115 VAL B C 1
ATOM 5610 O O . VAL B 1 115 ? 3.631 -25.844 -13.734 1 94.94 115 VAL B O 1
ATOM 5613 N N . SER B 1 116 ? 5.324 -26.906 -14.766 1 96.25 116 SER B N 1
ATOM 5614 C CA . SER B 1 116 ? 4.504 -28.062 -15.133 1 96.25 116 SER B CA 1
ATOM 5615 C C . SER B 1 116 ? 4.031 -28.812 -13.891 1 96.25 116 SER B C 1
ATOM 5617 O O . SER B 1 116 ? 2.854 -29.156 -13.789 1 96.25 116 SER B O 1
ATOM 5619 N N . ALA B 1 117 ? 4.926 -29.031 -13.023 1 97 117 ALA B N 1
ATOM 5620 C CA . ALA B 1 117 ? 4.59 -29.766 -11.797 1 97 117 ALA B CA 1
ATOM 5621 C C . ALA B 1 117 ? 3.547 -29.016 -10.977 1 97 117 ALA B C 1
ATOM 5623 O O . ALA B 1 117 ? 2.672 -29.625 -10.367 1 97 117 ALA B O 1
ATOM 5624 N N . SER B 1 118 ? 3.662 -27.688 -10.922 1 97 118 SER B N 1
ATOM 5625 C CA . SER B 1 118 ? 2.705 -26.875 -10.172 1 97 118 SER B CA 1
ATOM 5626 C C . SER B 1 118 ? 1.306 -26.984 -10.766 1 97 118 SER B C 1
ATOM 5628 O O . SER B 1 118 ? 0.313 -27.016 -10.039 1 97 118 SER B O 1
ATOM 5630 N N . LEU B 1 119 ? 1.209 -27.031 -12.055 1 97.44 119 LEU B N 1
ATOM 5631 C CA . LEU B 1 119 ? -0.082 -27.172 -12.719 1 97.44 119 LEU B CA 1
ATOM 5632 C C . LEU B 1 119 ? -0.702 -28.531 -12.398 1 97.44 119 LEU B C 1
ATOM 5634 O O . LEU B 1 119 ? -1.89 -28.625 -12.078 1 97.44 119 LEU B O 1
ATOM 5638 N N . ILE B 1 120 ? 0.105 -29.547 -12.438 1 97.88 120 ILE B N 1
ATOM 5639 C CA . ILE B 1 120 ? -0.374 -30.891 -12.172 1 97.88 120 ILE B CA 1
ATOM 5640 C C . ILE B 1 120 ? -0.859 -31 -10.727 1 97.88 120 ILE B C 1
ATOM 5642 O O . ILE B 1 120 ? -1.975 -31.453 -10.469 1 97.88 120 ILE B O 1
ATOM 5646 N N . CYS B 1 121 ? -0.046 -30.547 -9.828 1 97.88 121 CYS B N 1
ATOM 5647 C CA . CYS B 1 121 ? -0.4 -30.625 -8.422 1 97.88 121 CYS B CA 1
ATOM 5648 C C . CYS B 1 121 ? -1.632 -29.781 -8.117 1 97.88 121 CYS B C 1
ATOM 5650 O O . CYS B 1 121 ? -2.473 -30.172 -7.305 1 97.88 121 CYS B O 1
ATOM 5652 N N . SER B 1 122 ? -1.749 -28.594 -8.688 1 97.81 122 SER B N 1
ATOM 5653 C CA . SER B 1 122 ? -2.916 -27.75 -8.484 1 97.81 122 SER B CA 1
ATOM 5654 C C . SER B 1 122 ? -4.18 -28.406 -9.031 1 97.81 122 SER B C 1
ATOM 5656 O O . SER B 1 122 ? -5.258 -28.25 -8.461 1 97.81 122 SER B O 1
ATOM 5658 N N . GLY B 1 123 ? -4.031 -29.047 -10.203 1 98 123 GLY B N 1
ATOM 5659 C CA . GLY B 1 123 ? -5.168 -29.766 -10.758 1 98 123 GLY B CA 1
ATOM 5660 C C . GLY B 1 123 ? -5.672 -30.875 -9.844 1 98 123 GLY B C 1
ATOM 5661 O O . GLY B 1 123 ? -6.871 -30.953 -9.578 1 98 123 GLY B O 1
ATOM 5662 N N . LEU B 1 124 ? -4.812 -31.656 -9.383 1 97.81 124 LEU B N 1
ATOM 5663 C CA . LEU B 1 124 ? -5.172 -32.75 -8.477 1 97.81 124 LEU B CA 1
ATOM 5664 C C . LEU B 1 124 ? -5.742 -32.188 -7.172 1 97.81 124 LEU B C 1
ATOM 5666 O O . LEU B 1 124 ? -6.73 -32.719 -6.652 1 97.81 124 LEU B O 1
ATOM 5670 N N . ALA B 1 125 ? -5.09 -31.188 -6.691 1 98 125 ALA B N 1
ATOM 5671 C CA . ALA B 1 125 ? -5.555 -30.547 -5.457 1 98 125 ALA B CA 1
ATOM 5672 C C . ALA B 1 125 ? -6.969 -30 -5.625 1 98 125 ALA B C 1
ATOM 5674 O O . ALA B 1 125 ? -7.785 -30.078 -4.707 1 98 125 ALA B O 1
ATOM 5675 N N . THR B 1 126 ? -7.215 -29.359 -6.754 1 97.88 126 THR B N 1
ATOM 5676 C CA . THR B 1 126 ? -8.539 -28.828 -7.031 1 97.88 126 THR B CA 1
ATOM 5677 C C . THR B 1 126 ? -9.594 -29.938 -7 1 97.88 126 THR B C 1
ATOM 5679 O O . THR B 1 126 ? -10.664 -29.75 -6.422 1 97.88 126 THR B O 1
ATOM 5682 N N . MET B 1 127 ? -9.289 -31.094 -7.566 1 96.94 127 MET B N 1
ATOM 5683 C CA . MET B 1 127 ? -10.227 -32.219 -7.59 1 96.94 127 MET B CA 1
ATOM 5684 C C . MET B 1 127 ? -10.508 -32.719 -6.18 1 96.94 127 MET B C 1
ATOM 5686 O O . MET B 1 127 ? -11.641 -33.094 -5.859 1 96.94 127 MET B O 1
ATOM 5690 N N . ILE B 1 128 ? -9.547 -32.656 -5.371 1 95.94 128 ILE B N 1
ATOM 5691 C CA . ILE B 1 128 ? -9.719 -33.094 -3.98 1 95.94 128 ILE B CA 1
ATOM 5692 C C . ILE B 1 128 ? -10.578 -32.062 -3.24 1 95.94 128 ILE B C 1
ATOM 5694 O O . ILE B 1 128 ? -11.508 -32.438 -2.518 1 95.94 128 ILE B O 1
ATOM 5698 N N . GLN B 1 129 ? -10.258 -30.812 -3.418 1 96.62 129 GLN B N 1
ATOM 5699 C CA . GLN B 1 129 ? -10.906 -29.734 -2.672 1 96.62 129 GLN B CA 1
ATOM 5700 C C . GLN B 1 129 ? -12.383 -29.641 -3.02 1 96.62 129 GLN B C 1
ATOM 5702 O O . GLN B 1 129 ? -13.211 -29.312 -2.164 1 96.62 129 GLN B O 1
ATOM 5707 N N . VAL B 1 130 ? -12.742 -29.875 -4.277 1 95.75 130 VAL B N 1
ATOM 5708 C CA . VAL B 1 130 ? -14.133 -29.781 -4.719 1 95.75 130 VAL B CA 1
ATOM 5709 C C . VAL B 1 130 ? -14.922 -30.984 -4.227 1 95.75 130 VAL B C 1
ATOM 5711 O O . VAL B 1 130 ? -16.156 -30.938 -4.148 1 95.75 130 VAL B O 1
ATOM 5714 N N . SER B 1 131 ? -14.297 -31.969 -3.795 1 93.94 131 SER B N 1
ATOM 5715 C CA . SER B 1 131 ? -14.93 -33.188 -3.33 1 93.94 131 SER B CA 1
ATOM 5716 C C . SER B 1 131 ? -15.25 -33.125 -1.84 1 93.94 131 SER B C 1
ATOM 5718 O O . SER B 1 131 ? -14.773 -32.219 -1.14 1 93.94 131 SER B O 1
ATOM 5720 N N . THR B 1 132 ? -16.172 -33.906 -1.398 1 91.31 132 THR B N 1
ATOM 5721 C CA . THR B 1 132 ? -16.469 -34.125 0.012 1 91.31 132 THR B CA 1
ATOM 5722 C C . THR B 1 132 ? -16.141 -35.562 0.432 1 91.31 132 THR B C 1
ATOM 5724 O O . THR B 1 132 ? -16.984 -36.438 0.356 1 91.31 132 THR B O 1
ATOM 5727 N N . ILE B 1 133 ? -14.93 -35.75 0.852 1 91.19 133 ILE B N 1
ATOM 5728 C CA . ILE B 1 133 ? -14.5 -37.094 1.262 1 91.19 133 ILE B CA 1
ATOM 5729 C C . ILE B 1 133 ? -14.586 -37.219 2.781 1 91.19 133 ILE B C 1
ATOM 5731 O O . ILE B 1 133 ? -13.82 -36.562 3.506 1 91.19 133 ILE B O 1
ATOM 5735 N N . PRO B 1 134 ? -15.492 -37.969 3.279 1 89.81 134 PRO B N 1
ATOM 5736 C CA . PRO B 1 134 ? -15.586 -38.125 4.73 1 89.81 134 PRO B CA 1
ATOM 5737 C C . PRO B 1 134 ? -14.383 -38.875 5.32 1 89.81 134 PRO B C 1
ATOM 5739 O O . PRO B 1 134 ? -13.867 -39.812 4.703 1 89.81 134 PRO B O 1
ATOM 5742 N N . ILE B 1 135 ? -13.828 -38.406 6.309 1 87.19 135 ILE B N 1
ATOM 5743 C CA . ILE B 1 135 ? -12.719 -39.094 6.988 1 87.19 135 ILE B CA 1
ATOM 5744 C C . ILE B 1 135 ? -13.25 -40.219 7.844 1 87.19 135 ILE B C 1
ATOM 5746 O O . ILE B 1 135 ? -14.141 -40.031 8.672 1 87.19 135 ILE B O 1
ATOM 5750 N N . PRO B 1 136 ? -12.641 -41.344 7.664 1 81.88 136 PRO B N 1
ATOM 5751 C CA . PRO B 1 136 ? -13.141 -42.531 8.375 1 81.88 136 PRO B CA 1
ATOM 5752 C C . PRO B 1 136 ? -12.977 -42.438 9.883 1 81.88 136 PRO B C 1
ATOM 5754 O O . PRO B 1 136 ? -12.07 -41.75 10.367 1 81.88 136 PRO B O 1
ATOM 5757 N N . PHE B 1 137 ? -13.758 -42.969 10.711 1 77.88 137 PHE B N 1
ATOM 5758 C CA . PHE B 1 137 ? -13.68 -43.156 12.156 1 77.88 137 PHE B CA 1
ATOM 5759 C C . PHE B 1 137 ? -14.031 -41.875 12.883 1 77.88 137 PHE B C 1
ATOM 5761 O O . PHE B 1 137 ? -13.844 -41.75 14.102 1 77.88 137 PHE B O 1
ATOM 5768 N N . THR B 1 138 ? -14.406 -40.812 12.211 1 78.62 138 THR B N 1
ATOM 5769 C CA . THR B 1 138 ? -14.75 -39.562 12.906 1 78.62 138 THR B CA 1
ATOM 5770 C C . THR B 1 138 ? -16.266 -39.344 12.914 1 78.62 138 THR B C 1
ATOM 5772 O O . THR B 1 138 ? -16.75 -38.312 13.375 1 78.62 138 THR B O 1
ATOM 5775 N N . GLY B 1 139 ? -17.125 -40.312 12.555 1 71.44 139 GLY B N 1
ATOM 5776 C CA . GLY B 1 139 ? -18.578 -40.25 12.586 1 71.44 139 GLY B CA 1
ATOM 5777 C C . GLY B 1 139 ? -19.141 -39.125 11.75 1 71.44 139 GLY B C 1
ATOM 5778 O O . GLY B 1 139 ? -20.156 -38.5 12.109 1 71.44 139 GLY B O 1
ATOM 5779 N N . GLY B 1 140 ? -18.359 -38.719 10.781 1 73 140 GLY B N 1
ATOM 5780 C CA . GLY B 1 140 ? -18.875 -37.719 9.883 1 73 140 GLY B CA 1
ATOM 5781 C C . GLY B 1 140 ? -18.578 -36.312 10.359 1 73 140 GLY B C 1
ATOM 5782 O O . GLY B 1 140 ? -19.047 -35.344 9.75 1 73 140 GLY B O 1
ATOM 5783 N N . ARG B 1 141 ? -17.781 -36.094 11.336 1 79.25 141 ARG B N 1
ATOM 5784 C CA . ARG B 1 141 ? -17.516 -34.781 11.914 1 79.25 141 ARG B CA 1
ATOM 5785 C C . ARG B 1 141 ? -16.5 -34 11.07 1 79.25 141 ARG B C 1
ATOM 5787 O O . ARG B 1 141 ? -16.578 -32.781 10.984 1 79.25 141 ARG B O 1
ATOM 5794 N N . TYR B 1 142 ? -15.625 -34.844 10.43 1 89.75 142 TYR B N 1
ATOM 5795 C CA . TYR B 1 142 ? -14.57 -34.188 9.641 1 89.75 142 TYR B CA 1
ATOM 5796 C C . TYR B 1 142 ? -14.602 -34.688 8.195 1 89.75 142 TYR B C 1
ATOM 5798 O O . TYR B 1 142 ? -15.023 -35.812 7.922 1 89.75 142 TYR B O 1
ATOM 5806 N N . GLN B 1 143 ? -14.266 -33.844 7.305 1 92.75 143 GLN B N 1
ATOM 5807 C CA . GLN B 1 143 ? -14.234 -34.188 5.887 1 92.75 143 GLN B CA 1
ATOM 5808 C C . GLN B 1 143 ? -12.992 -33.594 5.211 1 92.75 143 GLN B C 1
ATOM 5810 O O . GLN B 1 143 ? -12.328 -32.719 5.762 1 92.75 143 GLN B O 1
ATOM 5815 N N . LEU B 1 144 ? -12.695 -34.188 4.105 1 95.19 144 LEU B N 1
ATOM 5816 C CA . LEU B 1 144 ? -11.641 -33.688 3.232 1 95.19 144 LEU B CA 1
ATOM 5817 C C . LEU B 1 144 ? -12.234 -33 2.006 1 95.19 144 LEU B C 1
ATOM 5819 O O . LEU B 1 144 ? -12.992 -33.625 1.25 1 95.19 144 LEU B O 1
ATOM 5823 N N . GLY B 1 145 ? -11.875 -31.688 1.896 1 95.81 145 GLY B N 1
ATOM 5824 C CA . GLY B 1 145 ? -12.461 -30.922 0.816 1 95.81 145 GLY B CA 1
ATOM 5825 C C . GLY B 1 145 ? -13.664 -30.094 1.257 1 95.81 145 GLY B C 1
ATOM 5826 O O . GLY B 1 145 ? -14.266 -30.375 2.293 1 95.81 145 GLY B O 1
ATOM 5827 N N . THR B 1 146 ? -14.031 -29.109 0.527 1 95.5 146 THR B N 1
ATOM 5828 C CA . THR B 1 146 ? -15.102 -28.203 0.898 1 95.5 146 THR B CA 1
ATOM 5829 C C . THR B 1 146 ? -16.438 -28.672 0.341 1 95.5 146 THR B C 1
ATOM 5831 O O . THR B 1 146 ? -17.5 -28.328 0.874 1 95.5 146 THR B O 1
ATOM 5834 N N . GLY B 1 147 ? -16.453 -29.328 -0.826 1 94.56 147 GLY B N 1
ATOM 5835 C CA . GLY B 1 147 ? -17.672 -29.797 -1.463 1 94.56 147 GLY B CA 1
ATOM 5836 C C . GLY B 1 147 ? -18.344 -28.719 -2.305 1 94.56 147 GLY B C 1
ATOM 5837 O O . GLY B 1 147 ? -19.484 -28.891 -2.74 1 94.56 147 GLY B O 1
ATOM 5838 N N . ILE B 1 148 ? -17.734 -27.609 -2.396 1 95.44 148 ILE B N 1
ATOM 5839 C CA . ILE B 1 148 ? -18.203 -26.547 -3.281 1 95.44 148 ILE B CA 1
ATOM 5840 C C . ILE B 1 148 ? -17.109 -26.219 -4.301 1 95.44 148 ILE B C 1
ATOM 5842 O O . ILE B 1 148 ? -16.031 -26.828 -4.293 1 95.44 148 ILE B O 1
ATOM 5846 N N . LEU B 1 149 ? -17.391 -25.344 -5.246 1 95 149 LEU B N 1
ATOM 5847 C CA . LEU B 1 149 ? -16.453 -25.047 -6.328 1 95 149 LEU B CA 1
ATOM 5848 C C . LEU B 1 149 ? -15.297 -24.188 -5.836 1 95 149 LEU B C 1
ATOM 5850 O O . LEU B 1 149 ? -15.133 -23.047 -6.277 1 95 149 LEU B O 1
ATOM 5854 N N . SER B 1 150 ? -14.516 -24.812 -5.004 1 94.62 150 SER B N 1
ATOM 5855 C CA . SER B 1 150 ? -13.281 -24.219 -4.512 1 94.62 150 SER B CA 1
ATOM 5856 C C . SER B 1 150 ? -12.07 -24.75 -5.277 1 94.62 150 SER B C 1
ATOM 5858 O O . SER B 1 150 ? -11.727 -25.922 -5.164 1 94.62 150 SER B O 1
ATOM 5860 N N . THR B 1 151 ? -11.461 -23.875 -5.953 1 96.31 151 THR B N 1
ATOM 5861 C CA . THR B 1 151 ? -10.289 -24.281 -6.719 1 96.31 151 THR B CA 1
ATOM 5862 C C . THR B 1 151 ? -9.008 -24.094 -5.906 1 96.31 151 THR B C 1
ATOM 5864 O O . THR B 1 151 ? -9 -23.344 -4.926 1 96.31 151 THR B O 1
ATOM 5867 N N . MET B 1 152 ? -7.98 -24.812 -6.309 1 97.12 152 MET B N 1
ATOM 5868 C CA . MET B 1 152 ? -6.711 -24.781 -5.59 1 97.12 152 MET B CA 1
ATOM 5869 C C . MET B 1 152 ? -5.57 -24.375 -6.523 1 97.12 152 MET B C 1
ATOM 5871 O O . MET B 1 152 ? -5.555 -24.766 -7.691 1 97.12 152 MET B O 1
ATOM 5875 N N . GLY B 1 153 ? -4.684 -23.625 -6.059 1 95.69 153 GLY B N 1
ATOM 5876 C CA . GLY B 1 153 ? -3.486 -23.203 -6.773 1 95.69 153 GLY B CA 1
ATOM 5877 C C . GLY B 1 153 ? -2.32 -22.891 -5.852 1 95.69 153 GLY B C 1
ATOM 5878 O O . GLY B 1 153 ? -2.414 -23.078 -4.637 1 95.69 153 GLY B O 1
ATOM 5879 N N . THR B 1 154 ? -1.239 -22.562 -6.453 1 94.56 154 THR B N 1
ATOM 5880 C CA . THR B 1 154 ? -0.051 -22.234 -5.676 1 94.56 154 THR B CA 1
ATOM 5881 C C . THR B 1 154 ? -0.301 -21 -4.801 1 94.56 154 THR B C 1
ATOM 5883 O O . THR B 1 154 ? -0.943 -20.047 -5.234 1 94.56 154 THR B O 1
ATOM 5886 N N . ALA B 1 155 ? 0.173 -21.062 -3.602 1 92.12 155 ALA B N 1
ATOM 5887 C CA . ALA B 1 155 ? -0.028 -19.984 -2.639 1 92.12 155 ALA B CA 1
ATOM 5888 C C . ALA B 1 155 ? 1.02 -18.891 -2.814 1 92.12 155 ALA B C 1
ATOM 5890 O O . ALA B 1 155 ? 2.223 -19.172 -2.814 1 92.12 155 ALA B O 1
ATOM 5891 N N . ASN B 1 156 ? 0.623 -17.656 -2.828 1 86.25 156 ASN B N 1
ATOM 5892 C CA . ASN B 1 156 ? 1.507 -16.547 -3.162 1 86.25 156 ASN B CA 1
ATOM 5893 C C . ASN B 1 156 ? 2.252 -16.031 -1.934 1 86.25 156 ASN B C 1
ATOM 5895 O O . ASN B 1 156 ? 3.256 -15.328 -2.059 1 86.25 156 ASN B O 1
ATOM 5899 N N . GLN B 1 157 ? 1.721 -16.234 -0.762 1 86.88 157 GLN B N 1
ATOM 5900 C CA . GLN B 1 157 ? 2.367 -15.703 0.433 1 86.88 157 GLN B CA 1
ATOM 5901 C C . GLN B 1 157 ? 3.773 -16.281 0.599 1 86.88 157 GLN B C 1
ATOM 5903 O O . GLN B 1 157 ? 4.637 -15.648 1.216 1 86.88 157 GLN B O 1
ATOM 5908 N N . TYR B 1 158 ? 4.031 -17.391 0.006 1 92.19 158 TYR B N 1
ATOM 5909 C CA . TYR B 1 158 ? 5.336 -18.031 0.144 1 92.19 158 TYR B CA 1
ATOM 5910 C C . TYR B 1 158 ? 6.352 -17.391 -0.804 1 92.19 158 TYR B C 1
ATOM 5912 O O . TYR B 1 158 ? 7.562 -17.578 -0.633 1 92.19 158 TYR B O 1
ATOM 5920 N N . ASN B 1 159 ? 5.852 -16.719 -1.795 1 88.69 159 ASN B N 1
ATOM 5921 C CA . ASN B 1 159 ? 6.73 -16.047 -2.74 1 88.69 159 ASN B CA 1
ATOM 5922 C C . ASN B 1 159 ? 7.57 -14.969 -2.051 1 88.69 159 ASN B C 1
ATOM 5924 O O . ASN B 1 159 ? 8.633 -14.586 -2.553 1 88.69 159 ASN B O 1
ATOM 5928 N N . ALA B 1 160 ? 7.102 -14.594 -0.957 1 80.88 160 ALA B N 1
ATOM 5929 C CA . ALA B 1 160 ? 7.812 -13.539 -0.236 1 80.88 160 ALA B CA 1
ATOM 5930 C C . ALA B 1 160 ? 8.945 -14.125 0.605 1 80.88 160 ALA B C 1
ATOM 5932 O O . ALA B 1 160 ? 9.969 -13.469 0.824 1 80.88 160 ALA B O 1
ATOM 5933 N N . ILE B 1 161 ? 8.883 -15.328 1.061 1 87.88 161 ILE B N 1
ATOM 5934 C CA . ILE B 1 161 ? 9.852 -15.828 2.033 1 87.88 161 ILE B CA 1
ATOM 5935 C C . ILE B 1 161 ? 10.773 -16.844 1.368 1 87.88 161 ILE B C 1
ATOM 5937 O O . ILE B 1 161 ? 11.914 -17.016 1.788 1 87.88 161 ILE B O 1
ATOM 5941 N N . PHE B 1 162 ? 10.352 -17.469 0.281 1 93.5 162 PHE B N 1
ATOM 5942 C CA . PHE B 1 162 ? 11.125 -18.531 -0.349 1 93.5 162 PHE B CA 1
ATOM 5943 C C . PHE B 1 162 ? 12.469 -18 -0.839 1 93.5 162 PHE B C 1
ATOM 5945 O O . PHE B 1 162 ? 13.516 -18.562 -0.541 1 93.5 162 PHE B O 1
ATOM 5952 N N . PRO B 1 163 ? 12.469 -16.859 -1.567 1 88.69 163 PRO B N 1
ATOM 5953 C CA . PRO B 1 163 ? 13.766 -16.375 -2.037 1 88.69 163 PRO B CA 1
ATOM 5954 C C . PRO B 1 163 ? 14.734 -16.078 -0.893 1 88.69 163 PRO B C 1
ATOM 5956 O O . PRO B 1 163 ? 15.938 -16.344 -1.015 1 88.69 163 PRO B O 1
ATOM 5959 N N . VAL B 1 164 ? 14.211 -15.617 0.185 1 85.5 164 VAL B N 1
ATOM 5960 C CA . VAL B 1 164 ? 15.055 -15.281 1.326 1 85.5 164 VAL B CA 1
ATOM 5961 C C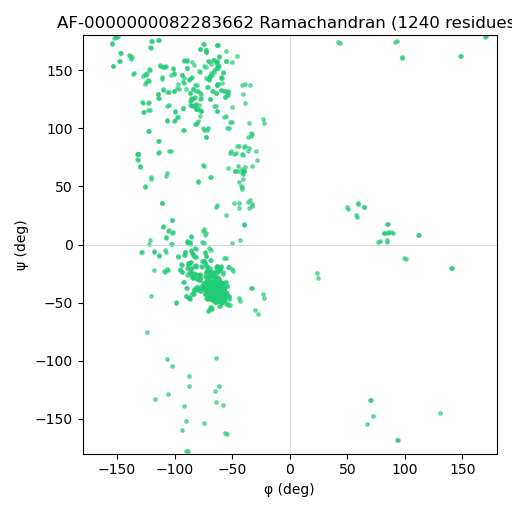 . VAL B 1 164 ? 15.578 -16.547 1.98 1 85.5 164 VAL B C 1
ATOM 5963 O O . VAL B 1 164 ? 16.734 -16.625 2.387 1 85.5 164 VAL B O 1
ATOM 5966 N N . ILE B 1 165 ? 14.766 -17.531 2.086 1 91.5 165 ILE B N 1
ATOM 5967 C CA . ILE B 1 165 ? 15.156 -18.812 2.67 1 91.5 165 ILE B CA 1
ATOM 5968 C C . ILE B 1 165 ? 16.188 -19.484 1.775 1 91.5 165 ILE B C 1
ATOM 5970 O O . ILE B 1 165 ? 17.203 -20 2.262 1 91.5 165 ILE B O 1
ATOM 5974 N N . LEU B 1 166 ? 15.961 -19.469 0.513 1 93.56 166 LEU B N 1
ATOM 5975 C CA . LEU B 1 166 ? 16.906 -20.062 -0.428 1 93.56 166 LEU B CA 1
ATOM 5976 C C . LEU B 1 166 ? 18.234 -19.328 -0.393 1 93.56 166 LEU B C 1
ATOM 5978 O O . LEU B 1 166 ? 19.297 -19.969 -0.492 1 93.56 166 LEU B O 1
ATOM 5982 N N . PHE B 1 167 ? 18.156 -18.062 -0.271 1 88.38 167 PHE B N 1
ATOM 5983 C CA . PHE B 1 167 ? 19.375 -17.266 -0.145 1 88.38 167 PHE B CA 1
ATOM 5984 C C . PHE B 1 167 ? 20.188 -17.703 1.076 1 88.38 167 PHE B C 1
ATOM 5986 O O . PHE B 1 167 ? 21.406 -17.859 1.004 1 88.38 167 PHE B O 1
ATOM 5993 N N . ASP B 1 168 ? 19.438 -17.859 2.145 1 87.12 168 ASP B N 1
ATOM 5994 C CA . ASP B 1 168 ? 20.078 -18.281 3.387 1 87.12 168 ASP B CA 1
ATOM 5995 C C . ASP B 1 168 ? 20.734 -19.656 3.238 1 87.12 168 ASP B C 1
ATOM 5997 O O . ASP B 1 168 ? 21.875 -19.859 3.666 1 87.12 168 ASP B O 1
ATOM 6001 N N . ILE B 1 169 ? 20.125 -20.578 2.605 1 92.38 169 ILE B N 1
ATOM 6002 C CA . ILE B 1 169 ? 20.625 -21.938 2.43 1 92.38 169 ILE B CA 1
ATOM 6003 C C . ILE B 1 169 ? 21.812 -21.922 1.478 1 92.38 169 ILE B C 1
ATOM 6005 O O . ILE B 1 169 ? 22.844 -22.531 1.759 1 92.38 169 ILE B O 1
ATOM 6009 N N . MET B 1 170 ? 21.672 -21.234 0.459 1 92.56 170 MET B N 1
ATOM 6010 C CA . MET B 1 170 ? 22.734 -21.203 -0.551 1 92.56 170 MET B CA 1
ATOM 6011 C C . MET B 1 170 ? 23.953 -20.453 -0.048 1 92.56 170 MET B C 1
ATOM 6013 O O . MET B 1 170 ? 25.078 -20.766 -0.41 1 92.56 170 MET B O 1
ATOM 6017 N N . SER B 1 171 ? 23.719 -19.438 0.746 1 87.69 171 SER B N 1
ATOM 6018 C CA . SER B 1 171 ? 24.828 -18.703 1.342 1 87.69 171 SER B CA 1
ATOM 6019 C C . SER B 1 171 ? 25.641 -19.578 2.275 1 87.69 171 SER B C 1
ATOM 6021 O O . SER B 1 171 ? 26.812 -19.297 2.547 1 87.69 171 SER B O 1
ATOM 6023 N N . ALA B 1 172 ? 25.031 -20.594 2.752 1 87.31 172 ALA B N 1
ATOM 6024 C CA . ALA B 1 172 ? 25.719 -21.562 3.602 1 87.31 172 ALA B CA 1
ATOM 6025 C C . ALA B 1 172 ? 26.5 -22.578 2.764 1 87.31 172 ALA B C 1
ATOM 6027 O O . ALA B 1 172 ? 27.141 -23.484 3.305 1 87.31 172 ALA B O 1
ATOM 6028 N N . GLY B 1 173 ? 26.438 -22.531 1.439 1 89.56 173 GLY B N 1
ATOM 6029 C CA . GLY B 1 173 ? 27.297 -23.328 0.579 1 89.56 173 GLY B CA 1
ATOM 6030 C C . GLY B 1 173 ? 26.547 -24.406 -0.176 1 89.56 173 GLY B C 1
ATOM 6031 O O . GLY B 1 173 ? 27.156 -25.234 -0.867 1 89.56 173 GLY B O 1
ATOM 6032 N N . TYR B 1 174 ? 25.266 -24.422 -0.121 1 94 174 TYR B N 1
ATOM 6033 C CA . TYR B 1 174 ? 24.484 -25.438 -0.803 1 94 174 TYR B CA 1
ATOM 6034 C C . TYR B 1 174 ? 24.141 -25.016 -2.225 1 94 174 TYR B C 1
ATOM 6036 O O . TYR B 1 174 ? 24.047 -23.812 -2.512 1 94 174 TYR B O 1
ATOM 6044 N N . THR B 1 175 ? 23.969 -26.016 -3.082 1 94.44 175 THR B N 1
ATOM 6045 C CA . THR B 1 175 ? 23.547 -25.75 -4.453 1 94.44 175 THR B CA 1
ATOM 6046 C C . THR B 1 175 ? 22.047 -25.469 -4.512 1 94.44 175 THR B C 1
ATOM 6048 O O . THR B 1 175 ? 21.328 -25.719 -3.547 1 94.44 175 THR B O 1
ATOM 6051 N N . LEU B 1 176 ? 21.594 -24.984 -5.652 1 95.06 176 LEU B N 1
ATOM 6052 C CA . LEU B 1 176 ? 20.188 -24.594 -5.812 1 95.06 176 LEU B CA 1
ATOM 6053 C C . LEU B 1 176 ? 19.281 -25.812 -5.641 1 95.06 176 LEU B C 1
ATOM 6055 O O . LEU B 1 176 ? 18.219 -25.703 -5.02 1 95.06 176 LEU B O 1
ATOM 6059 N N . ASP B 1 177 ? 19.641 -26.953 -6.184 1 95.44 177 ASP B N 1
ATOM 6060 C CA . ASP B 1 177 ? 18.844 -28.172 -6.066 1 95.44 177 ASP B CA 1
ATOM 6061 C C . ASP B 1 177 ? 18.75 -28.641 -4.617 1 95.44 177 ASP B C 1
ATOM 6063 O O . ASP B 1 177 ? 17.688 -29.047 -4.152 1 95.44 177 ASP B O 1
ATOM 6067 N N . GLN B 1 178 ? 19.859 -28.516 -3.896 1 96.5 178 GLN B N 1
ATOM 6068 C CA . GLN B 1 178 ? 19.875 -28.875 -2.484 1 96.5 178 GLN B CA 1
ATOM 6069 C C . GLN B 1 178 ? 19.031 -27.922 -1.655 1 96.5 178 GLN B C 1
ATOM 6071 O O . GLN B 1 178 ? 18.344 -28.328 -0.719 1 96.5 178 GLN B O 1
ATOM 6076 N N . ALA B 1 179 ? 19.172 -26.688 -2.047 1 96.75 179 ALA B N 1
ATOM 6077 C CA . ALA B 1 179 ? 18.391 -25.656 -1.336 1 96.75 179 ALA B CA 1
ATOM 6078 C C . ALA B 1 179 ? 16.891 -25.891 -1.51 1 96.75 179 ALA B C 1
ATOM 6080 O O . ALA B 1 179 ? 16.141 -25.812 -0.544 1 96.75 179 ALA B O 1
ATOM 6081 N N . TRP B 1 180 ? 16.5 -26.156 -2.719 1 97.06 180 TRP B N 1
ATOM 6082 C CA . TRP B 1 180 ? 15.086 -26.422 -2.977 1 97.06 180 TRP B CA 1
ATOM 6083 C C . TRP B 1 180 ? 14.625 -27.672 -2.232 1 97.06 180 TRP B C 1
ATOM 6085 O O . TRP B 1 180 ? 13.508 -27.719 -1.713 1 97.06 180 TRP B O 1
ATOM 6095 N N . GLY B 1 181 ? 15.453 -28.656 -2.189 1 97.62 181 GLY B N 1
ATOM 6096 C CA . GLY B 1 181 ? 15.141 -29.875 -1.446 1 97.62 181 GLY B CA 1
ATOM 6097 C C . GLY B 1 181 ? 14.938 -29.625 0.037 1 97.62 181 GLY B C 1
ATOM 6098 O O . GLY B 1 181 ? 14.016 -30.172 0.644 1 97.62 181 GLY B O 1
ATOM 6099 N N . LYS B 1 182 ? 15.789 -28.828 0.576 1 97.12 182 LYS B N 1
ATOM 6100 C CA . LYS B 1 182 ? 15.656 -28.484 1.99 1 97.12 182 LYS B CA 1
ATOM 6101 C C . LYS B 1 182 ? 14.375 -27.703 2.25 1 97.12 182 LYS B C 1
ATOM 6103 O O . LYS B 1 182 ? 13.766 -27.828 3.316 1 97.12 182 LYS B O 1
ATOM 6108 N N . LEU B 1 183 ? 14.078 -26.891 1.314 1 97 183 LEU B N 1
ATOM 6109 C CA . LEU B 1 183 ? 12.828 -26.156 1.418 1 97 183 LEU B CA 1
ATOM 6110 C C . LEU B 1 183 ? 11.633 -27.094 1.384 1 97 183 LEU B C 1
ATOM 6112 O O . LEU B 1 183 ? 10.703 -26.953 2.182 1 97 183 LEU B O 1
ATOM 6116 N N . LEU B 1 184 ? 11.664 -28.078 0.471 1 97.62 184 LEU B N 1
ATOM 6117 C CA . LEU B 1 184 ? 10.578 -29.031 0.337 1 97.62 184 LEU B CA 1
ATOM 6118 C C . LEU B 1 184 ? 10.414 -29.844 1.619 1 97.62 184 LEU B C 1
ATOM 6120 O O . LEU B 1 184 ? 9.289 -30.062 2.08 1 97.62 184 LEU B O 1
ATOM 6124 N N . GLY B 1 185 ? 11.508 -30.234 2.172 1 98 185 GLY B N 1
ATOM 6125 C CA . GLY B 1 185 ? 11.438 -30.969 3.424 1 98 185 GLY B CA 1
ATOM 6126 C C . GLY B 1 185 ? 10.867 -30.156 4.566 1 98 185 GLY B C 1
ATOM 6127 O O . GLY B 1 185 ? 10.125 -30.688 5.398 1 98 185 GLY B O 1
ATOM 6128 N N . THR B 1 186 ? 11.211 -28.938 4.602 1 97.62 186 THR B N 1
ATOM 6129 C CA . THR B 1 186 ? 10.695 -28.047 5.641 1 97.62 186 THR B CA 1
ATOM 6130 C C . THR B 1 186 ? 9.195 -27.844 5.477 1 97.62 186 THR B C 1
ATOM 6132 O O . THR B 1 186 ? 8.461 -27.781 6.465 1 97.62 186 THR B O 1
ATOM 6135 N N . ILE B 1 187 ? 8.719 -27.719 4.25 1 97.88 187 ILE B N 1
ATOM 6136 C CA . ILE B 1 187 ? 7.293 -27.594 3.963 1 97.88 187 ILE B CA 1
ATOM 6137 C C . ILE B 1 187 ? 6.559 -28.844 4.457 1 97.88 187 ILE B C 1
ATOM 6139 O O . ILE B 1 187 ? 5.516 -28.734 5.105 1 97.88 187 ILE B O 1
ATOM 6143 N N . MET B 1 188 ? 7.129 -30.031 4.203 1 97.88 188 MET B N 1
ATOM 6144 C CA . MET B 1 188 ? 6.508 -31.297 4.57 1 97.88 188 MET B CA 1
ATOM 6145 C C . MET B 1 188 ? 6.391 -31.422 6.086 1 97.88 188 MET B C 1
ATOM 6147 O O . MET B 1 188 ? 5.434 -32 6.59 1 97.88 188 MET B O 1
ATOM 6151 N N . ALA B 1 189 ? 7.273 -30.812 6.734 1 97.81 189 ALA B N 1
ATOM 6152 C CA . ALA B 1 189 ? 7.266 -30.891 8.195 1 97.81 189 ALA B CA 1
ATOM 6153 C C . ALA B 1 189 ? 6.293 -29.875 8.789 1 97.81 189 ALA B C 1
ATOM 6155 O O . ALA B 1 189 ? 5.59 -30.172 9.758 1 97.81 189 ALA B O 1
ATOM 6156 N N . CYS B 1 190 ? 6.23 -28.688 8.211 1 97.69 190 CYS B N 1
ATOM 6157 C CA . CYS B 1 190 ? 5.52 -27.578 8.82 1 97.69 190 CYS B CA 1
ATOM 6158 C C . CYS B 1 190 ? 4.055 -27.562 8.406 1 97.69 190 CYS B C 1
ATOM 6160 O O . CYS B 1 190 ? 3.223 -26.922 9.055 1 97.69 190 CYS B O 1
ATOM 6162 N N . VAL B 1 191 ? 3.658 -28.203 7.324 1 97.69 191 VAL B N 1
ATOM 6163 C CA . VAL B 1 191 ? 2.318 -28.141 6.75 1 97.69 191 VAL B CA 1
ATOM 6164 C C . VAL B 1 191 ? 1.304 -28.703 7.742 1 97.69 191 VAL B C 1
ATOM 6166 O O . VAL B 1 191 ? 0.124 -28.344 7.707 1 97.69 191 VAL B O 1
ATOM 6169 N N . TRP B 1 192 ? 1.713 -29.453 8.688 1 97.69 192 TRP B N 1
ATOM 6170 C CA . TRP B 1 192 ? 0.82 -30.125 9.633 1 97.69 192 TRP B CA 1
ATOM 6171 C C . TRP B 1 192 ? 0.23 -29.125 10.625 1 97.69 192 TRP B C 1
ATOM 6173 O O . TRP B 1 192 ? -0.79 -29.406 11.258 1 97.69 192 TRP B O 1
ATOM 6183 N N . LEU B 1 193 ? 0.831 -27.969 10.688 1 97.19 193 LEU B N 1
ATOM 6184 C CA . LEU B 1 193 ? 0.198 -26.922 11.477 1 97.19 193 LEU B CA 1
ATOM 6185 C C . LEU B 1 193 ? -1.158 -26.547 10.898 1 97.19 193 LEU B C 1
ATOM 6187 O O . LEU B 1 193 ? -2.121 -26.328 11.633 1 97.19 193 LEU B O 1
ATOM 6191 N N . GLU B 1 194 ? -1.213 -26.453 9.656 1 96.38 194 GLU B N 1
ATOM 6192 C CA . GLU B 1 194 ? -2.479 -26.125 9.008 1 96.38 194 GLU B CA 1
ATOM 6193 C C . GLU B 1 194 ? -3.514 -27.219 9.234 1 96.38 194 GLU B C 1
ATOM 6195 O O . GLU B 1 194 ? -4.699 -26.938 9.414 1 96.38 194 GLU B O 1
ATOM 6200 N N . ALA B 1 195 ? -3.092 -28.453 9.188 1 96.38 195 ALA B N 1
ATOM 6201 C CA . ALA B 1 195 ? -3.986 -29.578 9.492 1 96.38 195 ALA B CA 1
ATOM 6202 C C . ALA B 1 195 ? -4.508 -29.484 10.922 1 96.38 195 ALA B C 1
ATOM 6204 O O . ALA B 1 195 ? -5.688 -29.75 11.18 1 96.38 195 ALA B O 1
ATOM 6205 N N . LEU B 1 196 ? -3.672 -29.078 11.805 1 96.5 196 LEU B N 1
ATOM 6206 C CA . LEU B 1 196 ? -4.066 -28.938 13.203 1 96.5 196 LEU B CA 1
ATOM 6207 C C . LEU B 1 196 ? -5.047 -27.781 13.375 1 96.5 196 LEU B C 1
ATOM 6209 O O . LEU B 1 196 ? -5.984 -27.875 14.164 1 96.5 196 LEU B O 1
ATOM 6213 N N . ILE B 1 197 ? -4.84 -26.75 12.641 1 95.31 197 ILE B N 1
ATOM 6214 C CA . ILE B 1 197 ? -5.734 -25.594 12.703 1 95.31 197 ILE B CA 1
ATOM 6215 C C . ILE B 1 197 ? -7.117 -25.984 12.188 1 95.31 197 ILE B C 1
ATOM 6217 O O . ILE B 1 197 ? -8.133 -25.469 12.656 1 95.31 197 ILE B O 1
ATOM 6221 N N . SER B 1 198 ? -7.137 -26.906 11.25 1 94.56 198 SER B N 1
ATOM 6222 C CA . SER B 1 198 ? -8.406 -27.375 10.695 1 94.56 198 SER B CA 1
ATOM 6223 C C . SER B 1 198 ? -9.281 -28 11.773 1 94.56 198 SER B C 1
ATOM 6225 O O . SER B 1 198 ? -10.5 -28.094 11.617 1 94.56 198 SER B O 1
ATOM 6227 N N . LEU B 1 199 ? -8.688 -28.422 12.883 1 92.25 199 LEU B N 1
ATOM 6228 C CA . LEU B 1 199 ? -9.422 -29.078 13.953 1 92.25 199 LEU B CA 1
ATOM 6229 C C . LEU B 1 199 ? -9.914 -28.078 14.984 1 92.25 199 LEU B C 1
ATOM 6231 O O . LEU B 1 199 ? -10.703 -28.422 15.867 1 92.25 199 LEU B O 1
ATOM 6235 N N . VAL B 1 200 ? -9.477 -26.875 14.875 1 91.75 200 VAL B N 1
ATOM 6236 C CA . VAL B 1 200 ? -9.898 -25.812 15.797 1 91.75 200 VAL B CA 1
ATOM 6237 C C . VAL B 1 200 ? -11.266 -25.281 15.383 1 91.75 200 VAL B C 1
ATOM 6239 O O . VAL B 1 200 ? -11.523 -25.078 14.195 1 91.75 200 VAL B O 1
ATOM 6242 N N . PRO B 1 201 ? -12.109 -25.062 16.328 1 88.69 201 PRO B N 1
ATOM 6243 C CA . PRO B 1 201 ? -13.438 -24.547 15.992 1 88.69 201 PRO B CA 1
ATOM 6244 C C . PRO B 1 201 ? -13.391 -23.203 15.273 1 88.69 201 PRO B C 1
ATOM 6246 O O . PRO B 1 201 ? -12.539 -22.359 15.586 1 88.69 201 PRO B O 1
ATOM 6249 N N . ASN B 1 202 ? -14.266 -23.062 14.375 1 85.38 202 ASN B N 1
ATOM 6250 C CA . ASN B 1 202 ? -14.328 -21.875 13.531 1 85.38 202 ASN B CA 1
ATOM 6251 C C . ASN B 1 202 ? -14.461 -20.609 14.359 1 85.38 202 ASN B C 1
ATOM 6253 O O . ASN B 1 202 ? -13.922 -19.562 13.992 1 85.38 202 ASN B O 1
ATOM 6257 N N . LYS B 1 203 ? -15.18 -20.625 15.422 1 85.31 203 LYS B N 1
ATOM 6258 C CA . LYS B 1 203 ? -15.406 -19.453 16.266 1 85.31 203 LYS B CA 1
ATOM 6259 C C . LYS B 1 203 ? -14.094 -18.938 16.844 1 85.31 203 LYS B C 1
ATOM 6261 O O . LYS B 1 203 ? -13.883 -17.719 16.938 1 85.31 203 LYS B O 1
ATOM 6266 N N . ALA B 1 204 ? -13.289 -19.844 17.234 1 88.25 204 ALA B N 1
ATOM 6267 C CA . ALA B 1 204 ? -12 -19.469 17.781 1 88.25 204 ALA B CA 1
ATOM 6268 C C . ALA B 1 204 ? -11.102 -18.844 16.719 1 88.25 204 ALA B C 1
ATOM 6270 O O . ALA B 1 204 ? -10.367 -17.891 17 1 88.25 204 ALA B O 1
ATOM 6271 N N . LEU B 1 205 ? -11.172 -19.375 15.586 1 86.81 205 LEU B N 1
ATOM 6272 C CA . LEU B 1 205 ? -10.336 -18.875 14.5 1 86.81 205 LEU B CA 1
ATOM 6273 C C . LEU B 1 205 ? -10.773 -17.469 14.07 1 86.81 205 LEU B C 1
ATOM 6275 O O . LEU B 1 205 ? -9.93 -16.609 13.805 1 86.81 205 LEU B O 1
ATOM 6279 N N . THR B 1 206 ? -12.039 -17.234 14.031 1 85 206 THR B N 1
ATOM 6280 C CA . THR B 1 206 ? -12.555 -15.93 13.625 1 85 206 THR B CA 1
ATOM 6281 C C . THR B 1 206 ? -12.281 -14.883 14.695 1 85 206 THR B C 1
ATOM 6283 O O . THR B 1 206 ? -12.211 -13.688 14.391 1 85 206 THR B O 1
ATOM 6286 N N . ARG B 1 207 ? -12.203 -15.383 15.883 1 86.75 207 ARG B N 1
ATOM 6287 C CA . ARG B 1 207 ? -11.875 -14.469 16.969 1 86.75 207 ARG B CA 1
ATOM 6288 C C . ARG B 1 207 ? -10.422 -13.992 16.875 1 86.75 207 ARG B C 1
ATOM 6290 O O . ARG B 1 207 ? -10.125 -12.828 17.141 1 86.75 207 ARG B O 1
ATOM 6297 N N . VAL B 1 208 ? -9.609 -14.844 16.438 1 87.94 208 VAL B N 1
ATOM 6298 C CA . VAL B 1 208 ? -8.188 -14.523 16.344 1 87.94 208 VAL B CA 1
ATOM 6299 C C . VAL B 1 208 ? -7.922 -13.719 15.078 1 87.94 208 VAL B C 1
ATOM 6301 O O . VAL B 1 208 ? -7.105 -12.797 15.078 1 87.94 208 VAL B O 1
ATOM 6304 N N . CYS B 1 209 ? -8.594 -14.078 14.031 1 88.81 209 CYS B N 1
ATOM 6305 C CA . CYS B 1 209 ? -8.32 -13.438 12.75 1 88.81 209 CYS B CA 1
ATOM 6306 C C . CYS B 1 209 ? -9.617 -13.008 12.07 1 88.81 209 CYS B C 1
ATOM 6308 O O . CYS B 1 209 ? -10 -13.555 11.039 1 88.81 209 CYS B O 1
ATOM 6310 N N . PRO B 1 210 ? -10.227 -11.961 12.578 1 88.75 210 PRO B N 1
ATOM 6311 C CA . PRO B 1 210 ? -11.406 -11.422 11.898 1 88.75 210 PRO B CA 1
ATOM 6312 C C . PRO B 1 210 ? -11.094 -10.898 10.492 1 88.75 210 PRO B C 1
ATOM 6314 O O . PRO B 1 210 ? -9.922 -10.812 10.117 1 88.75 210 PRO B O 1
ATOM 6317 N N . PRO B 1 211 ? -12.078 -10.562 9.75 1 85.69 211 PRO B N 1
ATOM 6318 C CA . PRO B 1 211 ? -11.891 -10.195 8.344 1 85.69 211 PRO B CA 1
ATOM 6319 C C . PRO B 1 211 ? -10.93 -9.023 8.164 1 85.69 211 PRO B C 1
ATOM 6321 O O . PRO B 1 211 ? -10.125 -9.016 7.227 1 85.69 211 PRO B O 1
ATOM 6324 N N . TYR B 1 212 ? -11.023 -8.039 9.023 1 91.19 212 TYR B N 1
ATOM 6325 C CA . TYR B 1 212 ? -10.141 -6.895 8.82 1 91.19 212 TYR B CA 1
ATOM 6326 C C . TYR B 1 212 ? -8.688 -7.277 9.062 1 91.19 212 TYR B C 1
ATOM 6328 O O . TYR B 1 212 ? -7.781 -6.719 8.438 1 91.19 212 TYR B O 1
ATOM 6336 N N . VAL B 1 213 ? -8.422 -8.242 10 1 92.56 213 VAL B N 1
ATOM 6337 C CA . VAL B 1 213 ? -7.066 -8.734 10.227 1 92.56 213 VAL B CA 1
ATOM 6338 C C . VAL B 1 213 ? -6.586 -9.523 9.008 1 92.56 213 VAL B C 1
ATOM 6340 O O . VAL B 1 213 ? -5.449 -9.359 8.562 1 92.56 213 VAL B O 1
ATOM 6343 N N . LEU B 1 214 ? -7.488 -10.297 8.5 1 89.31 214 LEU B N 1
ATOM 6344 C CA . LEU B 1 214 ? -7.176 -11.031 7.277 1 89.31 214 LEU B CA 1
ATOM 6345 C C . LEU B 1 214 ? -6.922 -10.078 6.113 1 89.31 214 LEU B C 1
ATOM 6347 O O . LEU B 1 214 ? -6.023 -10.312 5.301 1 89.31 214 LEU B O 1
ATOM 6351 N N . GLY B 1 215 ? -7.754 -9.094 6.051 1 92.06 215 GLY B N 1
ATOM 6352 C CA . GLY B 1 215 ? -7.598 -8.094 5.004 1 92.06 215 GLY B CA 1
ATOM 6353 C C . GLY B 1 215 ? -6.238 -7.422 5.023 1 92.06 215 GLY B C 1
ATOM 6354 O O . GLY B 1 215 ? -5.641 -7.184 3.971 1 92.06 215 GLY B O 1
ATOM 6355 N N . VAL B 1 216 ? -5.715 -7.117 6.211 1 95 216 VAL B N 1
ATOM 6356 C CA . VAL B 1 216 ? -4.391 -6.516 6.363 1 95 216 VAL B CA 1
ATOM 6357 C C . VAL B 1 216 ? -3.332 -7.449 5.785 1 95 216 VAL B C 1
ATOM 6359 O O . VAL B 1 216 ? -2.443 -7.012 5.051 1 95 216 VAL B O 1
ATOM 6362 N N . THR B 1 217 ? -3.48 -8.68 6.086 1 91.88 217 THR B N 1
ATOM 6363 C CA . THR B 1 217 ? -2.521 -9.672 5.633 1 91.88 217 THR B CA 1
ATOM 6364 C C . THR B 1 217 ? -2.533 -9.781 4.109 1 91.88 217 THR B C 1
ATOM 6366 O O . THR B 1 217 ? -1.479 -9.734 3.471 1 91.88 217 THR B O 1
ATOM 6369 N N . VAL B 1 218 ? -3.697 -9.898 3.545 1 89.62 218 VAL B N 1
ATOM 6370 C CA . VAL B 1 218 ? -3.846 -10.07 2.104 1 89.62 218 VAL B CA 1
ATOM 6371 C C . VAL B 1 218 ? -3.346 -8.82 1.381 1 89.62 218 VAL B C 1
ATOM 6373 O O . VAL B 1 218 ? -2.65 -8.914 0.367 1 89.62 218 VAL B O 1
ATOM 6376 N N . LEU B 1 219 ? -3.693 -7.68 1.898 1 94.81 219 LEU B N 1
ATOM 6377 C CA . LEU B 1 219 ? -3.244 -6.418 1.32 1 94.81 219 LEU B CA 1
ATOM 6378 C C . LEU B 1 219 ? -1.721 -6.348 1.287 1 94.81 219 LEU B C 1
ATOM 6380 O O . LEU B 1 219 ? -1.134 -5.984 0.265 1 94.81 219 LEU B O 1
ATOM 6384 N N . LEU B 1 220 ? -1.086 -6.75 2.346 1 94.56 220 LEU B N 1
ATOM 6385 C CA . LEU B 1 220 ? 0.366 -6.656 2.455 1 94.56 220 LEU B CA 1
ATOM 6386 C C . LEU B 1 220 ? 1.049 -7.676 1.55 1 94.56 220 LEU B C 1
ATOM 6388 O O . LEU B 1 220 ? 2.129 -7.414 1.018 1 94.56 220 LEU B O 1
ATOM 6392 N N . ILE B 1 221 ? 0.439 -8.812 1.375 1 89.88 221 ILE B N 1
ATOM 6393 C CA . ILE B 1 221 ? 0.952 -9.781 0.407 1 89.88 221 ILE B CA 1
ATOM 6394 C C . ILE B 1 221 ? 0.948 -9.156 -0.989 1 89.88 221 ILE B C 1
ATOM 6396 O O . ILE B 1 221 ? 1.95 -9.219 -1.705 1 89.88 221 ILE B O 1
ATOM 6400 N N . GLY B 1 222 ? -0.151 -8.555 -1.292 1 92 222 GLY B N 1
ATOM 6401 C CA . GLY B 1 222 ? -0.266 -7.906 -2.588 1 92 222 GLY B CA 1
ATOM 6402 C C . GLY B 1 222 ? 0.761 -6.812 -2.799 1 92 222 GLY B C 1
ATOM 6403 O O . GLY B 1 222 ? 1.354 -6.707 -3.875 1 92 222 GLY B O 1
ATOM 6404 N N . VAL B 1 223 ? 0.961 -6.047 -1.768 1 93.88 223 VAL B N 1
ATOM 6405 C CA . VAL B 1 223 ? 1.916 -4.945 -1.862 1 93.88 223 VAL B CA 1
ATOM 6406 C C . VAL B 1 223 ? 3.311 -5.496 -2.15 1 93.88 223 VAL B C 1
ATOM 6408 O O . VAL B 1 223 ? 3.996 -5.02 -3.059 1 93.88 223 VAL B O 1
ATOM 6411 N N . GLN B 1 224 ? 3.705 -6.438 -1.466 1 89.5 224 GLN B N 1
ATOM 6412 C CA . GLN B 1 224 ? 5.035 -7.016 -1.634 1 89.5 224 GLN B CA 1
ATOM 6413 C C . GLN B 1 224 ? 5.191 -7.645 -3.016 1 89.5 224 GLN B C 1
ATOM 6415 O O . GLN B 1 224 ? 6.227 -7.477 -3.666 1 89.5 224 GLN B O 1
ATOM 6420 N N . LEU B 1 225 ? 4.176 -8.305 -3.449 1 88.81 225 LEU B N 1
ATOM 6421 C CA . LEU B 1 225 ? 4.254 -9 -4.73 1 88.81 225 LEU B CA 1
ATOM 6422 C C . LEU B 1 225 ? 4.215 -8.008 -5.887 1 88.81 225 LEU B C 1
ATOM 6424 O O . LEU B 1 225 ? 4.836 -8.234 -6.93 1 88.81 225 LEU B O 1
ATOM 6428 N N . THR B 1 226 ? 3.484 -6.934 -5.699 1 93.19 226 THR B N 1
ATOM 6429 C CA . THR B 1 226 ? 3.455 -5.906 -6.734 1 93.19 226 THR B CA 1
ATOM 6430 C C . THR B 1 226 ? 4.859 -5.375 -7.008 1 93.19 226 THR B C 1
ATOM 6432 O O . THR B 1 226 ? 5.203 -5.074 -8.156 1 93.19 226 THR B O 1
ATOM 6435 N N . GLY B 1 227 ? 5.664 -5.305 -5.977 1 89.5 227 GLY B N 1
ATOM 6436 C CA . GLY B 1 227 ? 7.059 -4.938 -6.164 1 89.5 227 GLY B CA 1
ATOM 6437 C C . GLY B 1 227 ? 7.816 -5.898 -7.059 1 89.5 227 GLY B C 1
ATOM 6438 O O . GLY B 1 227 ? 8.578 -5.477 -7.93 1 89.5 227 GLY B O 1
ATOM 6439 N N . SER B 1 228 ? 7.52 -7.137 -6.902 1 87.81 228 SER B N 1
ATOM 6440 C CA . SER B 1 228 ? 8.148 -8.141 -7.754 1 87.81 228 SER B CA 1
ATOM 6441 C C . SER B 1 228 ? 7.672 -8.016 -9.195 1 87.81 228 SER B C 1
ATOM 6443 O O . SER B 1 228 ? 8.461 -8.188 -10.133 1 87.81 228 SER B O 1
ATOM 6445 N N . GLY B 1 229 ? 6.395 -7.77 -9.344 1 91.25 229 GLY B N 1
ATOM 6446 C CA . GLY B 1 229 ? 5.848 -7.609 -10.68 1 91.25 229 GLY B CA 1
ATOM 6447 C C . GLY B 1 229 ? 6.496 -6.48 -11.453 1 91.25 229 GLY B C 1
ATOM 6448 O O . GLY B 1 229 ? 6.863 -6.648 -12.617 1 91.25 229 GLY B O 1
ATOM 6449 N N . ILE B 1 230 ? 6.699 -5.387 -10.82 1 91.56 230 ILE B N 1
ATOM 6450 C CA . ILE B 1 230 ? 7.266 -4.219 -11.5 1 91.56 230 ILE B CA 1
ATOM 6451 C C . ILE B 1 230 ? 8.734 -4.473 -11.82 1 91.56 230 ILE B C 1
ATOM 6453 O O . ILE B 1 230 ? 9.242 -4.004 -12.844 1 91.56 230 ILE B O 1
ATOM 6457 N N . ARG B 1 231 ? 9.461 -5.195 -11.008 1 90.25 231 ARG B N 1
ATOM 6458 C CA . ARG B 1 231 ? 10.844 -5.551 -11.289 1 90.25 231 ARG B CA 1
ATOM 6459 C C . ARG B 1 231 ? 10.945 -6.371 -12.57 1 90.25 231 ARG B C 1
ATOM 6461 O O . ARG B 1 231 ? 11.867 -6.172 -13.367 1 90.25 231 ARG B O 1
ATOM 6468 N N . PHE B 1 232 ? 9.977 -7.246 -12.719 1 91.81 232 PHE B N 1
ATOM 6469 C CA . PHE B 1 232 ? 9.93 -7.988 -13.969 1 91.81 232 PHE B CA 1
ATOM 6470 C C . PHE B 1 232 ? 9.617 -7.059 -15.141 1 91.81 232 PHE B C 1
ATOM 6472 O O . PHE B 1 232 ? 10.266 -7.129 -16.188 1 91.81 232 PHE B O 1
ATOM 6479 N N . TRP B 1 233 ? 8.68 -6.199 -14.922 1 93.06 233 TRP B N 1
ATOM 6480 C CA . TRP B 1 233 ? 8.219 -5.289 -15.961 1 93.06 233 TRP B CA 1
ATOM 6481 C C . TRP B 1 233 ? 9.367 -4.422 -16.469 1 93.06 233 TRP B C 1
ATOM 6483 O O . TRP B 1 233 ? 9.484 -4.184 -17.672 1 93.06 233 TRP B O 1
ATOM 6493 N N . GLY B 1 234 ? 10.211 -3.963 -15.602 1 90.56 234 GLY B N 1
ATOM 6494 C CA . GLY B 1 234 ? 11.32 -3.105 -15.977 1 90.56 234 GLY B CA 1
ATOM 6495 C C . GLY B 1 234 ? 12.43 -3.846 -16.703 1 90.56 234 GLY B C 1
ATOM 6496 O O . GLY B 1 234 ? 13.367 -3.229 -17.203 1 90.56 234 GLY B O 1
ATOM 6497 N N . GLY B 1 235 ? 12.398 -5.141 -16.75 1 90.12 235 GLY B N 1
ATOM 6498 C CA . GLY B 1 235 ? 13.383 -5.91 -17.5 1 90.12 235 GLY B CA 1
ATOM 6499 C C . GLY B 1 235 ? 13.812 -7.176 -16.781 1 90.12 235 GLY B C 1
ATOM 6500 O O . GLY B 1 235 ? 14.414 -8.062 -17.391 1 90.12 235 GLY B O 1
ATOM 6501 N N . GLY B 1 236 ? 13.578 -7.16 -15.5 1 88.31 236 GLY B N 1
ATOM 6502 C CA . GLY B 1 236 ? 13.961 -8.336 -14.734 1 88.31 236 GLY B CA 1
ATOM 6503 C C . GLY B 1 236 ? 14.367 -8.016 -13.312 1 88.31 236 GLY B C 1
ATOM 6504 O O . GLY B 1 236 ? 14.727 -6.875 -13.008 1 88.31 236 GLY B O 1
ATOM 6505 N N . VAL B 1 237 ? 14.383 -8.977 -12.461 1 82.06 237 VAL B N 1
ATOM 6506 C CA . VAL B 1 237 ? 14.648 -8.789 -11.039 1 82.06 237 VAL B CA 1
ATOM 6507 C C . VAL B 1 237 ? 16.141 -8.523 -10.82 1 82.06 237 VAL B C 1
ATOM 6509 O O . VAL B 1 237 ? 16.516 -7.684 -10 1 82.06 237 VAL B O 1
ATOM 6512 N N . GLY B 1 238 ? 17.016 -9.164 -11.555 1 75 238 GLY B N 1
ATOM 6513 C CA . GLY B 1 238 ? 18.453 -9.047 -11.367 1 75 238 GLY B CA 1
ATOM 6514 C C . GLY B 1 238 ? 18.984 -7.652 -11.672 1 75 238 GLY B C 1
ATOM 6515 O O . GLY B 1 238 ? 19.781 -7.105 -10.914 1 75 238 GLY B O 1
ATOM 6516 N N . CYS B 1 239 ? 18.453 -7.098 -12.727 1 79.12 239 CYS B N 1
ATOM 6517 C CA . CYS B 1 239 ? 18.969 -5.805 -13.172 1 79.12 239 CYS B CA 1
ATOM 6518 C C . CYS B 1 239 ? 18.281 -4.664 -12.43 1 79.12 239 CYS B C 1
ATOM 6520 O O . CYS B 1 239 ? 18.734 -3.521 -12.477 1 79.12 239 CYS B O 1
ATOM 6522 N N . SER B 1 240 ? 17.312 -4.934 -11.633 1 80.94 240 SER B N 1
ATOM 6523 C CA . SER B 1 240 ? 16.547 -3.9 -10.93 1 80.94 240 SER B CA 1
ATOM 6524 C C . SER B 1 240 ? 17.281 -3.447 -9.664 1 80.94 240 SER B C 1
ATOM 6526 O O . SER B 1 240 ? 17.031 -2.354 -9.156 1 80.94 240 SER B O 1
ATOM 6528 N N . ALA B 1 241 ? 18.188 -4.211 -9.203 1 68.62 241 ALA B N 1
ATOM 6529 C CA . ALA B 1 241 ? 18.891 -3.896 -7.965 1 68.62 241 ALA B CA 1
ATOM 6530 C C . ALA B 1 241 ? 19.844 -2.721 -8.156 1 68.62 241 ALA B C 1
ATOM 6532 O O . ALA B 1 241 ? 20 -1.881 -7.27 1 68.62 241 ALA B O 1
ATOM 6533 N N . VAL B 1 242 ? 20.5 -2.707 -9.305 1 70.44 242 VAL B N 1
ATOM 6534 C CA . VAL B 1 242 ? 21.391 -1.609 -9.664 1 70.44 242 VAL B CA 1
ATOM 6535 C C . VAL B 1 242 ? 21.094 -1.138 -11.086 1 70.44 242 VAL B C 1
ATOM 6537 O O . VAL B 1 242 ? 21.844 -1.422 -12.016 1 70.44 242 VAL B O 1
ATOM 6540 N N . PRO B 1 243 ? 20.062 -0.414 -11.141 1 74.94 243 PRO B N 1
ATOM 6541 C CA . PRO B 1 243 ? 19.656 0.005 -12.484 1 74.94 243 PRO B CA 1
ATOM 6542 C C . PRO B 1 243 ? 20.703 0.887 -13.164 1 74.94 243 PRO B C 1
ATOM 6544 O O . PRO B 1 243 ? 21.156 1.873 -12.578 1 74.94 243 PRO B O 1
ATOM 6547 N N . SER B 1 244 ? 21.312 0.447 -14.227 1 73 244 SER B N 1
ATOM 6548 C CA . SER B 1 244 ? 22.297 1.157 -15.055 1 73 244 SER B CA 1
ATOM 6549 C C . SER B 1 244 ? 22.297 0.628 -16.484 1 73 244 SER B C 1
ATOM 6551 O O . SER B 1 244 ? 21.891 -0.506 -16.734 1 73 244 SER B O 1
ATOM 6553 N N . PRO B 1 245 ? 22.672 1.431 -17.328 1 75.94 245 PRO B N 1
ATOM 6554 C CA . PRO B 1 245 ? 22.781 0.937 -18.703 1 75.94 245 PRO B CA 1
ATOM 6555 C C . PRO B 1 245 ? 23.812 -0.184 -18.844 1 75.94 245 PRO B C 1
ATOM 6557 O O . PRO B 1 245 ? 23.75 -0.967 -19.797 1 75.94 245 PRO B O 1
ATOM 6560 N N . GLU B 1 246 ? 24.703 -0.217 -17.859 1 76.69 246 GLU B N 1
ATOM 6561 C CA . GLU B 1 246 ? 25.766 -1.209 -17.906 1 76.69 246 GLU B CA 1
ATOM 6562 C C . GLU B 1 246 ? 25.312 -2.549 -17.344 1 76.69 246 GLU B C 1
ATOM 6564 O O . GLU B 1 246 ? 25.844 -3.6 -17.719 1 76.69 246 GLU B O 1
ATOM 6569 N N . ASN B 1 247 ? 24.312 -2.494 -16.484 1 81.44 247 ASN B N 1
ATOM 6570 C CA . ASN B 1 247 ? 23.734 -3.713 -15.922 1 81.44 247 ASN B CA 1
ATOM 6571 C C . ASN B 1 247 ? 22.562 -4.215 -16.734 1 81.44 247 ASN B C 1
ATOM 6573 O O . ASN B 1 247 ? 21.422 -3.838 -16.484 1 81.44 247 ASN B O 1
ATOM 6577 N N . LEU B 1 248 ? 22.844 -5.168 -17.562 1 86.75 248 LEU B N 1
ATOM 6578 C CA . LEU B 1 248 ? 21.891 -5.566 -18.578 1 86.75 248 LEU B CA 1
ATOM 6579 C C . LEU B 1 248 ? 20.891 -6.586 -18.031 1 86.75 248 LEU B C 1
ATOM 6581 O O . LEU B 1 248 ? 21.266 -7.445 -17.219 1 86.75 248 LEU B O 1
ATOM 6585 N N . CYS B 1 249 ? 19.672 -6.469 -18.484 1 89.06 249 CYS B N 1
ATOM 6586 C CA . CYS B 1 249 ? 18.625 -7.426 -18.141 1 89.06 249 CYS B CA 1
ATOM 6587 C C . CYS B 1 249 ? 18.656 -8.625 -19.078 1 89.06 249 CYS B C 1
ATOM 6589 O O . CYS B 1 249 ? 18.453 -8.484 -20.281 1 89.06 249 CYS B O 1
ATOM 6591 N N . LEU B 1 250 ? 18.75 -9.758 -18.578 1 86.62 250 LEU B N 1
ATOM 6592 C CA . LEU B 1 250 ? 19.047 -10.938 -19.375 1 86.62 250 LEU B CA 1
ATOM 6593 C C . LEU B 1 250 ? 17.797 -11.758 -19.641 1 86.62 250 LEU B C 1
ATOM 6595 O O . LEU B 1 250 ? 17.828 -12.75 -20.375 1 86.62 250 LEU B O 1
ATOM 6599 N N . GLY B 1 251 ? 16.641 -11.383 -19.188 1 88.88 251 GLY B N 1
ATOM 6600 C CA . GLY B 1 251 ? 15.445 -12.219 -19.25 1 88.88 251 GLY B CA 1
ATOM 6601 C C . GLY B 1 251 ? 14.5 -11.812 -20.359 1 88.88 251 GLY B C 1
ATOM 6602 O O . GLY B 1 251 ? 13.312 -12.156 -20.328 1 88.88 251 GLY B O 1
ATOM 6603 N N . ASN B 1 252 ? 15.008 -11.094 -21.375 1 94.56 252 ASN B N 1
ATOM 6604 C CA . ASN B 1 252 ? 14.148 -10.594 -22.438 1 94.56 252 ASN B CA 1
ATOM 6605 C C . ASN B 1 252 ? 14.648 -11.016 -23.812 1 94.56 252 ASN B C 1
ATOM 6607 O O . ASN B 1 252 ? 14.812 -10.18 -24.703 1 94.56 252 ASN B O 1
ATOM 6611 N N . GLY B 1 253 ? 14.938 -12.367 -23.938 1 91.31 253 GLY B N 1
ATOM 6612 C CA . GLY B 1 253 ? 15.422 -12.891 -25.203 1 91.31 253 GLY B CA 1
ATOM 6613 C C . GLY B 1 253 ? 16.828 -12.445 -25.531 1 91.31 253 GLY B C 1
ATOM 6614 O O . GLY B 1 253 ? 17.734 -12.523 -24.688 1 91.31 253 GLY B O 1
ATOM 6615 N N . GLU B 1 254 ? 16.953 -12.008 -26.812 1 92.5 254 GLU B N 1
ATOM 6616 C CA . GLU B 1 254 ? 18.25 -11.531 -27.281 1 92.5 254 GLU B CA 1
ATOM 6617 C C . GLU B 1 254 ? 18.438 -10.055 -26.953 1 92.5 254 GLU B C 1
ATOM 6619 O O . GLU B 1 254 ? 19.562 -9.547 -26.984 1 92.5 254 GLU B O 1
ATOM 6624 N N . VAL B 1 255 ? 17.359 -9.461 -26.625 1 93.25 255 VAL B N 1
ATOM 6625 C CA . VAL B 1 255 ? 17.422 -8.031 -26.328 1 93.25 255 VAL B CA 1
ATOM 6626 C C . VAL B 1 255 ? 17.906 -7.82 -24.891 1 93.25 255 VAL B C 1
ATOM 6628 O O . VAL B 1 255 ? 17.266 -8.266 -23.938 1 93.25 255 VAL B O 1
ATOM 6631 N N . GLN B 1 256 ? 19.047 -7.195 -24.734 1 92 256 GLN B N 1
ATOM 6632 C CA . GLN B 1 256 ? 19.641 -6.945 -23.422 1 92 256 GLN B CA 1
ATOM 6633 C C . GLN B 1 256 ? 19.891 -5.453 -23.203 1 92 256 GLN B C 1
ATOM 6635 O O . GLN B 1 256 ? 20.891 -4.914 -23.656 1 92 256 GLN B O 1
ATOM 6640 N N . LEU B 1 257 ? 18.969 -4.871 -22.531 1 90.31 257 LEU B N 1
ATOM 6641 C CA . LEU B 1 257 ? 19.031 -3.445 -22.234 1 90.31 257 LEU B CA 1
ATOM 6642 C C . LEU B 1 257 ? 19.016 -3.211 -20.719 1 90.31 257 LEU B C 1
ATOM 6644 O O . LEU B 1 257 ? 18.844 -4.152 -19.953 1 90.31 257 LEU B O 1
ATOM 6648 N N . GLY B 1 258 ? 19.266 -2.02 -20.375 1 86 258 GLY B N 1
ATOM 6649 C CA . GLY B 1 258 ? 19.203 -1.679 -18.953 1 86 258 GLY B CA 1
ATOM 6650 C C . GLY B 1 258 ? 17.797 -1.667 -18.391 1 86 258 GLY B C 1
ATOM 6651 O O . GLY B 1 258 ? 16.828 -1.55 -19.141 1 86 258 GLY B O 1
ATOM 6652 N N . TYR B 1 259 ? 17.703 -1.806 -17.141 1 88.19 259 TYR B N 1
ATOM 6653 C CA . TYR B 1 259 ? 16.422 -1.82 -16.438 1 88.19 259 TYR B CA 1
ATOM 6654 C C . TYR B 1 259 ? 15.641 -0.54 -16.719 1 88.19 259 TYR B C 1
ATOM 6656 O O . TYR B 1 259 ? 16.203 0.556 -16.688 1 88.19 259 TYR B O 1
ATOM 6664 N N . GLY B 1 260 ? 14.43 -0.623 -17.047 1 86.25 260 GLY B N 1
ATOM 6665 C CA . GLY B 1 260 ? 13.57 0.529 -17.25 1 86.25 260 GLY B CA 1
ATOM 6666 C C . GLY B 1 260 ? 13.664 1.106 -18.641 1 86.25 260 GLY B C 1
ATOM 6667 O O . GLY B 1 260 ? 13.203 2.223 -18.891 1 86.25 260 GLY B O 1
ATOM 6668 N N . SER B 1 261 ? 14.305 0.418 -19.547 1 88.25 261 SER B N 1
ATOM 6669 C CA . SER B 1 261 ? 14.422 0.875 -20.938 1 88.25 261 SER B CA 1
ATOM 6670 C C . SER B 1 261 ? 13.047 0.985 -21.594 1 88.25 261 SER B C 1
ATOM 6672 O O . SER B 1 261 ? 12.109 0.275 -21.219 1 88.25 261 SER B O 1
ATOM 6674 N N . ALA B 1 262 ? 12.938 1.844 -22.578 1 88.19 262 ALA B N 1
ATOM 6675 C CA . ALA B 1 262 ? 11.672 2.195 -23.219 1 88.19 262 ALA B CA 1
ATOM 6676 C C . ALA B 1 262 ? 11.008 0.965 -23.828 1 88.19 262 ALA B C 1
ATOM 6678 O O . ALA B 1 262 ? 9.797 0.788 -23.703 1 88.19 262 ALA B O 1
ATOM 6679 N N . PRO B 1 263 ? 11.805 0.102 -24.5 1 91.75 263 PRO B N 1
ATOM 6680 C CA . PRO B 1 263 ? 11.133 -1.067 -25.094 1 91.75 263 PRO B CA 1
ATOM 6681 C C . PRO B 1 263 ? 10.516 -1.978 -24.031 1 91.75 263 PRO B C 1
ATOM 6683 O O . PRO B 1 263 ? 9.453 -2.555 -24.25 1 91.75 263 PRO B O 1
ATOM 6686 N N . TYR B 1 264 ? 11.203 -2.17 -22.875 1 92.56 264 TYR B N 1
ATOM 6687 C CA . TYR B 1 264 ? 10.672 -3.008 -21.812 1 92.56 264 TYR B CA 1
ATOM 6688 C C . TYR B 1 264 ? 9.383 -2.418 -21.25 1 92.56 264 TYR B C 1
ATOM 6690 O O . TYR B 1 264 ? 8.383 -3.125 -21.094 1 92.56 264 TYR B O 1
ATOM 6698 N N . ILE B 1 265 ? 9.391 -1.095 -21.016 1 90.81 265 ILE B N 1
ATOM 6699 C CA . ILE B 1 265 ? 8.227 -0.411 -20.453 1 90.81 265 ILE B CA 1
ATOM 6700 C C . ILE B 1 265 ? 7.078 -0.446 -21.453 1 90.81 265 ILE B C 1
ATOM 6702 O O . ILE B 1 265 ? 5.922 -0.65 -21.078 1 90.81 265 ILE B O 1
ATOM 6706 N N . GLY B 1 266 ? 7.441 -0.255 -22.672 1 92.62 266 GLY B N 1
ATOM 6707 C CA . GLY B 1 266 ? 6.43 -0.27 -23.719 1 92.62 266 GLY B CA 1
ATOM 6708 C C . GLY B 1 266 ? 5.742 -1.614 -23.859 1 92.62 266 GLY B C 1
ATOM 6709 O O . GLY B 1 266 ? 4.523 -1.68 -24.031 1 92.62 266 GLY B O 1
ATOM 6710 N N . LEU B 1 267 ? 6.516 -2.652 -23.828 1 95 267 LEU B N 1
ATOM 6711 C CA . LEU B 1 267 ? 5.941 -3.986 -23.969 1 95 267 LEU B CA 1
ATOM 6712 C C . LEU B 1 267 ? 5.07 -4.324 -22.766 1 95 267 LEU B C 1
ATOM 6714 O O . LEU B 1 267 ? 4.062 -5.027 -22.891 1 95 267 LEU B O 1
ATOM 6718 N N . GLY B 1 268 ? 5.484 -3.908 -21.578 1 94.5 268 GLY B N 1
ATOM 6719 C CA . GLY B 1 268 ? 4.621 -4.07 -20.422 1 94.5 268 GLY B CA 1
ATOM 6720 C C . GLY B 1 268 ? 3.291 -3.354 -20.562 1 94.5 268 GLY B C 1
ATOM 6721 O O . GLY B 1 268 ? 2.242 -3.902 -20.219 1 94.5 268 GLY B O 1
ATOM 6722 N N . PHE B 1 269 ? 3.344 -2.156 -21.109 1 95 269 PHE B N 1
ATOM 6723 C CA . PHE B 1 269 ? 2.125 -1.384 -21.312 1 95 269 PHE B CA 1
ATOM 6724 C C . PHE B 1 269 ? 1.246 -2.023 -22.375 1 95 269 PHE B C 1
ATOM 6726 O O . PHE B 1 269 ? 0.026 -1.853 -22.375 1 95 269 PHE B O 1
ATOM 6733 N N . SER B 1 270 ? 1.824 -2.73 -23.312 1 96.5 270 SER B N 1
ATOM 6734 C CA . SER B 1 270 ? 1.027 -3.438 -24.312 1 96.5 270 SER B CA 1
ATOM 6735 C C . SER B 1 270 ? 0.099 -4.457 -23.656 1 96.5 270 SER B C 1
ATOM 6737 O O . SER B 1 270 ? -1.032 -4.652 -24.109 1 96.5 270 SER B O 1
ATOM 6739 N N . VAL B 1 271 ? 0.579 -5.082 -22.625 1 96.94 271 VAL B N 1
ATOM 6740 C CA . VAL B 1 271 ? -0.246 -6.031 -21.875 1 96.94 271 VAL B CA 1
ATOM 6741 C C . VAL B 1 271 ? -1.425 -5.297 -21.234 1 96.94 271 VAL B C 1
ATOM 6743 O O . VAL B 1 271 ? -2.566 -5.758 -21.328 1 96.94 271 VAL B O 1
ATOM 6746 N N . PHE B 1 272 ? -1.162 -4.141 -20.672 1 96.06 272 PHE B N 1
ATOM 6747 C CA . PHE B 1 272 ? -2.209 -3.336 -20.062 1 96.06 272 PHE B CA 1
ATOM 6748 C C . PHE B 1 272 ? -3.217 -2.869 -21.094 1 96.06 272 PHE B C 1
ATOM 6750 O O . PHE B 1 272 ? -4.41 -2.754 -20.812 1 96.06 272 PHE B O 1
ATOM 6757 N N . PHE B 1 273 ? -2.695 -2.564 -22.234 1 96.31 273 PHE B N 1
ATOM 6758 C CA . PHE B 1 273 ? -3.582 -2.15 -23.312 1 96.31 273 PHE B CA 1
ATOM 6759 C C . PHE B 1 273 ? -4.531 -3.277 -23.703 1 96.31 273 PHE B C 1
ATOM 6761 O O . PHE B 1 273 ? -5.719 -3.041 -23.938 1 96.31 273 PHE B O 1
ATOM 6768 N N . ILE B 1 274 ? -4.023 -4.449 -23.781 1 96.56 274 ILE B N 1
ATOM 6769 C CA . ILE B 1 274 ? -4.859 -5.598 -24.094 1 96.56 274 ILE B CA 1
ATOM 6770 C C . ILE B 1 274 ? -5.895 -5.805 -22.984 1 96.56 274 ILE B C 1
ATOM 6772 O O . ILE B 1 274 ? -7.051 -6.129 -23.266 1 96.56 274 ILE B O 1
ATOM 6776 N N . PHE B 1 275 ? -5.445 -5.672 -21.688 1 95.88 275 PHE B N 1
ATOM 6777 C CA . PHE B 1 275 ? -6.398 -5.742 -20.594 1 95.88 275 PHE B CA 1
ATOM 6778 C C . PHE B 1 275 ? -7.547 -4.762 -20.797 1 95.88 275 PHE B C 1
ATOM 6780 O O . PHE B 1 275 ? -8.711 -5.109 -20.625 1 95.88 275 PHE B O 1
ATOM 6787 N N . LEU B 1 276 ? -7.191 -3.555 -21.188 1 94.81 276 LEU B N 1
ATOM 6788 C CA . LEU B 1 276 ? -8.18 -2.5 -21.375 1 94.81 276 LEU B CA 1
ATOM 6789 C C . LEU B 1 276 ? -9.148 -2.855 -22.5 1 94.81 276 LEU B C 1
ATOM 6791 O O . LEU B 1 276 ? -10.359 -2.668 -22.359 1 94.81 276 LEU B O 1
ATOM 6795 N N . VAL B 1 277 ? -8.648 -3.363 -23.594 1 94.44 277 VAL B N 1
ATOM 6796 C CA . VAL B 1 277 ? -9.469 -3.742 -24.734 1 94.44 277 VAL B CA 1
ATOM 6797 C C . VAL B 1 277 ? -10.43 -4.863 -24.328 1 94.44 277 VAL B C 1
ATOM 6799 O O . VAL B 1 277 ? -11.609 -4.828 -24.672 1 94.44 277 VAL B O 1
ATOM 6802 N N . VAL B 1 278 ? -9.906 -5.809 -23.641 1 93.12 278 VAL B N 1
ATOM 6803 C CA . VAL B 1 278 ? -10.727 -6.934 -23.203 1 93.12 278 VAL B CA 1
ATOM 6804 C C . VAL B 1 278 ? -11.781 -6.449 -22.203 1 93.12 278 VAL B C 1
ATOM 6806 O O . VAL B 1 278 ? -12.922 -6.914 -22.234 1 93.12 278 VAL B O 1
ATOM 6809 N N . GLU B 1 279 ? -11.367 -5.551 -21.359 1 90.56 279 GLU B N 1
ATOM 6810 C CA . GLU B 1 279 ? -12.297 -5.031 -20.359 1 90.56 279 GLU B CA 1
ATOM 6811 C C . GLU B 1 279 ? -13.453 -4.277 -21.016 1 90.56 279 GLU B C 1
ATOM 6813 O O . GLU B 1 279 ? -14.602 -4.383 -20.578 1 90.56 279 GLU B O 1
ATOM 6818 N N . ILE B 1 280 ? -13.188 -3.539 -22.047 1 89.75 280 ILE B N 1
ATOM 6819 C CA . ILE B 1 280 ? -14.195 -2.691 -22.672 1 89.75 280 ILE B CA 1
ATOM 6820 C C . ILE B 1 280 ? -15.023 -3.521 -23.656 1 89.75 280 ILE B C 1
ATOM 6822 O O . ILE B 1 280 ? -16.25 -3.436 -23.656 1 89.75 280 ILE B O 1
ATOM 6826 N N . PHE B 1 281 ? -14.367 -4.414 -24.438 1 88.88 281 PHE B N 1
ATOM 6827 C CA . PHE B 1 281 ? -15.055 -5.051 -25.547 1 88.88 281 PHE B CA 1
ATOM 6828 C C . PHE B 1 281 ? -15.211 -6.547 -25.312 1 88.88 281 PHE B C 1
ATOM 6830 O O . PHE B 1 281 ? -15.922 -7.234 -26.047 1 88.88 281 PHE B O 1
ATOM 6837 N N . GLY B 1 282 ? -14.602 -7.027 -24.344 1 86.62 282 GLY B N 1
ATOM 6838 C CA . GLY B 1 282 ? -14.531 -8.469 -24.188 1 86.62 282 GLY B CA 1
ATOM 6839 C C . GLY B 1 282 ? -15.844 -9.078 -23.719 1 86.62 282 GLY B C 1
ATOM 6840 O O . GLY B 1 282 ? -16.625 -8.422 -23.031 1 86.62 282 GLY B O 1
ATOM 6841 N N . SER B 1 283 ? -16.047 -10.344 -24.062 1 85.88 283 SER B N 1
ATOM 6842 C CA . SER B 1 283 ? -17.125 -11.156 -23.547 1 85.88 283 SER B CA 1
ATOM 6843 C C . SER B 1 283 ? -16.891 -11.547 -22.094 1 85.88 283 SER B C 1
ATOM 6845 O O . SER B 1 283 ? -15.789 -11.344 -21.562 1 85.88 283 SER B O 1
ATOM 6847 N N . PRO B 1 284 ? -17.938 -12.062 -21.484 1 79.5 284 PRO B N 1
ATOM 6848 C CA . PRO B 1 284 ? -17.719 -12.547 -20.125 1 79.5 284 PRO B CA 1
ATOM 6849 C C . PRO B 1 284 ? -16.578 -13.57 -20.031 1 79.5 284 PRO B C 1
ATOM 6851 O O . PRO B 1 284 ? -15.805 -13.555 -19.078 1 79.5 284 PRO B O 1
ATOM 6854 N N . PHE B 1 285 ? -16.469 -14.359 -21.031 1 85.38 285 PHE B N 1
ATOM 6855 C CA . PHE B 1 285 ? -15.375 -15.32 -21.078 1 85.38 285 PHE B CA 1
ATOM 6856 C C . PHE B 1 285 ? -14.031 -14.602 -21.141 1 85.38 285 PHE B C 1
ATOM 6858 O O . PHE B 1 285 ? -13.102 -14.945 -20.406 1 85.38 285 PHE B O 1
ATOM 6865 N N . ALA B 1 286 ? -13.961 -13.703 -21.984 1 88.56 286 ALA B N 1
ATOM 6866 C CA . ALA B 1 286 ? -12.711 -12.977 -22.188 1 88.56 286 ALA B CA 1
ATOM 6867 C C . ALA B 1 286 ? -12.359 -12.148 -20.953 1 88.56 286 ALA B C 1
ATOM 6869 O O . ALA B 1 286 ? -11.188 -12.055 -20.578 1 88.56 286 ALA B O 1
ATOM 6870 N N . ARG B 1 287 ? -13.289 -11.641 -20.328 1 87.44 287 ARG B N 1
ATOM 6871 C CA . ARG B 1 287 ? -13.055 -10.797 -19.156 1 87.44 287 ARG B CA 1
ATOM 6872 C C . ARG B 1 287 ? -12.609 -11.633 -17.969 1 87.44 287 ARG B C 1
ATOM 6874 O O . ARG B 1 287 ? -11.75 -11.211 -17.188 1 87.44 287 ARG B O 1
ATOM 6881 N N . ASN B 1 288 ? -13.141 -12.812 -17.906 1 84.38 288 ASN B N 1
ATOM 6882 C CA . ASN B 1 288 ? -12.766 -13.695 -16.812 1 84.38 288 ASN B CA 1
ATOM 6883 C C . ASN B 1 288 ? -11.352 -14.258 -17 1 84.38 288 ASN B C 1
ATOM 6885 O O . ASN B 1 288 ? -10.695 -14.633 -16.031 1 84.38 288 ASN B O 1
ATOM 6889 N N . THR B 1 289 ? -10.984 -14.328 -18.203 1 89.56 289 THR B N 1
ATOM 6890 C CA . THR B 1 289 ? -9.664 -14.852 -18.531 1 89.56 289 THR B CA 1
ATOM 6891 C C . THR B 1 289 ? -8.758 -13.75 -19.062 1 89.56 289 THR B C 1
ATOM 6893 O O . THR B 1 289 ? -7.953 -13.977 -19.969 1 89.56 289 THR B O 1
ATOM 6896 N N . MET B 1 290 ? -8.914 -12.617 -18.531 1 91.25 290 MET B N 1
ATOM 6897 C CA . MET B 1 290 ? -8.266 -11.422 -19.062 1 91.25 290 MET B CA 1
ATOM 6898 C C . MET B 1 290 ? -6.746 -11.555 -19 1 91.25 290 MET B C 1
ATOM 6900 O O . MET B 1 290 ? -6.047 -11.156 -19.922 1 91.25 290 MET B O 1
ATOM 6904 N N . VAL B 1 291 ? -6.219 -12.141 -17.984 1 89.88 291 VAL B N 1
ATOM 6905 C CA . VAL B 1 291 ? -4.773 -12.164 -17.766 1 89.88 291 VAL B CA 1
ATOM 6906 C C . VAL B 1 291 ? -4.105 -13.031 -18.828 1 89.88 291 VAL B C 1
ATOM 6908 O O . VAL B 1 291 ? -3.037 -12.688 -19.328 1 89.88 291 VAL B O 1
ATOM 6911 N N . ILE B 1 292 ? -4.699 -14.086 -19.203 1 90.19 292 ILE B N 1
ATOM 6912 C CA . ILE B 1 292 ? -4.125 -14.961 -20.203 1 90.19 292 ILE B CA 1
ATOM 6913 C C . ILE B 1 292 ? -4.105 -14.25 -21.562 1 90.19 292 ILE B C 1
ATOM 6915 O O . ILE B 1 292 ? -3.17 -14.422 -22.344 1 90.19 292 ILE B O 1
ATOM 6919 N N . TRP B 1 293 ? -5.133 -13.531 -21.844 1 93.19 293 TRP B N 1
ATOM 6920 C CA . TRP B 1 293 ? -5.164 -12.781 -23.094 1 93.19 293 TRP B CA 1
ATOM 6921 C C . TRP B 1 293 ? -4.066 -11.719 -23.125 1 93.19 293 TRP B C 1
ATOM 6923 O O . TRP B 1 293 ? -3.484 -11.445 -24.172 1 93.19 293 TRP B O 1
ATOM 6933 N N . GLY B 1 294 ? -3.918 -11.109 -21.984 1 94.44 294 GLY B N 1
ATOM 6934 C CA . GLY B 1 294 ? -2.818 -10.164 -21.891 1 94.44 294 GLY B CA 1
ATOM 6935 C C . GLY B 1 294 ? -1.462 -10.797 -22.141 1 94.44 294 GLY B C 1
ATOM 6936 O O . GLY B 1 294 ? -0.621 -10.227 -22.828 1 94.44 294 GLY B O 1
ATOM 6937 N N . LEU B 1 295 ? -1.278 -11.961 -21.625 1 92.94 295 LEU B N 1
ATOM 6938 C CA . LEU B 1 295 ? -0.013 -12.664 -21.781 1 92.94 295 LEU B CA 1
ATOM 6939 C C . LEU B 1 295 ? 0.178 -13.102 -23.234 1 92.94 295 LEU B C 1
ATOM 6941 O O . LEU B 1 295 ? 1.256 -12.922 -23.812 1 92.94 295 LEU B O 1
ATOM 6945 N N . LEU B 1 296 ? -0.86 -13.656 -23.781 1 94.06 296 LEU B N 1
ATOM 6946 C CA . LEU B 1 296 ? -0.788 -14.125 -25.172 1 94.06 296 LEU B CA 1
ATOM 6947 C C . LEU B 1 296 ? -0.606 -12.953 -26.125 1 94.06 296 LEU B C 1
ATOM 6949 O O . LEU B 1 296 ? 0.21 -13.016 -27.047 1 94.06 296 LEU B O 1
ATOM 6953 N N . GLY B 1 297 ? -1.408 -11.945 -25.906 1 95.88 297 GLY B N 1
ATOM 6954 C CA . GLY B 1 297 ? -1.271 -10.766 -26.734 1 95.88 297 GLY B CA 1
ATOM 6955 C C . GLY B 1 297 ? 0.081 -10.086 -26.594 1 95.88 297 GLY B C 1
ATOM 6956 O O . GLY B 1 297 ? 0.697 -9.711 -27.594 1 95.88 297 GLY B O 1
ATOM 6957 N N . GLY B 1 298 ? 0.514 -9.898 -25.344 1 96 298 GLY B N 1
ATOM 6958 C CA . GLY B 1 298 ? 1.833 -9.328 -25.125 1 96 298 GLY B CA 1
ATOM 6959 C C . GLY B 1 298 ? 2.949 -10.148 -25.734 1 96 298 GLY B C 1
ATOM 6960 O O . GLY B 1 298 ? 3.902 -9.602 -26.281 1 96 298 GLY B O 1
ATOM 6961 N N . TYR B 1 299 ? 2.826 -11.438 -25.625 1 95.31 299 TYR B N 1
ATOM 6962 C CA . TYR B 1 299 ? 3.797 -12.352 -26.219 1 95.31 299 TYR B CA 1
ATOM 6963 C C . TYR B 1 299 ? 3.818 -12.211 -27.734 1 95.31 299 TYR B C 1
ATOM 6965 O O . TYR B 1 299 ? 4.887 -12.211 -28.344 1 95.31 299 TYR B O 1
ATOM 6973 N N . ALA B 1 300 ? 2.678 -12.102 -28.312 1 96.5 300 ALA B N 1
ATOM 6974 C CA . ALA B 1 300 ? 2.582 -11.945 -29.766 1 96.5 300 ALA B CA 1
ATOM 6975 C C . ALA B 1 300 ? 3.25 -10.656 -30.234 1 96.5 300 ALA B C 1
ATOM 6977 O O . ALA B 1 300 ? 3.982 -10.648 -31.219 1 96.5 300 ALA B O 1
ATOM 6978 N N . ILE B 1 301 ? 2.992 -9.656 -29.531 1 97 301 ILE B N 1
ATOM 6979 C CA . ILE B 1 301 ? 3.6 -8.375 -29.875 1 97 301 ILE B CA 1
ATOM 6980 C C . ILE B 1 301 ? 5.113 -8.453 -29.688 1 97 301 ILE B C 1
ATOM 6982 O O . ILE B 1 301 ? 5.875 -7.949 -30.516 1 97 301 ILE B O 1
ATOM 6986 N N . ALA B 1 302 ? 5.531 -9.07 -28.625 1 96.56 302 ALA B N 1
ATOM 6987 C CA . ALA B 1 302 ? 6.961 -9.219 -28.359 1 96.56 302 ALA B CA 1
ATOM 6988 C C . ALA B 1 302 ? 7.629 -10.086 -29.422 1 96.56 302 ALA B C 1
ATOM 6990 O O . ALA B 1 302 ? 8.781 -9.844 -29.781 1 96.56 302 ALA B O 1
ATOM 6991 N N . ALA B 1 303 ? 6.926 -11.055 -29.875 1 94.94 303 ALA B N 1
ATOM 6992 C CA . ALA B 1 303 ? 7.469 -11.961 -30.891 1 94.94 303 ALA B CA 1
ATOM 6993 C C . ALA B 1 303 ? 7.668 -11.234 -32.219 1 94.94 303 ALA B C 1
ATOM 6995 O O . ALA B 1 303 ? 8.562 -11.578 -33 1 94.94 303 ALA B O 1
ATOM 6996 N N . LEU B 1 304 ? 6.883 -10.18 -32.406 1 94.44 304 LEU B N 1
ATOM 6997 C CA . LEU B 1 304 ? 6.965 -9.422 -33.656 1 94.44 304 LEU B CA 1
ATOM 6998 C C . LEU B 1 304 ? 7.906 -8.227 -33.5 1 94.44 304 LEU B C 1
ATOM 7000 O O . LEU B 1 304 ? 8.383 -7.68 -34.5 1 94.44 304 LEU B O 1
ATOM 7004 N N . ALA B 1 305 ? 8.172 -7.906 -32.312 1 93 305 ALA B N 1
ATOM 7005 C CA . ALA B 1 305 ? 9.016 -6.742 -32.031 1 93 305 ALA B CA 1
ATOM 7006 C C . ALA B 1 305 ? 10.492 -7.125 -32.031 1 93 305 ALA B C 1
ATOM 7008 O O . ALA B 1 305 ? 10.852 -8.25 -31.688 1 93 305 ALA B O 1
ATOM 7009 N N . SER B 1 306 ? 11.273 -6.25 -32.562 1 90.81 306 SER B N 1
ATOM 7010 C CA . SER B 1 306 ? 12.727 -6.391 -32.531 1 90.81 306 SER B CA 1
ATOM 7011 C C . SER B 1 306 ? 13.398 -5.07 -32.156 1 90.81 306 SER B C 1
ATOM 7013 O O . SER B 1 306 ? 12.805 -4 -32.312 1 90.81 306 SER B O 1
ATOM 7015 N N . TYR B 1 307 ? 14.43 -5.203 -31.531 1 91.69 307 TYR B N 1
ATOM 7016 C CA . TYR B 1 307 ? 15.227 -4.031 -31.188 1 91.69 307 TYR B CA 1
ATOM 7017 C C . TYR B 1 307 ? 16.641 -4.168 -31.734 1 91.69 307 TYR B C 1
ATOM 7019 O O . TYR B 1 307 ? 17.406 -5.035 -31.312 1 91.69 307 TYR B O 1
ATOM 7027 N N . GLU B 1 308 ? 17.016 -3.293 -32.656 1 91.69 308 GLU B N 1
ATOM 7028 C CA . GLU B 1 308 ? 18.344 -3.258 -33.281 1 91.69 308 GLU B CA 1
ATOM 7029 C C . GLU B 1 308 ? 18.734 -4.633 -33.812 1 91.69 308 GLU B C 1
ATOM 7031 O O . GLU B 1 308 ? 19.875 -5.074 -33.625 1 91.69 308 GLU B O 1
ATOM 7036 N N . GLY B 1 309 ? 17.781 -5.418 -34.219 1 89.12 309 GLY B N 1
ATOM 7037 C CA . GLY B 1 309 ? 18.047 -6.703 -34.844 1 89.12 309 GLY B CA 1
ATOM 7038 C C . GLY B 1 309 ? 17.875 -7.875 -33.906 1 89.12 309 GLY B C 1
ATOM 7039 O O . GLY B 1 309 ? 17.812 -9.031 -34.344 1 89.12 309 GLY B O 1
ATOM 7040 N N . ASP B 1 310 ? 17.766 -7.633 -32.688 1 93.06 310 ASP B N 1
ATOM 7041 C CA . ASP B 1 310 ? 17.594 -8.695 -31.703 1 93.06 310 ASP B CA 1
ATOM 7042 C C . ASP B 1 310 ? 16.109 -8.961 -31.406 1 93.06 310 ASP B C 1
ATOM 7044 O O . ASP B 1 310 ? 15.312 -8.023 -31.391 1 93.06 310 ASP B O 1
ATOM 7048 N N . ARG B 1 311 ? 15.875 -10.156 -31.172 1 93.75 311 ARG B N 1
ATOM 7049 C CA . ARG B 1 311 ? 14.484 -10.555 -30.984 1 93.75 311 ARG B CA 1
ATOM 7050 C C . ARG B 1 311 ? 14.156 -10.711 -29.5 1 93.75 311 ARG B C 1
ATOM 7052 O O . ARG B 1 311 ? 14.992 -11.188 -28.719 1 93.75 311 ARG B O 1
ATOM 7059 N N . PHE B 1 312 ? 12.945 -10.414 -29.062 1 95.88 312 PHE B N 1
ATOM 7060 C CA . PHE B 1 312 ? 12.5 -10.516 -27.688 1 95.88 312 PHE B CA 1
ATOM 7061 C C . PHE B 1 312 ? 12.109 -11.953 -27.344 1 95.88 312 PHE B C 1
ATOM 7063 O O . PHE B 1 312 ? 12.133 -12.352 -26.188 1 95.88 312 PHE B O 1
ATOM 7070 N N . VAL B 1 313 ? 11.734 -12.734 -28.344 1 95.31 313 VAL B N 1
ATOM 7071 C CA . VAL B 1 313 ? 11.297 -14.109 -28.125 1 95.31 313 VAL B CA 1
ATOM 7072 C C . VAL B 1 313 ? 12.164 -15.07 -28.938 1 95.31 313 VAL B C 1
ATOM 7074 O O . VAL B 1 313 ? 12.367 -14.867 -30.141 1 95.31 313 VAL B O 1
ATOM 7077 N N . THR B 1 314 ? 12.773 -15.977 -28.188 1 90.19 314 THR B N 1
ATOM 7078 C CA . THR B 1 314 ? 13.516 -17.047 -28.844 1 90.19 314 THR B CA 1
ATOM 7079 C C . THR B 1 314 ? 12.812 -18.391 -28.656 1 90.19 314 THR B C 1
ATOM 7081 O O . THR B 1 314 ? 12.242 -18.641 -27.594 1 90.19 314 THR B O 1
ATOM 7084 N N . THR B 1 315 ? 12.82 -19.234 -29.641 1 88 315 THR B N 1
ATOM 7085 C CA . THR B 1 315 ? 12.047 -20.469 -29.609 1 88 315 THR B CA 1
ATOM 7086 C C . THR B 1 315 ? 12.938 -21.656 -29.281 1 88 315 THR B C 1
ATOM 7088 O O . THR B 1 315 ? 12.492 -22.812 -29.312 1 88 315 THR B O 1
ATOM 7091 N N . ASP B 1 316 ? 14.102 -21.484 -28.891 1 87.25 316 ASP B N 1
ATOM 7092 C CA . ASP B 1 316 ? 15.039 -22.578 -28.656 1 87.25 316 ASP B CA 1
ATOM 7093 C C . ASP B 1 316 ? 14.555 -23.469 -27.516 1 87.25 316 ASP B C 1
ATOM 7095 O O . ASP B 1 316 ? 14.602 -24.703 -27.609 1 87.25 316 ASP B O 1
ATOM 7099 N N . ARG B 1 317 ? 14.047 -22.875 -26.516 1 85.44 317 ARG B N 1
ATOM 7100 C CA . ARG B 1 317 ? 13.609 -23.656 -25.359 1 85.44 317 ARG B CA 1
ATOM 7101 C C . ARG B 1 317 ? 12.375 -24.484 -25.703 1 85.44 317 ARG B C 1
ATOM 7103 O O . ARG B 1 317 ? 12.211 -25.594 -25.203 1 85.44 317 ARG B O 1
ATOM 7110 N N . ILE B 1 318 ? 11.562 -23.984 -26.531 1 89.69 318 ILE B N 1
ATOM 7111 C CA . ILE B 1 318 ? 10.344 -24.688 -26.922 1 89.69 318 ILE B CA 1
ATOM 7112 C C . ILE B 1 318 ? 10.703 -25.891 -27.797 1 89.69 318 ILE B C 1
ATOM 7114 O O . ILE B 1 318 ? 10.164 -26.984 -27.609 1 89.69 318 ILE B O 1
ATOM 7118 N N . GLN B 1 319 ? 11.664 -25.672 -28.594 1 88.75 319 GLN B N 1
ATOM 7119 C CA . GLN B 1 319 ? 12.055 -26.719 -29.531 1 88.75 319 GLN B CA 1
ATOM 7120 C C . GLN B 1 319 ? 12.82 -27.828 -28.812 1 88.75 319 GLN B C 1
ATOM 7122 O O . GLN B 1 319 ? 12.664 -29 -29.141 1 88.75 319 GLN B O 1
ATOM 7127 N N . ASN B 1 320 ? 13.555 -27.5 -27.828 1 88.25 320 ASN B N 1
ATOM 7128 C CA . ASN B 1 320 ? 14.414 -28.469 -27.156 1 88.25 320 ASN B CA 1
ATOM 7129 C C . ASN B 1 320 ? 13.695 -29.141 -25.984 1 88.25 320 ASN B C 1
ATOM 7131 O O . ASN B 1 320 ? 14.203 -30.109 -25.406 1 88.25 320 ASN B O 1
ATOM 7135 N N . SER B 1 321 ? 12.531 -28.672 -25.688 1 88.56 321 SER B N 1
ATOM 7136 C CA . SER B 1 321 ? 11.805 -29.219 -24.562 1 88.56 321 SER B CA 1
ATOM 7137 C C . SER B 1 321 ? 11.156 -30.547 -24.906 1 88.56 321 SER B C 1
ATOM 7139 O O . SER B 1 321 ? 10.805 -30.781 -26.062 1 88.56 321 SER B O 1
ATOM 7141 N N . ALA B 1 322 ? 11.039 -31.422 -23.891 1 88.94 322 ALA B N 1
ATOM 7142 C CA . ALA B 1 322 ? 10.289 -32.656 -24.062 1 88.94 322 ALA B CA 1
ATOM 7143 C C . ALA B 1 322 ? 8.82 -32.375 -24.344 1 88.94 322 ALA B C 1
ATOM 7145 O O . ALA B 1 322 ? 8.312 -31.297 -24.047 1 88.94 322 ALA B O 1
ATOM 7146 N N . THR B 1 323 ? 8.172 -33.312 -24.938 1 90.75 323 THR B N 1
ATOM 7147 C CA . THR B 1 323 ? 6.762 -33.125 -25.266 1 90.75 323 THR B CA 1
ATOM 7148 C C . THR B 1 323 ? 5.895 -33.312 -24.031 1 90.75 323 THR B C 1
ATOM 7150 O O . THR B 1 323 ? 4.93 -32.562 -23.828 1 90.75 323 THR B O 1
ATOM 7153 N N . PHE B 1 324 ? 6.293 -34.344 -23.203 1 93.31 324 PHE B N 1
ATOM 7154 C CA . PHE B 1 324 ? 5.516 -34.625 -22 1 93.31 324 PHE B CA 1
ATOM 7155 C C . PHE B 1 324 ? 6.41 -34.625 -20.766 1 93.31 324 PHE B C 1
ATOM 7157 O O . PHE B 1 324 ? 7.617 -34.875 -20.875 1 93.31 324 PHE B O 1
ATOM 7164 N N . THR B 1 325 ? 5.883 -34.219 -19.719 1 92 325 THR B N 1
ATOM 7165 C CA . THR B 1 325 ? 6.535 -34.281 -18.406 1 92 325 THR B CA 1
ATOM 7166 C C . THR B 1 325 ? 5.539 -34.688 -17.328 1 92 325 THR B C 1
ATOM 7168 O O . THR B 1 325 ? 4.344 -34.812 -17.594 1 92 325 THR B O 1
ATOM 7171 N N . PHE B 1 326 ? 6.094 -35.094 -16.234 1 93.94 326 PHE B N 1
ATOM 7172 C CA . PHE B 1 326 ? 5.25 -35.5 -15.117 1 93.94 326 PHE B CA 1
ATOM 7173 C C . PHE B 1 326 ? 5.957 -35.25 -13.789 1 93.94 326 PHE B C 1
ATOM 7175 O O . PHE B 1 326 ? 7.074 -34.719 -13.766 1 93.94 326 PHE B O 1
ATOM 7182 N N . LEU B 1 327 ? 5.234 -35.562 -12.797 1 93.62 327 LEU B N 1
ATOM 7183 C CA . LEU B 1 327 ? 5.812 -35.406 -11.469 1 93.62 327 LEU B CA 1
ATOM 7184 C C . LEU B 1 327 ? 7.012 -36.312 -11.289 1 93.62 327 LEU B C 1
ATOM 7186 O O . LEU B 1 327 ? 7.02 -37.438 -11.797 1 93.62 327 LEU B O 1
ATOM 7190 N N . TRP B 1 328 ? 8.125 -35.875 -10.688 1 93.19 328 TRP B N 1
ATOM 7191 C CA . TRP B 1 328 ? 9.305 -36.625 -10.227 1 93.19 328 TRP B CA 1
ATOM 7192 C C . TRP B 1 328 ? 10.258 -36.875 -11.391 1 93.19 328 TRP B C 1
ATOM 7194 O O . TRP B 1 328 ? 11.164 -37.719 -11.273 1 93.19 328 TRP B O 1
ATOM 7204 N N . VAL B 1 329 ? 9.977 -36.219 -12.539 1 89.75 329 VAL B N 1
ATOM 7205 C CA . VAL B 1 329 ? 11.016 -36.25 -13.562 1 89.75 329 VAL B CA 1
ATOM 7206 C C . VAL B 1 329 ? 12.281 -35.594 -13.031 1 89.75 329 VAL B C 1
ATOM 7208 O O . VAL B 1 329 ? 13.398 -36.062 -13.312 1 89.75 329 VAL B O 1
ATOM 7211 N N . GLU B 1 330 ? 12.086 -34.5 -12.312 1 90.5 330 GLU B N 1
ATOM 7212 C CA . GLU B 1 330 ? 13.156 -33.875 -11.531 1 90.5 330 GLU B CA 1
ATOM 7213 C C . GLU B 1 330 ? 12.945 -34.125 -10.031 1 90.5 330 GLU B C 1
ATOM 7215 O O . GLU B 1 330 ? 11.828 -33.969 -9.531 1 90.5 330 GLU B O 1
ATOM 7220 N N . THR B 1 331 ? 14.039 -34.562 -9.398 1 92.62 331 THR B N 1
ATOM 7221 C CA . THR B 1 331 ? 13.969 -34.812 -7.961 1 92.62 331 THR B CA 1
ATOM 7222 C C . THR B 1 331 ? 15.008 -33.969 -7.223 1 92.62 331 THR B C 1
ATOM 7224 O O . THR B 1 331 ? 16.016 -33.562 -7.809 1 92.62 331 THR B O 1
ATOM 7227 N N . PHE B 1 332 ? 14.672 -33.656 -6.02 1 96.06 332 PHE B N 1
ATOM 7228 C CA . PHE B 1 332 ? 15.523 -32.812 -5.188 1 96.06 332 PHE B CA 1
ATOM 7229 C C . PHE B 1 332 ? 15.828 -33.5 -3.861 1 96.06 332 PHE B C 1
ATOM 7231 O O . PHE B 1 332 ? 14.969 -34.188 -3.301 1 96.06 332 PHE B O 1
ATOM 7238 N N . PRO B 1 333 ? 17.031 -33.438 -3.369 1 95.69 333 PRO B N 1
ATOM 7239 C CA . PRO B 1 333 ? 17.359 -34.062 -2.09 1 95.69 333 PRO B CA 1
ATOM 7240 C C . PRO B 1 333 ? 16.609 -33.438 -0.912 1 95.69 333 PRO B C 1
ATOM 7242 O O . PRO B 1 333 ? 16.906 -32.281 -0.526 1 95.69 333 PRO B O 1
ATOM 7245 N N . ILE B 1 334 ? 15.852 -34.188 -0.251 1 96.56 334 ILE B N 1
ATOM 7246 C CA . ILE B 1 334 ? 14.969 -33.688 0.793 1 96.56 334 ILE B CA 1
ATOM 7247 C C . ILE B 1 334 ? 15.75 -33.5 2.088 1 96.56 334 ILE B C 1
ATOM 7249 O O . ILE B 1 334 ? 16.578 -34.344 2.445 1 96.56 334 ILE B O 1
ATOM 7253 N N . GLY B 1 335 ? 15.609 -32.375 2.727 1 95.62 335 GLY B N 1
ATOM 7254 C CA . GLY B 1 335 ? 16.188 -32 4.012 1 95.62 335 GLY B CA 1
ATOM 7255 C C . GLY B 1 335 ? 15.406 -30.953 4.762 1 95.62 335 GLY B C 1
ATOM 7256 O O . GLY B 1 335 ? 14.383 -30.469 4.27 1 95.62 335 GLY B O 1
ATOM 7257 N N . ILE B 1 336 ? 15.867 -30.734 6.004 1 95.5 336 ILE B N 1
ATOM 7258 C CA . ILE B 1 336 ? 15.195 -29.734 6.828 1 95.5 336 ILE B CA 1
ATOM 7259 C C . ILE B 1 336 ? 16.141 -28.562 7.094 1 95.5 336 ILE B C 1
ATOM 7261 O O . ILE B 1 336 ? 17.328 -28.766 7.375 1 95.5 336 ILE B O 1
ATOM 7265 N N . HIS B 1 337 ? 15.641 -27.391 6.836 1 94.94 337 HIS B N 1
ATOM 7266 C CA . HIS B 1 337 ? 16.375 -26.172 7.16 1 94.94 337 HIS B CA 1
ATOM 7267 C C . HIS B 1 337 ? 15.766 -25.469 8.367 1 94.94 337 HIS B C 1
ATOM 7269 O O . HIS B 1 337 ? 14.766 -24.766 8.242 1 94.94 337 HIS B O 1
ATOM 7275 N N . GLY B 1 338 ? 16.391 -25.5 9.508 1 92.38 338 GLY B N 1
ATOM 7276 C CA . GLY B 1 338 ? 15.898 -25.031 10.797 1 92.38 338 GLY B CA 1
ATOM 7277 C C . GLY B 1 338 ? 15.406 -23.594 10.758 1 92.38 338 GLY B C 1
ATOM 7278 O O . GLY B 1 338 ? 14.289 -23.312 11.18 1 92.38 338 GLY B O 1
ATOM 7279 N N . PRO B 1 339 ? 16.25 -22.703 10.242 1 91 339 PRO B N 1
ATOM 7280 C CA . PRO B 1 339 ? 15.875 -21.281 10.242 1 91 339 PRO B CA 1
ATOM 7281 C C . PRO B 1 339 ? 14.594 -21 9.461 1 91 339 PRO B C 1
ATOM 7283 O O . PRO B 1 339 ? 13.969 -19.953 9.641 1 91 339 PRO B O 1
ATOM 7286 N N . ALA B 1 340 ? 14.227 -21.922 8.609 1 93.94 340 ALA B N 1
ATOM 7287 C CA . ALA B 1 340 ? 13.055 -21.703 7.762 1 93.94 340 ALA B CA 1
ATOM 7288 C C . ALA B 1 340 ? 11.773 -22.094 8.492 1 93.94 340 ALA B C 1
ATOM 7290 O O . ALA B 1 340 ? 10.672 -21.766 8.055 1 93.94 340 ALA B O 1
ATOM 7291 N N . ILE B 1 341 ? 11.844 -22.672 9.625 1 95.19 341 ILE B N 1
ATOM 7292 C CA . ILE B 1 341 ? 10.695 -23.266 10.305 1 95.19 341 ILE B CA 1
ATOM 7293 C C . ILE B 1 341 ? 9.766 -22.172 10.812 1 95.19 341 ILE B C 1
ATOM 7295 O O . ILE B 1 341 ? 8.562 -22.203 10.562 1 95.19 341 ILE B O 1
ATOM 7299 N N . ILE B 1 342 ? 10.266 -21.141 11.375 1 91.88 342 ILE B N 1
ATOM 7300 C CA . ILE B 1 342 ? 9.438 -20.094 11.977 1 91.88 342 ILE B CA 1
ATOM 7301 C C . ILE B 1 342 ? 8.688 -19.344 10.883 1 91.88 342 ILE B C 1
ATOM 7303 O O . ILE B 1 342 ? 7.457 -19.25 10.922 1 91.88 342 ILE B O 1
ATOM 7307 N N . PRO B 1 343 ? 9.438 -18.828 9.891 1 90.88 343 PRO B N 1
ATOM 7308 C CA . PRO B 1 343 ? 8.695 -18.141 8.844 1 90.88 343 PRO B CA 1
ATOM 7309 C C . PRO B 1 343 ? 7.68 -19.031 8.141 1 90.88 343 PRO B C 1
ATOM 7311 O O . PRO B 1 343 ? 6.598 -18.578 7.762 1 90.88 343 PRO B O 1
ATOM 7314 N N . MET B 1 344 ? 8.016 -20.297 8.031 1 95.06 344 MET B N 1
ATOM 7315 C CA . MET B 1 344 ? 7.117 -21.234 7.359 1 95.06 344 MET B CA 1
ATOM 7316 C C . MET B 1 344 ? 5.859 -21.469 8.195 1 95.06 344 MET B C 1
ATOM 7318 O O . MET B 1 344 ? 4.754 -21.516 7.656 1 95.06 344 MET B O 1
ATOM 7322 N N . LEU B 1 345 ? 6 -21.609 9.461 1 95 345 LEU B N 1
ATOM 7323 C CA . LEU B 1 345 ? 4.859 -21.828 10.344 1 95 345 LEU B CA 1
ATOM 7324 C C . LEU B 1 345 ? 3.91 -20.641 10.305 1 95 345 LEU B C 1
ATOM 7326 O O . LEU B 1 345 ? 2.691 -20.812 10.242 1 95 345 LEU B O 1
ATOM 7330 N N . PHE B 1 346 ? 4.461 -19.531 10.289 1 89.81 346 PHE B N 1
ATOM 7331 C CA . PHE B 1 346 ? 3.621 -18.344 10.234 1 89.81 346 PHE B CA 1
ATOM 7332 C C . PHE B 1 346 ? 2.912 -18.25 8.891 1 89.81 346 PHE B C 1
ATOM 7334 O O . PHE B 1 346 ? 1.759 -17.812 8.82 1 89.81 346 PHE B O 1
ATOM 7341 N N . ALA B 1 347 ? 3.666 -18.547 7.867 1 92.75 347 ALA B N 1
ATOM 7342 C CA . ALA B 1 347 ? 3.051 -18.547 6.543 1 92.75 347 ALA B CA 1
ATOM 7343 C C . ALA B 1 347 ? 1.865 -19.5 6.484 1 92.75 347 ALA B C 1
ATOM 7345 O O . ALA B 1 347 ? 0.854 -19.203 5.84 1 92.75 347 ALA B O 1
ATOM 7346 N N . PHE B 1 348 ? 1.981 -20.625 7.172 1 95.62 348 PHE B N 1
ATOM 7347 C CA . PHE B 1 348 ? 0.896 -21.594 7.16 1 95.62 348 PHE B CA 1
ATOM 7348 C C . PHE B 1 348 ? -0.292 -21.094 7.969 1 95.62 348 PHE B C 1
ATOM 7350 O O . PHE B 1 348 ? -1.443 -21.406 7.648 1 95.62 348 PHE B O 1
ATOM 7357 N N . VAL B 1 349 ? -0.09 -20.281 8.977 1 90.88 349 VAL B N 1
ATOM 7358 C CA . VAL B 1 349 ? -1.185 -19.672 9.719 1 90.88 349 VAL B CA 1
ATOM 7359 C C . VAL B 1 349 ? -1.936 -18.688 8.812 1 90.88 349 VAL B C 1
ATOM 7361 O O . VAL B 1 349 ? -3.17 -18.688 8.781 1 90.88 349 VAL B O 1
ATOM 7364 N N . VAL B 1 350 ? -1.157 -18.016 8.133 1 86.19 350 VAL B N 1
ATOM 7365 C CA . VAL B 1 350 ? -1.741 -17.031 7.223 1 86.19 350 VAL B CA 1
ATOM 7366 C C . VAL B 1 350 ? -2.543 -17.734 6.137 1 86.19 350 VAL B C 1
ATOM 7368 O O . VAL B 1 350 ? -3.633 -17.297 5.77 1 86.19 350 VAL B O 1
ATOM 7371 N N . THR B 1 351 ? -1.958 -18.766 5.629 1 92.19 351 THR B N 1
ATOM 7372 C CA . THR B 1 351 ? -2.652 -19.547 4.609 1 92.19 351 THR B CA 1
ATOM 7373 C C . THR B 1 351 ? -3.975 -20.078 5.145 1 92.19 351 THR B C 1
ATOM 7375 O O . THR B 1 351 ? -4.984 -20.078 4.438 1 92.19 351 THR B O 1
ATOM 7378 N N . ALA B 1 352 ? -3.953 -20.516 6.332 1 93 352 ALA B N 1
ATOM 7379 C CA . ALA B 1 352 ? -5.168 -21.031 6.949 1 93 352 ALA B CA 1
ATOM 7380 C C . ALA B 1 352 ? -6.25 -19.969 7.039 1 93 352 ALA B C 1
ATOM 7382 O O . ALA B 1 352 ? -7.41 -20.219 6.715 1 93 352 ALA B O 1
ATOM 7383 N N . MET B 1 353 ? -5.855 -18.891 7.398 1 86 353 MET B N 1
ATOM 7384 C CA . MET B 1 353 ? -6.809 -17.781 7.531 1 86 353 MET B CA 1
ATOM 7385 C C . MET B 1 353 ? -7.34 -17.359 6.168 1 86 353 MET B C 1
ATOM 7387 O O . MET B 1 353 ? -8.523 -17.047 6.031 1 86 353 MET B O 1
ATOM 7391 N N . GLU B 1 354 ? -6.457 -17.297 5.285 1 85.19 354 GLU B N 1
ATOM 7392 C CA . GLU B 1 354 ? -6.859 -16.953 3.926 1 85.19 354 GLU B CA 1
ATOM 7393 C C . GLU B 1 354 ? -7.852 -17.969 3.369 1 85.19 354 GLU B C 1
ATOM 7395 O O . GLU B 1 354 ? -8.82 -17.594 2.711 1 85.19 354 GLU B O 1
ATOM 7400 N N . THR B 1 355 ? -7.57 -19.188 3.641 1 92.5 355 THR B N 1
ATOM 7401 C CA . THR B 1 355 ? -8.461 -20.25 3.182 1 92.5 355 THR B CA 1
ATOM 7402 C C . THR B 1 355 ? -9.852 -20.094 3.795 1 92.5 355 THR B C 1
ATOM 7404 O O . THR B 1 355 ? -10.859 -20.297 3.115 1 92.5 355 THR B O 1
ATOM 7407 N N . MET B 1 356 ? -9.93 -19.75 5.023 1 89.25 356 MET B N 1
ATOM 7408 C CA . MET B 1 356 ? -11.219 -19.516 5.676 1 89.25 356 MET B CA 1
ATOM 7409 C C . MET B 1 356 ? -12.016 -18.438 4.953 1 89.25 356 MET B C 1
ATOM 7411 O O . MET B 1 356 ? -13.211 -18.594 4.715 1 89.25 356 MET B O 1
ATOM 7415 N N . GLY B 1 357 ? -11.32 -17.438 4.676 1 83.5 357 GLY B N 1
ATOM 7416 C CA . GLY B 1 357 ? -11.961 -16.359 3.936 1 83.5 357 GLY B CA 1
ATOM 7417 C C . GLY B 1 357 ? -12.383 -16.766 2.537 1 83.5 357 GLY B C 1
ATOM 7418 O O . GLY B 1 357 ? -13.461 -16.406 2.072 1 83.5 357 GLY B O 1
ATOM 7419 N N . ASP B 1 358 ? -11.531 -17.484 1.889 1 88.75 358 ASP B N 1
ATOM 7420 C CA . ASP B 1 358 ? -11.789 -17.891 0.512 1 88.75 358 ASP B CA 1
ATOM 7421 C C . ASP B 1 358 ? -12.977 -18.844 0.438 1 88.75 358 ASP B C 1
ATOM 7423 O O . ASP B 1 358 ? -13.797 -18.766 -0.479 1 88.75 358 ASP B O 1
ATOM 7427 N N . VAL B 1 359 ? -13.047 -19.75 1.378 1 92.31 359 VAL B N 1
ATOM 7428 C CA . VAL B 1 359 ? -14.164 -20.688 1.4 1 92.31 359 VAL B CA 1
ATOM 7429 C C . VAL B 1 359 ? -15.469 -19.938 1.663 1 92.31 359 VAL B C 1
ATOM 7431 O O . VAL B 1 359 ? -16.484 -20.219 1.031 1 92.31 359 VAL B O 1
ATOM 7434 N N . THR B 1 360 ? -15.453 -19.031 2.564 1 86.19 360 THR B N 1
ATOM 7435 C CA . THR B 1 360 ? -16.625 -18.203 2.857 1 86.19 360 THR B CA 1
ATOM 7436 C C . THR B 1 360 ? -17.047 -17.422 1.626 1 86.19 360 THR B C 1
ATOM 7438 O O . THR B 1 360 ? -18.234 -17.328 1.32 1 86.19 360 THR B O 1
ATOM 7441 N N . ALA B 1 361 ? -16.109 -16.922 0.973 1 83.12 361 ALA B N 1
ATOM 7442 C CA . ALA B 1 361 ? -16.391 -16.172 -0.246 1 83.12 361 ALA B CA 1
ATOM 7443 C C . ALA B 1 361 ? -17 -17.078 -1.32 1 83.12 361 ALA B C 1
ATOM 7445 O O . ALA B 1 361 ? -17.875 -16.641 -2.076 1 83.12 361 ALA B O 1
ATOM 7446 N N . THR B 1 362 ? -16.453 -18.234 -1.426 1 91.56 362 THR B N 1
ATOM 7447 C CA . THR B 1 362 ? -16.984 -19.188 -2.396 1 91.56 362 THR B CA 1
ATOM 7448 C C . THR B 1 362 ? -18.422 -19.578 -2.045 1 91.56 362 THR B C 1
ATOM 7450 O O . THR B 1 362 ? -19.25 -19.797 -2.936 1 91.56 362 THR B O 1
ATOM 7453 N N . GLU B 1 363 ? -18.672 -19.688 -0.754 1 91.5 363 GLU B N 1
ATOM 7454 C CA . GLU B 1 363 ? -20.047 -19.938 -0.334 1 91.5 363 GLU B CA 1
ATOM 7455 C C . GLU B 1 363 ? -20.984 -18.812 -0.766 1 91.5 363 GLU B C 1
ATOM 7457 O O . GLU B 1 363 ? -22.078 -19.062 -1.274 1 91.5 363 GLU B O 1
ATOM 7462 N N . HIS B 1 364 ? -20.5 -17.703 -0.618 1 82.81 364 HIS B N 1
ATOM 7463 C CA . HIS B 1 364 ? -21.281 -16.547 -1.032 1 82.81 364 HIS B CA 1
ATOM 7464 C C . HIS B 1 364 ? -21.516 -16.547 -2.539 1 82.81 364 HIS B C 1
ATOM 7466 O O . HIS B 1 364 ? -22.641 -16.328 -3.004 1 82.81 364 HIS B O 1
ATOM 7472 N N . ALA B 1 365 ? -20.5 -16.75 -3.242 1 84.5 365 ALA B N 1
ATOM 7473 C CA . ALA B 1 365 ? -20.594 -16.781 -4.699 1 84.5 365 ALA B CA 1
ATOM 7474 C C . ALA B 1 365 ? -21.516 -17.906 -5.168 1 84.5 365 ALA B C 1
ATOM 7476 O O . ALA B 1 365 ? -22.156 -17.781 -6.219 1 84.5 365 ALA B O 1
ATOM 7477 N N . SER B 1 366 ? -21.578 -18.922 -4.383 1 90.75 366 SER B N 1
ATOM 7478 C CA . SER B 1 366 ? -22.422 -20.062 -4.707 1 90.75 366 SER B CA 1
ATOM 7479 C C . SER B 1 366 ? -23.828 -19.891 -4.16 1 90.75 366 SER B C 1
ATOM 7481 O O . SER B 1 366 ? -24.641 -20.828 -4.211 1 90.75 366 SER B O 1
ATOM 7483 N N . ARG B 1 367 ? -24.094 -18.75 -3.539 1 88 367 ARG B N 1
ATOM 7484 C CA . ARG B 1 367 ? -25.391 -18.406 -2.973 1 88 367 ARG B CA 1
ATOM 7485 C C . ARG B 1 367 ? -25.75 -19.344 -1.827 1 88 367 ARG B C 1
ATOM 7487 O O . ARG B 1 367 ? -26.906 -19.781 -1.719 1 88 367 ARG B O 1
ATOM 7494 N N . LEU B 1 368 ? -24.719 -19.75 -1.155 1 89.44 368 LEU B N 1
ATOM 7495 C CA . LEU B 1 368 ? -24.891 -20.516 0.075 1 89.44 368 LEU B CA 1
ATOM 7496 C C . LEU B 1 368 ? -24.688 -19.625 1.3 1 89.44 368 LEU B C 1
ATOM 7498 O O . LEU B 1 368 ? -23.906 -18.672 1.258 1 89.44 368 LEU B O 1
ATOM 7502 N N . ARG B 1 369 ? -25.312 -19.953 2.367 1 81.62 369 ARG B N 1
ATOM 7503 C CA . ARG B 1 369 ? -25.172 -19.172 3.594 1 81.62 369 ARG B CA 1
ATOM 7504 C C . ARG B 1 369 ? -23.922 -19.562 4.359 1 81.62 369 ARG B C 1
ATOM 7506 O O . ARG B 1 369 ? -23.75 -20.719 4.742 1 81.62 369 ARG B O 1
ATOM 7513 N N . PRO B 1 370 ? -23.062 -18.641 4.566 1 84.06 370 PRO B N 1
ATOM 7514 C CA . PRO B 1 370 ? -21.828 -18.938 5.281 1 84.06 370 PRO B CA 1
ATOM 7515 C C . PRO B 1 370 ? -22.016 -19 6.797 1 84.06 370 PRO B C 1
ATOM 7517 O O . PRO B 1 370 ? -21.391 -18.219 7.531 1 84.06 370 PRO B O 1
ATOM 7520 N N . SER B 1 371 ? -22.906 -19.781 7.215 1 82.88 371 SER B N 1
ATOM 7521 C CA . SER B 1 371 ? -23.188 -19.938 8.641 1 82.88 371 SER B CA 1
ATOM 7522 C C . SER B 1 371 ? -23.641 -21.359 8.953 1 82.88 371 SER B C 1
ATOM 7524 O O . SER B 1 371 ? -23.938 -22.141 8.047 1 82.88 371 SER B O 1
ATOM 7526 N N . GLY B 1 372 ? -23.453 -21.656 10.219 1 85.12 372 GLY B N 1
ATOM 7527 C CA . GLY B 1 372 ? -23.984 -22.938 10.672 1 85.12 372 GLY B CA 1
ATOM 7528 C C . GLY B 1 372 ? -22.969 -24.062 10.609 1 85.12 372 GLY B C 1
ATOM 7529 O O . GLY B 1 372 ? -21.766 -23.812 10.492 1 85.12 372 GLY B O 1
ATOM 7530 N N . ALA B 1 373 ? -23.484 -25.266 10.773 1 86.31 373 ALA B N 1
ATOM 7531 C CA . ALA B 1 373 ? -22.641 -26.469 10.875 1 86.31 373 ALA B CA 1
ATOM 7532 C C . ALA B 1 373 ? -22.016 -26.812 9.523 1 86.31 373 ALA B C 1
ATOM 7534 O O . ALA B 1 373 ? -20.875 -27.266 9.453 1 86.31 373 ALA B O 1
ATOM 7535 N N . ASN B 1 374 ? -22.797 -26.609 8.516 1 89.56 374 ASN B N 1
ATOM 7536 C CA . ASN B 1 374 ? -22.266 -26.906 7.184 1 89.56 374 ASN B CA 1
ATOM 7537 C C . ASN B 1 374 ? -21.109 -25.984 6.828 1 89.56 374 ASN B C 1
ATOM 7539 O O . ASN B 1 374 ? -20.141 -26.406 6.184 1 89.56 374 ASN B O 1
ATOM 7543 N N . HIS B 1 375 ? -21.219 -24.766 7.215 1 91.44 375 HIS B N 1
ATOM 7544 C CA . HIS B 1 375 ? -20.125 -23.812 7.008 1 91.44 375 HIS B CA 1
ATOM 7545 C C . HIS B 1 375 ? -18.875 -24.234 7.754 1 91.44 375 HIS B C 1
ATOM 7547 O O . HIS B 1 375 ? -17.781 -24.219 7.188 1 91.44 375 HIS B O 1
ATOM 7553 N N . ALA B 1 376 ? -19.094 -24.625 8.961 1 90.5 376 ALA B N 1
ATOM 7554 C CA . ALA B 1 376 ? -17.953 -25.062 9.773 1 90.5 376 ALA B CA 1
ATOM 7555 C C . ALA B 1 376 ? -17.297 -26.312 9.188 1 90.5 376 ALA B C 1
ATOM 7557 O O . ALA B 1 376 ? -16.062 -26.438 9.195 1 90.5 376 ALA B O 1
ATOM 7558 N N . LYS B 1 377 ? -18.094 -27.156 8.695 1 92.19 377 LYS B N 1
ATOM 7559 C CA . LYS B 1 377 ? -17.578 -28.375 8.078 1 92.19 377 LYS B CA 1
ATOM 7560 C C . LYS B 1 377 ? -16.812 -28.078 6.797 1 92.19 377 LYS B C 1
ATOM 7562 O O . LYS B 1 377 ? -15.789 -28.703 6.512 1 92.19 377 LYS B O 1
ATOM 7567 N N . ARG B 1 378 ? -17.312 -27.203 6.023 1 94.12 378 ARG B N 1
ATOM 7568 C CA . ARG B 1 378 ? -16.656 -26.812 4.781 1 94.12 378 ARG B CA 1
ATOM 7569 C C . ARG B 1 378 ? -15.312 -26.141 5.062 1 94.12 378 ARG B C 1
ATOM 7571 O O . ARG B 1 378 ? -14.344 -26.359 4.34 1 94.12 378 ARG B O 1
ATOM 7578 N N . ILE B 1 379 ? -15.328 -25.312 6.086 1 94.06 379 ILE B N 1
ATOM 7579 C CA . ILE B 1 379 ? -14.086 -24.656 6.465 1 94.06 379 ILE B CA 1
ATOM 7580 C C . ILE B 1 379 ? -13.07 -25.688 6.934 1 94.06 379 ILE B C 1
ATOM 7582 O O . ILE B 1 379 ? -11.914 -25.672 6.5 1 94.06 379 ILE B O 1
ATOM 7586 N N . GLN B 1 380 ? -13.539 -26.531 7.793 1 94.5 380 GLN B N 1
ATOM 7587 C CA . GLN B 1 380 ? -12.672 -27.594 8.281 1 94.5 380 GLN B CA 1
ATOM 7588 C C . GLN B 1 380 ? -12.164 -28.469 7.129 1 94.5 380 GLN B C 1
ATOM 7590 O O . GLN B 1 380 ? -10.977 -28.797 7.062 1 94.5 380 GLN B O 1
ATOM 7595 N N . GLY B 1 381 ? -13.008 -28.844 6.258 1 95.69 381 GLY B N 1
ATOM 7596 C CA . GLY B 1 381 ? -12.633 -29.656 5.102 1 95.69 381 GLY B CA 1
ATOM 7597 C C . GLY B 1 381 ? -11.688 -28.938 4.156 1 95.69 381 GLY B C 1
ATOM 7598 O O . GLY B 1 381 ? -10.82 -29.562 3.543 1 95.69 381 GLY B O 1
ATOM 7599 N N . GLY B 1 382 ? -11.961 -27.672 3.982 1 96.44 382 GLY B N 1
ATOM 7600 C CA . GLY B 1 382 ? -11.086 -26.859 3.143 1 96.44 382 GLY B CA 1
ATOM 7601 C C . GLY B 1 382 ? -9.688 -26.734 3.699 1 96.44 382 GLY B C 1
ATOM 7602 O O . GLY B 1 382 ? -8.703 -26.828 2.957 1 96.44 382 GLY B O 1
ATOM 7603 N N . LEU B 1 383 ? -9.586 -26.516 4.973 1 96.31 383 LEU B N 1
ATOM 7604 C CA . LEU B 1 383 ? -8.297 -26.375 5.633 1 96.31 383 LEU B CA 1
ATOM 7605 C C . LEU B 1 383 ? -7.512 -27.688 5.574 1 96.31 383 LEU B C 1
ATOM 7607 O O . LEU B 1 383 ? -6.312 -27.688 5.297 1 96.31 383 LEU B O 1
ATOM 7611 N N . LEU B 1 384 ? -8.18 -28.719 5.84 1 96.38 384 LEU B N 1
ATOM 7612 C CA . LEU B 1 384 ? -7.527 -30.031 5.754 1 96.38 384 LEU B CA 1
ATOM 7613 C C . LEU B 1 384 ? -7.129 -30.344 4.316 1 96.38 384 LEU B C 1
ATOM 7615 O O . LEU B 1 384 ? -6.066 -30.922 4.074 1 96.38 384 LEU B O 1
ATOM 7619 N N . GLY B 1 385 ? -8.031 -30.047 3.418 1 96.69 385 GLY B N 1
ATOM 7620 C CA . GLY B 1 385 ? -7.699 -30.188 2.008 1 96.69 385 GLY B CA 1
ATOM 7621 C C . GLY B 1 385 ? -6.457 -29.422 1.606 1 96.69 385 GLY B C 1
ATOM 7622 O O . GLY B 1 385 ? -5.625 -29.922 0.85 1 96.69 385 GLY B O 1
ATOM 7623 N N . ASP B 1 386 ? -6.305 -28.203 2.096 1 97.5 386 ASP B N 1
ATOM 7624 C CA . ASP B 1 386 ? -5.121 -27.375 1.854 1 97.5 386 ASP B CA 1
ATOM 7625 C C . ASP B 1 386 ? -3.859 -28.078 2.355 1 97.5 386 ASP B C 1
ATOM 7627 O O . ASP B 1 386 ? -2.855 -28.156 1.644 1 97.5 386 ASP B O 1
ATOM 7631 N N . ALA B 1 387 ? -3.941 -28.578 3.561 1 97.62 387 ALA B N 1
ATOM 7632 C CA . ALA B 1 387 ? -2.777 -29.188 4.203 1 97.62 387 ALA B CA 1
ATOM 7633 C C . ALA B 1 387 ? -2.34 -30.438 3.461 1 97.62 387 ALA B C 1
ATOM 7635 O O . ALA B 1 387 ? -1.156 -30.609 3.162 1 97.62 387 ALA B O 1
ATOM 7636 N N . ILE B 1 388 ? -3.248 -31.266 3.127 1 97.06 388 ILE B N 1
ATOM 7637 C CA . ILE B 1 388 ? -2.934 -32.531 2.465 1 97.06 388 ILE B CA 1
ATOM 7638 C C . ILE B 1 388 ? -2.432 -32.25 1.05 1 97.06 388 ILE B C 1
ATOM 7640 O O . ILE B 1 388 ? -1.475 -32.875 0.593 1 97.06 388 ILE B O 1
ATOM 7644 N N . SER B 1 389 ? -3.143 -31.406 0.407 1 97.62 389 SER B N 1
ATOM 7645 C CA . SER B 1 389 ? -2.715 -31.047 -0.944 1 97.62 389 SER B CA 1
ATOM 7646 C C . SER B 1 389 ? -1.319 -30.438 -0.943 1 97.62 389 SER B C 1
ATOM 7648 O O . SER B 1 389 ? -0.532 -30.672 -1.861 1 97.62 389 SER B O 1
ATOM 7650 N N . THR B 1 390 ? -1.024 -29.578 0.027 1 98 390 THR B N 1
ATOM 7651 C CA . THR B 1 390 ? 0.303 -28.984 0.15 1 98 390 THR B CA 1
ATOM 7652 C C . THR B 1 390 ? 1.354 -30.062 0.412 1 98 390 THR B C 1
ATOM 7654 O O . THR B 1 390 ? 2.459 -30 -0.128 1 98 390 THR B O 1
ATOM 7657 N N . PHE B 1 391 ? 1.055 -31 1.284 1 98 391 PHE B N 1
ATOM 7658 C CA . PHE B 1 391 ? 1.971 -32.125 1.547 1 98 391 PHE B CA 1
ATOM 7659 C C . PHE B 1 391 ? 2.275 -32.875 0.266 1 98 391 PHE B C 1
ATOM 7661 O O . PHE B 1 391 ? 3.436 -33.156 -0.028 1 98 391 PHE B O 1
ATOM 7668 N N . PHE B 1 392 ? 1.273 -33.156 -0.488 1 97.25 392 PHE B N 1
ATOM 7669 C CA . PHE B 1 392 ? 1.448 -33.875 -1.746 1 97.25 392 PHE B CA 1
ATOM 7670 C C . PHE B 1 392 ? 2.197 -33.031 -2.758 1 97.25 392 PHE B C 1
ATOM 7672 O O . PHE B 1 392 ? 2.977 -33.531 -3.561 1 97.25 392 PHE B O 1
ATOM 7679 N N . ALA B 1 393 ? 1.837 -31.75 -2.795 1 97.5 393 ALA B N 1
ATOM 7680 C CA . ALA B 1 393 ? 2.555 -30.844 -3.689 1 97.5 393 ALA B CA 1
ATOM 7681 C C . ALA B 1 393 ? 4.051 -30.844 -3.387 1 97.5 393 ALA B C 1
ATOM 7683 O O . ALA B 1 393 ? 4.875 -30.828 -4.305 1 97.5 393 ALA B O 1
ATOM 7684 N N . ALA B 1 394 ? 4.383 -30.797 -2.104 1 97.5 394 ALA B N 1
ATOM 7685 C CA . ALA B 1 394 ? 5.789 -30.859 -1.718 1 97.5 394 ALA B CA 1
ATOM 7686 C C . ALA B 1 394 ? 6.422 -32.188 -2.145 1 97.5 394 ALA B C 1
ATOM 7688 O O . ALA B 1 394 ? 7.574 -32.219 -2.582 1 97.5 394 ALA B O 1
ATOM 7689 N N . LEU B 1 395 ? 5.688 -33.25 -1.994 1 96.75 395 LEU B N 1
ATOM 7690 C CA . LEU B 1 395 ? 6.172 -34.531 -2.488 1 96.75 395 LEU B CA 1
ATOM 7691 C C . LEU B 1 395 ? 6.352 -34.5 -4 1 96.75 395 LEU B C 1
ATOM 7693 O O . LEU B 1 395 ? 7.25 -35.156 -4.539 1 96.75 395 LEU B O 1
ATOM 7697 N N . GLY B 1 396 ? 5.41 -33.812 -4.637 1 96.56 396 GLY B N 1
ATOM 7698 C CA . GLY B 1 396 ? 5.52 -33.594 -6.074 1 96.56 396 GLY B CA 1
ATOM 7699 C C . GLY B 1 396 ? 6.559 -32.562 -6.453 1 96.56 396 GLY B C 1
ATOM 7700 O O . GLY B 1 396 ? 6.668 -32.188 -7.621 1 96.56 396 GLY B O 1
ATOM 7701 N N . THR B 1 397 ? 7.273 -31.984 -5.492 1 96.88 397 THR B N 1
ATOM 7702 C CA . THR B 1 397 ? 8.453 -31.125 -5.613 1 96.88 397 THR B CA 1
ATOM 7703 C C . THR B 1 397 ? 8.055 -29.672 -5.867 1 96.88 397 THR B C 1
ATOM 7705 O O . THR B 1 397 ? 8.859 -28.891 -6.371 1 96.88 397 THR B O 1
ATOM 7708 N N . THR B 1 398 ? 6.809 -29.312 -5.598 1 95.75 398 THR B N 1
ATOM 7709 C CA . THR B 1 398 ? 6.352 -27.953 -5.914 1 95.75 398 THR B CA 1
ATOM 7710 C C . THR B 1 398 ? 6.031 -27.188 -4.641 1 95.75 398 THR B C 1
ATOM 7712 O O . THR B 1 398 ? 6.121 -27.719 -3.537 1 95.75 398 THR B O 1
ATOM 7715 N N . SER B 1 399 ? 5.695 -25.938 -4.805 1 95.25 399 SER B N 1
ATOM 7716 C CA . SER B 1 399 ? 5.363 -25.031 -3.713 1 95.25 399 SER B CA 1
ATOM 7717 C C . SER B 1 399 ? 3.998 -25.359 -3.115 1 95.25 399 SER B C 1
ATOM 7719 O O . SER B 1 399 ? 3.209 -26.078 -3.723 1 95.25 399 SER B O 1
ATOM 7721 N N . PRO B 1 400 ? 3.725 -24.812 -1.947 1 96.75 400 PRO B N 1
ATOM 7722 C CA . PRO B 1 400 ? 2.451 -25.094 -1.279 1 96.75 400 PRO B CA 1
ATOM 7723 C C . PRO B 1 400 ? 1.245 -24.594 -2.076 1 96.75 400 PRO B C 1
ATOM 7725 O O . PRO B 1 400 ? 1.345 -23.609 -2.812 1 96.75 400 PRO B O 1
ATOM 7728 N N . ASN B 1 401 ? 0.127 -25.281 -1.865 1 96.5 401 ASN B N 1
ATOM 7729 C CA . ASN B 1 401 ? -1.144 -24.953 -2.496 1 96.5 401 ASN B CA 1
ATOM 7730 C C . ASN B 1 401 ? -2.127 -24.359 -1.493 1 96.5 401 ASN B C 1
ATOM 7732 O O . ASN B 1 401 ? -2 -24.578 -0.287 1 96.5 401 ASN B O 1
ATOM 7736 N N . THR B 1 402 ? -3.008 -23.562 -2.018 1 95.06 402 THR B N 1
ATOM 7737 C CA . THR B 1 402 ? -4.082 -23.016 -1.194 1 95.06 402 THR B CA 1
ATOM 7738 C C . THR B 1 402 ? -5.355 -22.844 -2.016 1 95.06 402 THR B C 1
ATOM 7740 O O . THR B 1 402 ? -5.336 -23 -3.24 1 95.06 402 THR B O 1
ATOM 7743 N N . THR B 1 403 ? -6.426 -22.672 -1.302 1 94.5 403 THR B N 1
ATOM 7744 C CA . THR B 1 403 ? -7.715 -22.406 -1.928 1 94.5 403 THR B CA 1
ATOM 7745 C C . THR B 1 403 ? -7.742 -20.984 -2.508 1 94.5 403 THR B C 1
ATOM 7747 O O . THR B 1 403 ? -7.27 -20.047 -1.874 1 94.5 403 THR B O 1
ATOM 7750 N N . LEU B 1 404 ? -8.25 -20.875 -3.713 1 89.62 404 LEU B N 1
ATOM 7751 C CA . LEU B 1 404 ? -8.273 -19.578 -4.395 1 89.62 404 LEU B CA 1
ATOM 7752 C C . LEU B 1 404 ? -9.695 -19.047 -4.5 1 89.62 404 LEU B C 1
ATOM 7754 O O . LEU B 1 404 ? -10.617 -19.781 -4.879 1 89.62 404 LEU B O 1
ATOM 7758 N N . SER B 1 405 ? -9.906 -17.781 -4.172 1 81.94 405 SER B N 1
ATOM 7759 C CA . SER B 1 405 ? -11.211 -17.141 -4.309 1 81.94 405 SER B CA 1
ATOM 7760 C C . SER B 1 405 ? -11.305 -16.359 -5.609 1 81.94 405 SER B C 1
ATOM 7762 O O . SER B 1 405 ? -12.398 -15.93 -6.008 1 81.94 405 SER B O 1
ATOM 7764 N N . GLN B 1 406 ? -10.172 -16.188 -6.273 1 78.56 406 GLN B N 1
ATOM 7765 C CA . GLN B 1 406 ? -10.164 -15.43 -7.527 1 78.56 406 GLN B CA 1
ATOM 7766 C C . GLN B 1 406 ? -11.156 -16.016 -8.531 1 78.56 406 GLN B C 1
ATOM 7768 O O . GLN B 1 406 ? -11.758 -15.281 -9.312 1 78.56 406 GLN B O 1
ATOM 7773 N N . ASN B 1 407 ? -11.375 -17.312 -8.531 1 88.5 407 ASN B N 1
ATOM 7774 C CA . ASN B 1 407 ? -12.25 -17.984 -9.477 1 88.5 407 ASN B CA 1
ATOM 7775 C C . ASN B 1 407 ? -13.727 -17.719 -9.164 1 88.5 407 ASN B C 1
ATOM 7777 O O . ASN B 1 407 ? -14.602 -18.062 -9.961 1 88.5 407 ASN B O 1
ATOM 7781 N N . ASN B 1 408 ? -14 -17.078 -8.086 1 86.38 408 ASN B N 1
ATOM 7782 C CA . ASN B 1 408 ? -15.375 -16.734 -7.762 1 86.38 408 ASN B CA 1
ATOM 7783 C C . ASN B 1 408 ? -15.953 -15.734 -8.766 1 86.38 408 ASN B C 1
ATOM 7785 O O . ASN B 1 408 ? -17.172 -15.672 -8.953 1 86.38 408 ASN B O 1
ATOM 7789 N N . SER B 1 409 ? -15.117 -15.016 -9.305 1 79.5 409 SER B N 1
ATOM 7790 C CA . SER B 1 409 ? -15.586 -14.117 -10.359 1 79.5 409 SER B CA 1
ATOM 7791 C C . SER B 1 409 ? -16.141 -14.898 -11.547 1 79.5 409 SER B C 1
ATOM 7793 O O . SER B 1 409 ? -17.078 -14.461 -12.203 1 79.5 409 SER B O 1
ATOM 7795 N N . VAL B 1 410 ? -15.492 -16.031 -11.805 1 87.56 410 VAL B N 1
ATOM 7796 C CA . VAL B 1 410 ? -15.953 -16.891 -12.891 1 87.56 410 VAL B CA 1
ATOM 7797 C C . VAL B 1 410 ? -17.328 -17.453 -12.547 1 87.56 410 VAL B C 1
ATOM 7799 O O . VAL B 1 410 ? -18.219 -17.531 -13.406 1 87.56 410 VAL B O 1
ATOM 7802 N N . VAL B 1 411 ? -17.5 -17.766 -11.32 1 89.31 411 VAL B N 1
ATOM 7803 C CA . VAL B 1 411 ? -18.781 -18.281 -10.859 1 89.31 411 VAL B CA 1
ATOM 7804 C C . VAL B 1 411 ? -19.859 -17.203 -11.031 1 89.31 411 VAL B C 1
ATOM 7806 O O . VAL B 1 411 ? -20.953 -17.484 -11.5 1 89.31 411 VAL B O 1
ATOM 7809 N N . ALA B 1 412 ? -19.484 -16.062 -10.672 1 79.94 412 ALA B N 1
ATOM 7810 C CA . ALA B 1 412 ? -20.438 -14.953 -10.742 1 79.94 412 ALA B CA 1
ATOM 7811 C C . ALA B 1 412 ? -20.812 -14.648 -12.188 1 79.94 412 ALA B C 1
ATOM 7813 O O . ALA B 1 412 ? -22 -14.445 -12.5 1 79.94 412 ALA B O 1
ATOM 7814 N N . LEU B 1 413 ? -19.891 -14.695 -13.023 1 76.88 413 LEU B N 1
ATOM 7815 C CA . LEU B 1 413 ? -20.125 -14.281 -14.406 1 76.88 413 LEU B CA 1
ATOM 7816 C C . LEU B 1 413 ? -20.781 -15.398 -15.195 1 76.88 413 LEU B C 1
ATOM 7818 O O . LEU B 1 413 ? -21.594 -15.133 -16.094 1 76.88 413 LEU B O 1
ATOM 7822 N N . THR B 1 414 ? -20.422 -16.578 -14.93 1 84.62 414 THR B N 1
ATOM 7823 C CA . THR B 1 414 ? -20.984 -17.719 -15.656 1 84.62 414 THR B CA 1
ATOM 7824 C C . THR B 1 414 ? -22.266 -18.203 -14.992 1 84.62 414 THR B C 1
ATOM 7826 O O . THR B 1 414 ? -23.016 -19 -15.578 1 84.62 414 THR B O 1
ATOM 7829 N N . ARG B 1 415 ? -22.422 -17.75 -13.734 1 87 415 ARG B N 1
ATOM 7830 C CA . ARG B 1 415 ? -23.562 -18.172 -12.93 1 87 415 ARG B CA 1
ATOM 7831 C C . ARG B 1 415 ? -23.578 -19.688 -12.758 1 87 415 ARG B C 1
ATOM 7833 O O . ARG B 1 415 ? -24.625 -20.312 -12.914 1 87 415 ARG B O 1
ATOM 7840 N N . CYS B 1 416 ? -22.484 -20.219 -12.648 1 90.06 416 CYS B N 1
ATOM 7841 C CA . CYS B 1 416 ? -22.359 -21.656 -12.461 1 90.06 416 CYS B CA 1
ATOM 7842 C C . CYS B 1 416 ? -21.484 -21.984 -11.242 1 90.06 416 CYS B C 1
ATOM 7844 O O . CYS B 1 416 ? -20.297 -21.703 -11.242 1 90.06 416 CYS B O 1
ATOM 7846 N N . ALA B 1 417 ? -22.094 -22.562 -10.266 1 93.69 417 ALA B N 1
ATOM 7847 C CA . ALA B 1 417 ? -21.375 -22.922 -9.055 1 93.69 417 ALA B CA 1
ATOM 7848 C C . ALA B 1 417 ? -21.219 -24.438 -8.922 1 93.69 417 ALA B C 1
ATOM 7850 O O . ALA B 1 417 ? -20.828 -24.938 -7.867 1 93.69 417 ALA B O 1
ATOM 7851 N N . SER B 1 418 ? -21.438 -25.109 -9.969 1 93.56 418 SER B N 1
ATOM 7852 C CA . SER B 1 418 ? -21.453 -26.562 -9.93 1 93.56 418 SER B CA 1
ATOM 7853 C C . SER B 1 418 ? -20.062 -27.141 -9.695 1 93.56 418 SER B C 1
ATOM 7855 O O . SER B 1 418 ? -19.078 -26.656 -10.281 1 93.56 418 SER B O 1
ATOM 7857 N N . THR B 1 419 ? -19.984 -28.203 -8.914 1 94.75 419 THR B N 1
ATOM 7858 C CA . THR B 1 419 ? -18.719 -28.859 -8.625 1 94.75 419 THR B CA 1
ATOM 7859 C C . THR B 1 419 ? -18.203 -29.609 -9.852 1 94.75 419 THR B C 1
ATOM 7861 O O . THR B 1 419 ? -17 -29.859 -9.969 1 94.75 419 THR B O 1
ATOM 7864 N N . SER B 1 420 ? -19.078 -29.938 -10.773 1 93.38 420 SER B N 1
ATOM 7865 C CA . SER 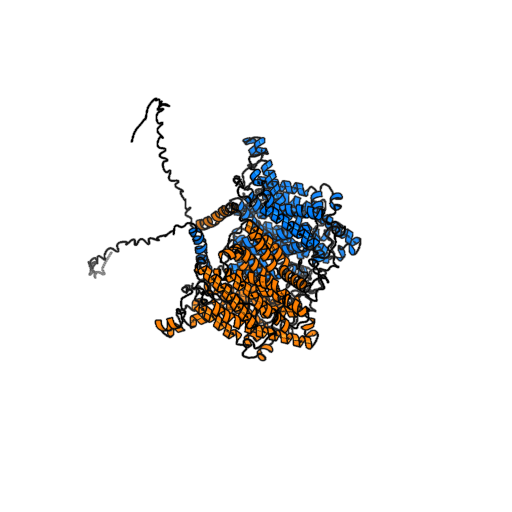B 1 420 ? -18.656 -30.578 -12.016 1 93.38 420 SER B CA 1
ATOM 7866 C C . SER B 1 420 ? -17.688 -29.688 -12.797 1 93.38 420 SER B C 1
ATOM 7868 O O . SER B 1 420 ? -16.766 -30.172 -13.445 1 93.38 420 SER B O 1
ATOM 7870 N N . ALA B 1 421 ? -17.969 -28.453 -12.727 1 94.38 421 ALA B N 1
ATOM 7871 C CA . ALA B 1 421 ? -17.062 -27.5 -13.375 1 94.38 421 ALA B CA 1
ATOM 7872 C C . ALA B 1 421 ? -15.703 -27.5 -12.688 1 94.38 421 ALA B C 1
ATOM 7874 O O . ALA B 1 421 ? -14.672 -27.297 -13.336 1 94.38 421 ALA B O 1
ATOM 7875 N N . GLY B 1 422 ? -15.711 -27.719 -11.391 1 95.56 422 GLY B N 1
ATOM 7876 C CA . GLY B 1 422 ? -14.469 -27.797 -10.641 1 95.56 422 GLY B CA 1
ATOM 7877 C C . GLY B 1 422 ? -13.609 -28.984 -11.031 1 95.56 422 GLY B C 1
ATOM 7878 O O . GLY B 1 422 ? -12.398 -28.859 -11.18 1 95.56 422 GLY B O 1
ATOM 7879 N N . TYR B 1 423 ? -14.25 -30.125 -11.211 1 95.75 423 TYR B N 1
ATOM 7880 C CA . TYR B 1 423 ? -13.531 -31.312 -11.656 1 95.75 423 TYR B CA 1
ATOM 7881 C C . TYR B 1 423 ? -12.945 -31.109 -13.047 1 95.75 423 TYR B C 1
ATOM 7883 O O . TYR B 1 423 ? -11.82 -31.531 -13.328 1 95.75 423 TYR B O 1
ATOM 7891 N N . SER B 1 424 ? -13.727 -30.5 -13.812 1 96.25 424 SER B N 1
ATOM 7892 C CA . SER B 1 424 ? -13.25 -30.219 -15.164 1 96.25 424 SER B CA 1
ATOM 7893 C C . SER B 1 424 ? -12.078 -29.234 -15.133 1 96.25 424 SER B C 1
ATOM 7895 O O . SER B 1 424 ? -11.156 -29.344 -15.945 1 96.25 424 SER B O 1
ATOM 7897 N N . CYS B 1 425 ? -12.156 -28.266 -14.25 1 97.19 425 CYS B N 1
ATOM 7898 C CA . CYS B 1 425 ? -11.031 -27.344 -14.07 1 97.19 425 CYS B CA 1
ATOM 7899 C C . CYS B 1 425 ? -9.758 -28.109 -13.711 1 97.19 425 CYS B C 1
ATOM 7901 O O . CYS B 1 425 ? -8.711 -27.891 -14.32 1 97.19 425 CYS B O 1
ATOM 7903 N N . GLY B 1 426 ? -9.859 -29.031 -12.758 1 97.75 426 GLY B N 1
ATOM 7904 C CA . GLY B 1 426 ? -8.719 -29.859 -12.383 1 97.75 426 GLY B CA 1
ATOM 7905 C C . GLY B 1 426 ? -8.188 -30.688 -13.531 1 97.75 426 GLY B C 1
ATOM 7906 O O . GLY B 1 426 ? -6.969 -30.797 -13.703 1 97.75 426 GLY B O 1
ATOM 7907 N N . PHE B 1 427 ? -9.062 -31.172 -14.305 1 97.38 427 PHE B N 1
ATOM 7908 C CA . PHE B 1 427 ? -8.68 -31.969 -15.469 1 97.38 427 PHE B CA 1
ATOM 7909 C C . PHE B 1 427 ? -7.867 -31.125 -16.453 1 97.38 427 PHE B C 1
ATOM 7911 O O . PHE B 1 427 ? -6.84 -31.594 -16.953 1 97.38 427 PHE B O 1
ATOM 7918 N N . TRP B 1 428 ? -8.344 -29.953 -16.734 1 97.19 428 TRP B N 1
ATOM 7919 C CA . TRP B 1 428 ? -7.645 -29.078 -17.672 1 97.19 428 TRP B CA 1
ATOM 7920 C C . TRP B 1 428 ? -6.262 -28.719 -17.141 1 97.19 428 TRP B C 1
ATOM 7922 O O . TRP B 1 428 ? -5.289 -28.688 -17.906 1 97.19 428 TRP B O 1
ATOM 7932 N N . LEU B 1 429 ? -6.172 -28.406 -15.883 1 97.75 429 LEU B N 1
ATOM 7933 C CA . LEU B 1 429 ? -4.879 -28.078 -15.297 1 97.75 429 LEU B CA 1
ATOM 7934 C C . LEU B 1 429 ? -3.912 -29.25 -15.414 1 97.75 429 LEU B C 1
ATOM 7936 O O . LEU B 1 429 ? -2.727 -29.062 -15.703 1 97.75 429 LEU B O 1
ATOM 7940 N N . LEU B 1 430 ? -4.398 -30.453 -15.195 1 97.56 430 LEU B N 1
ATOM 7941 C CA . LEU B 1 430 ? -3.592 -31.656 -15.359 1 97.56 430 LEU B CA 1
ATOM 7942 C C . LEU B 1 430 ? -3.084 -31.781 -16.797 1 97.56 430 LEU B C 1
ATOM 7944 O O . LEU B 1 430 ? -1.909 -32.094 -17.016 1 97.56 430 LEU B O 1
ATOM 7948 N N . CYS B 1 431 ? -3.965 -31.531 -17.719 1 96.94 431 CYS B N 1
ATOM 7949 C CA . CYS B 1 431 ? -3.592 -31.609 -19.125 1 96.94 431 CYS B CA 1
ATOM 7950 C C . CYS B 1 431 ? -2.523 -30.562 -19.453 1 96.94 431 CYS B C 1
ATOM 7952 O O . CYS B 1 431 ? -1.54 -30.875 -20.125 1 96.94 431 CYS B O 1
ATOM 7954 N N . PHE B 1 432 ? -2.715 -29.359 -18.984 1 96.5 432 PHE B N 1
ATOM 7955 C CA . PHE B 1 432 ? -1.744 -28.312 -19.219 1 96.5 432 PHE B CA 1
ATOM 7956 C C . PHE B 1 432 ? -0.394 -28.656 -18.609 1 96.5 432 PHE B C 1
ATOM 7958 O O . PHE B 1 432 ? 0.653 -28.359 -19.188 1 96.5 432 PHE B O 1
ATOM 7965 N N . GLY B 1 433 ? -0.36 -29.266 -17.453 1 96.56 433 GLY B N 1
ATOM 7966 C CA . GLY B 1 433 ? 0.866 -29.594 -16.734 1 96.56 433 GLY B CA 1
ATOM 7967 C C . GLY B 1 433 ? 1.638 -30.734 -17.375 1 96.56 433 GLY B C 1
ATOM 7968 O O . GLY B 1 433 ? 2.869 -30.75 -17.344 1 96.56 433 GLY B O 1
ATOM 7969 N N . VAL B 1 434 ? 0.944 -31.625 -17.953 1 96.5 434 VAL B N 1
ATOM 7970 C CA . VAL B 1 434 ? 1.577 -32.812 -18.516 1 96.5 434 VAL B CA 1
ATOM 7971 C C . VAL B 1 434 ? 2.236 -32.469 -19.844 1 96.5 434 VAL B C 1
ATOM 7973 O O . VAL B 1 434 ? 3.234 -33.062 -20.234 1 96.5 434 VAL B O 1
ATOM 7976 N N . ILE B 1 435 ? 1.718 -31.453 -20.484 1 95.06 435 ILE B N 1
ATOM 7977 C CA . ILE B 1 435 ? 2.312 -31 -21.734 1 95.06 435 ILE B CA 1
ATOM 7978 C C . ILE B 1 435 ? 3.506 -30.094 -21.438 1 95.06 435 ILE B C 1
ATOM 7980 O O . ILE B 1 435 ? 3.342 -28.891 -21.219 1 95.06 435 ILE B O 1
ATOM 7984 N N . ALA B 1 436 ? 4.703 -30.625 -21.609 1 88.56 436 ALA B N 1
ATOM 7985 C CA . ALA B 1 436 ? 5.941 -29.953 -21.219 1 88.56 436 ALA B CA 1
ATOM 7986 C C . ALA B 1 436 ? 6.164 -28.703 -22.062 1 88.56 436 ALA B C 1
ATOM 7988 O O . ALA B 1 436 ? 6.789 -27.734 -21.594 1 88.56 436 ALA B O 1
ATOM 7989 N N . LYS B 1 437 ? 5.617 -28.672 -23.219 1 92 437 LYS B N 1
ATOM 7990 C CA . LYS B 1 437 ? 5.793 -27.547 -24.125 1 92 437 LYS B CA 1
ATOM 7991 C C . LYS B 1 437 ? 5.125 -26.297 -23.578 1 92 437 LYS B C 1
ATOM 7993 O O . LYS B 1 437 ? 5.547 -25.172 -23.891 1 92 437 LYS B O 1
ATOM 7998 N N . ILE B 1 438 ? 4.18 -26.484 -22.75 1 91.06 438 ILE B N 1
ATOM 7999 C CA . ILE B 1 438 ? 3.518 -25.328 -22.141 1 91.06 438 ILE B CA 1
ATOM 8000 C C . ILE B 1 438 ? 4.469 -24.641 -21.172 1 91.06 438 ILE B C 1
ATOM 8002 O O . ILE B 1 438 ? 4.578 -23.406 -21.172 1 91.06 438 ILE B O 1
ATOM 8006 N N . GLY B 1 439 ? 5.18 -25.406 -20.422 1 89 439 GLY B N 1
ATOM 8007 C CA . GLY B 1 439 ? 6.184 -24.828 -19.531 1 89 439 GLY B CA 1
ATOM 8008 C C . GLY B 1 439 ? 7.293 -24.109 -20.281 1 89 439 GLY B C 1
ATOM 8009 O O . GLY B 1 439 ? 7.738 -23.047 -19.844 1 89 439 GLY B O 1
ATOM 8010 N N . ALA B 1 440 ? 7.703 -24.719 -21.359 1 91.19 440 ALA B N 1
ATOM 8011 C CA . ALA B 1 440 ? 8.742 -24.109 -22.188 1 91.19 440 ALA B CA 1
ATOM 8012 C C . ALA B 1 440 ? 8.25 -22.812 -22.812 1 91.19 440 ALA B C 1
ATOM 8014 O O . ALA B 1 440 ? 9.008 -21.844 -22.922 1 91.19 440 ALA B O 1
ATOM 8015 N N . TRP B 1 441 ? 7.031 -22.859 -23.203 1 91.88 441 TRP B N 1
ATOM 8016 C CA . TRP B 1 441 ? 6.445 -21.656 -23.781 1 91.88 441 TRP B CA 1
ATOM 8017 C C . TRP B 1 441 ? 6.387 -20.531 -22.75 1 91.88 441 TRP B C 1
ATOM 8019 O O . TRP B 1 441 ? 6.711 -19.375 -23.062 1 91.88 441 TRP B O 1
ATOM 8029 N N . ILE B 1 442 ? 6.012 -20.828 -21.594 1 89.88 442 ILE B N 1
ATOM 8030 C CA . ILE B 1 442 ? 5.902 -19.859 -20.516 1 89.88 442 ILE B CA 1
ATOM 8031 C C . ILE B 1 442 ? 7.277 -19.25 -20.219 1 89.88 442 ILE B C 1
ATOM 8033 O O . ILE B 1 442 ? 7.402 -18.047 -20.016 1 89.88 442 ILE B O 1
ATOM 8037 N N . LEU B 1 443 ? 8.312 -20.047 -20.234 1 90 443 LEU B N 1
ATOM 8038 C CA . LEU B 1 443 ? 9.664 -19.578 -19.938 1 90 443 LEU B CA 1
ATOM 8039 C C . LEU B 1 443 ? 10.203 -18.734 -21.078 1 90 443 LEU B C 1
ATOM 8041 O O . LEU B 1 443 ? 11.18 -18 -20.906 1 90 443 LEU B O 1
ATOM 8045 N N . SER B 1 444 ? 9.594 -18.859 -22.234 1 91.88 444 SER B N 1
ATOM 8046 C CA . SER B 1 444 ? 10.047 -18.094 -23.391 1 91.88 444 SER B CA 1
ATOM 8047 C C . SER B 1 444 ? 9.438 -16.688 -23.391 1 91.88 444 SER B C 1
ATOM 8049 O O . SER B 1 444 ? 9.828 -15.836 -24.188 1 91.88 444 SER B O 1
ATOM 8051 N N . ILE B 1 445 ? 8.5 -16.453 -22.516 1 93.12 445 ILE B N 1
ATOM 8052 C CA . ILE B 1 445 ? 7.895 -15.133 -22.406 1 93.12 445 ILE B CA 1
ATOM 8053 C C . ILE B 1 445 ? 8.914 -14.148 -21.828 1 93.12 445 ILE B C 1
ATOM 8055 O O . ILE B 1 445 ? 9.492 -14.383 -20.766 1 93.12 445 ILE B O 1
ATOM 8059 N N . PRO B 1 446 ? 9.148 -13.062 -22.516 1 95.38 446 PRO B N 1
ATOM 8060 C CA . PRO B 1 446 ? 10.078 -12.07 -21.969 1 95.38 446 PRO B CA 1
ATOM 8061 C C . PRO B 1 446 ? 9.656 -11.562 -20.594 1 95.38 446 PRO B C 1
ATOM 8063 O O . PRO B 1 446 ? 8.461 -11.406 -20.328 1 95.38 446 PRO B O 1
ATOM 8066 N N . ASP B 1 447 ? 10.633 -11.234 -19.766 1 94.25 447 ASP B N 1
ATOM 8067 C CA . ASP B 1 447 ? 10.383 -10.773 -18.406 1 94.25 447 ASP B CA 1
ATOM 8068 C C . ASP B 1 447 ? 9.484 -9.539 -18.391 1 94.25 447 ASP B C 1
ATOM 8070 O O . ASP B 1 447 ? 8.609 -9.414 -17.531 1 94.25 447 ASP B O 1
ATOM 8074 N N . CYS B 1 448 ? 9.664 -8.617 -19.297 1 95.12 448 CYS B N 1
ATOM 8075 C CA . CYS B 1 448 ? 8.906 -7.367 -19.312 1 95.12 448 CYS B CA 1
ATOM 8076 C C . CYS B 1 448 ? 7.434 -7.625 -19.609 1 95.12 448 CYS B C 1
ATOM 8078 O O . CYS B 1 448 ? 6.562 -6.957 -19.047 1 95.12 448 CYS B O 1
ATOM 8080 N N . VAL B 1 449 ? 7.152 -8.594 -20.453 1 96.19 449 VAL B N 1
ATOM 8081 C CA . VAL B 1 449 ? 5.777 -8.953 -20.781 1 96.19 449 VAL B CA 1
ATOM 8082 C C . VAL B 1 449 ? 5.137 -9.664 -19.578 1 96.19 449 VAL B C 1
ATOM 8084 O O . VAL B 1 449 ? 4.02 -9.328 -19.188 1 96.19 449 VAL B O 1
ATOM 8087 N N . LEU B 1 450 ? 5.895 -10.586 -19.062 1 94.12 450 LEU B N 1
ATOM 8088 C CA . LEU B 1 450 ? 5.43 -11.289 -17.859 1 94.12 450 LEU B CA 1
ATOM 8089 C C . LEU B 1 450 ? 5.203 -10.305 -16.719 1 94.12 450 LEU B C 1
ATOM 8091 O O . LEU B 1 450 ? 4.223 -10.422 -15.977 1 94.12 450 LEU B O 1
ATOM 8095 N N . GLY B 1 451 ? 6.074 -9.375 -16.578 1 93.94 451 GLY B N 1
ATOM 8096 C CA . GLY B 1 451 ? 5.969 -8.367 -15.531 1 93.94 451 GLY B CA 1
ATOM 8097 C C . GLY B 1 451 ? 4.707 -7.531 -15.633 1 93.94 451 GLY B C 1
ATOM 8098 O O . GLY B 1 451 ? 4.098 -7.188 -14.617 1 93.94 451 GLY B O 1
ATOM 8099 N N . GLY B 1 452 ? 4.355 -7.184 -16.859 1 94.5 452 GLY B N 1
ATOM 8100 C CA . GLY B 1 452 ? 3.102 -6.469 -17.047 1 94.5 452 GLY B CA 1
ATOM 8101 C C . GLY B 1 452 ? 1.898 -7.227 -16.516 1 94.5 452 GLY B C 1
ATOM 8102 O O . GLY B 1 452 ? 1.078 -6.668 -15.789 1 94.5 452 GLY B O 1
ATOM 8103 N N . ALA B 1 453 ? 1.839 -8.43 -16.797 1 94.38 453 ALA B N 1
ATOM 8104 C CA . ALA B 1 453 ? 0.723 -9.273 -16.359 1 94.38 453 ALA B CA 1
ATOM 8105 C C . ALA B 1 453 ? 0.741 -9.484 -14.852 1 94.38 453 ALA B C 1
ATOM 8107 O O . ALA B 1 453 ? -0.301 -9.406 -14.195 1 94.38 453 ALA B O 1
ATOM 8108 N N . LEU B 1 454 ? 1.898 -9.719 -14.344 1 92.44 454 LEU B N 1
ATOM 8109 C CA . LEU B 1 454 ? 2.029 -10.023 -12.922 1 92.44 454 LEU B CA 1
ATOM 8110 C C . LEU B 1 454 ? 1.705 -8.797 -12.07 1 92.44 454 LEU B C 1
ATOM 8112 O O . LEU B 1 454 ? 1.089 -8.922 -11.008 1 92.44 454 LEU B O 1
ATOM 8116 N N . THR B 1 455 ? 2.152 -7.648 -12.477 1 94.38 455 THR B N 1
ATOM 8117 C CA . THR B 1 455 ? 1.881 -6.43 -11.727 1 94.38 455 THR B CA 1
ATOM 8118 C C . THR B 1 455 ? 0.379 -6.219 -11.555 1 94.38 455 THR B C 1
ATOM 8120 O O . THR B 1 455 ? -0.087 -5.871 -10.469 1 94.38 455 THR B O 1
ATOM 8123 N N . PHE B 1 456 ? -0.314 -6.426 -12.633 1 93.88 456 PHE B N 1
ATOM 8124 C CA . PHE B 1 456 ? -1.766 -6.297 -12.586 1 93.88 456 PHE B CA 1
ATOM 8125 C C . PHE B 1 456 ? -2.373 -7.352 -11.664 1 93.88 456 PHE B C 1
ATOM 8127 O O . PHE B 1 456 ? -3.229 -7.039 -10.836 1 93.88 456 PHE B O 1
ATOM 8134 N N . LEU B 1 457 ? -1.958 -8.539 -11.828 1 89.69 457 LEU B N 1
ATOM 8135 C CA . LEU B 1 457 ? -2.482 -9.641 -11.023 1 89.69 457 LEU B CA 1
ATOM 8136 C C . LEU B 1 457 ? -2.252 -9.391 -9.539 1 89.69 457 LEU B C 1
ATOM 8138 O O . LEU B 1 457 ? -3.16 -9.57 -8.727 1 89.69 457 LEU B O 1
ATOM 8142 N N . PHE B 1 458 ? -1.061 -9.008 -9.164 1 92 458 PHE B N 1
ATOM 8143 C CA . PHE B 1 458 ? -0.695 -8.828 -7.766 1 92 458 PHE B CA 1
ATOM 8144 C C . PHE B 1 458 ? -1.398 -7.605 -7.184 1 92 458 PHE B C 1
ATOM 8146 O O . PHE B 1 458 ? -1.763 -7.598 -6.004 1 92 458 PHE B O 1
ATOM 8153 N N . ALA B 1 459 ? -1.574 -6.594 -7.969 1 94.94 459 ALA B N 1
ATOM 8154 C CA . ALA B 1 459 ? -2.312 -5.426 -7.5 1 94.94 459 ALA B CA 1
ATOM 8155 C C . ALA B 1 459 ? -3.76 -5.781 -7.176 1 94.94 459 ALA B C 1
ATOM 8157 O O . ALA B 1 459 ? -4.363 -5.203 -6.27 1 94.94 459 ALA B O 1
ATOM 8158 N N . ASN B 1 460 ? -4.312 -6.73 -7.898 1 91.19 460 ASN B N 1
ATOM 8159 C CA . ASN B 1 460 ? -5.68 -7.16 -7.621 1 91.19 460 ASN B CA 1
ATOM 8160 C C . ASN B 1 460 ? -5.777 -7.859 -6.266 1 91.19 460 ASN B C 1
ATOM 8162 O O . ASN B 1 460 ? -6.844 -7.871 -5.648 1 91.19 460 ASN B O 1
ATOM 8166 N N . ILE B 1 461 ? -4.727 -8.414 -5.863 1 88.88 461 ILE B N 1
ATOM 8167 C CA . ILE B 1 461 ? -4.707 -9.008 -4.527 1 88.88 461 ILE B CA 1
ATOM 8168 C C . ILE B 1 461 ? -4.852 -7.91 -3.475 1 88.88 461 ILE B C 1
ATOM 8170 O O . ILE B 1 461 ? -5.504 -8.109 -2.447 1 88.88 461 ILE B O 1
ATOM 8174 N N . ILE B 1 462 ? -4.234 -6.742 -3.73 1 95 462 ILE B N 1
ATOM 8175 C CA . ILE B 1 462 ? -4.379 -5.605 -2.828 1 95 462 ILE B CA 1
ATOM 8176 C C . ILE B 1 462 ? -5.855 -5.227 -2.709 1 95 462 ILE B C 1
ATOM 8178 O O . ILE B 1 462 ? -6.355 -5.004 -1.604 1 95 462 ILE B O 1
ATOM 8182 N N . VAL B 1 463 ? -6.523 -5.18 -3.854 1 93.88 463 VAL B N 1
ATOM 8183 C CA . VAL B 1 463 ? -7.934 -4.801 -3.869 1 93.88 463 VAL B CA 1
ATOM 8184 C C . VAL B 1 463 ? -8.75 -5.816 -3.074 1 93.88 463 VAL B C 1
ATOM 8186 O O . VAL B 1 463 ? -9.672 -5.441 -2.346 1 93.88 463 VAL B O 1
ATOM 8189 N N . SER B 1 464 ? -8.398 -7.047 -3.201 1 86.88 464 SER B N 1
ATOM 8190 C CA . SER B 1 464 ? -9.078 -8.078 -2.424 1 86.88 464 SER B CA 1
ATOM 8191 C C . SER B 1 464 ? -8.891 -7.855 -0.926 1 86.88 464 SER B C 1
ATOM 8193 O O . SER B 1 464 ? -9.812 -8.086 -0.138 1 86.88 464 SER B O 1
ATOM 8195 N N . GLY B 1 465 ? -7.695 -7.48 -0.57 1 90 465 GLY B N 1
ATOM 8196 C CA . GLY B 1 465 ? -7.461 -7.141 0.824 1 90 465 GLY B CA 1
ATOM 8197 C C . GLY B 1 465 ? -8.289 -5.961 1.297 1 90 465 GLY B C 1
ATOM 8198 O O . GLY B 1 465 ? -8.82 -5.977 2.408 1 90 465 GLY B O 1
ATOM 8199 N N . ILE B 1 466 ? -8.391 -4.949 0.454 1 93.25 466 ILE B N 1
ATOM 8200 C CA . ILE B 1 466 ? -9.18 -3.768 0.77 1 93.25 466 ILE B CA 1
ATOM 8201 C C . ILE B 1 466 ? -10.641 -4.164 0.98 1 93.25 466 ILE B C 1
ATOM 8203 O O . ILE B 1 466 ? -11.289 -3.688 1.914 1 93.25 466 ILE B O 1
ATOM 8207 N N . LYS B 1 467 ? -11.117 -5.062 0.156 1 86.25 467 LYS B N 1
ATOM 8208 C CA . LYS B 1 467 ? -12.492 -5.535 0.278 1 86.25 467 LYS B CA 1
ATOM 8209 C C . LYS B 1 467 ? -12.711 -6.238 1.615 1 86.25 467 LYS B C 1
ATOM 8211 O O . LYS B 1 467 ? -13.75 -6.051 2.256 1 86.25 467 LYS B O 1
ATOM 8216 N N . LEU B 1 468 ? -11.75 -6.945 2.008 1 84.62 468 LEU B N 1
ATOM 8217 C CA . LEU B 1 468 ? -11.859 -7.684 3.264 1 84.62 468 LEU B CA 1
ATOM 8218 C C . LEU B 1 468 ? -11.852 -6.73 4.453 1 84.62 468 LEU B C 1
ATOM 8220 O O . LEU B 1 468 ? -12.602 -6.922 5.414 1 84.62 468 LEU B O 1
ATOM 8224 N N . ILE B 1 469 ? -11.023 -5.746 4.375 1 90 469 ILE B N 1
ATOM 8225 C CA . ILE B 1 469 ? -10.953 -4.766 5.453 1 90 469 ILE B CA 1
ATOM 8226 C C . ILE B 1 469 ? -12.266 -4.004 5.543 1 90 469 ILE B C 1
ATOM 8228 O O . ILE B 1 469 ? -12.742 -3.699 6.641 1 90 469 ILE B O 1
ATOM 8232 N N . GLY B 1 470 ? -12.859 -3.727 4.387 1 79.38 470 GLY B N 1
ATOM 8233 C CA . GLY B 1 470 ? -14.078 -2.939 4.316 1 79.38 470 GLY B CA 1
ATOM 8234 C C . GLY B 1 470 ? -15.336 -3.771 4.48 1 79.38 470 GLY B C 1
ATOM 8235 O O . GLY B 1 470 ? -16.453 -3.27 4.297 1 79.38 470 GLY B O 1
ATOM 8236 N N . PHE B 1 471 ? -15.078 -4.996 4.684 1 70.38 471 PHE B N 1
ATOM 8237 C CA . PHE B 1 471 ? -16.234 -5.875 4.824 1 70.38 471 PHE B CA 1
ATOM 8238 C C . PHE B 1 471 ? -17.172 -5.355 5.902 1 70.38 471 PHE B C 1
ATOM 8240 O O . PHE B 1 471 ? -18.391 -5.422 5.75 1 70.38 471 PHE B O 1
ATOM 8247 N N . HIS B 1 472 ? -16.562 -4.984 6.988 1 67.19 472 HIS B N 1
ATOM 8248 C CA . HIS B 1 472 ? -17.312 -4.316 8.047 1 67.19 472 HIS B CA 1
ATOM 8249 C C . HIS B 1 472 ? -16.922 -2.848 8.156 1 67.19 472 HIS B C 1
ATOM 8251 O O . HIS B 1 472 ? -15.859 -2.443 7.664 1 67.19 472 HIS B O 1
ATOM 8257 N N . ARG B 1 473 ? -17.766 -2.166 8.578 1 71.69 473 ARG B N 1
ATOM 8258 C CA . ARG B 1 473 ? -17.453 -0.758 8.797 1 71.69 473 ARG B CA 1
ATOM 8259 C C . ARG B 1 473 ? -16.203 -0.606 9.664 1 71.69 473 ARG B C 1
ATOM 8261 O O . ARG B 1 473 ? -16.062 -1.295 10.68 1 71.69 473 ARG B O 1
ATOM 8268 N N . ILE B 1 474 ? -15.414 0.158 9.227 1 80.69 474 ILE B N 1
ATOM 8269 C CA . ILE B 1 474 ? -14.18 0.427 9.953 1 80.69 474 ILE B CA 1
ATOM 8270 C C . ILE B 1 474 ? -14.453 1.408 11.094 1 80.69 474 ILE B C 1
ATOM 8272 O O . ILE B 1 474 ? -14.68 2.598 10.852 1 80.69 474 ILE B O 1
ATOM 8276 N N . ASP B 1 475 ? -14.461 0.938 12.281 1 83 475 ASP B N 1
ATOM 8277 C CA . ASP B 1 475 ? -14.633 1.777 13.461 1 83 475 ASP B CA 1
ATOM 8278 C C . ASP B 1 475 ? -13.289 2.266 13.992 1 83 475 ASP B C 1
ATOM 8280 O O . ASP B 1 475 ? -12.25 2.039 13.367 1 83 475 ASP B O 1
ATOM 8284 N N . ARG B 1 476 ? -13.383 2.951 15.039 1 82.81 476 ARG B N 1
ATOM 8285 C CA . ARG B 1 476 ? -12.172 3.537 15.602 1 82.81 476 ARG B CA 1
ATOM 8286 C C . ARG B 1 476 ? -11.172 2.455 15.992 1 82.81 476 ARG B C 1
ATOM 8288 O O . ARG B 1 476 ? -9.969 2.588 15.742 1 82.81 476 ARG B O 1
ATOM 8295 N N . ARG B 1 477 ? -11.703 1.427 16.641 1 88.25 477 ARG B N 1
ATOM 8296 C CA . ARG B 1 477 ? -10.844 0.329 17.062 1 88.25 477 ARG B CA 1
ATOM 8297 C C . ARG B 1 477 ? -10.164 -0.336 15.867 1 88.25 477 ARG B C 1
ATOM 8299 O O . ARG B 1 477 ? -8.945 -0.522 15.867 1 88.25 477 ARG B O 1
ATOM 8306 N N . SER B 1 478 ? -11.023 -0.704 14.93 1 91.69 478 SER B N 1
ATOM 8307 C CA . SER B 1 478 ? -10.484 -1.366 13.75 1 91.69 478 SER B CA 1
ATOM 8308 C C . SER B 1 478 ? -9.57 -0.434 12.961 1 91.69 478 SER B C 1
ATOM 8310 O O . SER B 1 478 ? -8.586 -0.878 12.359 1 91.69 478 SER B O 1
ATOM 8312 N N . HIS B 1 479 ? -9.938 0.83 13 1 91.31 479 HIS B N 1
ATOM 8313 C CA . HIS B 1 479 ? -9.086 1.813 12.336 1 91.31 479 HIS B CA 1
ATOM 8314 C C . HIS B 1 479 ? -7.691 1.843 12.953 1 91.31 479 HIS B C 1
ATOM 8316 O O . HIS B 1 479 ? -6.691 1.88 12.234 1 91.31 479 HIS B O 1
ATOM 8322 N N . TYR B 1 480 ? -7.664 1.813 14.273 1 93.31 480 TYR B N 1
ATOM 8323 C CA . TYR B 1 480 ? -6.391 1.828 14.984 1 93.31 480 TYR B CA 1
ATOM 8324 C C . TYR B 1 480 ? -5.594 0.562 14.695 1 93.31 480 TYR B C 1
ATOM 8326 O O . TYR B 1 480 ? -4.387 0.624 14.445 1 93.31 480 TYR B O 1
ATOM 8334 N N . ILE B 1 481 ? -6.211 -0.564 14.734 1 95.88 481 ILE B N 1
ATOM 8335 C CA . ILE B 1 481 ? -5.543 -1.848 14.555 1 95.88 481 ILE B CA 1
ATOM 8336 C C . ILE B 1 481 ? -4.992 -1.943 13.133 1 95.88 481 ILE B C 1
ATOM 8338 O O . ILE B 1 481 ? -3.82 -2.277 12.938 1 95.88 481 ILE B O 1
ATOM 8342 N N . VAL B 1 482 ? -5.855 -1.633 12.164 1 96.38 482 VAL B N 1
ATOM 8343 C CA . VAL B 1 482 ? -5.449 -1.707 10.766 1 96.38 482 VAL B CA 1
ATOM 8344 C C . VAL B 1 482 ? -4.336 -0.698 10.492 1 96.38 482 VAL B C 1
ATOM 8346 O O . VAL B 1 482 ? -3.324 -1.03 9.867 1 96.38 482 VAL B O 1
ATOM 8349 N N . GLY B 1 483 ? -4.492 0.476 11.039 1 96.44 483 GLY B N 1
ATOM 8350 C CA . GLY B 1 483 ? -3.492 1.512 10.836 1 96.44 483 GLY B CA 1
ATOM 8351 C C . GLY B 1 483 ? -2.137 1.151 11.406 1 96.44 483 GLY B C 1
ATOM 8352 O O . GLY B 1 483 ? -1.113 1.289 10.734 1 96.44 483 GLY B O 1
ATOM 8353 N N . THR B 1 484 ? -2.107 0.663 12.625 1 97 484 THR B N 1
ATOM 8354 C CA . THR B 1 484 ? -0.864 0.289 13.289 1 97 484 THR B CA 1
ATOM 8355 C C . THR B 1 484 ? -0.195 -0.879 12.57 1 97 484 THR B C 1
ATOM 8357 O O . THR B 1 484 ? 1.026 -0.898 12.406 1 97 484 THR B O 1
ATOM 8360 N N . SER B 1 485 ? -1.002 -1.763 12.133 1 97.5 485 SER B N 1
ATOM 8361 C CA . SER B 1 485 ? -0.48 -2.934 11.438 1 97.5 485 SER B CA 1
ATOM 8362 C C . SER B 1 485 ? 0.106 -2.551 10.078 1 97.5 485 SER B C 1
ATOM 8364 O O . SER B 1 485 ? 1.17 -3.043 9.695 1 97.5 485 SER B O 1
ATOM 8366 N N . LEU B 1 486 ? -0.592 -1.67 9.375 1 97.25 486 LEU B N 1
ATOM 8367 C CA . LEU B 1 486 ? -0.106 -1.237 8.07 1 97.25 486 LEU B CA 1
ATOM 8368 C C . LEU B 1 486 ? 1.132 -0.358 8.211 1 97.25 486 LEU B C 1
ATOM 8370 O O . LEU B 1 486 ? 1.994 -0.344 7.332 1 97.25 486 LEU B O 1
ATOM 8374 N N . ALA B 1 487 ? 1.207 0.333 9.336 1 96.31 487 ALA B N 1
ATOM 8375 C CA . ALA B 1 487 ? 2.398 1.137 9.602 1 96.31 487 ALA B CA 1
ATOM 8376 C C . ALA B 1 487 ? 3.658 0.275 9.57 1 96.31 487 ALA B C 1
ATOM 8378 O O . ALA B 1 487 ? 4.621 0.595 8.867 1 96.31 487 ALA B O 1
ATOM 8379 N N . LEU B 1 488 ? 3.586 -0.822 10.219 1 94.75 488 LEU B N 1
ATOM 8380 C CA . LEU B 1 488 ? 4.746 -1.703 10.297 1 94.75 488 LEU B CA 1
ATOM 8381 C C . LEU B 1 488 ? 4.895 -2.525 9.016 1 94.75 488 LEU B C 1
ATOM 8383 O O . LEU B 1 488 ? 6.008 -2.721 8.523 1 94.75 488 LEU B O 1
ATOM 8387 N N . GLY B 1 489 ? 3.791 -2.945 8.484 1 94.75 489 GLY B N 1
ATOM 8388 C CA . GLY B 1 489 ? 3.824 -3.783 7.293 1 94.75 489 GLY B CA 1
ATOM 8389 C C . GLY B 1 489 ? 4.273 -3.041 6.051 1 94.75 489 GLY B C 1
ATOM 8390 O O . GLY B 1 489 ? 5.266 -3.418 5.418 1 94.75 489 GLY B O 1
ATOM 8391 N N . VAL B 1 490 ? 3.564 -1.946 5.711 1 94.88 490 VAL B N 1
ATOM 8392 C CA . VAL B 1 490 ? 3.906 -1.151 4.535 1 94.88 490 VAL B CA 1
ATOM 8393 C C . VAL B 1 490 ? 5.289 -0.527 4.719 1 94.88 490 VAL B C 1
ATOM 8395 O O . VAL B 1 490 ? 6.066 -0.435 3.764 1 94.88 490 VAL B O 1
ATOM 8398 N N . GLY B 1 491 ? 5.57 -0.127 5.934 1 91.75 491 GLY B N 1
ATOM 8399 C CA . GLY B 1 491 ? 6.891 0.411 6.227 1 91.75 491 GLY B CA 1
ATOM 8400 C C . GLY B 1 491 ? 8.016 -0.559 5.906 1 91.75 491 GLY B C 1
ATOM 8401 O O . GLY B 1 491 ? 8.992 -0.19 5.258 1 91.75 491 GLY B O 1
ATOM 8402 N N . THR B 1 492 ? 7.812 -1.773 6.27 1 88.94 492 THR B N 1
ATOM 8403 C CA . THR B 1 492 ? 8.82 -2.805 6.035 1 88.94 492 THR B CA 1
ATOM 8404 C C . THR B 1 492 ? 8.914 -3.137 4.547 1 88.94 492 THR B C 1
ATOM 8406 O O . THR B 1 492 ? 9.992 -3.453 4.043 1 88.94 492 THR B O 1
ATOM 8409 N N . ALA B 1 493 ? 7.848 -3.02 3.885 1 88.88 493 ALA B N 1
ATOM 8410 C CA . ALA B 1 493 ? 7.84 -3.301 2.451 1 88.88 493 ALA B CA 1
ATOM 8411 C C . ALA B 1 493 ? 8.625 -2.244 1.681 1 88.88 493 ALA B C 1
ATOM 8413 O O . ALA B 1 493 ? 9.289 -2.555 0.686 1 88.88 493 ALA B O 1
ATOM 8414 N N . LEU B 1 494 ? 8.594 -1.043 2.17 1 86.06 494 LEU B N 1
ATOM 8415 C CA . LEU B 1 494 ? 9.188 0.065 1.435 1 86.06 494 LEU B CA 1
ATOM 8416 C C . LEU B 1 494 ? 10.672 0.209 1.779 1 86.06 494 LEU B C 1
ATOM 8418 O O . LEU B 1 494 ? 11.484 0.509 0.907 1 86.06 494 LEU B O 1
ATOM 8422 N N . VAL B 1 495 ? 10.961 0.154 3.111 1 79.38 495 VAL B N 1
ATOM 8423 C CA . VAL B 1 495 ? 12.336 0.344 3.562 1 79.38 495 VAL B CA 1
ATOM 8424 C C . VAL B 1 495 ? 12.742 -0.813 4.473 1 79.38 495 VAL B C 1
ATOM 8426 O O . VAL B 1 495 ? 12.023 -1.16 5.41 1 79.38 495 VAL B O 1
ATOM 8429 N N . PRO B 1 496 ? 13.719 -1.411 4.082 1 66.69 496 PRO B N 1
ATOM 8430 C CA . PRO B 1 496 ? 14.156 -2.492 4.965 1 66.69 496 PRO B CA 1
ATOM 8431 C C . PRO B 1 496 ? 14.734 -1.979 6.285 1 66.69 496 PRO B C 1
ATOM 8433 O O . PRO B 1 496 ? 15.953 -1.94 6.457 1 66.69 496 PRO B O 1
ATOM 8436 N N . ALA B 1 497 ? 14.062 -1.29 7 1 55.81 497 ALA B N 1
ATOM 8437 C CA . ALA B 1 497 ? 14.539 -0.632 8.211 1 55.81 497 ALA B CA 1
ATOM 8438 C C . ALA B 1 497 ? 14.922 -1.655 9.281 1 55.81 497 ALA B C 1
ATOM 8440 O O . ALA B 1 497 ? 15.859 -1.44 10.047 1 55.81 497 ALA B O 1
ATOM 8441 N N . PHE B 1 498 ? 14.023 -2.648 9.297 1 56.16 498 PHE B N 1
ATOM 8442 C CA . PHE B 1 498 ? 14.234 -3.605 10.383 1 56.16 498 PHE B CA 1
ATOM 8443 C C . PHE B 1 498 ? 15.234 -4.672 9.969 1 56.16 498 PHE B C 1
ATOM 8445 O O . PHE B 1 498 ? 15.633 -5.504 10.789 1 56.16 498 PHE B O 1
ATOM 8452 N N . SER B 1 499 ? 15.383 -4.789 8.539 1 50.31 499 SER B N 1
ATOM 8453 C CA . SER B 1 499 ? 16.141 -5.938 8.055 1 50.31 499 SER B CA 1
ATOM 8454 C C . SER B 1 499 ? 17.359 -5.492 7.25 1 50.31 499 SER B C 1
ATOM 8456 O O . SER B 1 499 ? 17.25 -4.672 6.336 1 50.31 499 SER B O 1
ATOM 8458 N N . SER B 1 500 ? 18.219 -4.781 7.621 1 44.94 500 SER B N 1
ATOM 8459 C CA . SER B 1 500 ? 19.281 -4.871 6.617 1 44.94 500 SER B CA 1
ATOM 8460 C C . SER B 1 500 ? 19.438 -6.301 6.105 1 44.94 500 SER B C 1
ATOM 8462 O O . SER B 1 500 ? 19.641 -7.227 6.891 1 44.94 500 SER B O 1
ATOM 8464 N N . PRO B 1 501 ? 18.625 -6.738 5.078 1 41.34 501 PRO B N 1
ATOM 8465 C CA . PRO B 1 501 ? 18.906 -8.133 4.742 1 41.34 501 PRO B CA 1
ATOM 8466 C C . PRO B 1 501 ? 20.375 -8.492 4.938 1 41.34 501 PRO B C 1
ATOM 8468 O O . PRO B 1 501 ? 21.203 -8.258 4.051 1 41.34 501 PRO B O 1
ATOM 8471 N N . GLY B 1 502 ? 21.078 -8.008 5.801 1 37.31 502 GLY B N 1
ATOM 8472 C CA . GLY B 1 502 ? 22.266 -8.82 5.984 1 37.31 502 GLY B CA 1
ATOM 8473 C C . GLY B 1 502 ? 22 -10.312 5.91 1 37.31 502 GLY B C 1
ATOM 8474 O O . GLY B 1 502 ? 22.625 -11.094 6.621 1 37.31 502 GLY B O 1
ATOM 8475 N N . ILE B 1 503 ? 20.938 -10.594 5.383 1 33.03 503 ILE B N 1
ATOM 8476 C CA . ILE B 1 503 ? 20.641 -12.023 5.379 1 33.03 503 ILE B CA 1
ATOM 8477 C C . ILE B 1 503 ? 21.422 -12.711 4.258 1 33.03 503 ILE B C 1
ATOM 8479 O O . ILE B 1 503 ? 21.344 -12.305 3.098 1 33.03 503 ILE B O 1
ATOM 8483 N N . GLY B 1 504 ? 22.297 -13.664 4.387 1 32.16 504 GLY B N 1
ATOM 8484 C CA . GLY B 1 504 ? 23.422 -14.453 3.926 1 32.16 504 GLY B CA 1
ATOM 8485 C C . GLY B 1 504 ? 24.719 -13.672 3.844 1 32.16 504 GLY B C 1
ATOM 8486 O O . GLY B 1 504 ? 24.828 -12.578 4.406 1 32.16 504 GLY B O 1
ATOM 8487 N N . ALA B 1 505 ? 25.719 -14.219 2.844 1 29.56 505 ALA B N 1
ATOM 8488 C CA . ALA B 1 505 ? 27.047 -13.633 2.613 1 29.56 505 ALA B CA 1
ATOM 8489 C C . ALA B 1 505 ? 26.922 -12.156 2.248 1 29.56 505 ALA B C 1
ATOM 8491 O O . ALA B 1 505 ? 27.938 -11.445 2.211 1 29.56 505 ALA B O 1
ATOM 8492 N N . ALA B 1 506 ? 26.047 -11.797 1.491 1 30.03 506 ALA B N 1
ATOM 8493 C CA . ALA B 1 506 ? 26.078 -10.367 1.2 1 30.03 506 ALA B CA 1
ATOM 8494 C C . ALA B 1 506 ? 25.609 -9.555 2.398 1 30.03 506 ALA B C 1
ATOM 8496 O O . ALA B 1 506 ? 24.5 -9.016 2.389 1 30.03 506 ALA B O 1
ATOM 8497 N N . ALA B 1 507 ? 25.406 -9.945 3.525 1 34.41 507 ALA B N 1
ATOM 8498 C CA . ALA B 1 507 ? 25.75 -9.953 4.945 1 34.41 507 ALA B CA 1
ATOM 8499 C C . ALA B 1 507 ? 26.5 -8.68 5.336 1 34.41 507 ALA B C 1
ATOM 8501 O O . ALA B 1 507 ? 26.922 -8.531 6.484 1 34.41 507 ALA B O 1
ATOM 8502 N N . SER B 1 508 ? 26.969 -8.289 4.477 1 33.16 508 SER B N 1
ATOM 8503 C CA . SER B 1 508 ? 27.891 -7.258 4.953 1 33.16 508 SER B CA 1
ATOM 8504 C C . SER B 1 508 ? 27.172 -6.258 5.855 1 33.16 508 SER B C 1
ATOM 8506 O O . SER B 1 508 ? 27.797 -5.371 6.43 1 33.16 508 SER B O 1
ATOM 8508 N N . ARG B 1 509 ? 25.703 -6.324 5.633 1 37.94 509 ARG B N 1
ATOM 8509 C CA . ARG B 1 509 ? 25.359 -5.18 6.465 1 37.94 509 ARG B CA 1
ATOM 8510 C C . ARG B 1 509 ? 24.797 -5.629 7.812 1 37.94 509 ARG B C 1
ATOM 8512 O O . ARG B 1 509 ? 23.781 -6.324 7.871 1 37.94 509 ARG B O 1
ATOM 8519 N N . PRO B 1 510 ? 25.594 -6.02 8.844 1 43.31 510 PRO B N 1
ATOM 8520 C CA . PRO B 1 510 ? 25.203 -6.355 10.219 1 43.31 510 PRO B CA 1
ATOM 8521 C C . PRO B 1 510 ? 23.859 -5.734 10.609 1 43.31 510 PRO B C 1
ATOM 8523 O O . PRO B 1 510 ? 23.641 -4.543 10.367 1 43.31 510 PRO B O 1
ATOM 8526 N N . ASN B 1 511 ? 22.734 -6.68 10.633 1 53.12 511 ASN B N 1
ATOM 8527 C CA . ASN B 1 511 ? 21.5 -6.148 11.219 1 53.12 511 ASN B CA 1
ATOM 8528 C C . ASN B 1 511 ? 21.766 -5.547 12.594 1 53.12 511 ASN B C 1
ATOM 8530 O O . ASN B 1 511 ? 22.219 -6.238 13.508 1 53.12 511 ASN B O 1
ATOM 8534 N N . GLN B 1 512 ? 21.75 -4.367 12.594 1 61.34 512 GLN B N 1
ATOM 8535 C CA . GLN B 1 512 ? 22.188 -3.625 13.773 1 61.34 512 GLN B CA 1
ATOM 8536 C C . GLN B 1 512 ? 21.188 -3.793 14.922 1 61.34 512 GLN B C 1
ATOM 8538 O O . GLN B 1 512 ? 21.531 -3.551 16.078 1 61.34 512 GLN B O 1
ATOM 8543 N N . TRP B 1 513 ? 20.031 -4.594 14.469 1 67.56 513 TRP B N 1
ATOM 8544 C CA . TRP B 1 513 ? 19.031 -4.723 15.523 1 67.56 513 TRP B CA 1
ATOM 8545 C C . TRP B 1 513 ? 19.344 -5.918 16.422 1 67.56 513 TRP B C 1
ATOM 8547 O O . TRP B 1 513 ? 19.234 -5.824 17.641 1 67.56 513 TRP B O 1
ATOM 8557 N N . TRP B 1 514 ? 19.672 -7.148 15.828 1 72.19 514 TRP B N 1
ATOM 8558 C CA . TRP B 1 514 ? 20.062 -8.367 16.531 1 72.19 514 TRP B CA 1
ATOM 8559 C C . TRP B 1 514 ? 21.312 -8.984 15.93 1 72.19 514 TRP B C 1
ATOM 8561 O O . TRP B 1 514 ? 21.234 -9.969 15.195 1 72.19 514 TRP B O 1
ATOM 8571 N N . PRO B 1 515 ? 22.422 -8.344 16.312 1 72 515 PRO B N 1
ATOM 8572 C CA . PRO B 1 515 ? 23.688 -8.773 15.688 1 72 515 PRO B CA 1
ATOM 8573 C C . PRO B 1 515 ? 24.094 -10.188 16.109 1 72 515 PRO B C 1
ATOM 8575 O O . PRO B 1 515 ? 23.734 -10.641 17.188 1 72 515 PRO B O 1
ATOM 8578 N N . TYR B 1 516 ? 24.719 -10.867 15.141 1 72.94 516 TYR B N 1
ATOM 8579 C CA . TYR B 1 516 ? 25.297 -12.18 15.422 1 72.94 516 TYR B CA 1
ATOM 8580 C C . TYR B 1 516 ? 26.422 -12.07 16.438 1 72.94 516 TYR B C 1
ATOM 8582 O O . TYR B 1 516 ? 27.203 -11.102 16.422 1 72.94 516 TYR B O 1
ATOM 8590 N N . ASN B 1 517 ? 26.266 -12.953 17.422 1 71.62 517 ASN B N 1
ATOM 8591 C CA . ASN B 1 517 ? 27.344 -13.055 18.391 1 71.62 517 ASN B CA 1
ATOM 8592 C C . ASN B 1 517 ? 28.047 -14.414 18.312 1 71.62 517 ASN B C 1
ATOM 8594 O O . ASN B 1 517 ? 27.391 -15.453 18.297 1 71.62 517 ASN B O 1
ATOM 8598 N N . ASP B 1 518 ? 29.281 -14.367 18.156 1 71.5 518 ASP B N 1
ATOM 8599 C CA . ASP B 1 518 ? 30.094 -15.578 18.016 1 71.5 518 ASP B CA 1
ATOM 8600 C C . ASP B 1 518 ? 29.766 -16.578 19.125 1 71.5 518 ASP B C 1
ATOM 8602 O O . ASP B 1 518 ? 29.938 -17.781 18.953 1 71.5 518 ASP B O 1
ATOM 8606 N N . GLY B 1 519 ? 29.266 -16.172 20.156 1 77.12 519 GLY B N 1
ATOM 8607 C CA . GLY B 1 519 ? 28.953 -17.062 21.25 1 77.12 519 GLY B CA 1
ATOM 8608 C C . GLY B 1 519 ? 27.578 -17.719 21.125 1 77.12 519 GLY B C 1
ATOM 8609 O O . GLY B 1 519 ? 27.203 -18.547 21.953 1 77.12 519 GLY B O 1
ATOM 8610 N N . MET B 1 520 ? 26.9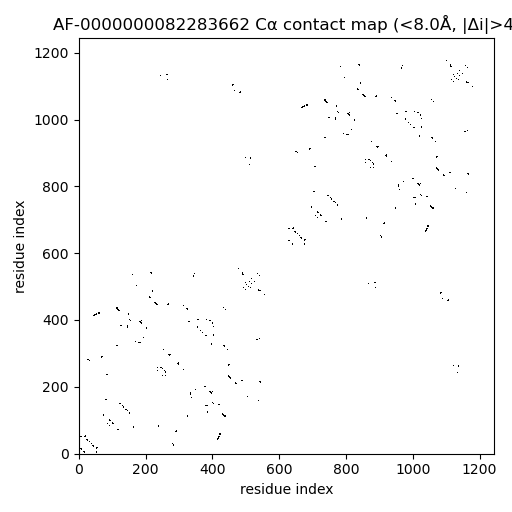84 -17.531 20.062 1 79.75 520 MET B N 1
ATOM 8611 C CA . MET B 1 520 ? 25.625 -18.047 19.891 1 79.75 520 MET B CA 1
ATOM 8612 C C . MET B 1 520 ? 25.641 -19.484 19.391 1 79.75 520 MET B C 1
ATOM 8614 O O . MET B 1 520 ? 26.453 -19.828 18.516 1 79.75 520 MET B O 1
ATOM 8618 N N . SER B 1 521 ? 24.922 -20.344 20.016 1 86 521 SER B N 1
ATOM 8619 C CA . SER B 1 521 ? 24.781 -21.719 19.562 1 86 521 SER B CA 1
ATOM 8620 C C . SER B 1 521 ? 24.141 -21.766 18.172 1 86 521 SER B C 1
ATOM 8622 O O . SER B 1 521 ? 23.547 -20.781 17.719 1 86 521 SER B O 1
ATOM 8624 N N . ASP B 1 522 ? 24.312 -22.891 17.516 1 82.56 522 ASP B N 1
ATOM 8625 C CA . ASP B 1 522 ? 23.719 -23.062 16.203 1 82.56 522 ASP B CA 1
ATOM 8626 C C . ASP B 1 522 ? 22.203 -22.953 16.25 1 82.56 522 ASP B C 1
ATOM 8628 O O . ASP B 1 522 ? 21.594 -22.375 15.344 1 82.56 522 ASP B O 1
ATOM 8632 N N . ALA B 1 523 ? 21.688 -23.484 17.234 1 86.25 523 ALA B N 1
ATOM 8633 C CA . ALA B 1 523 ? 20.234 -23.438 17.391 1 86.25 523 ALA B CA 1
ATOM 8634 C C . ALA B 1 523 ? 19.766 -22 17.641 1 86.25 523 ALA B C 1
ATOM 8636 O O . ALA B 1 523 ? 18.734 -21.578 17.094 1 86.25 523 ALA B O 1
ATOM 8637 N N . ALA B 1 524 ? 20.531 -21.344 18.422 1 85.31 524 ALA B N 1
ATOM 8638 C CA . ALA B 1 524 ? 20.188 -19.953 18.734 1 85.31 524 ALA B CA 1
ATOM 8639 C C . ALA B 1 524 ? 20.312 -19.062 17.484 1 85.31 524 ALA B C 1
ATOM 8641 O O . ALA B 1 524 ? 19.516 -18.156 17.281 1 85.31 524 ALA B O 1
ATOM 8642 N N . ASN B 1 525 ? 21.297 -19.359 16.75 1 84 525 ASN B N 1
ATOM 8643 C CA . ASN B 1 525 ? 21.484 -18.609 15.516 1 84 525 ASN B CA 1
ATOM 8644 C C . ASN B 1 525 ? 20.375 -18.906 14.508 1 84 525 ASN B C 1
ATOM 8646 O O . ASN B 1 525 ? 19.922 -18.016 13.781 1 84 525 ASN B O 1
ATOM 8650 N N . SER B 1 526 ? 20.047 -20.188 14.484 1 84.56 526 SER B N 1
ATOM 8651 C CA . SER B 1 526 ? 18.953 -20.562 13.594 1 84.56 526 SER B CA 1
ATOM 8652 C C . SER B 1 526 ? 17.656 -19.859 13.977 1 84.56 526 SER B C 1
ATOM 8654 O O . SER B 1 526 ? 16.891 -19.438 13.109 1 84.56 526 SER B O 1
ATOM 8656 N N . PHE B 1 527 ? 17.469 -19.797 15.203 1 87.38 527 PHE B N 1
ATOM 8657 C CA . PHE B 1 527 ? 16.297 -19.109 15.711 1 87.38 527 PHE B CA 1
ATOM 8658 C C . PHE B 1 527 ? 16.344 -17.609 15.383 1 87.38 527 PHE B C 1
ATOM 8660 O O . PHE B 1 527 ? 15.352 -17.031 14.953 1 87.38 527 PHE B O 1
ATOM 8667 N N . ARG B 1 528 ? 17.469 -17.031 15.562 1 84.69 528 ARG B N 1
ATOM 8668 C CA . ARG B 1 528 ? 17.672 -15.625 15.258 1 84.69 528 ARG B CA 1
ATOM 8669 C C . ARG B 1 528 ? 17.406 -15.336 13.781 1 84.69 528 ARG B C 1
ATOM 8671 O O . ARG B 1 528 ? 16.672 -14.398 13.453 1 84.69 528 ARG B O 1
ATOM 8678 N N . VAL B 1 529 ? 17.953 -16.141 12.938 1 83.44 529 VAL B N 1
ATOM 8679 C CA . VAL B 1 529 ? 17.797 -15.953 11.5 1 83.44 529 VAL B CA 1
ATOM 8680 C C . VAL B 1 529 ? 16.344 -16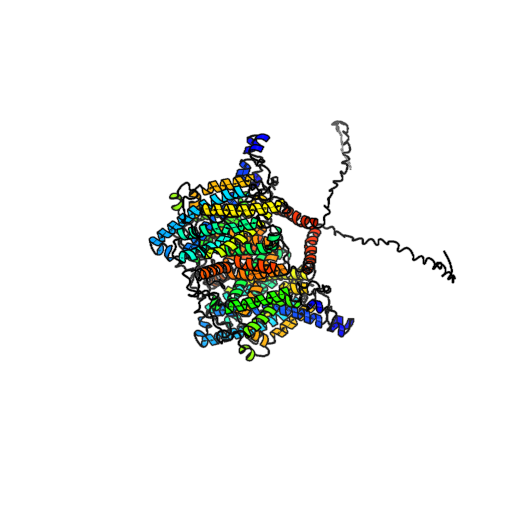.125 11.102 1 83.44 529 VAL B C 1
ATOM 8682 O O . VAL B 1 529 ? 15.812 -15.367 10.289 1 83.44 529 VAL B O 1
ATOM 8685 N N . GLY B 1 530 ? 15.719 -17.141 11.68 1 85.75 530 GLY B N 1
ATOM 8686 C CA . GLY B 1 530 ? 14.305 -17.344 11.414 1 85.75 530 GLY B CA 1
ATOM 8687 C C . GLY B 1 530 ? 13.445 -16.172 11.805 1 85.75 530 GLY B C 1
ATOM 8688 O O . GLY B 1 530 ? 12.562 -15.758 11.047 1 85.75 530 GLY B O 1
ATOM 8689 N N . CYS B 1 531 ? 13.742 -15.594 12.914 1 85.31 531 CYS B N 1
ATOM 8690 C CA . CYS B 1 531 ? 13.008 -14.43 13.391 1 85.31 531 CYS B CA 1
ATOM 8691 C C . CYS B 1 531 ? 13.25 -13.227 12.492 1 85.31 531 CYS B C 1
ATOM 8693 O O . CYS B 1 531 ? 12.336 -12.453 12.211 1 85.31 531 CYS B O 1
ATOM 8695 N N . MET B 1 532 ? 14.422 -13.141 12.031 1 82.69 532 MET B N 1
ATOM 8696 C CA . MET B 1 532 ? 14.773 -12.008 11.18 1 82.69 532 MET B CA 1
ATOM 8697 C C . MET B 1 532 ? 14.078 -12.109 9.828 1 82.69 532 MET B C 1
ATOM 8699 O O . MET B 1 532 ? 13.617 -11.102 9.289 1 82.69 532 MET B O 1
ATOM 8703 N N . ILE B 1 533 ? 14.031 -13.312 9.312 1 83.25 533 ILE B N 1
ATOM 8704 C CA . ILE B 1 533 ? 13.336 -13.508 8.047 1 83.25 533 ILE B CA 1
ATOM 8705 C C . ILE B 1 533 ? 11.859 -13.148 8.203 1 83.25 533 ILE B C 1
ATOM 8707 O O . ILE B 1 533 ? 11.297 -12.445 7.367 1 83.25 533 ILE B O 1
ATOM 8711 N N . ALA B 1 534 ? 11.352 -13.562 9.305 1 85.19 534 ALA B N 1
ATOM 8712 C CA . ALA B 1 534 ? 9.93 -13.336 9.562 1 85.19 534 ALA B CA 1
ATOM 8713 C C . ALA B 1 534 ? 9.641 -11.852 9.742 1 85.19 534 ALA B C 1
ATOM 8715 O O . ALA B 1 534 ? 8.734 -11.312 9.094 1 85.19 534 ALA B O 1
ATOM 8716 N N . ILE B 1 535 ? 10.391 -11.195 10.516 1 83.25 535 ILE B N 1
ATOM 8717 C CA . ILE B 1 535 ? 10.125 -9.805 10.867 1 83.25 535 ILE B CA 1
ATOM 8718 C C . ILE B 1 535 ? 10.352 -8.914 9.656 1 83.25 535 ILE B C 1
ATOM 8720 O O . ILE B 1 535 ? 9.711 -7.871 9.508 1 83.25 535 ILE B O 1
ATOM 8724 N N . ASN B 1 536 ? 11.211 -9.367 8.758 1 83.38 536 ASN B N 1
ATOM 8725 C CA . ASN B 1 536 ? 11.516 -8.57 7.578 1 83.38 536 ASN B CA 1
ATOM 8726 C C . ASN B 1 536 ? 10.539 -8.867 6.438 1 83.38 536 ASN B C 1
ATOM 8728 O O . ASN B 1 536 ? 10.711 -8.359 5.328 1 83.38 536 ASN B O 1
ATOM 8732 N N . THR B 1 537 ? 9.625 -9.719 6.699 1 87 537 THR B N 1
ATOM 8733 C CA . THR B 1 537 ? 8.539 -9.977 5.754 1 87 537 THR B CA 1
ATOM 8734 C C . THR B 1 537 ? 7.332 -9.094 6.062 1 87 537 THR B C 1
ATOM 8736 O O . THR B 1 537 ? 6.723 -9.219 7.125 1 87 537 THR B O 1
ATOM 8739 N N . PRO B 1 538 ? 6.973 -8.266 5.176 1 90.56 538 PRO B N 1
ATOM 8740 C CA . PRO B 1 538 ? 5.941 -7.262 5.445 1 90.56 538 PRO B CA 1
ATOM 8741 C C . PRO B 1 538 ? 4.637 -7.879 5.945 1 90.56 538 PRO B C 1
ATOM 8743 O O . PRO B 1 538 ? 4.074 -7.414 6.941 1 90.56 538 PRO B O 1
ATOM 8746 N N . TYR B 1 539 ? 4.113 -8.875 5.238 1 90.62 539 TYR B N 1
ATOM 8747 C CA . TYR B 1 539 ? 2.816 -9.398 5.652 1 90.62 539 TYR B CA 1
ATOM 8748 C C . TYR B 1 539 ? 2.912 -10.086 7.008 1 90.62 539 TYR B C 1
ATOM 8750 O O . TYR B 1 539 ? 1.919 -10.195 7.73 1 90.62 539 TYR B O 1
ATOM 8758 N N . PHE B 1 540 ? 4.141 -10.586 7.418 1 89.75 540 PHE B N 1
ATOM 8759 C CA . PHE B 1 540 ? 4.305 -11.219 8.719 1 89.75 540 PHE B CA 1
ATOM 8760 C C . PHE B 1 540 ? 4.164 -10.203 9.844 1 89.75 540 PHE B C 1
ATOM 8762 O O . PHE B 1 540 ? 3.336 -10.367 10.742 1 89.75 540 PHE B O 1
ATOM 8769 N N . ILE B 1 541 ? 4.945 -9.156 9.758 1 91.12 541 ILE B N 1
ATOM 8770 C CA . ILE B 1 541 ? 4.961 -8.188 10.852 1 91.12 541 ILE B CA 1
ATOM 8771 C C . ILE B 1 541 ? 3.609 -7.484 10.938 1 91.12 541 ILE B C 1
ATOM 8773 O O . ILE B 1 541 ? 3.123 -7.188 12.031 1 91.12 541 ILE B O 1
ATOM 8777 N N . GLY B 1 542 ? 3.045 -7.164 9.805 1 94.5 542 GLY B N 1
ATOM 8778 C CA . GLY B 1 542 ? 1.727 -6.555 9.797 1 94.5 542 GLY B CA 1
ATOM 8779 C C . GLY B 1 542 ? 0.651 -7.449 10.383 1 94.5 542 GLY B C 1
ATOM 8780 O O . GLY B 1 542 ? -0.17 -6.996 11.188 1 94.5 542 GLY B O 1
ATOM 8781 N N . SER B 1 543 ? 0.659 -8.711 10.031 1 93.44 543 SER B N 1
ATOM 8782 C CA . SER B 1 543 ? -0.366 -9.648 10.477 1 93.44 543 SER B CA 1
ATOM 8783 C C . SER B 1 543 ? -0.221 -9.945 11.969 1 93.44 543 SER B C 1
ATOM 8785 O O . SER B 1 543 ? -1.216 -10.016 12.695 1 93.44 543 SER B O 1
ATOM 8787 N N . VAL B 1 544 ? 0.975 -10.188 12.391 1 92.94 544 VAL B N 1
ATOM 8788 C CA . VAL B 1 544 ? 1.208 -10.477 13.805 1 92.94 544 VAL B CA 1
ATOM 8789 C C . VAL B 1 544 ? 0.771 -9.289 14.656 1 92.94 544 VAL B C 1
ATOM 8791 O O . VAL B 1 544 ? 0.141 -9.469 15.703 1 92.94 544 VAL B O 1
ATOM 8794 N N . THR B 1 545 ? 1.103 -8.125 14.188 1 95.69 545 THR B N 1
ATOM 8795 C CA . THR B 1 545 ? 0.683 -6.93 14.906 1 95.69 545 THR B CA 1
ATOM 8796 C C . THR B 1 545 ? -0.839 -6.832 14.953 1 95.69 545 THR B C 1
ATOM 8798 O O . THR B 1 545 ? -1.415 -6.52 16 1 95.69 545 THR B O 1
ATOM 8801 N N . ALA B 1 546 ? -1.469 -7.086 13.852 1 96 546 ALA B N 1
ATOM 8802 C CA . ALA B 1 546 ? -2.926 -7.016 13.789 1 96 546 ALA B CA 1
ATOM 8803 C C . ALA B 1 546 ? -3.562 -8.031 14.734 1 96 546 ALA B C 1
ATOM 8805 O O . ALA B 1 546 ? -4.516 -7.711 15.453 1 96 546 ALA B O 1
ATOM 8806 N N . ILE B 1 547 ? -3.053 -9.219 14.75 1 93.81 547 ILE B N 1
ATOM 8807 C CA . ILE B 1 547 ? -3.594 -10.281 15.586 1 93.81 547 ILE B CA 1
ATOM 8808 C C . ILE B 1 547 ? -3.398 -9.922 17.062 1 93.81 547 ILE B C 1
ATOM 8810 O O . ILE B 1 547 ? -4.332 -10.023 17.859 1 93.81 547 ILE B O 1
ATOM 8814 N N . LEU B 1 548 ? -2.189 -9.516 17.391 1 94.75 548 LEU B N 1
ATOM 8815 C CA . LEU B 1 548 ? -1.887 -9.172 18.766 1 94.75 548 LEU B CA 1
ATOM 8816 C C . LEU B 1 548 ? -2.773 -8.031 19.25 1 94.75 548 LEU B C 1
ATOM 8818 O O . LEU B 1 548 ? -3.336 -8.094 20.344 1 94.75 548 LEU B O 1
ATOM 8822 N N . LEU B 1 549 ? -2.869 -7.004 18.484 1 95.94 549 LEU B N 1
ATOM 8823 C CA . LEU B 1 549 ? -3.678 -5.855 18.875 1 95.94 549 LEU B CA 1
ATOM 8824 C C . LEU B 1 549 ? -5.152 -6.23 18.953 1 95.94 549 LEU B C 1
ATOM 8826 O O . LEU B 1 549 ? -5.883 -5.73 19.812 1 95.94 549 LEU B O 1
ATOM 8830 N N . ASN B 1 550 ? -5.598 -7.055 18.016 1 93.75 550 ASN B N 1
ATOM 8831 C CA . ASN B 1 550 ? -6.98 -7.516 18.047 1 93.75 550 ASN B CA 1
ATOM 8832 C C . ASN B 1 550 ? -7.301 -8.25 19.344 1 93.75 550 ASN B C 1
ATOM 8834 O O . ASN B 1 550 ? -8.414 -8.133 19.859 1 93.75 550 ASN B O 1
ATOM 8838 N N . LEU B 1 551 ? -6.344 -8.938 19.859 1 92.62 551 LEU B N 1
ATOM 8839 C CA . LEU B 1 551 ? -6.562 -9.727 21.062 1 92.62 551 LEU B CA 1
ATOM 8840 C C . LEU B 1 551 ? -6.398 -8.875 22.312 1 92.62 551 LEU B C 1
ATOM 8842 O O . LEU B 1 551 ? -7.004 -9.156 23.344 1 92.62 551 LEU B O 1
ATOM 8846 N N . ILE B 1 552 ? -5.613 -7.824 22.25 1 92.5 552 ILE B N 1
ATOM 8847 C CA . ILE B 1 552 ? -5.262 -7.035 23.438 1 92.5 552 ILE B CA 1
ATOM 8848 C C . ILE B 1 552 ? -6.281 -5.918 23.625 1 92.5 552 ILE B C 1
ATOM 8850 O O . ILE B 1 552 ? -6.695 -5.637 24.75 1 92.5 552 ILE B O 1
ATOM 8854 N N . ILE B 1 553 ? -6.648 -5.223 22.547 1 91.38 553 ILE B N 1
ATOM 8855 C CA . ILE B 1 553 ? -7.516 -4.055 22.656 1 91.38 553 ILE B CA 1
ATOM 8856 C C . ILE B 1 553 ? -8.961 -4.508 22.859 1 91.38 553 ILE B C 1
ATOM 8858 O O . ILE B 1 553 ? -9.492 -5.281 22.062 1 91.38 553 ILE B O 1
ATOM 8862 N N . PRO B 1 554 ? -9.57 -4.039 23.859 1 84.94 554 PRO B N 1
ATOM 8863 C CA . PRO B 1 554 ? -10.945 -4.449 24.156 1 84.94 554 PRO B CA 1
ATOM 8864 C C . PRO B 1 554 ? -11.945 -3.908 23.125 1 84.94 554 PRO B C 1
ATOM 8866 O O . PRO B 1 554 ? -11.711 -2.863 22.516 1 84.94 554 PRO B O 1
ATOM 8869 N N . THR B 1 555 ? -12.93 -4.684 22.844 1 75.75 555 THR B N 1
ATOM 8870 C CA . THR B 1 555 ? -13.992 -4.289 21.922 1 75.75 555 THR B CA 1
ATOM 8871 C C . THR B 1 555 ? -14.898 -3.234 22.547 1 75.75 555 THR B C 1
ATOM 8873 O O . THR B 1 555 ? -15.258 -3.346 23.719 1 75.75 555 THR B O 1
ATOM 8876 N N . ASP B 1 556 ? -14.703 -1.907 22.234 1 57.59 556 ASP B N 1
ATOM 8877 C CA . ASP B 1 556 ? -15.422 -0.776 22.812 1 57.59 556 ASP B CA 1
ATOM 8878 C C . ASP B 1 556 ? -16.922 -0.934 22.641 1 57.59 556 ASP B C 1
ATOM 8880 O O . ASP B 1 556 ? -17.406 -1.278 21.562 1 57.59 556 ASP B O 1
ATOM 8884 N N . LEU B 1 557 ? -17.672 -1.156 23.656 1 47.56 557 LEU B N 1
ATOM 8885 C CA . LEU B 1 557 ? -19.125 -1.018 23.719 1 47.56 557 LEU B CA 1
ATOM 8886 C C . LEU B 1 557 ? -19.562 0.271 23.031 1 47.56 557 LEU B C 1
ATOM 8888 O O . LEU B 1 557 ? -20.688 0.355 22.547 1 47.56 557 LEU B O 1
ATOM 8892 N N . GLU B 1 558 ? -18.969 1.351 23.312 1 47.16 558 GLU B N 1
ATOM 8893 C CA . GLU B 1 558 ? -19.375 2.688 22.891 1 47.16 558 GLU B CA 1
ATOM 8894 C C . GLU B 1 558 ? -19.281 2.846 21.375 1 47.16 558 GLU B C 1
ATOM 8896 O O . GLU B 1 558 ? -19.766 3.834 20.812 1 47.16 558 GLU B O 1
ATOM 8901 N N . ASP B 1 559 ? -18.469 2.188 20.75 1 48.5 559 ASP B N 1
ATOM 8902 C CA . ASP B 1 559 ? -18.266 2.236 19.312 1 48.5 559 ASP B CA 1
ATOM 8903 C C . ASP B 1 559 ? -19.562 1.954 18.562 1 48.5 559 ASP B C 1
ATOM 8905 O O . ASP B 1 559 ? -19.609 2.098 17.328 1 48.5 559 ASP B O 1
ATOM 8909 N N . ASP B 1 560 ? -20.484 1.525 19.203 1 43.22 560 ASP B N 1
ATOM 8910 C CA . ASP B 1 560 ? -21.859 1.359 18.766 1 43.22 560 ASP B CA 1
ATOM 8911 C C . ASP B 1 560 ? -22.5 2.709 18.453 1 43.22 560 ASP B C 1
ATOM 8913 O O . ASP B 1 560 ? -23.438 2.789 17.672 1 43.22 560 ASP B O 1
ATOM 8917 N N . ILE B 1 561 ? -22.141 3.674 19.141 1 41.34 561 ILE B N 1
ATOM 8918 C CA . ILE B 1 561 ? -22.766 4.969 18.875 1 41.34 561 ILE B CA 1
ATOM 8919 C C . ILE B 1 561 ? -22.344 5.488 17.516 1 41.34 561 ILE B C 1
ATOM 8921 O O . ILE B 1 561 ? -23.141 6.105 16.797 1 41.34 561 ILE B O 1
ATOM 8925 N N . GLU B 1 562 ? -21.125 5.41 17.109 1 44.31 562 GLU B N 1
ATOM 8926 C CA . GLU B 1 562 ? -20.625 5.867 15.82 1 44.31 562 GLU B CA 1
ATOM 8927 C C . GLU B 1 562 ? -21.281 5.098 14.68 1 44.31 562 GLU B C 1
ATOM 8929 O O . GLU B 1 562 ? -21.562 5.66 13.617 1 44.31 562 GLU B O 1
ATOM 8934 N N . VAL B 1 563 ? -21.547 3.852 14.836 1 43.78 563 VAL B N 1
ATOM 8935 C CA . VAL B 1 563 ? -22.219 2.979 13.883 1 43.78 563 VAL B CA 1
ATOM 8936 C C . VAL B 1 563 ? -23.688 3.396 13.742 1 43.78 563 VAL B C 1
ATOM 8938 O O . VAL B 1 563 ? -24.266 3.301 12.656 1 43.78 563 VAL B O 1
ATOM 8941 N N . GLU B 1 564 ? -24.312 3.746 14.75 1 37.81 564 GLU B N 1
ATOM 8942 C CA . GLU B 1 564 ? -25.719 4.148 14.664 1 37.81 564 GLU B CA 1
ATOM 8943 C C . GLU B 1 564 ? -25.875 5.402 13.812 1 37.81 564 GLU B C 1
ATOM 8945 O O . GLU B 1 564 ? -26.844 5.523 13.055 1 37.81 564 GLU B O 1
ATOM 8950 N N . ILE B 1 565 ? -25 6.266 13.93 1 37.66 565 ILE B N 1
ATOM 8951 C CA . ILE B 1 565 ? -25.156 7.504 13.172 1 37.66 565 ILE B CA 1
ATOM 8952 C C . ILE B 1 565 ? -24.875 7.242 11.695 1 37.66 565 ILE B C 1
ATOM 8954 O O . ILE B 1 565 ? -25.609 7.723 10.828 1 37.66 565 ILE B O 1
ATOM 8958 N N . GLU B 1 566 ? -23.891 6.508 11.32 1 40 566 GLU B N 1
ATOM 8959 C CA . GLU B 1 566 ? -23.531 6.258 9.93 1 40 566 GLU B CA 1
ATOM 8960 C C . GLU B 1 566 ? -24.469 5.242 9.281 1 40 566 GLU B C 1
ATOM 8962 O O . GLU B 1 566 ? -24.766 5.332 8.094 1 40 566 GLU B O 1
ATOM 8967 N N . ALA B 1 567 ? -24.984 4.219 9.922 1 38.5 567 ALA B N 1
ATOM 8968 C CA . ALA B 1 567 ? -26.016 3.307 9.461 1 38.5 567 ALA B CA 1
ATOM 8969 C C . ALA B 1 567 ? -27.297 4.066 9.117 1 38.5 567 ALA B C 1
ATOM 8971 O O . ALA B 1 567 ? -28.016 3.705 8.172 1 38.5 567 ALA B O 1
ATOM 8972 N N . THR B 1 568 ? -27.672 4.969 9.82 1 35.09 568 THR B N 1
ATOM 8973 C CA . THR B 1 568 ? -28.859 5.746 9.5 1 35.09 568 THR B CA 1
ATOM 8974 C C . THR B 1 568 ? -28.703 6.461 8.164 1 35.09 568 THR B C 1
ATOM 8976 O O . THR B 1 568 ? -29.688 6.699 7.457 1 35.09 568 THR B O 1
ATOM 8979 N N . TRP B 1 569 ? -27.531 6.641 7.715 1 36.41 569 TRP B N 1
ATOM 8980 C CA . TRP B 1 569 ? -27.297 7.379 6.48 1 36.41 569 TRP B CA 1
ATOM 8981 C C . TRP B 1 569 ? -27.406 6.457 5.266 1 36.41 569 TRP B C 1
ATOM 8983 O O . TRP B 1 569 ? -27.922 6.852 4.223 1 36.41 569 TRP B O 1
ATOM 8993 N N . HIS B 1 570 ? -26.859 5.246 5.277 1 39.41 570 HIS B N 1
ATOM 8994 C CA . HIS B 1 570 ? -27.047 4.332 4.156 1 39.41 570 HIS B CA 1
ATOM 8995 C C . HIS B 1 570 ? -28.516 4.016 3.947 1 39.41 570 HIS B C 1
ATOM 8997 O O . HIS B 1 570 ? -28.938 3.721 2.826 1 39.41 570 HIS B O 1
ATOM 9003 N N . VAL B 1 571 ? -29.328 3.945 4.918 1 36.09 571 VAL B N 1
ATOM 9004 C CA . VAL B 1 571 ? -30.75 3.648 4.777 1 36.09 571 VAL B CA 1
ATOM 9005 C C . VAL B 1 571 ? -31.469 4.828 4.113 1 36.09 571 VAL B C 1
ATOM 9007 O O . VAL B 1 571 ? -32.344 4.637 3.254 1 36.09 571 VAL B O 1
ATOM 9010 N N . GLU B 1 572 ? -31.062 6.047 4.449 1 35.78 572 GLU B N 1
ATOM 9011 C CA . GLU B 1 572 ? -31.859 7.152 3.939 1 35.78 572 GLU B CA 1
ATOM 9012 C C . GLU B 1 572 ? -31.547 7.438 2.475 1 35.78 572 GLU B C 1
ATOM 9014 O O . GLU B 1 572 ? -32.406 7.914 1.729 1 35.78 572 GLU B O 1
ATOM 9019 N N . GLU B 1 573 ? -30.359 7.211 1.984 1 38.06 573 GLU B N 1
ATOM 9020 C CA . GLU B 1 573 ? -30.094 7.477 0.572 1 38.06 573 GLU B CA 1
ATOM 9021 C C . GLU B 1 573 ? -30.828 6.477 -0.319 1 38.06 573 GLU B C 1
ATOM 9023 O O . GLU B 1 573 ? -31.141 6.781 -1.471 1 38.06 573 GLU B O 1
ATOM 9028 N N . GLU B 1 574 ? -31.047 5.309 0.055 1 36.09 574 GLU B N 1
ATOM 9029 C CA . GLU B 1 574 ? -31.891 4.438 -0.751 1 36.09 574 GLU B CA 1
ATOM 9030 C C . GLU B 1 574 ? -33.312 5.008 -0.883 1 36.09 574 GLU B C 1
ATOM 9032 O O . GLU B 1 574 ? -33.969 4.773 -1.885 1 36.09 574 GLU B O 1
ATOM 9037 N N . ASP B 1 575 ? -33.781 5.695 0.173 1 34.91 575 ASP B N 1
ATOM 9038 C CA . ASP B 1 575 ? -35.188 6.117 0.114 1 34.91 575 ASP B CA 1
ATOM 9039 C C . ASP B 1 575 ? -35.375 7.285 -0.853 1 34.91 575 ASP B C 1
ATOM 9041 O O . ASP B 1 575 ? -36.469 7.52 -1.353 1 34.91 575 ASP B O 1
ATOM 9045 N N . ASP B 1 576 ? -34.375 8.141 -0.916 1 36.03 576 ASP B N 1
ATOM 9046 C CA . ASP B 1 576 ? -34.75 9.344 -1.644 1 36.03 576 ASP B CA 1
ATOM 9047 C C . ASP B 1 576 ? -34.781 9.094 -3.148 1 36.03 576 ASP B C 1
ATOM 9049 O O . ASP B 1 576 ? -35 10.016 -3.936 1 36.03 576 ASP B O 1
ATOM 9053 N N . GLU B 1 577 ? -34.25 8.039 -3.684 1 34.94 577 GLU B N 1
ATOM 9054 C CA . GLU B 1 577 ? -34.625 8.039 -5.094 1 34.94 577 GLU B CA 1
ATOM 9055 C C . GLU B 1 577 ? -36.156 8.031 -5.246 1 34.94 577 GLU B C 1
ATOM 9057 O O . GLU B 1 577 ? -36.688 8.406 -6.297 1 34.94 577 GLU B O 1
ATOM 9062 N N . ASP B 1 578 ? -36.875 7.117 -4.562 1 32.12 578 ASP B N 1
ATOM 9063 C CA . ASP B 1 578 ? -38.312 7.23 -4.762 1 32.12 578 ASP B CA 1
ATOM 9064 C C . ASP B 1 578 ? -38.906 8.383 -3.939 1 32.12 578 ASP B C 1
ATOM 9066 O O . ASP B 1 578 ? -38.469 8.609 -2.799 1 32.12 578 ASP B O 1
ATOM 9070 N N . GLY B 1 579 ? -39.406 9.539 -4.461 1 32.44 579 GLY B N 1
ATOM 9071 C CA . GLY B 1 579 ? -40.094 10.742 -4.023 1 32.44 579 GLY B CA 1
ATOM 9072 C C . GLY B 1 579 ? -40.844 10.555 -2.719 1 32.44 579 GLY B C 1
ATOM 9073 O O . GLY B 1 579 ? -41.469 11.5 -2.209 1 32.44 579 GLY B O 1
ATOM 9074 N N . GLU B 1 580 ? -41.531 9.445 -2.541 1 30.72 580 GLU B N 1
ATOM 9075 C CA . GLU B 1 580 ? -42.531 9.578 -1.492 1 30.72 580 GLU B CA 1
ATOM 9076 C C . GLU B 1 580 ? -41.875 9.57 -0.107 1 30.72 580 GLU B C 1
ATOM 9078 O O . GLU B 1 580 ? -41.094 8.672 0.212 1 30.72 580 GLU B O 1
ATOM 9083 N N . PRO B 1 581 ? -41.688 10.797 0.424 1 31.77 581 PRO B N 1
ATOM 9084 C CA . PRO B 1 581 ? -41.281 10.891 1.825 1 31.77 581 PRO B CA 1
ATOM 9085 C C . PRO B 1 581 ? -41.906 9.805 2.701 1 31.77 581 PRO B C 1
ATOM 9087 O O . PRO B 1 581 ? -43.125 9.641 2.711 1 31.77 581 PRO B O 1
ATOM 9090 N N . LEU B 1 582 ? -41.344 8.648 2.729 1 29.95 582 LEU B N 1
ATOM 9091 C CA . LEU B 1 582 ? -42 7.797 3.725 1 29.95 582 LEU B CA 1
ATOM 9092 C C . LEU B 1 582 ? -42.094 8.516 5.066 1 29.95 582 LEU B C 1
ATOM 9094 O O . LEU B 1 582 ? -41.062 8.828 5.691 1 29.95 582 LEU B O 1
ATOM 9098 N N . THR B 1 583 ? -43.156 9.438 5.188 1 27.86 583 THR B N 1
ATOM 9099 C CA . THR B 1 583 ? -43.688 9.914 6.453 1 27.86 583 THR B CA 1
ATOM 9100 C C . THR B 1 583 ? -43.781 8.781 7.469 1 27.86 583 THR B C 1
ATOM 9102 O O . THR B 1 583 ? -44.625 7.898 7.352 1 27.86 583 THR B O 1
ATOM 9105 N N . LYS B 1 584 ? -42.75 8.188 7.707 1 27.7 584 LYS B N 1
ATOM 9106 C CA . LYS B 1 584 ? -43 7.379 8.898 1 27.7 584 LYS B CA 1
ATOM 9107 C C . LYS B 1 584 ? -43.688 8.188 9.992 1 27.7 584 LYS B C 1
ATOM 9109 O O . LYS B 1 584 ? -43.062 9.055 10.617 1 27.7 584 LYS B O 1
ATOM 9114 N N . GLN B 1 585 ? -45 8.391 9.867 1 23.5 585 GLN B N 1
ATOM 9115 C CA . GLN B 1 585 ? -45.875 8.68 11 1 23.5 585 GLN B CA 1
ATOM 9116 C C . GLN B 1 585 ? -45.625 7.719 12.156 1 23.5 585 GLN B C 1
ATOM 9118 O O . GLN B 1 585 ? -45.938 6.531 12.07 1 23.5 585 GLN B O 1
ATOM 9123 N N . LYS B 1 586 ? -44.5 7.766 12.672 1 26.44 586 LYS B N 1
ATOM 9124 C CA . LYS B 1 586 ? -44.594 7.277 14.039 1 26.44 586 LYS B CA 1
ATOM 9125 C C . LYS B 1 586 ? -45.844 7.801 14.719 1 26.44 586 LYS B C 1
ATOM 9127 O O . LYS B 1 586 ? -45.938 8.984 15.047 1 26.44 586 LYS B O 1
ATOM 9132 N N . THR B 1 587 ? -47.031 7.426 14.266 1 23.28 587 THR B N 1
ATOM 9133 C CA . THR B 1 587 ? -48.219 7.414 15.133 1 23.28 587 THR B CA 1
ATOM 9134 C C . THR B 1 587 ? -47.875 6.793 16.484 1 23.28 587 THR B C 1
ATOM 9136 O O . THR B 1 587 ? -47.594 5.598 16.578 1 23.28 587 THR B O 1
ATOM 9139 N N . ILE B 1 588 ? -47.062 7.504 17.188 1 23.75 588 ILE B N 1
ATOM 9140 C CA . ILE B 1 588 ? -47.188 7.312 18.625 1 23.75 588 ILE B CA 1
ATOM 9141 C C . ILE B 1 588 ? -48.688 7.191 18.984 1 23.75 588 ILE B C 1
ATOM 9143 O O . ILE B 1 588 ? -49.438 8.164 18.891 1 23.75 588 ILE B O 1
ATOM 9147 N N . ALA B 1 589 ? -49.312 6.16 18.469 1 22.92 589 ALA B N 1
ATOM 9148 C CA . ALA B 1 589 ? -50.562 5.754 19.078 1 22.92 589 ALA B CA 1
ATOM 9149 C C . ALA B 1 589 ? -50.531 6.008 20.594 1 22.92 589 ALA B C 1
ATOM 9151 O O . ALA B 1 589 ? -49.625 5.535 21.297 1 22.92 589 ALA B O 1
ATOM 9152 N N . ASP B 1 590 ? -51.031 7.195 20.984 1 23 590 ASP B N 1
ATOM 9153 C CA . ASP B 1 590 ? -51.469 7.691 22.281 1 23 590 ASP B CA 1
ATOM 9154 C C . ASP B 1 590 ? -52.156 6.594 23.078 1 23 590 ASP B C 1
ATOM 9156 O O . ASP B 1 590 ? -53.312 6.254 22.797 1 23 590 ASP B O 1
ATOM 9160 N N . GLY B 1 591 ? -51.719 5.324 23 1 21.44 591 GLY B N 1
ATOM 9161 C CA . GLY B 1 591 ? -52.344 4.516 24.016 1 21.44 591 GLY B CA 1
ATOM 9162 C C . GLY B 1 591 ? -52.625 5.277 25.297 1 21.44 591 GLY B C 1
ATOM 9163 O O . GLY B 1 591 ? -51.75 5.98 25.812 1 21.44 591 GLY B O 1
ATOM 9164 N N . GLU B 1 592 ? -53.938 5.781 25.391 1 21.81 592 GLU B N 1
ATOM 9165 C CA . GLU B 1 592 ? -54.656 6.297 26.547 1 21.81 592 GLU B CA 1
ATOM 9166 C C . GLU B 1 592 ? -54.156 5.637 27.844 1 21.81 592 GLU B C 1
ATOM 9168 O O . GLU B 1 592 ? -54.25 4.418 27.984 1 21.81 592 GLU B O 1
ATOM 9173 N N . LYS B 1 593 ? -53.094 6.148 28.281 1 22.77 593 LYS B N 1
ATOM 9174 C CA . LYS B 1 593 ? -52.844 5.914 29.703 1 22.77 593 LYS B CA 1
ATOM 9175 C C . LYS B 1 593 ? -54.156 6.008 30.516 1 22.77 593 LYS B C 1
ATOM 9177 O O . LYS B 1 593 ? -54.75 7.078 30.594 1 22.77 593 LYS B O 1
ATOM 9182 N N . ASN B 1 594 ? -55.125 5.082 30.328 1 20.25 594 ASN B N 1
ATOM 9183 C CA . ASN B 1 594 ? -56.094 5.004 31.422 1 20.25 594 ASN B CA 1
ATOM 9184 C C . ASN B 1 594 ? -55.406 5.102 32.781 1 20.25 594 ASN B C 1
ATOM 9186 O O . ASN B 1 594 ? -54.688 4.18 33.188 1 20.25 594 ASN B O 1
ATOM 9190 N N . LEU B 1 595 ? -54.75 6.238 33 1 21.36 595 LEU B N 1
ATOM 9191 C CA . LEU B 1 595 ? -54.406 6.633 34.375 1 21.36 595 LEU B CA 1
ATOM 9192 C C . LEU B 1 595 ? -55.562 6.344 35.312 1 21.36 595 LEU B C 1
ATOM 9194 O O . LEU B 1 595 ? -56.531 7.098 35.375 1 21.36 595 LEU B O 1
ATOM 9198 N N . VAL B 1 596 ? -56.156 5.066 35.219 1 21.33 596 VAL B N 1
ATOM 9199 C CA . VAL B 1 596 ? -57.125 4.766 36.25 1 21.33 596 VAL B CA 1
ATOM 9200 C C . VAL B 1 596 ? -56.625 5.297 37.594 1 21.33 596 VAL B C 1
ATOM 9202 O O . VAL B 1 596 ? -55.438 5.266 37.875 1 21.33 596 VAL B O 1
ATOM 9205 N N . ASP B 1 597 ? -57.531 6.066 38.281 1 19.42 597 ASP B N 1
ATOM 9206 C CA . ASP B 1 597 ? -57.719 6.824 39.531 1 19.42 597 ASP B CA 1
ATOM 9207 C C . ASP B 1 597 ? -57.281 5.996 40.719 1 19.42 597 ASP B C 1
ATOM 9209 O O . ASP B 1 597 ? -57.875 4.949 41 1 19.42 597 ASP B O 1
ATOM 9213 N N . ALA B 1 598 ? -55.969 5.633 40.812 1 20.98 598 ALA B N 1
ATOM 9214 C CA . ALA B 1 598 ? -55.688 4.961 42.094 1 20.98 598 ALA B CA 1
ATOM 9215 C C . ALA B 1 598 ? -56.5 5.566 43.219 1 20.98 598 ALA B C 1
ATOM 9217 O O . ALA B 1 598 ? -56.438 6.773 43.469 1 20.98 598 ALA B O 1
ATOM 9218 N N . GLU B 1 599 ? -57.688 4.949 43.438 1 19.02 599 GLU B N 1
ATOM 9219 C CA . GLU B 1 599 ? -58.5 5.223 44.594 1 19.02 599 GLU B CA 1
ATOM 9220 C C . GLU B 1 599 ? -57.656 5.41 45.844 1 19.02 599 GLU B C 1
ATOM 9222 O O . GLU B 1 599 ? -56.625 4.754 46 1 19.02 599 GLU B O 1
ATOM 9227 N N . ASP B 1 600 ? -57.781 6.57 46.469 1 20.47 600 ASP B N 1
ATOM 9228 C CA . ASP B 1 600 ? -57.25 7.133 47.719 1 20.47 600 ASP B CA 1
ATOM 9229 C C . ASP B 1 600 ? -57.438 6.16 48.875 1 20.47 600 ASP B C 1
ATOM 9231 O O . ASP B 1 600 ? -58.375 6.285 49.656 1 20.47 600 ASP B O 1
ATOM 9235 N N . PRO B 1 601 ? -57.312 4.75 48.625 1 20 601 PRO B N 1
ATOM 9236 C CA . PRO B 1 601 ? -58.156 4.152 49.688 1 20 601 PRO B CA 1
ATOM 9237 C C . PRO B 1 601 ? -57.906 4.77 51.031 1 20 601 PRO B C 1
ATOM 9239 O O . PRO B 1 601 ? -56.875 5.406 51.25 1 20 601 PRO B O 1
ATOM 9242 N N . ASP B 1 602 ? -58.906 4.543 52 1 18.84 602 ASP B N 1
ATOM 9243 C CA . ASP B 1 602 ? -59.344 4.934 53.344 1 18.84 602 ASP B CA 1
ATOM 9244 C C . ASP B 1 602 ? -58.25 4.629 54.375 1 18.84 602 ASP B C 1
ATOM 9246 O O . ASP B 1 602 ? -57.438 3.707 54.188 1 18.84 602 ASP B O 1
ATOM 9250 N N . PRO B 1 603 ? -58.094 5.449 55.344 1 20.02 603 PRO B N 1
ATOM 9251 C CA . PRO B 1 603 ? -57.25 5.711 56.5 1 20.02 603 PRO B CA 1
ATOM 9252 C C . PRO B 1 603 ? -57.062 4.488 57.406 1 20.02 603 PRO B C 1
ATOM 9254 O O . PRO B 1 603 ? -56.469 4.59 58.469 1 20.02 603 PRO B O 1
ATOM 9257 N N . THR B 1 604 ? -57.656 3.242 57.062 1 17.39 604 THR B N 1
ATOM 9258 C CA . THR B 1 604 ? -58.219 2.6 58.25 1 17.39 604 THR B CA 1
ATOM 9259 C C . THR B 1 604 ? -57.125 2.248 59.25 1 17.39 604 THR B C 1
ATOM 9261 O O . THR B 1 604 ? -55.938 2.248 58.938 1 17.39 604 THR B O 1
ATOM 9264 N N . GLU B 1 605 ? -57.25 0.898 59.844 1 17.16 605 GLU B N 1
ATOM 9265 C CA . GLU B 1 605 ? -57.469 0.302 61.156 1 17.16 605 GLU B CA 1
ATOM 9266 C C . GLU B 1 605 ? -56.156 -0.016 61.844 1 17.16 605 GLU B C 1
ATOM 9268 O O . GLU B 1 605 ? -55.188 -0.438 61.188 1 17.16 605 GLU B O 1
ATOM 9273 N N . PRO B 1 606 ? -56.031 0.236 63.312 1 17.84 606 PRO B N 1
ATOM 9274 C CA . PRO B 1 606 ? -55.125 0.302 64.5 1 17.84 606 PRO B CA 1
ATOM 9275 C C . PRO B 1 606 ? -54.344 -0.996 64.688 1 17.84 606 PRO B C 1
ATOM 9277 O O . PRO B 1 606 ? -54.719 -2.037 64.125 1 17.84 606 PRO B O 1
ATOM 9280 N N . SER B 1 607 ? -53.344 -0.976 65.5 1 16.27 607 SER B N 1
ATOM 9281 C CA . SER B 1 607 ? -52.281 -1.604 66.25 1 16.27 607 SER B CA 1
ATOM 9282 C C . SER B 1 607 ? -52.844 -2.725 67.125 1 16.27 607 SER B C 1
ATOM 9284 O O . SER B 1 607 ? -52.25 -3.084 68.125 1 16.27 607 SER B O 1
ATOM 9286 N N . VAL B 1 608 ? -53.938 -3.42 66.938 1 15.71 608 VAL B N 1
ATOM 9287 C CA . VAL B 1 608 ? -54.469 -4.02 68.188 1 15.71 608 VAL B CA 1
ATOM 9288 C C . VAL B 1 608 ? -53.375 -4.855 68.875 1 15.71 608 VAL B C 1
ATOM 9290 O O . VAL B 1 608 ? -52.438 -5.281 68.188 1 15.71 608 VAL B O 1
ATOM 9293 N N . LYS B 1 609 ? -53.844 -5.805 69.875 1 15.16 609 LYS B N 1
ATOM 9294 C CA . LYS B 1 609 ? -54 -6.184 71.312 1 15.16 609 LYS B CA 1
ATOM 9295 C C . LYS B 1 609 ? -53.25 -7.473 71.625 1 15.16 609 LYS B C 1
ATOM 9297 O O . LYS B 1 609 ? -53.094 -7.836 72.75 1 15.16 609 LYS B O 1
ATOM 9302 N N . ALA B 1 610 ? -52.844 -8.523 70.688 1 14.77 610 ALA B N 1
ATOM 9303 C CA . ALA B 1 610 ? -53.375 -9.688 71.375 1 14.77 610 ALA B CA 1
ATOM 9304 C C . ALA B 1 610 ? -52.688 -9.898 72.688 1 14.77 610 ALA B C 1
ATOM 9306 O O . ALA B 1 610 ? -51.625 -9.336 72.938 1 14.77 610 ALA B O 1
ATOM 9307 N N . ALA B 1 611 ? -52.094 -11.305 72.875 1 15.23 611 ALA B N 1
ATOM 9308 C CA . ALA B 1 611 ? -52.531 -12.367 73.812 1 15.23 611 ALA B CA 1
ATOM 9309 C C . ALA B 1 611 ? -51.781 -12.289 75.125 1 15.23 611 ALA B C 1
ATOM 9311 O O . ALA B 1 611 ? -50.562 -12.07 75.125 1 15.23 611 ALA B O 1
ATOM 9312 N N . SER B 1 612 ? -52.5 -12.484 76.25 1 15.2 612 SER B N 1
ATOM 9313 C CA . SER B 1 612 ? -52.688 -12.578 77.688 1 15.2 612 SER B CA 1
ATOM 9314 C C . SER B 1 612 ? -51.875 -13.75 78.25 1 15.2 612 SER B C 1
ATOM 9316 O O . SER B 1 612 ? -51.125 -13.586 79.25 1 15.2 612 SER B O 1
ATOM 9318 N N . ASP B 1 613 ? -52.562 -15.078 78.5 1 15.56 613 ASP B N 1
ATOM 9319 C CA . ASP B 1 613 ? -52.969 -15.602 79.75 1 15.56 613 ASP B CA 1
ATOM 9320 C C . ASP B 1 613 ? -51.906 -16.516 80.375 1 15.56 613 ASP B C 1
ATOM 9322 O O . ASP B 1 613 ? -51.094 -17.062 79.625 1 15.56 613 ASP B O 1
ATOM 9326 N N . PRO B 1 614 ? -52.344 -17.5 81.438 1 16.62 614 PRO B N 1
ATOM 9327 C CA . PRO B 1 614 ? -52.094 -17.922 82.812 1 16.62 614 PRO B CA 1
ATOM 9328 C C . PRO B 1 614 ? -51.25 -19.219 82.875 1 16.62 614 PRO B C 1
ATOM 9330 O O . PRO B 1 614 ? -50.219 -19.266 83.562 1 16.62 614 PRO B O 1
ATOM 9333 N N . ARG B 1 615 ? -52 -20.609 83.25 1 16.34 615 ARG B N 1
ATOM 9334 C CA . ARG B 1 615 ? -52.062 -21.438 84.5 1 16.34 615 ARG B CA 1
ATOM 9335 C C . ARG B 1 615 ? -51.219 -22.688 84.312 1 16.34 615 ARG B C 1
ATOM 9337 O O . ARG B 1 615 ? -50.375 -22.969 85.188 1 16.34 615 ARG B O 1
ATOM 9344 N N . GLU B 1 616 ? -51.781 -24 83.938 1 15.53 616 GLU B N 1
ATOM 9345 C CA . GLU B 1 616 ? -52.062 -25.156 84.75 1 15.53 616 GLU B CA 1
ATOM 9346 C C . GLU B 1 616 ? -50.844 -26.109 84.812 1 15.53 616 GLU B C 1
ATOM 9348 O O . GLU B 1 616 ? -50 -26.078 83.875 1 15.53 616 GLU B O 1
ATOM 9353 N N . ASN B 1 617 ? -51.062 -27.828 85.062 1 15.94 617 ASN B N 1
ATOM 9354 C CA . ASN B 1 617 ? -51.156 -28.906 86 1 15.94 617 ASN B CA 1
ATOM 9355 C C . ASN B 1 617 ? -50.125 -30 85.688 1 15.94 617 ASN B C 1
ATOM 9357 O O . ASN B 1 617 ? -49.562 -30.625 86.625 1 15.94 617 ASN B O 1
ATOM 9361 N N . ALA B 1 618 ? -50.062 -31.016 84.688 1 18.27 618 ALA B N 1
ATOM 9362 C CA . ALA B 1 618 ? -50.125 -32.438 85 1 18.27 618 ALA B CA 1
ATOM 9363 C C . ALA B 1 618 ? -48.875 -32.875 85.75 1 18.27 618 ALA B C 1
ATOM 9365 O O . ALA B 1 618 ? -47.781 -32.281 85.562 1 18.27 618 ALA B O 1
ATOM 9366 N N . GLU B 1 619 ? -48.875 -34.219 86.75 1 17.89 619 GLU B N 1
ATOM 9367 C CA . GLU B 1 619 ? -49.219 -35.406 87.562 1 17.89 619 GLU B CA 1
ATOM 9368 C C . GLU B 1 619 ? -48.281 -36.562 87.25 1 17.89 619 GLU B C 1
ATOM 9370 O O . GLU B 1 619 ? -47.594 -36.562 86.25 1 17.89 619 GLU B O 1
ATOM 9375 N N . GLU B 1 620 ? -48.969 -38.062 87.312 1 18.62 620 GLU B N 1
ATOM 9376 C CA . GLU B 1 620 ? -49.25 -39.375 87.875 1 18.62 620 GLU B CA 1
ATOM 9377 C C . GLU B 1 620 ? -48.531 -40.5 87.125 1 18.62 620 GLU B C 1
ATOM 9379 O O . GLU B 1 620 ? -47.781 -41.281 87.75 1 18.62 620 GLU B O 1
ATOM 9384 N N . GLU B 1 621 ? -49.469 -41.688 86.688 1 20.58 621 GLU B N 1
ATOM 9385 C CA . GLU B 1 621 ? -49.781 -43.125 86.812 1 20.58 621 GLU B CA 1
ATOM 9386 C C . GLU B 1 621 ? -49 -43.938 85.812 1 20.58 621 GLU B C 1
ATOM 9388 O O . GLU B 1 621 ? -48.344 -44.938 86.188 1 20.58 621 GLU B O 1
ATOM 9393 N N . GLY B 1 622 ? -49.75 -44.844 84.75 1 21.61 622 GLY B N 1
ATOM 9394 C CA . GLY B 1 622 ? -49.469 -46.188 84.312 1 21.61 622 GLY B CA 1
ATOM 9395 C C . GLY B 1 622 ? -48.156 -46.312 83.5 1 21.61 622 GLY B C 1
ATOM 9396 O O . GLY B 1 622 ? -47.75 -45.344 82.875 1 21.61 622 GLY B O 1
#

Secondary structure (DSSP, 8-state):
--SSHHHHHHHHHHHHHHH----HHHHHPPP-TTSTT---PPPPPPBPTT----HHHHHHHHHHHHHHHHHHHHHHHHHHHHHHHHH-HHHH-GGG-HHHHHHHHHHHHHHHHHHHHHHHHHHHHHHHHHS-EEPTTTTTS-EES-SSS-EEEE-GGGGGTHHHHHHHHHHTT--HHHHHHHHHHHHHHHTHHHHHHTTS-HHHHHHHS-HHHHHHHHHHHHHHHHHHHHHHHTT-HHHHSS--SSSB--SSTT---BTT-HHHHHHHHHHHHHHHHHHHH--HHHHHTHHHHHHHHHHHHHHH-EETTEES---HHHHHS-SB--TTSS-------GGGHHHHHHHHHHHHHHHHHHHHHHHHHTT--S-HHHHHHHHHHHHHHHHHHHHHHHHTT---EEEESTTHHHHHHHTB--HHHHHHHHHHHHHHHHBHHHHHHHHTS-HHHHHHHHHHHHHHHHHHHHHHHTTS---HHHHHHHHHHHHHHHHHHH--SS-----SSS--S--SSS---TT--HHHHHHHHHHHHHHTSHHHHHHHHHHHHHHHS---STHHHHHHHHHHHHHHHHHTTS-S------------------------------------------/--SSHHHHHHHHHHHHHHH----HHHHHPPP-TTSTT---PPPPPPBPTT----HHHHHHHHHHHHHHHHHHHHHHHHHHHHHHHHH-HHHH-GGG-HHHHHHHHHHHHHHHHHHHHHHHHHHHHHHHHHS-EEPTTTTTS-EES-SSS-EEEE-GGGGGTHHHHHHHHHHTT--HHHHHHHHHHHHHHHTHHHHHHTTS-HHHHHHHS-HHHHHHHHHHHHHHHHHHHHHHHTT-HHHHSS--SSSB--SSTT---BTT-HHHHHHHHHHHHHHHHHHHH--HHHHHTHHHHHHHHHHHHHHH-EETTEES---HHHHHS-SB--TTSS-------GGGHHHHHHHHHHHHHHHHHHHHHHHHHTT----HHHHHHHHHHHHHHHHHHHHHHHHTT---EEEESTTHHHHHHHTB--HHHHHHHHHHHHHHHHBHHHHHHHHTS-HHHHHHHHHHHHHHHHHHHHHHHTTS---HHHHHHHHHHHHHHHHHHH--SS-----SSS--S--SSS---TT--HHHHHHHHHHHHHHTSHHHHHHHHHHHHHHHS---STHHHHHHHHHHHHHHHHHTTS-S------------------------------------------

Solvent-accessible surface area (backbone atoms only — not comparable to full-atom values): 61614 Å² total; per-residue (Å²): 125,65,58,28,58,64,46,38,30,73,73,61,31,65,62,44,23,36,58,42,95,68,66,59,63,61,40,65,43,61,40,54,80,90,48,86,79,61,75,78,66,74,77,67,72,74,38,44,43,70,43,58,49,18,49,49,48,18,44,53,52,2,42,46,49,30,48,45,47,43,63,60,31,36,41,53,39,52,50,38,54,46,46,40,41,42,74,35,46,89,49,33,34,50,90,79,35,69,67,14,36,51,45,36,51,50,52,49,50,50,29,30,49,34,27,19,30,30,28,31,42,22,9,55,33,10,41,46,21,23,31,71,42,67,42,84,93,49,87,67,69,44,36,35,8,41,46,35,56,42,42,34,27,46,45,66,72,50,58,70,50,47,36,57,49,40,40,43,41,32,56,73,70,44,51,72,57,48,28,50,9,18,50,34,34,36,47,56,66,45,36,54,56,28,38,54,52,29,72,49,58,61,69,62,50,44,68,55,48,35,54,45,42,47,10,53,26,38,23,34,41,12,53,54,43,15,36,54,12,37,26,17,14,18,20,20,57,53,15,53,77,56,58,28,78,83,32,53,10,74,47,23,48,64,36,65,46,23,36,20,22,38,69,30,47,48,40,13,47,46,16,52,50,44,39,50,49,31,65,57,36,32,12,59,50,44,48,54,27,32,63,50,50,15,45,53,51,22,44,52,50,36,59,72,40,64,57,97,84,25,36,29,48,55,63,63,55,44,70,72,42,54,66,63,46,60,71,64,76,70,81,56,60,70,35,75,45,73,34,48,48,56,39,48,44,53,51,38,52,50,48,45,53,49,31,48,52,24,51,43,49,41,28,48,56,48,74,40,73,75,53,65,69,67,36,48,38,26,42,27,1,36,32,33,28,28,23,52,38,19,42,50,17,24,73,45,67,29,69,50,40,29,56,47,46,76,57,37,57,46,23,58,71,64,29,43,24,20,26,54,25,33,44,29,16,14,51,45,25,32,54,52,12,31,33,29,41,53,23,28,50,60,71,37,46,24,23,13,36,53,10,28,46,39,14,42,55,24,18,40,37,26,48,51,8,47,49,32,35,45,66,45,84,73,42,71,68,54,43,50,38,53,12,53,14,42,22,52,10,54,17,36,60,58,35,58,39,83,25,47,65,26,69,33,78,71,30,78,34,69,32,50,56,74,59,88,52,92,84,54,50,71,67,54,44,29,49,51,52,11,50,48,57,28,60,52,30,24,32,48,42,16,29,52,45,22,34,52,44,61,72,67,48,74,84,64,77,68,59,54,56,64,48,53,60,56,55,55,49,65,59,49,60,64,47,62,72,53,79,67,74,78,70,75,69,75,67,73,66,73,73,68,67,74,77,69,73,69,78,77,75,76,84,73,80,78,82,85,79,86,81,91,84,94,82,87,87,87,79,88,83,131,125,64,55,28,59,63,45,38,29,72,73,59,30,66,61,42,21,36,57,42,93,69,68,60,61,61,40,65,43,63,41,56,80,87,48,86,78,61,74,78,66,75,78,70,73,73,39,44,43,69,44,58,49,17,48,49,50,18,43,54,51,3,43,49,50,30,50,46,45,43,63,60,29,36,40,50,38,52,50,37,53,47,47,41,42,43,75,35,46,91,50,32,34,49,92,78,35,67,67,14,36,51,46,36,50,50,52,49,50,50,30,30,50,36,26,19,29,32,28,30,42,21,9,54,32,10,42,47,21,23,30,69,44,68,42,83,94,49,88,67,70,44,37,35,8,41,48,33,58,43,40,35,27,47,45,67,74,52,58,70,48,49,34,56,48,41,42,44,42,34,52,73,71,42,50,72,57,47,27,52,10,18,50,35,34,35,48,56,64,45,37,54,56,30,40,55,52,29,72,48,57,61,70,61,51,43,68,56,49,36,54,46,43,46,10,52,27,39,24,34,41,12,54,54,43,14,35,54,12,37,27,17,14,18,21,20,57,51,15,52,79,57,59,28,78,84,33,51,10,76,46,23,48,64,37,64,46,22,34,20,22,39,70,30,46,49,41,14,47,45,16,52,48,44,40,49,50,30,66,57,34,32,12,60,52,43,48,54,27,32,64,50,50,16,46,53,50,22,45,52,50,36,60,72,40,65,55,98,84,25,37,29,48,56,62,62,55,44,70,71,42,54,68,64,45,60,71,64,76,70,82,54,58,72,33,75,46,71,36,48,48,57,40,48,43,51,50,37,52,50,48,45,52,48,31,48,52,24,51,44,50,40,28,48,57,46,74,39,72,75,54,65,69,67,35,49,38,26,42,28,1,38,32,32,28,29,24,52,37,19,40,49,18,25,72,45,66,28,68,50,40,30,58,46,46,76,56,38,56,48,23,58,71,65,28,42,24,20,25,53,26,30,44,30,15,13,50,46,25,32,53,51,12,31,32,28,40,52,22,26,49,59,69,38,46,24,24,12,37,51,9,29,47,39,14,42,54,24,17,39,37,26,48,52,9,46,50,32,37,45,66,45,83,74,44,71,67,54,44,50,37,52,11,52,12,42,21,52,12,55,16,36,62,58,36,58,39,84,26,45,66,25,70,35,77,74,28,76,31,70,29,50,55,76,61,89,52,92,84,54,50,71,67,55,46,28,51,50,51,11,50,48,57,29,60,51,29,24,32,48,42,14,32,51,45,22,35,51,43,60,71,67,49,75,84,66,75,67,60,53,58,64,47,54,59,54,54,56,48,65,58,49,61,66,46,62,73,52,78,68,72,77,71,73,70,74,68,72,71,73,71,74,72,75,73,69,74,78,70,76,77,78,87,77,85,85,80,82,75,85,92,86,92,90,88,96,81,98,98,93,83,135

Foldseek 3Di:
DQLELVVCCVVPNDCCLAPNDADVCQFFAWDDPVDPPGPPPDADAFAFASHDHRNVVLLVLLVLLQLLCLLVFLPLLVLLLQQLCLLCCVQQVVVVHDRNVVLVVVSLVSSLLQSLLQLLLQLVLLLFQLDWAADPPPVRQATAHQVWNWGKHFDLLVSQQSSLQLQLVVLVPDRSLQSLQQVLQLLLVQLVLLLVVLVDFPVVLCLLQPLLLLLLLLLLSLLLLLVSLVCLQQQGVNLVVPFDQVRWRDQQAQDTGTGNDPVSNVLLVQLVVQLVCCVNTNRNSCNSSVLSSSLVRSQVVQQVDDDPHTGRFDCVLLVPWDFFDYQVPDDGHHHHQLLQNLLSNLSSSSLLSVQLVLSLLLCVLSVHDCDDSSNSNSSSNQSNSQSVSQSVSSVSSHHGMGTDNSCSSSCNSNSYTYSSSSSSNSVVSSVCSGGSSNSSVVSRRGSSSSSSSSSVVSVVSSVVSVCSSVVDPQFPLNCVLSVVLCCQQVVLSVDVLQPPCCSRVVVVPARPVDGDDPPADPSRVSNVSSVRSQSSHRSNSSSVSSSVSSVVPDDDPCSVVVVVVVVVVVVVVVPVVPPDPPPPPPCPVCPPPCPPDPPPPDPDDDPDDDDDDDDDDDDDDD/DCLELVNCCVVPNDCCQAPNDADVCQFFAWDDPVDPPGPPPDADAFAFASHRHRNNVLLVLLVLLQLLCLLVFLPLLVLLLQQLCLLCCVQQVVVNHDRNVVLVVVSLVSSLLQSLLQLLLQLVLLLFQLDWAADPPPVRQATAHQVWNWGKHFDQLVSQQSSLQLQLVVLVPDRSLQSLQQVLQLLLVQLVLLLVVLPDFPVVLCLLQPLLLLLLLLLLSLLLLLVSLVCLQQQGVNLVVPFDQVRWRDQQAQDTGTGNDPVSNVLLVQLVVQLVCCVNTNRNSCNSSVLSSSLVRSQVVQQVDDDPHTGRFDCVLLVPWDFFDYFVPDDGHHHHQLLQNLLSNLSSSSLLSVQLVLSLLLCVLSVHDCDDSSNSNSSSNQSNSQSVSQSVSSVSSHHGMGTDNSCSSSCNSNSYTYSSSSSSSSVVSSVCSGGSSNSSVVSRRGSSSSSSSSSVVSVVSSVVSVCSSVVDPQFPLNCVLSVVLCCQQVVLSVDVLQPPCLPRPVVVPARPVDGDDPPADPSRVSNVSSVRSQSSHRSNSSSVSSSVSSVPPDDDPCSVVVVVVVVVVVVVVVPVVPPDPPPPPPPPVPPPPCPPDPPPDDPDDDDDDDDDDDDDDDDDDD

InterPro domains:
  IPR006043 Nucleobase cation symporter 2 family [PF00860] (109-497)

pLDDT: mean 80.62, std 22.15, range [14.77, 98.06]